Protein AF-0000000079074286 (afdb_homodimer)

Structure (mmCIF, N/CA/C/O backbone):
data_AF-0000000079074286-model_v1
#
loop_
_entity.id
_entity.type
_entity.pdbx_description
1 polymer 'Guanine permease'
#
loop_
_atom_site.group_PDB
_atom_site.id
_atom_site.type_symbol
_atom_site.label_atom_id
_atom_site.label_alt_id
_atom_site.label_comp_id
_atom_site.label_asym_id
_atom_site.label_entity_id
_atom_site.label_seq_id
_atom_site.pdbx_PDB_ins_code
_atom_site.Cartn_x
_atom_site.Cartn_y
_atom_site.Cartn_z
_atom_site.occupancy
_atom_site.B_iso_or_equiv
_atom_site.auth_seq_id
_atom_site.auth_comp_id
_atom_site.auth_asym_id
_atom_site.auth_atom_id
_atom_site.pdbx_PDB_model_num
ATOM 1 N N . MET A 1 1 ? -18.609 -40.625 -25.031 1 68.31 1 MET A N 1
ATOM 2 C CA . MET A 1 1 ? -19.172 -39.281 -25 1 68.31 1 MET A CA 1
ATOM 3 C C . MET A 1 1 ? -20.312 -39.188 -24 1 68.31 1 MET A C 1
ATOM 5 O O . MET A 1 1 ? -20.406 -38.219 -23.234 1 68.31 1 MET A O 1
ATOM 9 N N . ASN A 1 2 ? -20.969 -40.281 -23.906 1 74.06 2 ASN A N 1
ATOM 10 C CA . ASN A 1 2 ? -22.062 -40.312 -22.953 1 74.06 2 ASN A CA 1
ATOM 11 C C . ASN A 1 2 ? -21.562 -40.406 -21.516 1 74.06 2 ASN A C 1
ATOM 13 O O . ASN A 1 2 ? -22.125 -39.781 -20.609 1 74.06 2 ASN A O 1
ATOM 17 N N . PHE A 1 3 ? -20.516 -41.094 -21.375 1 84.81 3 PHE A N 1
ATOM 18 C CA . PHE A 1 3 ? -19.938 -41.219 -20.031 1 84.81 3 PHE A CA 1
ATOM 19 C C . PHE A 1 3 ? -19.438 -39.875 -19.531 1 84.81 3 PHE A C 1
ATOM 21 O O . PHE A 1 3 ? -19.656 -39.531 -18.375 1 84.81 3 PHE A O 1
ATOM 28 N N . ILE A 1 4 ? -18.812 -39.188 -20.328 1 85.12 4 ILE A N 1
ATOM 29 C CA . ILE A 1 4 ? -18.281 -37.875 -19.969 1 85.12 4 ILE A CA 1
ATOM 30 C C . ILE A 1 4 ? -19.406 -36.938 -19.609 1 85.12 4 ILE A C 1
ATOM 32 O O . ILE A 1 4 ? -19.328 -36.219 -18.609 1 85.12 4 ILE A O 1
ATOM 36 N N . LYS A 1 5 ? -20.5 -37.031 -20.328 1 85.44 5 LYS A N 1
ATOM 37 C CA . LYS A 1 5 ? -21.641 -36.156 -20.094 1 85.44 5 LYS A CA 1
ATOM 38 C C . LYS A 1 5 ? -22.312 -36.469 -18.766 1 85.44 5 LYS A C 1
ATOM 40 O O . LYS A 1 5 ? -22.75 -35.562 -18.047 1 85.44 5 LYS A O 1
ATOM 45 N N . SER A 1 6 ? -22.312 -37.75 -18.562 1 85.56 6 SER A N 1
ATOM 46 C CA . SER A 1 6 ? -22.984 -38.156 -17.328 1 85.56 6 SER A CA 1
ATOM 47 C C . SER A 1 6 ? -22.094 -37.906 -16.109 1 85.56 6 SER A C 1
ATOM 49 O O . SER A 1 6 ? -22.594 -37.531 -15.047 1 85.56 6 SER A O 1
ATOM 51 N N . TYR A 1 7 ? -20.859 -38.125 -16.297 1 85.31 7 TYR A N 1
ATOM 52 C CA . TYR A 1 7 ? -19.938 -37.969 -15.18 1 85.31 7 TYR A CA 1
ATOM 53 C C . TYR A 1 7 ? -19.844 -36.531 -14.742 1 85.31 7 TYR A C 1
ATOM 55 O O . TYR A 1 7 ? -19.906 -36.219 -13.539 1 85.31 7 TYR A O 1
ATOM 63 N N . PHE A 1 8 ? -19.797 -35.625 -15.648 1 89.31 8 PHE A N 1
ATOM 64 C CA . PHE A 1 8 ? -19.625 -34.219 -15.328 1 89.31 8 PHE A CA 1
ATOM 65 C C . PHE A 1 8 ? -20.984 -33.5 -15.258 1 89.31 8 PHE A C 1
ATOM 67 O O . PHE A 1 8 ? -21.047 -32.312 -14.969 1 89.31 8 PHE A O 1
ATOM 74 N N . GLN A 1 9 ? -22.016 -34.188 -15.5 1 88.38 9 GLN A N 1
ATOM 75 C CA . GLN A 1 9 ? -23.391 -33.688 -15.414 1 88.38 9 GLN A CA 1
ATOM 76 C C . GLN A 1 9 ? -23.562 -32.438 -16.281 1 88.38 9 GLN A C 1
ATOM 78 O O . GLN A 1 9 ? -24.047 -31.406 -15.812 1 88.38 9 GLN A O 1
ATOM 83 N N . LEU A 1 10 ? -23.203 -32.562 -17.484 1 88.25 10 LEU A N 1
ATOM 84 C CA . LEU A 1 10 ? -23.234 -31.422 -18.406 1 88.25 10 LEU A CA 1
ATOM 85 C C . LEU A 1 10 ? -24.656 -30.922 -18.594 1 88.25 10 LEU A C 1
ATOM 87 O O . LEU A 1 10 ? -24.891 -29.703 -18.719 1 88.25 10 LEU A O 1
ATOM 91 N N . ASP A 1 11 ? -25.609 -31.797 -18.547 1 86.12 11 ASP A N 1
ATOM 92 C CA . ASP A 1 11 ? -27 -31.422 -18.75 1 86.12 11 ASP A CA 1
ATOM 93 C C . ASP A 1 11 ? -27.547 -30.656 -17.531 1 86.12 11 ASP A C 1
ATOM 95 O O . ASP A 1 11 ? -28.328 -29.719 -17.688 1 86.12 11 ASP A O 1
ATOM 99 N N . LYS A 1 12 ? -27.078 -31.031 -16.484 1 86.25 12 LYS A N 1
ATOM 100 C CA . LYS A 1 12 ? -27.531 -30.391 -15.258 1 86.25 12 LYS A CA 1
ATOM 101 C C . LYS A 1 12 ? -27.062 -28.938 -15.203 1 86.25 12 LYS A C 1
ATOM 103 O O . LYS A 1 12 ? -27.797 -28.062 -14.734 1 86.25 12 LYS A O 1
ATOM 108 N N . TYR A 1 13 ? -25.859 -28.781 -15.75 1 89 13 TYR A N 1
ATOM 109 C CA . TYR A 1 13 ? -25.281 -27.438 -15.688 1 89 13 TYR A CA 1
ATOM 110 C C . TYR A 1 13 ? -25.484 -26.688 -17 1 89 13 TYR A C 1
ATOM 112 O O . TYR A 1 13 ? -24.953 -25.594 -17.188 1 89 13 TYR A O 1
ATOM 120 N N . LYS A 1 14 ? -26.391 -27.219 -17.859 1 85.38 14 LYS A N 1
ATOM 121 C CA . LYS A 1 14 ? -26.812 -26.578 -19.109 1 85.38 14 LYS A CA 1
ATOM 122 C C . LYS A 1 14 ? -25.594 -26.141 -19.938 1 85.38 14 LYS A C 1
ATOM 124 O O . LYS A 1 14 ? -25.516 -24.984 -20.359 1 85.38 14 LYS A O 1
ATOM 129 N N . THR A 1 15 ? -24.531 -27.078 -20.016 1 91.75 15 THR A N 1
ATOM 130 C CA . THR A 1 15 ? -23.344 -26.812 -20.844 1 91.75 15 THR A CA 1
ATOM 131 C C . THR A 1 15 ? -23.062 -27.984 -21.781 1 91.75 15 THR A C 1
ATOM 133 O O . THR A 1 15 ? -23.828 -28.953 -21.812 1 91.75 15 THR A O 1
ATOM 136 N N . ASN A 1 16 ? -22.109 -27.719 -22.719 1 92.25 16 ASN A N 1
ATOM 137 C CA . ASN A 1 16 ? -21.734 -28.766 -23.672 1 92.25 16 ASN A CA 1
ATOM 138 C C . ASN A 1 16 ? -20.219 -28.859 -23.812 1 92.25 16 ASN A C 1
ATOM 140 O O . ASN A 1 16 ? -19.484 -28.047 -23.25 1 92.25 16 ASN A O 1
ATOM 144 N N . ILE A 1 17 ? -19.797 -29.922 -24.531 1 93.38 17 ILE A N 1
ATOM 145 C CA . ILE A 1 17 ? -18.375 -30.219 -24.656 1 93.38 17 ILE A CA 1
ATOM 146 C C . ILE A 1 17 ? -17.672 -29.094 -25.391 1 93.38 17 ILE A C 1
ATOM 148 O O . ILE A 1 17 ? -16.547 -28.719 -25.031 1 93.38 17 ILE A O 1
ATOM 152 N N . ARG A 1 18 ? -18.312 -28.516 -26.344 1 94.44 18 ARG A N 1
ATOM 153 C CA . ARG A 1 18 ? -17.719 -27.422 -27.094 1 94.44 18 ARG A CA 1
ATOM 154 C C . ARG A 1 18 ? -17.516 -26.188 -26.219 1 94.44 18 ARG A C 1
ATOM 156 O O . ARG A 1 18 ? -16.453 -25.547 -26.266 1 94.44 18 ARG A O 1
ATOM 163 N N . THR A 1 19 ? -18.516 -25.969 -25.484 1 94.31 19 THR A N 1
ATOM 164 C CA . THR A 1 19 ? -18.438 -24.812 -24.594 1 94.31 19 THR A CA 1
ATOM 165 C C . THR A 1 19 ? -17.375 -25.031 -23.531 1 94.31 19 THR A C 1
ATOM 167 O O . THR A 1 19 ? -16.609 -24.125 -23.219 1 94.31 19 THR A O 1
ATOM 170 N N . GLU A 1 20 ? -17.328 -26.188 -23.047 1 95.62 20 GLU A N 1
ATOM 171 C CA . GLU A 1 20 ? -16.328 -26.516 -22.031 1 95.62 20 GLU A CA 1
ATOM 172 C C . GLU A 1 20 ? -14.922 -26.484 -22.609 1 95.62 20 GLU A C 1
ATOM 174 O O . GLU A 1 20 ? -13.969 -26.125 -21.922 1 95.62 20 GLU A O 1
ATOM 179 N N . PHE A 1 21 ? -14.812 -26.844 -23.844 1 96 21 PHE A N 1
ATOM 180 C CA . PHE A 1 21 ? -13.523 -26.797 -24.516 1 96 21 PHE A CA 1
ATOM 181 C C . PHE A 1 21 ? -13.055 -25.359 -24.672 1 96 21 PHE A C 1
ATOM 183 O O . PHE A 1 21 ? -11.898 -25.031 -24.375 1 96 21 PHE A O 1
ATOM 190 N N . ILE A 1 22 ? -13.906 -24.531 -25.094 1 95.19 22 ILE A N 1
ATOM 191 C CA . ILE A 1 22 ? -13.578 -23.141 -25.297 1 95.19 22 ILE A CA 1
ATOM 192 C C . ILE A 1 22 ? -13.266 -22.484 -23.938 1 95.19 22 ILE A C 1
ATOM 194 O O . ILE A 1 22 ? -12.344 -21.672 -23.844 1 95.19 22 ILE A O 1
ATOM 198 N N . ALA A 1 23 ? -14.039 -22.859 -23 1 95.25 23 ALA A N 1
ATOM 199 C CA . ALA A 1 23 ? -13.805 -22.344 -21.641 1 95.25 23 ALA A CA 1
ATOM 200 C C . ALA A 1 23 ? -12.445 -22.797 -21.125 1 95.25 23 ALA A C 1
ATOM 202 O O . ALA A 1 23 ? -11.734 -22.031 -20.469 1 95.25 23 ALA A O 1
ATOM 203 N N . GLY A 1 24 ? -12.141 -24.016 -21.406 1 95.94 24 GLY A N 1
ATOM 204 C CA . GLY A 1 24 ? -10.844 -24.531 -21.016 1 95.94 24 GLY A CA 1
ATOM 205 C C . GLY A 1 24 ? -9.688 -23.828 -21.703 1 95.94 24 GLY A C 1
ATOM 206 O O . GLY A 1 24 ? -8.68 -23.516 -21.062 1 95.94 24 GLY A O 1
ATOM 207 N N . LEU A 1 25 ? -9.844 -23.609 -22.938 1 95.12 25 LEU A N 1
ATOM 208 C CA . LEU A 1 25 ? -8.812 -22.891 -23.688 1 95.12 25 LEU A CA 1
ATOM 209 C C . LEU A 1 25 ? -8.648 -21.469 -23.188 1 95.12 25 LEU A C 1
ATOM 211 O O . LEU A 1 25 ? -7.527 -20.984 -23.047 1 95.12 25 LEU A O 1
ATOM 215 N N . THR A 1 26 ? -9.75 -20.891 -22.938 1 93.06 26 THR A N 1
ATOM 216 C CA . THR A 1 26 ? -9.742 -19.531 -22.438 1 93.06 26 THR A CA 1
ATOM 217 C C . THR A 1 26 ? -9.055 -19.453 -21.078 1 93.06 26 THR A C 1
ATOM 219 O O . THR A 1 26 ? -8.234 -18.562 -20.828 1 93.06 26 THR A O 1
ATOM 222 N N . THR A 1 27 ? -9.352 -20.344 -20.219 1 94.56 27 THR A N 1
ATOM 223 C CA . THR A 1 27 ? -8.727 -20.406 -18.906 1 94.56 27 THR A CA 1
ATOM 224 C C . THR A 1 27 ? -7.23 -20.656 -19.031 1 94.56 27 THR A C 1
ATOM 226 O O . THR A 1 27 ? -6.422 -19.984 -18.375 1 94.56 27 THR A O 1
ATOM 229 N N . PHE A 1 28 ? -6.918 -21.578 -19.891 1 95.56 28 PHE A N 1
ATOM 230 C CA . PHE A 1 28 ? -5.516 -21.922 -20.062 1 95.56 28 PHE A CA 1
ATOM 231 C C . PHE A 1 28 ? -4.707 -20.734 -20.562 1 95.56 28 PHE A C 1
ATOM 233 O O . PHE A 1 28 ? -3.65 -20.422 -20 1 95.56 28 PHE A O 1
ATOM 240 N N . ILE A 1 29 ? -5.168 -20.078 -21.5 1 91.81 29 ILE A N 1
ATOM 241 C CA . ILE A 1 29 ? -4.453 -18.938 -22.062 1 91.81 29 ILE A CA 1
ATOM 242 C C . ILE A 1 29 ? -4.293 -17.859 -21 1 91.81 29 ILE A C 1
ATOM 244 O O . ILE A 1 29 ? -3.266 -17.188 -20.938 1 91.81 29 ILE A O 1
ATOM 248 N N . SER A 1 30 ? -5.266 -17.766 -20.203 1 89.56 30 SER A N 1
ATOM 249 C CA . SER A 1 30 ? -5.246 -16.75 -19.156 1 89.56 30 SER A CA 1
ATOM 250 C C . SER A 1 30 ? -4.242 -17.109 -18.062 1 89.56 30 SER A C 1
ATOM 252 O O . SER A 1 30 ? -3.68 -16.219 -17.422 1 89.56 30 SER A O 1
ATOM 254 N N . MET A 1 31 ? -3.957 -18.344 -17.906 1 92.44 31 MET A N 1
ATOM 255 C CA . MET A 1 31 ? -3.092 -18.781 -16.812 1 92.44 31 MET A CA 1
ATOM 256 C C . MET A 1 31 ? -1.703 -19.141 -17.328 1 92.44 31 MET A C 1
ATOM 258 O O . MET A 1 31 ? -0.777 -19.344 -16.547 1 92.44 31 MET A O 1
ATOM 262 N N . SER A 1 32 ? -1.538 -19.188 -18.609 1 92 32 SER A N 1
ATOM 263 C CA . SER A 1 32 ? -0.347 -19.75 -19.234 1 92 32 SER A CA 1
ATOM 264 C C . SER A 1 32 ? 0.896 -18.938 -18.906 1 92 32 SER A C 1
ATOM 266 O O . SER A 1 32 ? 2.02 -19.438 -19 1 92 32 SER A O 1
ATOM 268 N N . TYR A 1 33 ? 0.696 -17.719 -18.469 1 89.62 33 TYR A N 1
ATOM 269 C CA . TYR A 1 33 ? 1.846 -16.891 -18.125 1 89.62 33 TYR A CA 1
ATOM 270 C C . TYR A 1 33 ? 2.643 -17.5 -16.984 1 89.62 33 TYR A C 1
ATOM 272 O O . TYR A 1 33 ? 3.846 -17.266 -16.859 1 89.62 33 TYR A O 1
ATOM 280 N N . ILE A 1 34 ? 2.012 -18.391 -16.203 1 93.12 34 ILE A N 1
ATOM 281 C CA . ILE A 1 34 ? 2.631 -18.953 -15.008 1 93.12 34 ILE A CA 1
ATOM 282 C C . ILE A 1 34 ? 3.76 -19.906 -15.414 1 93.12 34 ILE A C 1
ATOM 284 O O . ILE A 1 34 ? 4.699 -20.125 -14.648 1 93.12 34 ILE A O 1
ATOM 288 N N . LEU A 1 35 ? 3.699 -20.453 -16.609 1 92.62 35 LEU A N 1
ATOM 289 C CA . LEU A 1 35 ? 4.707 -21.375 -17.141 1 92.62 35 LEU A CA 1
ATOM 290 C C . LEU A 1 35 ? 6.062 -20.688 -17.25 1 92.62 35 LEU A C 1
ATOM 292 O O . LEU A 1 35 ? 7.105 -21.328 -17.156 1 92.62 35 LEU A O 1
ATOM 296 N N . PHE A 1 36 ? 6.02 -19.422 -17.328 1 90.38 36 PHE A N 1
ATOM 297 C CA . PHE A 1 36 ? 7.258 -18.688 -17.547 1 90.38 36 PHE A CA 1
ATOM 298 C C . PHE A 1 36 ? 7.582 -17.812 -16.344 1 90.38 36 PHE A C 1
ATOM 300 O O . PHE A 1 36 ? 8.75 -17.625 -15.992 1 90.38 36 PHE A O 1
ATOM 307 N N . VAL A 1 37 ? 6.574 -17.375 -15.68 1 90.38 37 VAL A N 1
ATOM 308 C CA . VAL A 1 37 ? 6.77 -16.484 -14.547 1 90.38 37 VAL A CA 1
ATOM 309 C C . VAL A 1 37 ? 7.277 -17.266 -13.344 1 90.38 37 VAL A C 1
ATOM 311 O O . VAL A 1 37 ? 8.172 -16.812 -12.625 1 90.38 37 VAL A O 1
ATOM 314 N N . ASN A 1 38 ? 6.691 -18.406 -13.148 1 93.62 38 ASN A N 1
ATOM 315 C CA . ASN A 1 38 ? 7.078 -19.203 -11.992 1 93.62 38 ASN A CA 1
ATOM 316 C C . ASN A 1 38 ? 8.555 -19.594 -12.055 1 93.62 38 ASN A C 1
ATOM 318 O O . ASN A 1 38 ? 9.281 -19.438 -11.07 1 93.62 38 ASN A O 1
ATOM 322 N N . PRO A 1 39 ? 9.023 -20.094 -13.188 1 92.5 39 PRO A N 1
ATOM 323 C CA . PRO A 1 39 ? 10.453 -20.406 -13.273 1 92.5 39 PRO A CA 1
ATOM 324 C C . PRO A 1 39 ? 11.344 -19.188 -13.086 1 92.5 39 PRO A C 1
ATOM 326 O O . PRO A 1 39 ? 12.438 -19.297 -12.539 1 92.5 39 PRO A O 1
ATOM 329 N N . SER A 1 40 ? 10.898 -18.156 -13.539 1 89.44 40 SER A N 1
ATOM 330 C CA . SER A 1 40 ? 11.664 -16.922 -13.359 1 89.44 40 SER A CA 1
ATOM 331 C C . SER A 1 40 ? 11.781 -16.562 -11.891 1 89.44 40 SER A C 1
ATOM 333 O O . SER A 1 40 ? 12.859 -16.172 -11.43 1 89.44 40 SER A O 1
ATOM 335 N N . VAL A 1 41 ? 10.781 -16.688 -11.164 1 88.62 41 VAL A N 1
ATOM 336 C CA . VAL A 1 41 ? 10.75 -16.312 -9.75 1 88.62 41 VAL A CA 1
ATOM 337 C C . VAL A 1 41 ? 11.523 -17.344 -8.93 1 88.62 41 VAL A C 1
ATOM 339 O O . VAL A 1 41 ? 12.391 -17 -8.133 1 88.62 41 VAL A O 1
ATOM 342 N N . LEU A 1 42 ? 11.25 -18.609 -9.18 1 92.56 42 LEU A N 1
ATOM 343 C CA . LEU A 1 42 ? 11.914 -19.672 -8.414 1 92.56 42 LEU A CA 1
ATOM 344 C C . LEU A 1 42 ? 13.383 -19.781 -8.82 1 92.56 42 LEU A C 1
ATOM 346 O O . LEU A 1 42 ? 14.219 -20.203 -8.023 1 92.56 42 LEU A O 1
ATOM 350 N N . GLY A 1 43 ? 13.617 -19.422 -10.039 1 91.06 43 GLY A N 1
ATOM 351 C CA . GLY A 1 43 ? 15 -19.422 -10.508 1 91.06 43 GLY A CA 1
ATOM 352 C C . GLY A 1 43 ? 15.898 -18.484 -9.727 1 91.06 43 GLY A C 1
ATOM 353 O O . GLY A 1 43 ? 17.109 -18.734 -9.602 1 91.06 43 GLY A O 1
ATOM 354 N N . ALA A 1 44 ? 15.352 -17.531 -9.219 1 86.38 44 ALA A N 1
ATOM 355 C CA . ALA A 1 44 ? 16.125 -16.578 -8.422 1 86.38 44 ALA A CA 1
ATOM 356 C C . ALA A 1 44 ? 16.688 -17.234 -7.164 1 86.38 44 ALA A C 1
ATOM 358 O O . ALA A 1 44 ? 17.688 -16.781 -6.613 1 86.38 44 ALA A O 1
ATOM 359 N N . SER A 1 45 ? 16.062 -18.25 -6.727 1 90.25 45 SER A N 1
ATOM 360 C CA . SER A 1 45 ? 16.516 -18.969 -5.535 1 90.25 45 SER A CA 1
ATOM 361 C C . SER A 1 45 ? 17.641 -19.938 -5.867 1 90.25 45 SER A C 1
ATOM 363 O O . SER A 1 45 ? 18.203 -20.578 -4.973 1 90.25 45 SER A O 1
ATOM 365 N N . GLY A 1 46 ? 17.938 -20.094 -7.172 1 90.31 46 GLY A N 1
ATOM 366 C CA . GLY A 1 46 ? 19 -21 -7.586 1 90.31 46 GLY A CA 1
ATOM 367 C C . GLY A 1 46 ? 18.469 -22.297 -8.172 1 90.31 46 GLY A C 1
ATOM 368 O O . GLY A 1 46 ? 19.25 -23.156 -8.586 1 90.31 46 GLY A O 1
ATOM 369 N N . MET A 1 47 ? 17.203 -22.406 -8.25 1 92.94 47 MET A N 1
ATOM 370 C CA . MET A 1 47 ? 16.609 -23.609 -8.82 1 92.94 47 MET A CA 1
ATOM 371 C C . MET A 1 47 ? 16.812 -23.641 -10.336 1 92.94 47 MET A C 1
ATOM 373 O O . MET A 1 47 ? 16.844 -22.609 -10.984 1 92.94 47 MET A O 1
ATOM 377 N N . ASN A 1 48 ? 16.922 -24.812 -10.805 1 92.88 48 ASN A N 1
ATOM 378 C CA . ASN A 1 48 ? 17 -24.984 -12.25 1 92.88 48 ASN A CA 1
ATOM 379 C C . ASN A 1 48 ? 15.703 -24.578 -12.938 1 92.88 48 ASN A C 1
ATOM 381 O O . ASN A 1 48 ? 14.672 -25.234 -12.766 1 92.88 48 ASN A O 1
ATOM 385 N N . THR A 1 49 ? 15.773 -23.609 -13.781 1 92 49 THR A N 1
ATOM 386 C CA . THR A 1 49 ? 14.586 -23.031 -14.383 1 92 49 THR A CA 1
ATOM 387 C C . THR A 1 49 ? 13.898 -24.031 -15.305 1 92 49 THR A C 1
ATOM 389 O O . THR A 1 49 ? 12.672 -24.047 -15.406 1 92 49 THR A O 1
ATOM 392 N N . GLY A 1 50 ? 14.664 -24.781 -15.969 1 91.31 50 GLY A N 1
ATOM 393 C CA . GLY A 1 50 ? 14.086 -25.812 -16.812 1 91.31 50 GLY A CA 1
ATOM 394 C C . GLY A 1 50 ? 13.297 -26.844 -16.047 1 91.31 50 GLY A C 1
ATOM 395 O O . GLY A 1 50 ? 12.188 -27.219 -16.438 1 91.31 50 GLY A O 1
ATOM 396 N N . ALA A 1 51 ? 13.883 -27.297 -14.984 1 93 51 ALA A N 1
ATOM 397 C CA . ALA A 1 51 ? 13.195 -28.266 -14.133 1 93 51 ALA A CA 1
ATOM 398 C C . ALA A 1 51 ? 11.938 -27.672 -13.523 1 93 51 ALA A C 1
ATOM 400 O O . ALA A 1 51 ? 10.914 -28.359 -13.406 1 93 51 ALA A O 1
ATOM 401 N N . VAL A 1 52 ? 12.047 -26.422 -13.156 1 93.81 52 VAL A N 1
ATOM 402 C CA . VAL A 1 52 ? 10.898 -25.75 -12.547 1 93.81 52 VAL A CA 1
ATOM 403 C C . VAL A 1 52 ? 9.789 -25.578 -13.578 1 93.81 52 VAL A C 1
ATOM 405 O O . VAL A 1 52 ? 8.602 -25.672 -13.242 1 93.81 52 VAL A O 1
ATOM 408 N N . PHE A 1 53 ? 10.141 -25.328 -14.797 1 93.69 53 PHE A N 1
ATOM 409 C CA . PHE A 1 53 ? 9.164 -25.219 -15.875 1 93.69 53 PHE A CA 1
ATOM 410 C C . PHE A 1 53 ? 8.359 -26.516 -16 1 93.69 53 PHE A C 1
ATOM 412 O O . PHE A 1 53 ? 7.125 -26.484 -16.031 1 93.69 53 PHE A O 1
ATOM 419 N N . THR A 1 54 ? 9.078 -27.578 -16.062 1 94.25 54 THR A N 1
ATOM 420 C CA . THR A 1 54 ? 8.422 -28.875 -16.172 1 94.25 54 THR A CA 1
ATOM 421 C C . THR A 1 54 ? 7.582 -29.172 -14.938 1 94.25 54 THR A C 1
ATOM 423 O O . THR A 1 54 ? 6.461 -29.672 -15.047 1 94.25 54 THR A O 1
ATOM 426 N N . ALA A 1 55 ? 8.164 -28.875 -13.828 1 94.56 55 ALA A N 1
ATOM 427 C CA . ALA A 1 55 ? 7.434 -29.078 -12.578 1 94.56 55 ALA A CA 1
ATOM 428 C C . ALA A 1 55 ? 6.156 -28.25 -12.547 1 94.56 55 ALA A C 1
ATOM 430 O O . ALA A 1 55 ? 5.121 -28.703 -12.055 1 94.56 55 ALA A O 1
ATOM 431 N N . THR A 1 56 ? 6.25 -27.016 -12.969 1 94.69 56 THR A N 1
ATOM 432 C CA . THR A 1 56 ? 5.105 -26.125 -13.008 1 94.69 56 THR A CA 1
ATOM 433 C C . THR A 1 56 ? 4.004 -26.688 -13.898 1 94.69 56 THR A C 1
ATOM 435 O O . THR A 1 56 ? 2.838 -26.719 -13.5 1 94.69 56 THR A O 1
ATOM 438 N N . ALA A 1 57 ? 4.348 -27.109 -15.086 1 95 57 ALA A N 1
ATOM 439 C CA . ALA A 1 57 ? 3.375 -27.641 -16.047 1 95 57 ALA A CA 1
ATOM 440 C C . ALA A 1 57 ? 2.711 -28.906 -15.492 1 95 57 ALA A C 1
ATOM 442 O O . ALA A 1 57 ? 1.489 -29.047 -15.562 1 95 57 ALA A O 1
ATOM 443 N N . LEU A 1 58 ? 3.479 -29.734 -14.969 1 95.19 58 LEU A N 1
ATOM 444 C CA . LEU A 1 58 ? 2.965 -31 -14.469 1 95.19 58 LEU A CA 1
ATOM 445 C C . LEU A 1 58 ? 2.096 -30.797 -13.234 1 95.19 58 LEU A C 1
ATOM 447 O O . LEU A 1 58 ? 1.038 -31.406 -13.102 1 95.19 58 LEU A O 1
ATOM 451 N N . ALA A 1 59 ? 2.615 -30.016 -12.344 1 95.31 59 ALA A N 1
ATOM 452 C CA . ALA A 1 59 ? 1.847 -29.734 -11.141 1 95.31 59 ALA A CA 1
ATOM 453 C C . ALA A 1 59 ? 0.518 -29.062 -11.477 1 95.31 59 ALA A C 1
ATOM 455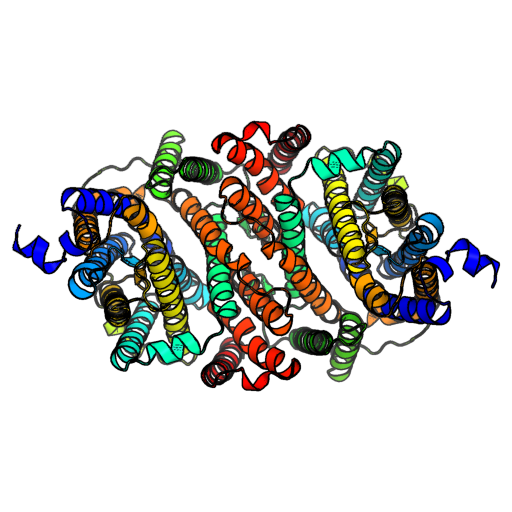 O O . ALA A 1 59 ? -0.512 -29.375 -10.875 1 95.31 59 ALA A O 1
ATOM 456 N N . ALA A 1 60 ? 0.575 -28.094 -12.367 1 96.06 60 ALA A N 1
ATOM 457 C CA . ALA A 1 60 ? -0.651 -27.438 -12.805 1 96.06 60 ALA A CA 1
ATOM 458 C C . ALA A 1 60 ? -1.607 -28.422 -13.461 1 96.06 60 ALA A C 1
ATOM 460 O O . ALA A 1 60 ? -2.814 -28.391 -13.203 1 96.06 60 ALA A O 1
ATOM 461 N N . ALA A 1 61 ? -1.059 -29.266 -14.305 1 96.44 61 ALA A N 1
ATOM 462 C CA . ALA A 1 61 ? -1.876 -30.266 -14.992 1 96.44 61 ALA A CA 1
ATOM 463 C C . ALA A 1 61 ? -2.529 -31.219 -14 1 96.44 61 ALA A C 1
ATOM 465 O O . ALA A 1 61 ? -3.74 -31.453 -14.055 1 96.44 61 ALA A O 1
ATOM 466 N N . LEU A 1 62 ? -1.784 -31.734 -13.156 1 95.06 62 LEU A N 1
ATOM 467 C CA . LEU A 1 62 ? -2.293 -32.719 -12.195 1 95.06 62 LEU A CA 1
ATOM 468 C C . LEU A 1 62 ? -3.275 -32.062 -11.227 1 95.06 62 LEU A C 1
ATOM 470 O O . LEU A 1 62 ? -4.344 -32.594 -10.953 1 95.06 62 LEU A O 1
ATOM 474 N N . GLY A 1 63 ? -2.83 -30.969 -10.68 1 94.75 63 GLY A N 1
ATOM 475 C CA . GLY A 1 63 ? -3.721 -30.25 -9.773 1 94.75 63 GLY A CA 1
ATOM 476 C C . GLY A 1 63 ? -5.051 -29.891 -10.398 1 94.75 63 GLY A C 1
ATOM 477 O O . GLY A 1 63 ? -6.105 -30.078 -9.789 1 94.75 63 GLY A O 1
ATOM 478 N N . THR A 1 64 ? -5 -29.359 -11.57 1 96.44 64 THR A N 1
ATOM 479 C CA . THR A 1 64 ? -6.211 -28.969 -12.289 1 96.44 64 THR A CA 1
ATOM 480 C C . THR A 1 64 ? -7.055 -30.188 -12.625 1 96.44 64 THR A C 1
ATOM 482 O O . THR A 1 64 ? -8.289 -30.141 -12.562 1 96.44 64 THR A O 1
ATOM 485 N N . ALA A 1 65 ? -6.414 -31.234 -13 1 96.5 65 ALA A N 1
ATOM 486 C CA . ALA A 1 65 ? -7.129 -32.469 -13.312 1 96.5 65 ALA A CA 1
ATOM 487 C C . ALA A 1 65 ? -7.879 -33 -12.094 1 96.5 65 ALA A C 1
ATOM 489 O O . ALA A 1 65 ? -9.031 -33.406 -12.195 1 96.5 65 ALA A O 1
ATOM 490 N N . ILE A 1 66 ? -7.254 -32.969 -10.977 1 95.25 66 ILE A N 1
ATOM 491 C CA . ILE A 1 66 ? -7.891 -33.438 -9.75 1 95.25 66 ILE A CA 1
ATOM 492 C C . ILE A 1 66 ? -9.086 -32.562 -9.422 1 95.25 66 ILE A C 1
ATOM 494 O O . ILE A 1 66 ? -10.148 -33.031 -9.047 1 95.25 66 ILE A O 1
ATOM 498 N N . MET A 1 67 ? -8.906 -31.266 -9.547 1 94.56 67 MET A N 1
ATOM 499 C CA . MET A 1 67 ? -9.984 -30.312 -9.32 1 94.56 67 MET A CA 1
ATOM 500 C C . MET A 1 67 ? -11.164 -30.594 -10.242 1 94.56 67 MET A C 1
ATOM 502 O O . MET A 1 67 ? -12.32 -30.531 -9.82 1 94.56 67 MET A O 1
ATOM 506 N N . GLY A 1 68 ? -10.875 -30.906 -11.477 1 94.56 68 GLY A N 1
ATOM 507 C CA . GLY A 1 68 ? -11.914 -31.172 -12.453 1 94.56 68 GLY A CA 1
ATOM 508 C C . GLY A 1 68 ? -12.594 -32.531 -12.25 1 94.56 68 GLY A C 1
ATOM 509 O O . GLY A 1 68 ? -13.82 -32.625 -12.289 1 94.56 68 GLY A O 1
ATOM 510 N N . ILE A 1 69 ? -11.859 -33.5 -12 1 95 69 ILE A N 1
ATOM 511 C CA . ILE A 1 69 ? -12.383 -34.875 -11.961 1 95 69 ILE A CA 1
ATOM 512 C C . ILE A 1 69 ? -13.008 -35.125 -10.594 1 95 69 ILE A C 1
ATOM 514 O O . ILE A 1 69 ? -14.078 -35.75 -10.5 1 95 69 ILE A O 1
ATOM 518 N N . VAL A 1 70 ? -12.383 -34.719 -9.562 1 92.19 70 VAL A N 1
ATOM 519 C CA . VAL A 1 70 ? -12.828 -35.062 -8.219 1 92.19 70 VAL A CA 1
ATOM 520 C C . VAL A 1 70 ? -13.836 -34.031 -7.715 1 92.19 70 VAL A C 1
ATOM 522 O O . VAL A 1 70 ? -14.891 -34.375 -7.184 1 92.19 70 VAL A O 1
ATOM 525 N N . ALA A 1 71 ? -13.531 -32.812 -7.859 1 91.38 71 ALA A N 1
ATOM 526 C CA . ALA A 1 71 ? -14.398 -31.781 -7.32 1 91.38 71 ALA A CA 1
ATOM 527 C C . ALA A 1 71 ? -15.414 -31.328 -8.359 1 91.38 71 ALA A C 1
ATOM 529 O O . ALA A 1 71 ? -16.438 -30.734 -8.023 1 91.38 71 ALA A O 1
ATOM 530 N N . ASN A 1 72 ? -15.219 -31.516 -9.625 1 94.12 72 ASN A N 1
ATOM 531 C CA . ASN A 1 72 ? -16.094 -31.156 -10.734 1 94.12 72 ASN A CA 1
ATOM 532 C C . ASN A 1 72 ? -16.328 -29.641 -10.781 1 94.12 72 ASN A C 1
ATOM 534 O O . ASN A 1 72 ? -17.484 -29.203 -10.875 1 94.12 72 ASN A O 1
ATOM 538 N N . TYR A 1 73 ? -15.273 -28.875 -10.609 1 93.56 73 TYR A N 1
ATOM 539 C CA . TYR A 1 73 ? -15.328 -27.422 -10.758 1 93.56 73 TYR A CA 1
ATOM 540 C C . TYR A 1 73 ? -14.477 -26.969 -11.93 1 93.56 73 TYR A C 1
ATOM 542 O O . TYR A 1 73 ? -13.438 -27.562 -12.227 1 93.56 73 TYR A O 1
ATOM 550 N N . PRO A 1 74 ? -14.93 -26.016 -12.609 1 95.5 74 PRO A N 1
ATOM 551 C CA . PRO A 1 74 ? -14.164 -25.453 -13.734 1 95.5 74 PRO A CA 1
ATOM 552 C C . PRO A 1 74 ? -13.062 -24.5 -13.281 1 95.5 74 PRO A C 1
ATOM 554 O O . PRO A 1 74 ? -12.945 -23.391 -13.812 1 95.5 74 PRO A O 1
ATOM 557 N N . ILE A 1 75 ? -12.203 -24.938 -12.344 1 94.62 75 ILE A N 1
ATOM 558 C CA . ILE A 1 75 ? -11.188 -24.078 -11.758 1 94.62 75 ILE A CA 1
ATOM 559 C C . ILE A 1 75 ? -9.805 -24.672 -12.008 1 94.62 75 ILE A C 1
ATOM 561 O O . ILE A 1 75 ? -9.57 -25.844 -11.758 1 94.62 75 ILE A O 1
ATOM 565 N N . GLY A 1 76 ? -8.984 -23.797 -12.586 1 95.25 76 GLY A N 1
ATOM 566 C CA . GLY A 1 76 ? -7.609 -24.219 -12.812 1 95.25 76 GLY A CA 1
ATOM 567 C C . GLY A 1 76 ? -6.715 -23.984 -11.609 1 95.25 76 GLY A C 1
ATOM 568 O O . GLY A 1 76 ? -6.926 -23.031 -10.844 1 95.25 76 GLY A O 1
ATOM 569 N N . GLU A 1 77 ? -5.715 -24.891 -11.492 1 95.44 77 GLU A N 1
ATOM 570 C CA . GLU A 1 77 ? -4.73 -24.797 -10.414 1 95.44 77 GLU A CA 1
ATOM 571 C C . GLU A 1 77 ? -3.316 -24.672 -10.969 1 95.44 77 GLU A C 1
ATOM 573 O O . GLU A 1 77 ? -2.988 -25.297 -11.984 1 95.44 77 GLU A O 1
ATOM 578 N N . ALA A 1 78 ? -2.551 -23.875 -10.391 1 94.94 78 ALA A N 1
ATOM 579 C CA . ALA A 1 78 ? -1.143 -23.688 -10.727 1 94.94 78 ALA A CA 1
ATOM 580 C C . ALA A 1 78 ? -0.383 -23.047 -9.562 1 94.94 78 ALA A C 1
ATOM 582 O O . ALA A 1 78 ? -0.979 -22.703 -8.539 1 94.94 78 ALA A O 1
ATOM 583 N N . PRO A 1 79 ? 0.971 -23.062 -9.664 1 93.62 79 PRO A N 1
ATOM 584 C CA . PRO A 1 79 ? 1.707 -22.391 -8.594 1 93.62 79 PRO A CA 1
ATOM 585 C C . PRO A 1 79 ? 1.282 -20.938 -8.406 1 93.62 79 PRO A C 1
ATOM 587 O O . PRO A 1 79 ? 1.268 -20.156 -9.367 1 93.62 79 PRO A O 1
ATOM 590 N N . ALA A 1 80 ? 0.949 -20.641 -7.176 1 87.94 80 ALA A N 1
ATOM 591 C CA . ALA A 1 80 ? 0.444 -19.312 -6.848 1 87.94 80 ALA A CA 1
ATOM 592 C C . ALA A 1 80 ? 1.578 -18.297 -6.789 1 87.94 80 ALA A C 1
ATOM 594 O O . ALA A 1 80 ? 2.588 -18.516 -6.117 1 87.94 80 ALA A O 1
ATOM 595 N N . LEU A 1 81 ? 1.445 -17.203 -7.453 1 82.06 81 LEU A N 1
ATOM 596 C CA . LEU A 1 81 ? 2.514 -16.219 -7.598 1 82.06 81 LEU A CA 1
ATOM 597 C C . LEU A 1 81 ? 2.896 -15.625 -6.246 1 82.06 81 LEU A C 1
ATOM 599 O O . LEU A 1 81 ? 4.082 -15.438 -5.961 1 82.06 81 LEU A O 1
ATOM 603 N N . GLY A 1 82 ? 1.896 -15.344 -5.5 1 79.56 82 GLY A N 1
ATOM 604 C CA . GLY A 1 82 ? 2.184 -14.789 -4.188 1 79.56 82 GLY A CA 1
ATOM 605 C C . GLY A 1 82 ? 3.021 -15.711 -3.318 1 79.56 82 GLY A C 1
ATOM 606 O O . GLY A 1 82 ? 3.971 -15.266 -2.67 1 79.56 82 GLY A O 1
ATOM 607 N N . ILE A 1 83 ? 2.824 -16.922 -3.355 1 87.12 83 ILE A N 1
ATOM 608 C CA . ILE A 1 83 ? 3.492 -17.891 -2.486 1 87.12 83 ILE A CA 1
ATOM 609 C C . ILE A 1 83 ? 4.863 -18.234 -3.057 1 87.12 83 ILE A C 1
ATOM 611 O O . ILE A 1 83 ? 5.816 -18.469 -2.307 1 87.12 83 ILE A O 1
ATOM 615 N N . ASN A 1 84 ? 4.941 -18.188 -4.348 1 91.5 84 ASN A N 1
ATOM 616 C CA . ASN A 1 84 ? 6.246 -18.422 -4.949 1 91.5 84 ASN A CA 1
ATOM 617 C C . ASN A 1 84 ? 7.234 -17.312 -4.609 1 91.5 84 ASN A C 1
ATOM 619 O O . ASN A 1 84 ? 8.43 -17.562 -4.441 1 91.5 84 ASN A O 1
ATOM 623 N N . ALA A 1 85 ? 6.656 -16.188 -4.578 1 85 85 ALA A N 1
ATOM 624 C CA . ALA A 1 85 ? 7.508 -15.062 -4.176 1 85 85 ALA A CA 1
ATOM 625 C C . ALA A 1 85 ? 7.98 -15.227 -2.734 1 85 85 ALA A C 1
ATOM 627 O O . ALA A 1 85 ? 9.133 -14.922 -2.414 1 85 85 ALA A O 1
ATOM 628 N N . PHE A 1 86 ? 7.105 -15.625 -1.912 1 85.75 86 PHE A N 1
ATOM 629 C CA . PHE A 1 86 ? 7.477 -15.906 -0.531 1 85.75 86 PHE A CA 1
ATOM 630 C C . PHE A 1 86 ? 8.57 -16.969 -0.469 1 85.75 86 PHE A C 1
ATOM 632 O O . PHE A 1 86 ? 9.547 -16.812 0.27 1 85.75 86 PHE A O 1
ATOM 639 N N . PHE A 1 87 ? 8.422 -17.938 -1.233 1 91.44 87 PHE A N 1
ATOM 640 C CA . PHE A 1 87 ? 9.367 -19.047 -1.312 1 91.44 87 PHE A CA 1
ATOM 641 C C . PHE A 1 87 ? 10.75 -18.547 -1.732 1 91.44 87 PHE A C 1
ATOM 643 O O . PHE A 1 87 ? 11.734 -18.781 -1.033 1 91.44 87 PHE A O 1
ATOM 650 N N . ALA A 1 88 ? 10.828 -17.828 -2.764 1 89.75 88 ALA A N 1
ATOM 651 C CA . ALA A 1 88 ? 12.102 -17.469 -3.377 1 89.75 88 ALA A CA 1
ATOM 652 C C . ALA A 1 88 ? 12.75 -16.297 -2.656 1 89.75 88 ALA A C 1
ATOM 654 O O . ALA A 1 88 ? 13.922 -16.359 -2.264 1 89.75 88 ALA A O 1
ATOM 655 N N . TYR A 1 89 ? 12.008 -15.359 -2.373 1 82.25 89 TYR A N 1
ATOM 656 C CA . TYR A 1 89 ? 12.633 -14.102 -1.979 1 82.25 89 TYR A CA 1
ATOM 657 C C . TYR A 1 89 ? 12.664 -13.961 -0.461 1 82.25 89 TYR A C 1
ATOM 659 O O . TYR A 1 89 ? 13.586 -13.352 0.093 1 82.25 89 TYR A O 1
ATOM 667 N N . THR A 1 90 ? 11.695 -14.453 0.193 1 82.06 90 THR A N 1
ATOM 668 C CA . THR A 1 90 ? 11.703 -14.359 1.648 1 82.06 90 THR A CA 1
ATOM 669 C C . THR A 1 90 ? 12.453 -15.531 2.266 1 82.06 90 THR A C 1
ATOM 671 O O . THR A 1 90 ? 13.383 -15.328 3.057 1 82.06 90 THR A O 1
ATOM 674 N N . VAL A 1 91 ? 12.156 -16.688 1.906 1 87.56 91 VAL A N 1
ATOM 675 C CA . VAL A 1 91 ? 12.703 -17.875 2.564 1 87.56 91 VAL A CA 1
ATOM 676 C C . VAL A 1 91 ? 14.117 -18.141 2.047 1 87.56 91 VAL A C 1
ATOM 678 O O . VAL A 1 91 ? 15.062 -18.219 2.83 1 87.56 91 VAL A O 1
ATOM 681 N N . CYS A 1 92 ? 14.281 -18.203 0.742 1 89.25 92 CYS A N 1
ATOM 682 C CA . CYS A 1 92 ? 15.562 -18.609 0.183 1 89.25 92 CYS A CA 1
ATOM 683 C C . CYS A 1 92 ? 16.562 -17.453 0.208 1 89.25 92 CYS A C 1
ATOM 685 O O . CYS A 1 92 ? 17.656 -17.578 0.75 1 89.25 92 CYS A O 1
ATOM 687 N N . ILE A 1 93 ? 16.188 -16.375 -0.322 1 83.19 93 ILE A N 1
ATOM 688 C CA . ILE A 1 93 ? 17.109 -15.25 -0.441 1 83.19 93 ILE A CA 1
ATOM 689 C C . ILE A 1 93 ? 17.156 -14.469 0.872 1 83.19 93 ILE A C 1
ATOM 691 O O . ILE A 1 93 ? 18.234 -14.148 1.38 1 83.19 93 ILE A O 1
ATOM 695 N N . GLY A 1 94 ? 16.031 -14.211 1.468 1 78.19 94 GLY A N 1
ATOM 696 C CA . GLY A 1 94 ? 15.953 -13.414 2.68 1 78.19 94 GLY A CA 1
ATOM 697 C C . GLY A 1 94 ? 16.5 -14.125 3.902 1 78.19 94 GLY A C 1
ATOM 698 O O . GLY A 1 94 ? 17.328 -13.586 4.625 1 78.19 94 GLY A O 1
ATOM 699 N N . MET A 1 95 ? 16.062 -15.32 4.098 1 80.75 95 MET A N 1
ATOM 700 C CA . MET A 1 95 ? 16.438 -16.078 5.285 1 80.75 95 MET A CA 1
ATOM 701 C C . MET A 1 95 ? 17.625 -16.984 4.992 1 80.75 95 MET A C 1
ATOM 703 O O . MET A 1 95 ? 18.109 -17.703 5.875 1 80.75 95 MET A O 1
ATOM 707 N N . HIS A 1 96 ? 18.141 -17.031 3.719 1 86.62 96 HIS A N 1
ATOM 708 C CA . HIS A 1 96 ? 19.281 -17.812 3.273 1 86.62 96 HIS A CA 1
ATOM 709 C C . HIS A 1 96 ? 19.062 -19.297 3.51 1 86.62 96 HIS A C 1
ATOM 711 O O . HIS A 1 96 ? 19.953 -20 4.004 1 86.62 96 HIS A O 1
ATOM 717 N N . VAL A 1 97 ? 17.875 -19.734 3.293 1 90.06 97 VAL A N 1
ATOM 718 C CA . VAL A 1 97 ? 17.531 -21.141 3.367 1 90.06 97 VAL A CA 1
ATOM 719 C C . VAL A 1 97 ? 17.641 -21.781 1.984 1 90.06 97 VAL A C 1
ATOM 721 O O . VAL A 1 97 ? 17.266 -21.172 0.98 1 90.06 97 VAL A O 1
ATOM 724 N N . SER A 1 98 ? 18.219 -22.859 1.952 1 92.81 98 SER A N 1
ATOM 725 C CA . SER A 1 98 ? 18.328 -23.547 0.671 1 92.81 98 SER A CA 1
ATOM 726 C C . SER A 1 98 ? 16.953 -23.859 0.089 1 92.81 98 SER A C 1
ATOM 728 O O . SER A 1 98 ? 15.992 -24.062 0.832 1 92.81 98 SER A O 1
ATOM 730 N N . TRP A 1 99 ? 16.859 -23.859 -1.245 1 94.19 99 TRP A N 1
ATOM 731 C CA . TRP A 1 99 ? 15.578 -24.109 -1.896 1 94.19 99 TRP A CA 1
ATOM 732 C C . TRP A 1 99 ? 15.086 -25.516 -1.614 1 94.19 99 TRP A C 1
ATOM 734 O O . TRP A 1 99 ? 13.883 -25.766 -1.584 1 94.19 99 TRP A O 1
ATOM 744 N N . GLU A 1 100 ? 16.016 -26.391 -1.364 1 94.19 100 GLU A N 1
ATOM 745 C CA . GLU A 1 100 ? 15.641 -27.766 -1.011 1 94.19 100 GLU A CA 1
ATOM 746 C C . GLU A 1 100 ? 14.875 -27.797 0.308 1 94.19 100 GLU A C 1
ATOM 748 O O . GLU A 1 100 ? 13.836 -28.453 0.408 1 94.19 100 GLU A O 1
ATOM 753 N N . THR A 1 101 ? 15.406 -27.109 1.205 1 93.69 101 THR A N 1
ATOM 754 C CA . THR A 1 101 ? 14.758 -27.047 2.512 1 93.69 101 THR A CA 1
ATOM 755 C C . THR A 1 101 ? 13.422 -26.312 2.424 1 93.69 101 THR A C 1
ATOM 757 O O . THR A 1 101 ? 12.469 -26.672 3.113 1 93.69 101 THR A O 1
ATOM 760 N N . ALA A 1 102 ? 13.422 -25.281 1.629 1 93.5 102 ALA A N 1
ATOM 761 C CA . ALA A 1 102 ? 12.172 -24.547 1.421 1 93.5 102 ALA A CA 1
ATOM 762 C C . ALA A 1 102 ? 11.109 -25.453 0.808 1 93.5 102 ALA A C 1
ATOM 764 O O . ALA A 1 102 ? 9.938 -25.391 1.2 1 93.5 102 ALA A O 1
ATOM 765 N N . LEU A 1 103 ? 11.562 -26.266 -0.114 1 94.31 103 LEU A N 1
ATOM 766 C CA . LEU A 1 103 ? 10.641 -27.203 -0.738 1 94.31 103 LEU A CA 1
ATOM 767 C C . LEU A 1 103 ? 10.125 -28.219 0.282 1 94.31 103 LEU A C 1
ATOM 769 O O . LEU A 1 103 ? 8.961 -28.625 0.227 1 94.31 103 LEU A O 1
ATOM 773 N N . ALA A 1 104 ? 10.969 -28.578 1.096 1 94.25 104 ALA A N 1
ATOM 774 C CA . ALA A 1 104 ? 10.57 -29.5 2.16 1 94.25 104 ALA A CA 1
ATOM 775 C C . ALA A 1 104 ? 9.508 -28.875 3.059 1 94.25 104 ALA A C 1
ATOM 777 O O . ALA A 1 104 ? 8.586 -29.547 3.512 1 94.25 104 ALA A O 1
ATOM 778 N N . SER A 1 105 ? 9.703 -27.672 3.312 1 93.69 105 SER A N 1
ATOM 779 C CA . SER A 1 105 ? 8.727 -26.953 4.125 1 93.69 105 SER A CA 1
ATOM 780 C C . SER A 1 105 ? 7.367 -26.906 3.432 1 93.69 105 SER A C 1
ATOM 782 O O . SER A 1 105 ? 6.324 -27 4.086 1 93.69 105 SER A O 1
ATOM 784 N N . VAL A 1 106 ? 7.383 -26.672 2.176 1 94.12 106 VAL A N 1
ATOM 785 C CA . VAL A 1 106 ? 6.145 -26.672 1.403 1 94.12 106 VAL A CA 1
ATOM 786 C C . VAL A 1 106 ? 5.48 -28.047 1.488 1 94.12 106 VAL A C 1
ATOM 788 O O . VAL A 1 106 ? 4.258 -28.141 1.628 1 94.12 106 VAL A O 1
ATOM 791 N N . PHE A 1 107 ? 6.258 -29.047 1.41 1 95.19 107 PHE A N 1
ATOM 792 C CA . PHE A 1 107 ? 5.758 -30.406 1.484 1 95.19 107 PHE A CA 1
ATOM 793 C C . PHE A 1 107 ? 5.105 -30.672 2.836 1 95.19 107 PHE A C 1
ATOM 795 O O . PHE A 1 107 ? 3.988 -31.203 2.902 1 95.19 107 PHE A O 1
ATOM 802 N N . VAL A 1 108 ? 5.777 -30.328 3.848 1 94.69 108 VAL A N 1
ATOM 803 C CA . VAL A 1 108 ? 5.242 -30.516 5.191 1 94.69 108 VAL A CA 1
ATOM 804 C C . VAL A 1 108 ? 3.953 -29.719 5.359 1 94.69 108 VAL A C 1
ATOM 806 O O . VAL A 1 108 ? 2.977 -30.219 5.93 1 94.69 108 VAL A O 1
ATOM 809 N N . ALA A 1 109 ? 4.004 -28.516 4.91 1 92.81 109 ALA A N 1
ATOM 810 C CA . ALA A 1 109 ? 2.811 -27.688 4.965 1 92.81 109 ALA A CA 1
ATOM 811 C C . ALA A 1 109 ? 1.647 -28.344 4.223 1 92.81 109 ALA A C 1
ATOM 813 O O . ALA A 1 109 ? 0.498 -28.25 4.656 1 92.81 109 ALA A O 1
ATOM 814 N N . SER A 1 110 ? 1.919 -28.922 3.111 1 92.94 110 SER A N 1
ATOM 815 C CA . SER A 1 110 ? 0.876 -29.562 2.314 1 92.94 110 SER A CA 1
ATOM 816 C C . SER A 1 110 ? 0.289 -30.766 3.039 1 92.94 110 SER A C 1
ATOM 818 O O . SER A 1 110 ? -0.913 -31.031 2.951 1 92.94 110 SER A O 1
ATOM 820 N N . ILE A 1 111 ? 1.092 -31.469 3.707 1 93.69 111 ILE A N 1
ATOM 821 C CA . ILE A 1 111 ? 0.616 -32.625 4.477 1 93.69 111 ILE A CA 1
ATOM 822 C C . ILE A 1 111 ? -0.311 -32.125 5.594 1 93.69 111 ILE A C 1
ATOM 824 O O . ILE A 1 111 ? -1.367 -32.719 5.828 1 93.69 111 ILE A O 1
ATOM 828 N N . ILE A 1 112 ? 0.12 -31.156 6.211 1 91.19 112 ILE A N 1
ATOM 829 C CA . ILE A 1 112 ? -0.721 -30.578 7.262 1 91.19 112 ILE A CA 1
ATOM 830 C C . ILE A 1 112 ? -2.043 -30.109 6.66 1 91.19 112 ILE A C 1
ATOM 832 O O . ILE A 1 112 ? -3.105 -30.297 7.254 1 91.19 112 ILE A O 1
ATOM 836 N N . PHE A 1 113 ? -1.933 -29.5 5.535 1 88.75 113 PHE A N 1
ATOM 837 C CA . PHE A 1 113 ? -3.125 -29.016 4.848 1 88.75 113 PHE A CA 1
ATOM 838 C C . PHE A 1 113 ? -4.051 -30.172 4.504 1 88.75 113 PHE A C 1
ATOM 840 O O . PHE A 1 113 ? -5.27 -30.078 4.656 1 88.75 113 PHE A O 1
ATOM 847 N N . ILE A 1 114 ? -3.543 -31.25 4.055 1 90.31 114 ILE A N 1
ATOM 848 C CA . ILE A 1 114 ? -4.324 -32.438 3.734 1 90.31 114 ILE A CA 1
ATOM 849 C C . ILE A 1 114 ? -5.008 -32.969 4.992 1 90.31 114 ILE A C 1
ATOM 851 O O . ILE A 1 114 ? -6.188 -33.312 4.965 1 90.31 114 ILE A O 1
ATOM 855 N N . LEU A 1 115 ? -4.309 -32.938 6.07 1 89.94 115 LEU A N 1
ATOM 856 C CA . LEU A 1 115 ? -4.855 -33.406 7.332 1 89.94 115 LEU A CA 1
ATOM 857 C C . LEU A 1 115 ? -5.988 -32.531 7.816 1 89.94 115 LEU A C 1
ATOM 859 O O . LEU A 1 115 ? -7.016 -33 8.289 1 89.94 115 LEU A O 1
ATOM 863 N N . ILE A 1 116 ? -5.773 -31.281 7.703 1 83.62 116 ILE A N 1
ATOM 864 C CA . ILE A 1 116 ? -6.797 -30.328 8.102 1 83.62 116 ILE A CA 1
ATOM 865 C C . ILE A 1 116 ? -8.055 -30.531 7.254 1 83.62 116 ILE A C 1
ATOM 867 O O . ILE A 1 116 ? -9.172 -30.438 7.762 1 83.62 116 ILE A O 1
ATOM 871 N N . THR A 1 117 ? -7.863 -30.719 6.016 1 81.88 117 THR A N 1
ATOM 872 C CA . THR A 1 117 ? -8.977 -30.922 5.094 1 81.88 117 THR A CA 1
ATOM 873 C C . THR A 1 117 ? -9.695 -32.219 5.379 1 81.88 117 THR A C 1
ATOM 875 O O . THR A 1 117 ? -10.93 -32.281 5.363 1 81.88 117 THR A O 1
ATOM 878 N N . LEU A 1 118 ? -8.969 -33.188 5.633 1 82.81 118 LEU A N 1
ATOM 879 C CA . LEU A 1 118 ? -9.531 -34.5 5.883 1 82.81 118 LEU A CA 1
ATOM 880 C C . LEU A 1 118 ? -10.344 -34.5 7.176 1 82.81 118 LEU A C 1
ATOM 882 O O . LEU A 1 118 ? -11.383 -35.156 7.258 1 82.81 118 LEU A O 1
ATOM 886 N N . PHE A 1 119 ? -9.867 -33.75 8.156 1 82 119 PHE A N 1
ATOM 887 C CA . PHE A 1 119 ? -10.531 -33.75 9.453 1 82 119 PHE A CA 1
ATOM 888 C C . PHE A 1 119 ? -11.617 -32.656 9.5 1 82 119 PHE A C 1
ATOM 890 O O . PHE A 1 119 ? -12.18 -32.406 10.562 1 82 119 PHE A O 1
ATOM 897 N N . LYS A 1 120 ? -11.961 -32.062 8.406 1 77.38 120 LYS A N 1
ATOM 898 C CA . LYS A 1 120 ? -13.008 -31.078 8.258 1 77.38 120 LYS A CA 1
ATOM 899 C C . LYS A 1 120 ? -12.805 -29.906 9.219 1 77.38 120 LYS A C 1
ATOM 901 O O . LYS A 1 120 ? -13.758 -29.422 9.828 1 77.38 120 LYS A O 1
ATOM 906 N N . LEU A 1 121 ? -11.531 -29.594 9.43 1 75.56 121 LEU A N 1
ATOM 907 C CA . LEU A 1 121 ? -11.188 -28.469 10.281 1 75.56 121 LEU A CA 1
ATOM 908 C C . LEU A 1 121 ? -11.195 -27.156 9.492 1 75.56 121 LEU A C 1
ATOM 910 O O . LEU A 1 121 ? -11 -26.078 10.055 1 75.56 121 LEU A O 1
ATOM 914 N N . ARG A 1 122 ? -11.469 -27.359 8.305 1 66.81 122 ARG A N 1
ATOM 915 C CA . ARG A 1 122 ? -11.344 -26.219 7.406 1 66.81 122 ARG A CA 1
ATOM 916 C C . ARG A 1 122 ? -12.312 -25.109 7.793 1 66.81 122 ARG A C 1
ATOM 918 O O . ARG A 1 122 ? -11.961 -23.922 7.766 1 66.81 122 ARG A O 1
ATOM 925 N N . GLU A 1 123 ? -13.492 -25.547 8.094 1 64.31 123 GLU A N 1
ATOM 926 C CA . GLU A 1 123 ? -14.5 -24.562 8.469 1 64.31 123 GLU A CA 1
ATOM 927 C C . GLU A 1 123 ? -14.078 -23.781 9.711 1 64.31 123 GLU A C 1
ATOM 929 O O . GLU A 1 123 ? -14.266 -22.562 9.781 1 64.31 123 GLU A O 1
ATOM 934 N N . LYS A 1 124 ? -13.484 -24.484 10.562 1 65.69 124 LYS A N 1
ATOM 935 C CA . LYS A 1 124 ? -13.062 -23.859 11.805 1 65.69 124 LYS A CA 1
ATOM 936 C C . LYS A 1 124 ? -11.93 -22.859 11.547 1 65.69 124 LYS A C 1
ATOM 938 O O . LYS A 1 124 ? -11.891 -21.797 12.164 1 65.69 124 LYS A O 1
ATOM 943 N N . ILE A 1 125 ? -11.133 -23.219 10.648 1 65.75 125 ILE A N 1
ATOM 944 C CA . ILE A 1 125 ? -9.977 -22.359 10.383 1 65.75 125 ILE A CA 1
ATOM 945 C C . ILE A 1 125 ? -10.414 -21.125 9.594 1 65.75 125 ILE A C 1
ATOM 947 O O . ILE A 1 125 ? -10.008 -20.016 9.906 1 65.75 125 ILE A O 1
ATOM 951 N N . ILE A 1 126 ? -11.242 -21.406 8.648 1 63.31 126 ILE A N 1
ATOM 952 C CA . ILE A 1 126 ? -11.688 -20.297 7.812 1 63.31 126 ILE A CA 1
ATOM 953 C C . ILE A 1 126 ? -12.461 -19.297 8.656 1 63.31 126 ILE A C 1
ATOM 955 O O . ILE A 1 126 ? -12.328 -18.078 8.469 1 63.31 126 ILE A O 1
ATOM 959 N N . ASP A 1 127 ? -13.125 -19.766 9.641 1 67.38 127 ASP A N 1
ATOM 960 C CA . ASP A 1 127 ? -13.961 -18.891 10.461 1 67.38 127 ASP A CA 1
ATOM 961 C C . ASP A 1 127 ? -13.141 -18.234 11.57 1 67.38 127 ASP A C 1
ATOM 963 O O . ASP A 1 127 ? -13.578 -17.25 12.18 1 67.38 127 ASP A O 1
ATOM 967 N N . SER A 1 128 ? -12.031 -18.766 11.742 1 70.44 128 SER A N 1
ATOM 968 C CA . SER A 1 128 ? -11.234 -18.297 12.867 1 70.44 128 SER A CA 1
ATOM 969 C C . SER A 1 128 ? -10.508 -17 12.531 1 70.44 128 SER A C 1
ATOM 971 O O . SER A 1 128 ? -10.141 -16.234 13.422 1 70.44 128 SER A O 1
ATOM 973 N N . ILE A 1 129 ? -10.156 -16.781 11.281 1 75.12 129 ILE A N 1
ATOM 974 C CA . ILE A 1 129 ? -9.469 -15.555 10.906 1 75.12 129 ILE A CA 1
ATOM 975 C C . ILE A 1 129 ? -10.469 -14.547 10.352 1 75.12 129 ILE A C 1
ATOM 977 O O . ILE A 1 129 ? -11.227 -14.867 9.43 1 75.12 129 ILE A O 1
ATOM 981 N N . PRO A 1 130 ? -10.484 -13.391 10.938 1 83.38 130 PRO A N 1
ATOM 982 C CA . PRO A 1 130 ? -11.414 -12.367 10.461 1 83.38 130 PRO A CA 1
ATOM 983 C C . PRO A 1 130 ? -11.25 -12.062 8.969 1 83.38 130 PRO A C 1
ATOM 985 O O . PRO A 1 130 ? -10.117 -12.039 8.469 1 83.38 130 PRO A O 1
ATOM 988 N N . ALA A 1 131 ? -12.344 -11.852 8.297 1 83.12 131 ALA A N 1
ATOM 989 C CA . ALA A 1 131 ? -12.359 -11.578 6.859 1 83.12 131 ALA A CA 1
ATOM 990 C C . ALA A 1 131 ? -11.477 -10.391 6.516 1 83.12 131 ALA A C 1
ATOM 992 O O . ALA A 1 131 ? -10.789 -10.391 5.492 1 83.12 131 ALA A O 1
ATOM 993 N N . ASP A 1 132 ? -11.469 -9.445 7.402 1 90.06 132 ASP A N 1
ATOM 994 C CA . ASP A 1 132 ? -10.688 -8.234 7.164 1 90.06 132 ASP A CA 1
ATOM 995 C C . ASP A 1 132 ? -9.195 -8.547 7.086 1 90.06 132 ASP A C 1
ATOM 997 O O . ASP A 1 132 ? -8.477 -7.98 6.258 1 90.06 132 ASP A O 1
ATOM 1001 N N . LEU A 1 133 ? -8.773 -9.43 7.941 1 88.06 133 LEU A N 1
ATOM 1002 C CA . LEU A 1 133 ? -7.355 -9.789 7.945 1 88.06 133 LEU A CA 1
ATOM 1003 C C . LEU A 1 133 ? -7.004 -10.617 6.715 1 88.06 133 LEU A C 1
ATOM 1005 O O . LEU A 1 133 ? -5.895 -10.516 6.188 1 88.06 133 LEU A O 1
ATOM 1009 N N . LYS A 1 134 ? -7.934 -11.383 6.27 1 82.88 134 LYS A N 1
ATOM 1010 C CA . LYS A 1 134 ? -7.707 -12.156 5.051 1 82.88 134 LYS A CA 1
ATOM 1011 C C . LYS A 1 134 ? -7.516 -11.234 3.848 1 82.88 134 LYS A C 1
ATOM 1013 O O . LYS A 1 134 ? -6.629 -11.453 3.023 1 82.88 134 LYS A O 1
ATOM 1018 N N . PHE A 1 135 ? -8.359 -10.242 3.746 1 87.38 135 PHE A N 1
ATOM 1019 C CA . PHE A 1 135 ? -8.25 -9.258 2.676 1 87.38 135 PHE A CA 1
ATOM 1020 C C . PHE A 1 135 ? -6.926 -8.516 2.762 1 87.38 135 PHE A C 1
ATOM 1022 O O . PHE A 1 135 ? -6.301 -8.227 1.738 1 87.38 135 PHE A O 1
ATOM 1029 N N . ALA A 1 136 ? -6.527 -8.266 3.986 1 90.88 136 ALA A N 1
ATOM 1030 C CA . ALA A 1 136 ? -5.266 -7.559 4.191 1 90.88 136 ALA A CA 1
ATOM 1031 C C . ALA A 1 136 ? -4.082 -8.406 3.738 1 90.88 136 ALA A C 1
ATOM 1033 O O . ALA A 1 136 ? -3.139 -7.895 3.131 1 90.88 136 ALA A O 1
ATOM 1034 N N . ILE A 1 137 ? -4.164 -9.648 4.066 1 84.94 137 ILE A N 1
ATOM 1035 C CA . ILE A 1 137 ? -3.094 -10.555 3.684 1 84.94 137 ILE A CA 1
ATOM 1036 C C . ILE A 1 137 ? -3.004 -10.633 2.16 1 84.94 137 ILE A C 1
ATOM 1038 O O . ILE A 1 137 ? -1.917 -10.516 1.59 1 84.94 137 ILE A O 1
ATOM 1042 N N . SER A 1 138 ? -4.094 -10.789 1.565 1 82.12 138 SER A N 1
ATOM 1043 C CA . SER A 1 138 ? -4.133 -10.859 0.109 1 82.12 138 SER A CA 1
ATOM 1044 C C . SER A 1 138 ? -3.59 -9.578 -0.521 1 82.12 138 SER A C 1
ATOM 1046 O O . SER A 1 138 ? -2.771 -9.633 -1.44 1 82.12 138 SER A O 1
ATOM 1048 N N . SER A 1 139 ? -4.027 -8.453 -0.059 1 88.62 139 SER A N 1
ATOM 1049 C CA . SER A 1 139 ? -3.586 -7.16 -0.579 1 88.62 139 SER A CA 1
ATOM 1050 C C . SER A 1 139 ? -2.098 -6.941 -0.32 1 88.62 139 SER A C 1
ATOM 1052 O O . SER A 1 139 ? -1.389 -6.398 -1.17 1 88.62 139 SER A O 1
ATOM 1054 N N . GLY A 1 140 ? -1.66 -7.336 0.86 1 89.38 140 GLY A N 1
ATOM 1055 C CA . GLY A 1 140 ? -0.248 -7.219 1.186 1 89.38 140 GLY A CA 1
ATOM 1056 C C . GLY A 1 140 ? 0.644 -8.055 0.288 1 89.38 140 GLY A C 1
ATOM 1057 O O . GLY A 1 140 ? 1.703 -7.594 -0.144 1 89.38 140 GLY A O 1
ATOM 1058 N N . ILE A 1 141 ? 0.214 -9.227 0.042 1 83.75 141 ILE A N 1
ATOM 1059 C CA . ILE A 1 141 ? 0.943 -10.094 -0.877 1 83.75 141 ILE A CA 1
ATOM 1060 C C . ILE A 1 141 ? 0.984 -9.453 -2.266 1 83.75 141 ILE A C 1
ATOM 1062 O O . ILE A 1 141 ? 2.023 -9.469 -2.93 1 83.75 141 ILE A O 1
ATOM 1066 N N . GLY A 1 142 ? -0.141 -8.977 -2.664 1 86.81 142 GLY A N 1
ATOM 1067 C CA . GLY A 1 142 ? -0.195 -8.297 -3.947 1 86.81 142 GLY A CA 1
ATOM 1068 C C . GLY A 1 142 ? 0.809 -7.168 -4.066 1 86.81 142 GLY A C 1
ATOM 1069 O O . GLY A 1 142 ? 1.506 -7.051 -5.078 1 86.81 142 GLY A O 1
ATOM 1070 N N . LEU A 1 143 ? 0.86 -6.297 -3.035 1 91.56 143 LEU A N 1
ATOM 1071 C CA . LEU A 1 143 ? 1.812 -5.191 -3.041 1 91.56 143 LEU A CA 1
ATOM 1072 C C . LEU A 1 143 ? 3.246 -5.707 -3.08 1 91.56 143 LEU A C 1
ATOM 1074 O O . LEU A 1 143 ? 4.102 -5.121 -3.746 1 91.56 143 LEU A O 1
ATOM 1078 N N . PHE A 1 144 ? 3.432 -6.703 -2.387 1 87.62 144 PHE A N 1
ATOM 1079 C CA . PHE A 1 144 ? 4.766 -7.285 -2.357 1 87.62 144 PHE A CA 1
ATOM 1080 C C . PHE A 1 144 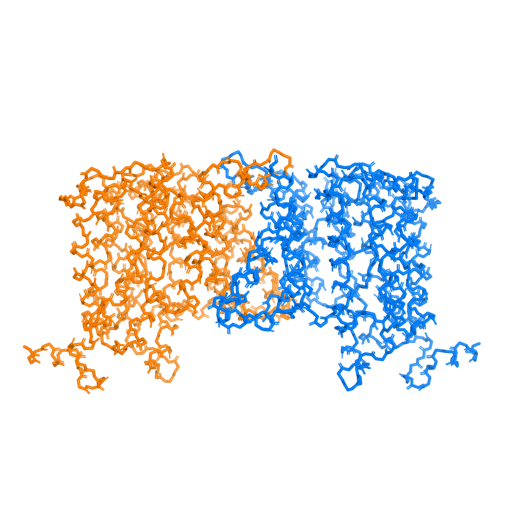? 5.152 -7.824 -3.73 1 87.62 144 PHE A C 1
ATOM 1082 O O . PHE A 1 144 ? 6.27 -7.598 -4.199 1 87.62 144 PHE A O 1
ATOM 1089 N N . ILE A 1 145 ? 4.273 -8.516 -4.379 1 86.25 145 ILE A N 1
ATOM 1090 C CA . ILE A 1 145 ? 4.523 -9.086 -5.699 1 86.25 145 ILE A CA 1
ATOM 1091 C C . ILE A 1 145 ? 4.75 -7.957 -6.707 1 86.25 145 ILE A C 1
ATOM 1093 O O . ILE A 1 145 ? 5.613 -8.07 -7.586 1 86.25 145 ILE A O 1
ATOM 1097 N N . ALA A 1 146 ? 3.965 -6.992 -6.59 1 91.12 146 ALA A N 1
ATOM 1098 C CA . ALA A 1 146 ? 4.148 -5.848 -7.477 1 91.12 146 ALA A CA 1
ATOM 1099 C C . ALA A 1 146 ? 5.516 -5.199 -7.262 1 91.12 146 ALA A C 1
ATOM 1101 O O . ALA A 1 146 ? 6.148 -4.738 -8.211 1 91.12 146 ALA A O 1
ATOM 1102 N N . PHE A 1 147 ? 5.906 -5.113 -6.027 1 89.38 147 PHE A N 1
ATOM 1103 C CA . PHE A 1 147 ? 7.23 -4.586 -5.719 1 89.38 147 PHE A CA 1
ATOM 1104 C C . PHE A 1 147 ? 8.312 -5.414 -6.402 1 89.38 147 PHE A C 1
ATOM 1106 O O . PHE A 1 147 ? 9.25 -4.863 -6.984 1 89.38 147 PHE A O 1
ATOM 1113 N N . LEU A 1 148 ? 8.195 -6.66 -6.34 1 85.69 148 LEU A N 1
ATOM 1114 C CA . LEU A 1 148 ? 9.141 -7.562 -6.992 1 85.69 148 LEU A CA 1
ATOM 1115 C C . LEU A 1 148 ? 9.156 -7.336 -8.5 1 85.69 148 LEU A C 1
ATOM 1117 O O . LEU A 1 148 ? 10.227 -7.336 -9.117 1 85.69 148 LEU A O 1
ATOM 1121 N N . GLY A 1 149 ? 7.988 -7.211 -9.047 1 88.81 149 GLY A N 1
ATOM 1122 C CA . GLY A 1 149 ? 7.91 -6.922 -10.469 1 88.81 149 GLY A CA 1
ATOM 1123 C C . GLY A 1 149 ? 8.594 -5.629 -10.852 1 88.81 149 GLY A C 1
ATOM 1124 O O . GLY A 1 149 ? 9.312 -5.574 -11.859 1 88.81 149 GLY A O 1
ATOM 1125 N N . LEU A 1 150 ? 8.359 -4.621 -10.055 1 90.44 150 LEU A N 1
ATOM 1126 C CA . LEU A 1 150 ? 8.977 -3.324 -10.32 1 90.44 150 LEU A CA 1
ATOM 1127 C C . LEU A 1 150 ? 10.492 -3.398 -10.172 1 90.44 150 LEU A C 1
ATOM 1129 O O . LEU A 1 150 ? 11.227 -2.727 -10.906 1 90.44 150 LEU A O 1
ATOM 1133 N N . GLN A 1 151 ? 10.922 -4.137 -9.203 1 87.06 151 GLN A N 1
ATOM 1134 C CA . GLN A 1 151 ? 12.352 -4.32 -8.977 1 87.06 151 GLN A CA 1
ATOM 1135 C C . GLN A 1 151 ? 12.977 -5.152 -10.094 1 87.06 151 GLN A C 1
ATOM 1137 O O . GLN A 1 151 ? 14.039 -4.797 -10.625 1 87.06 151 GLN A O 1
ATOM 1142 N N . ASN A 1 152 ? 12.305 -6.25 -10.453 1 84.75 152 ASN A N 1
ATOM 1143 C CA . ASN A 1 152 ? 12.797 -7.117 -11.516 1 84.75 152 ASN A CA 1
ATOM 1144 C C . ASN A 1 152 ? 12.797 -6.406 -12.867 1 84.75 152 ASN A C 1
ATOM 1146 O O . ASN A 1 152 ? 13.617 -6.703 -13.727 1 84.75 152 ASN A O 1
ATOM 1150 N N . GLY A 1 153 ? 11.883 -5.523 -13.031 1 88.88 153 GLY A N 1
ATOM 1151 C CA . GLY A 1 153 ? 11.812 -4.738 -14.25 1 88.88 153 GLY A CA 1
ATOM 1152 C C . GLY A 1 153 ? 12.758 -3.549 -14.25 1 88.88 153 GLY A C 1
ATOM 1153 O O . GLY A 1 153 ? 12.812 -2.791 -15.219 1 88.88 153 GLY A O 1
ATOM 1154 N N . LYS A 1 154 ? 13.414 -3.311 -13.172 1 84.69 154 LYS A N 1
ATOM 1155 C CA . LYS A 1 154 ? 14.422 -2.266 -13.008 1 84.69 154 LYS A CA 1
ATOM 1156 C C . LYS A 1 154 ? 13.773 -0.885 -12.945 1 84.69 154 LYS A C 1
ATOM 1158 O O . LYS A 1 154 ? 14.414 0.122 -13.258 1 84.69 154 LYS A O 1
ATOM 1163 N N . LEU A 1 155 ? 12.555 -0.914 -12.68 1 86.25 155 LEU A N 1
ATOM 1164 C CA . LEU A 1 155 ? 11.891 0.365 -12.469 1 86.25 155 LEU A CA 1
ATOM 1165 C C . LEU A 1 155 ? 12.211 0.937 -11.094 1 86.25 155 LEU A C 1
ATOM 1167 O O . LEU A 1 155 ? 12.172 2.154 -10.898 1 86.25 155 LEU A O 1
ATOM 1171 N N . ILE A 1 156 ? 12.406 0.05 -10.148 1 84.5 156 ILE A N 1
ATOM 1172 C CA . ILE A 1 156 ? 12.836 0.414 -8.805 1 84.5 156 ILE A CA 1
ATOM 1173 C C . ILE A 1 156 ? 14.195 -0.206 -8.516 1 84.5 156 ILE A C 1
ATOM 1175 O O . ILE A 1 156 ? 14.414 -1.391 -8.781 1 84.5 156 ILE A O 1
ATOM 1179 N N . VAL A 1 157 ? 15.047 0.646 -8.047 1 75.94 157 VAL A N 1
ATOM 1180 C CA . VAL A 1 157 ? 16.391 0.177 -7.777 1 75.94 157 VAL A CA 1
ATOM 1181 C C . VAL A 1 157 ? 16.828 0.615 -6.379 1 75.94 157 VAL A C 1
ATOM 1183 O O . VAL A 1 157 ? 16.203 1.497 -5.781 1 75.94 157 VAL A O 1
ATOM 1186 N N . ALA A 1 158 ? 17.781 -0.033 -5.867 1 71.88 158 ALA A N 1
ATOM 1187 C CA . ALA A 1 158 ? 18.328 0.313 -4.559 1 71.88 158 ALA A CA 1
ATOM 1188 C C . ALA A 1 158 ? 19 1.683 -4.59 1 71.88 158 ALA A C 1
ATOM 1190 O O . ALA A 1 158 ? 19.656 2.037 -5.57 1 71.88 158 ALA A O 1
ATOM 1191 N N . ASN A 1 159 ? 18.625 2.42 -3.619 1 68 159 ASN A N 1
ATOM 1192 C CA . ASN A 1 159 ? 19.281 3.709 -3.414 1 68 159 ASN A CA 1
ATOM 1193 C C . ASN A 1 159 ? 19.953 3.785 -2.047 1 68 159 ASN A C 1
ATOM 1195 O O . ASN A 1 159 ? 19.359 3.422 -1.034 1 68 159 ASN A O 1
ATOM 1199 N N . LYS A 1 160 ? 21.156 4.188 -1.99 1 63 160 LYS A N 1
ATOM 1200 C CA . LYS A 1 160 ? 21.922 4.238 -0.748 1 63 160 LYS A CA 1
ATOM 1201 C C . LYS A 1 160 ? 21.281 5.199 0.251 1 63 160 LYS A C 1
ATOM 1203 O O . LYS A 1 160 ? 21.25 4.918 1.45 1 63 160 LYS A O 1
ATOM 1208 N N . SER A 1 161 ? 20.75 6.234 -0.278 1 55.28 161 SER A N 1
ATOM 1209 C CA . SER A 1 161 ? 20.266 7.281 0.614 1 55.28 161 SER A CA 1
ATOM 1210 C C . SER A 1 161 ? 18.812 7.023 1.025 1 55.28 161 SER A C 1
ATOM 1212 O O . SER A 1 161 ? 18.438 7.281 2.17 1 55.28 161 SER A O 1
ATOM 1214 N N . THR A 1 162 ? 18.078 6.43 0.102 1 60.81 162 THR A N 1
ATOM 1215 C CA . THR A 1 162 ? 16.641 6.355 0.341 1 60.81 162 THR A CA 1
ATOM 1216 C C . THR A 1 162 ? 16.188 4.902 0.389 1 60.81 162 THR A C 1
ATOM 1218 O O . THR A 1 162 ? 14.984 4.633 0.494 1 60.81 162 THR A O 1
ATOM 1221 N N . LEU A 1 163 ? 17.047 3.953 0.362 1 62.03 163 LEU A N 1
ATOM 1222 C CA . LEU A 1 163 ? 16.797 2.516 0.37 1 62.03 163 LEU A CA 1
ATOM 1223 C C . LEU A 1 163 ? 16.266 2.049 -0.978 1 62.03 163 LEU A C 1
ATOM 1225 O O . LEU A 1 163 ? 16.781 1.098 -1.564 1 62.03 163 LEU A O 1
ATOM 1229 N N . VAL A 1 164 ? 15.195 2.9 -1.486 1 71.38 164 VAL A N 1
ATOM 1230 C CA . VAL A 1 164 ? 14.57 2.592 -2.77 1 71.38 164 VAL A CA 1
ATOM 1231 C C . VAL A 1 164 ? 14.547 3.844 -3.645 1 71.38 164 VAL A C 1
ATOM 1233 O O . VAL A 1 164 ? 14.617 4.965 -3.137 1 71.38 164 VAL A O 1
ATOM 1236 N N . GLY A 1 165 ? 14.602 3.668 -4.938 1 72 165 GLY A N 1
ATOM 1237 C CA . GLY A 1 165 ? 14.531 4.785 -5.863 1 72 165 GLY A CA 1
ATOM 1238 C C . GLY A 1 165 ? 14.117 4.375 -7.262 1 72 165 GLY A C 1
ATOM 1239 O O . GLY A 1 165 ? 13.969 3.186 -7.547 1 72 165 GLY A O 1
ATOM 1240 N N . LEU A 1 166 ? 13.891 5.41 -8.047 1 74.44 166 LEU A N 1
ATOM 1241 C CA . LEU A 1 166 ? 13.508 5.191 -9.43 1 74.44 166 LEU A CA 1
ATOM 1242 C C . LEU A 1 166 ? 14.688 4.699 -10.258 1 74.44 166 LEU A C 1
ATOM 1244 O O . LEU A 1 166 ? 15.812 5.184 -10.094 1 74.44 166 LEU A O 1
ATOM 1248 N N . GLY A 1 167 ? 14.367 3.705 -11.055 1 73.5 167 GLY A N 1
ATOM 1249 C CA . GLY A 1 167 ? 15.383 3.207 -11.969 1 73.5 167 GLY A CA 1
ATOM 1250 C C . GLY A 1 167 ? 15.703 4.172 -13.094 1 73.5 167 GLY A C 1
ATOM 1251 O O . GLY A 1 167 ? 14.891 5.043 -13.422 1 73.5 167 GLY A O 1
ATOM 1252 N N . SER A 1 168 ? 16.844 3.986 -13.641 1 75.06 168 SER A N 1
ATOM 1253 C CA . SER A 1 168 ? 17.281 4.859 -14.727 1 75.06 168 SER A CA 1
ATOM 1254 C C . SER A 1 168 ? 16.531 4.562 -16.016 1 75.06 168 SER A C 1
ATOM 1256 O O . SER A 1 168 ? 16.531 3.426 -16.5 1 75.06 168 SER A O 1
ATOM 1258 N N . LEU A 1 169 ? 15.93 5.5 -16.547 1 79.38 169 LEU A N 1
ATOM 1259 C CA . LEU A 1 169 ? 15.227 5.359 -17.812 1 79.38 169 LEU A CA 1
ATOM 1260 C C . LEU A 1 169 ? 16.219 5.23 -18.969 1 79.38 169 LEU A C 1
ATOM 1262 O O . LEU A 1 169 ? 15.828 4.918 -20.094 1 79.38 169 LEU A O 1
ATOM 1266 N N . HIS A 1 170 ? 17.422 5.301 -18.656 1 76.19 170 HIS A N 1
ATOM 1267 C CA . HIS A 1 170 ? 18.453 5.117 -19.672 1 76.19 170 HIS A CA 1
ATOM 1268 C C . HIS A 1 170 ? 18.703 3.635 -19.922 1 76.19 170 HIS A C 1
ATOM 1270 O O . HIS A 1 170 ? 19.281 3.271 -20.953 1 76.19 170 HIS A O 1
ATOM 1276 N N . ASP A 1 171 ? 18.391 2.885 -19.094 1 82 171 ASP A N 1
ATOM 1277 C CA . ASP A 1 171 ? 18.516 1.441 -19.281 1 82 171 ASP A CA 1
ATOM 1278 C C . ASP A 1 171 ? 17.438 0.914 -20.234 1 82 171 ASP A C 1
ATOM 1280 O O . ASP A 1 171 ? 16.25 0.984 -19.938 1 82 171 ASP A O 1
ATOM 1284 N N . PRO A 1 172 ? 17.844 0.498 -21.328 1 84.81 172 PRO A N 1
ATOM 1285 C CA . PRO A 1 172 ? 16.891 0.021 -22.328 1 84.81 172 PRO A CA 1
ATOM 1286 C C . PRO A 1 172 ? 16 -1.104 -21.797 1 84.81 172 PRO A C 1
ATOM 1288 O O . PRO A 1 172 ? 14.891 -1.307 -22.312 1 84.81 172 PRO A O 1
ATOM 1291 N N . LEU A 1 173 ? 16.484 -1.83 -20.875 1 87 173 LEU A N 1
ATOM 1292 C CA . LEU A 1 173 ? 15.711 -2.941 -20.328 1 87 173 LEU A CA 1
ATOM 1293 C C . LEU A 1 173 ? 14.445 -2.439 -19.641 1 87 173 LEU A C 1
ATOM 1295 O O . LEU A 1 173 ? 13.438 -3.145 -19.594 1 87 173 LEU A O 1
ATOM 1299 N N . VAL A 1 174 ? 14.555 -1.251 -19.156 1 88.62 174 VAL A N 1
ATOM 1300 C CA . VAL A 1 174 ? 13.414 -0.659 -18.469 1 88.62 174 VAL A CA 1
ATOM 1301 C C . VAL A 1 174 ? 12.266 -0.433 -19.438 1 88.62 174 VAL A C 1
ATOM 1303 O O . VAL A 1 174 ? 11.102 -0.582 -19.078 1 88.62 174 VAL A O 1
ATOM 1306 N N . TRP A 1 175 ? 12.578 -0.219 -20.641 1 90.44 175 TRP A N 1
ATOM 1307 C CA . TRP A 1 175 ? 11.57 0.086 -21.656 1 90.44 175 TRP A CA 1
ATOM 1308 C C . TRP A 1 175 ? 10.789 -1.167 -22.047 1 90.44 175 TRP A C 1
ATOM 1310 O O . TRP A 1 175 ? 9.641 -1.08 -22.484 1 90.44 175 TRP A O 1
ATOM 1320 N N . ILE A 1 176 ? 11.461 -2.291 -21.938 1 92 176 ILE A N 1
ATOM 1321 C CA . ILE A 1 176 ? 10.75 -3.543 -22.172 1 92 176 ILE A CA 1
ATOM 1322 C C . ILE A 1 176 ? 9.641 -3.711 -21.141 1 92 176 ILE A C 1
ATOM 1324 O O . ILE A 1 176 ? 8.516 -4.082 -21.484 1 92 176 ILE A O 1
ATOM 1328 N N . THR A 1 177 ? 9.938 -3.387 -19.938 1 93 177 THR A N 1
ATOM 1329 C CA . THR A 1 177 ? 8.977 -3.496 -18.844 1 93 177 THR A CA 1
ATOM 1330 C C . THR A 1 177 ? 7.844 -2.49 -19.016 1 93 177 THR A C 1
ATOM 1332 O O . THR A 1 177 ? 6.672 -2.826 -18.844 1 93 177 THR A O 1
ATOM 1335 N N . ILE A 1 178 ? 8.195 -1.297 -19.375 1 92.56 178 ILE A N 1
ATOM 1336 C CA . ILE A 1 178 ? 7.199 -0.243 -19.547 1 92.56 178 ILE A CA 1
ATOM 1337 C C . ILE A 1 178 ? 6.266 -0.591 -20.703 1 92.56 178 ILE A C 1
ATOM 1339 O O . ILE A 1 178 ? 5.043 -0.496 -20.562 1 92.56 178 ILE A O 1
ATOM 1343 N N . PHE A 1 179 ? 6.848 -0.968 -21.75 1 93.69 179 PHE A N 1
ATOM 1344 C CA . PHE A 1 179 ? 6.062 -1.363 -22.906 1 93.69 179 PHE A CA 1
ATOM 1345 C C . PHE A 1 179 ? 5.164 -2.549 -22.578 1 93.69 179 PHE A C 1
ATOM 1347 O O . PHE A 1 179 ? 3.977 -2.543 -22.906 1 93.69 179 PHE A O 1
ATOM 1354 N N . GLY A 1 180 ? 5.758 -3.547 -22 1 94 180 GLY A N 1
ATOM 1355 C CA . GLY A 1 180 ? 4.98 -4.715 -21.609 1 94 180 GLY A CA 1
ATOM 1356 C C . GLY A 1 180 ? 3.826 -4.379 -20.688 1 94 180 GLY A C 1
ATOM 1357 O O . GLY A 1 180 ? 2.727 -4.914 -20.844 1 94 180 GLY A O 1
ATOM 1358 N N . LEU A 1 181 ? 4.086 -3.52 -19.734 1 94.19 181 LEU A N 1
ATOM 1359 C CA . LEU A 1 181 ? 3.062 -3.127 -18.781 1 94.19 181 LEU A CA 1
ATOM 1360 C C . LEU A 1 181 ? 1.921 -2.391 -19.469 1 94.19 181 LEU A C 1
ATOM 1362 O O . LEU A 1 181 ? 0.749 -2.695 -19.234 1 94.19 181 LEU A O 1
ATOM 1366 N N . LEU A 1 182 ? 2.23 -1.487 -20.281 1 94.69 182 LEU A N 1
ATOM 1367 C CA . LEU A 1 182 ? 1.222 -0.691 -20.969 1 94.69 182 LEU A CA 1
ATOM 1368 C C . LEU A 1 182 ? 0.371 -1.567 -21.891 1 94.69 182 LEU A C 1
ATOM 1370 O O . LEU A 1 182 ? -0.858 -1.464 -21.891 1 94.69 182 LEU A O 1
ATOM 1374 N N . VAL A 1 183 ? 1.026 -2.379 -22.594 1 94.69 183 VAL A N 1
ATOM 1375 C CA . VAL A 1 183 ? 0.313 -3.238 -23.531 1 94.69 183 VAL A CA 1
ATOM 1376 C C . VAL A 1 183 ? -0.607 -4.188 -22.766 1 94.69 183 VAL A C 1
ATOM 1378 O O . VAL A 1 183 ? -1.755 -4.402 -23.156 1 94.69 183 VAL A O 1
ATOM 1381 N N . THR A 1 184 ? -0.111 -4.773 -21.734 1 94.31 184 THR A N 1
ATOM 1382 C CA . THR A 1 184 ? -0.911 -5.699 -20.953 1 94.31 184 THR A CA 1
ATOM 1383 C C . THR A 1 184 ? -2.141 -5 -20.375 1 94.31 184 THR A C 1
ATOM 1385 O O . THR A 1 184 ? -3.25 -5.531 -20.438 1 94.31 184 THR A O 1
ATOM 1388 N N . VAL A 1 185 ? -1.934 -3.859 -19.844 1 93.94 185 VAL A N 1
ATOM 1389 C CA . VAL A 1 185 ? -3.027 -3.102 -19.25 1 93.94 185 VAL A CA 1
ATOM 1390 C C . VAL A 1 185 ? -4.07 -2.768 -20.312 1 93.94 185 VAL A C 1
ATOM 1392 O O . VAL A 1 185 ? -5.273 -2.912 -20.078 1 93.94 185 VAL A O 1
ATOM 1395 N N . ILE A 1 186 ? -3.629 -2.346 -21.438 1 94.5 186 ILE A N 1
ATOM 1396 C CA . ILE A 1 186 ? -4.531 -1.986 -22.531 1 94.5 186 ILE A CA 1
ATOM 1397 C C . ILE A 1 186 ? -5.332 -3.213 -22.953 1 94.5 186 ILE A C 1
ATOM 1399 O O . ILE A 1 186 ? -6.551 -3.137 -23.125 1 94.5 186 ILE A O 1
ATOM 1403 N N . LEU A 1 187 ? -4.68 -4.309 -23.078 1 93.88 187 LEU A N 1
ATOM 1404 C CA . LEU A 1 187 ? -5.352 -5.535 -23.5 1 93.88 187 LEU A CA 1
ATOM 1405 C C . LEU A 1 187 ? -6.363 -5.98 -22.453 1 93.88 187 LEU A C 1
ATOM 1407 O O . LEU A 1 187 ? -7.438 -6.48 -22.781 1 93.88 187 LEU A O 1
ATOM 1411 N N . MET A 1 188 ? -5.996 -5.82 -21.281 1 91.56 188 MET A N 1
ATOM 1412 C CA . MET A 1 188 ? -6.914 -6.203 -20.203 1 91.56 188 MET A CA 1
ATOM 1413 C C . MET A 1 188 ? -8.148 -5.309 -20.203 1 91.56 188 MET A C 1
ATOM 1415 O O . MET A 1 188 ? -9.266 -5.789 -20 1 91.56 188 MET A O 1
ATOM 1419 N N . ILE A 1 189 ? -7.945 -4.047 -20.375 1 92.12 189 ILE A N 1
ATOM 1420 C CA . ILE A 1 189 ? -9.047 -3.094 -20.391 1 92.12 189 ILE A CA 1
ATOM 1421 C C . ILE A 1 189 ? -9.969 -3.408 -21.578 1 92.12 189 ILE A C 1
ATOM 1423 O O . ILE A 1 189 ? -11.195 -3.266 -21.469 1 92.12 189 ILE A O 1
ATOM 1427 N N . LEU A 1 190 ? -9.359 -3.904 -22.641 1 91.88 190 LEU A N 1
ATOM 1428 C CA . LEU A 1 190 ? -10.133 -4.277 -23.812 1 91.88 190 LEU A CA 1
ATOM 1429 C C . LEU A 1 190 ? -10.742 -5.664 -23.656 1 91.88 190 LEU A C 1
ATOM 1431 O O . LEU A 1 190 ? -11.383 -6.184 -24.578 1 91.88 190 LEU A O 1
ATOM 1435 N N . ASN A 1 191 ? -10.539 -6.312 -22.547 1 87.44 191 ASN A N 1
ATOM 1436 C CA . ASN A 1 191 ? -11.102 -7.609 -22.188 1 87.44 191 ASN A CA 1
ATOM 1437 C C . ASN A 1 191 ? -10.648 -8.703 -23.156 1 87.44 191 ASN A C 1
ATOM 1439 O O . ASN A 1 191 ? -11.461 -9.523 -23.594 1 87.44 191 ASN A O 1
ATOM 1443 N N . VAL A 1 192 ? -9.438 -8.594 -23.531 1 88 192 VAL A N 1
ATOM 1444 C CA . VAL A 1 192 ? -8.859 -9.648 -24.359 1 88 192 VAL A CA 1
ATOM 1445 C C . VAL A 1 192 ? -8.461 -10.828 -23.469 1 88 192 VAL A C 1
ATOM 1447 O O . VAL A 1 192 ? -7.711 -10.664 -22.516 1 88 192 VAL A O 1
ATOM 1450 N N . PRO A 1 193 ? -9.008 -11.984 -23.797 1 84.75 193 PRO A N 1
ATOM 1451 C CA . PRO A 1 193 ? -8.586 -13.141 -23 1 84.75 193 PRO A CA 1
ATOM 1452 C C . PRO A 1 193 ? -7.086 -13.414 -23.109 1 84.75 193 PRO A C 1
ATOM 1454 O O . PRO A 1 193 ? -6.508 -13.305 -24.188 1 84.75 193 PRO A O 1
ATOM 1457 N N . GLY A 1 194 ? -6.449 -13.719 -21.969 1 88.38 194 GLY A N 1
ATOM 1458 C CA . GLY A 1 194 ? -5.02 -13.977 -21.969 1 88.38 194 GLY A CA 1
ATOM 1459 C C . GLY A 1 194 ? -4.188 -12.711 -22.109 1 88.38 194 GLY A C 1
ATOM 1460 O O . GLY A 1 194 ? -3.088 -12.75 -22.672 1 88.38 194 GLY A O 1
ATOM 1461 N N . ALA A 1 195 ? -4.727 -11.664 -21.672 1 91.94 195 ALA A N 1
ATOM 1462 C CA . ALA A 1 195 ? -4.074 -10.367 -21.828 1 91.94 195 ALA A CA 1
ATOM 1463 C C . ALA A 1 195 ? -2.672 -10.383 -21.219 1 91.94 195 ALA A C 1
ATOM 1465 O O . ALA A 1 195 ? -1.735 -9.828 -21.812 1 91.94 195 ALA A O 1
ATOM 1466 N N . ILE A 1 196 ? -2.504 -11.047 -20.141 1 90.06 196 ILE A N 1
ATOM 1467 C CA . ILE A 1 196 ? -1.209 -11.062 -19.469 1 90.06 196 ILE A CA 1
ATOM 1468 C C . ILE A 1 196 ? -0.202 -11.844 -20.312 1 90.06 196 ILE A C 1
ATOM 1470 O O . ILE A 1 196 ? 0.926 -11.398 -20.516 1 90.06 196 ILE A O 1
ATOM 1474 N N . PHE A 1 197 ? -0.627 -12.953 -20.797 1 90.31 197 PHE A N 1
ATOM 1475 C CA . PHE A 1 197 ? 0.25 -13.781 -21.625 1 90.31 197 PHE A CA 1
ATOM 1476 C C . PHE A 1 197 ? 0.605 -13.062 -22.922 1 90.31 197 PHE A C 1
ATOM 1478 O O . PHE A 1 197 ? 1.773 -13.016 -23.312 1 90.31 197 PHE A O 1
ATOM 1485 N N . ILE A 1 198 ? -0.355 -12.555 -23.578 1 91.81 198 ILE A N 1
ATOM 1486 C CA . ILE A 1 198 ? -0.12 -11.852 -24.844 1 91.81 198 ILE A CA 1
ATOM 1487 C C . ILE A 1 198 ? 0.805 -10.664 -24.594 1 91.81 198 ILE A C 1
ATOM 1489 O O . ILE A 1 198 ? 1.685 -10.375 -25.406 1 91.81 198 ILE A O 1
ATOM 1493 N N . GLY A 1 199 ? 0.565 -9.977 -23.484 1 92.88 199 GLY A N 1
ATOM 1494 C CA . GLY A 1 199 ? 1.447 -8.883 -23.141 1 92.88 199 GLY A CA 1
ATOM 1495 C C . GLY A 1 199 ? 2.893 -9.305 -22.953 1 92.88 199 GLY A C 1
ATOM 1496 O O . GLY A 1 199 ? 3.809 -8.602 -23.391 1 92.88 199 GLY A O 1
ATOM 1497 N N . MET A 1 200 ? 3.068 -10.406 -22.391 1 91.31 200 MET A N 1
ATOM 1498 C CA . MET A 1 200 ? 4.414 -10.938 -22.188 1 91.31 200 MET A CA 1
ATOM 1499 C C . MET A 1 200 ? 5.074 -11.281 -23.516 1 91.31 200 MET A C 1
ATOM 1501 O O . MET A 1 200 ? 6.258 -11.008 -23.719 1 91.31 200 MET A O 1
ATOM 1505 N N . VAL A 1 201 ? 4.32 -11.844 -24.375 1 91.56 201 VAL A N 1
ATOM 1506 C CA . VAL A 1 201 ? 4.836 -12.219 -25.688 1 91.56 201 VAL A CA 1
ATOM 1507 C C . VAL A 1 201 ? 5.227 -10.961 -26.469 1 91.56 201 VAL A C 1
ATOM 1509 O O . VAL A 1 201 ? 6.297 -10.906 -27.078 1 91.56 201 VAL A O 1
ATOM 1512 N N . LEU A 1 202 ? 4.406 -10.023 -26.422 1 93.56 202 LEU A N 1
ATOM 1513 C CA . LEU A 1 202 ? 4.695 -8.781 -27.125 1 93.56 202 LEU A CA 1
ATOM 1514 C C . LEU A 1 202 ? 5.906 -8.078 -26.516 1 93.56 202 LEU A C 1
ATOM 1516 O O . LEU A 1 202 ? 6.699 -7.469 -27.234 1 93.56 202 LEU A O 1
ATOM 1520 N N . ALA A 1 203 ? 5.984 -8.156 -25.234 1 92.81 203 ALA A N 1
ATOM 1521 C CA . ALA A 1 203 ? 7.156 -7.582 -24.562 1 92.81 203 ALA A CA 1
ATOM 1522 C C . ALA A 1 203 ? 8.43 -8.297 -25 1 92.81 203 ALA A C 1
ATOM 1524 O O . ALA A 1 203 ? 9.469 -7.664 -25.203 1 92.81 203 ALA A O 1
ATOM 1525 N N . ALA A 1 204 ? 8.336 -9.586 -25.094 1 91.38 204 ALA A N 1
ATOM 1526 C CA . ALA A 1 204 ? 9.484 -10.375 -25.547 1 91.38 204 ALA A CA 1
ATOM 1527 C C . ALA A 1 204 ? 9.867 -10.008 -26.984 1 91.38 204 ALA A C 1
ATOM 1529 O O . ALA A 1 204 ? 11.047 -9.875 -27.297 1 91.38 204 ALA A O 1
ATOM 1530 N N . ILE A 1 205 ? 8.859 -9.836 -27.781 1 92.44 205 ILE A N 1
ATOM 1531 C CA . ILE A 1 205 ? 9.094 -9.453 -29.172 1 92.44 205 ILE A CA 1
ATOM 1532 C C . ILE A 1 205 ? 9.75 -8.078 -29.219 1 92.44 205 ILE A C 1
ATOM 1534 O O . ILE A 1 205 ? 10.68 -7.852 -30 1 92.44 205 ILE A O 1
ATOM 1538 N N . PHE A 1 206 ? 9.242 -7.23 -28.438 1 92.62 206 PHE A N 1
ATOM 1539 C CA . PHE A 1 206 ? 9.82 -5.895 -28.344 1 92.62 206 PHE A CA 1
ATOM 1540 C C . PHE A 1 206 ? 11.281 -5.969 -27.922 1 92.62 206 PHE A C 1
ATOM 1542 O O . PHE A 1 206 ? 12.133 -5.266 -28.484 1 92.62 206 PHE A O 1
ATOM 1549 N N . GLY A 1 207 ? 11.57 -6.73 -26.969 1 90.88 207 GLY A N 1
ATOM 1550 C CA . GLY A 1 207 ? 12.938 -6.914 -26.516 1 90.88 207 GLY A CA 1
ATOM 1551 C C . GLY A 1 207 ? 13.844 -7.508 -27.578 1 90.88 207 GLY A C 1
ATOM 1552 O O . GLY A 1 207 ? 15.016 -7.129 -27.672 1 90.88 207 GLY A O 1
ATOM 1553 N N . ILE A 1 208 ? 13.312 -8.398 -28.359 1 88.75 208 ILE A N 1
ATOM 1554 C CA . ILE A 1 208 ? 14.078 -9.023 -29.438 1 88.75 208 ILE A CA 1
ATOM 1555 C C . ILE A 1 208 ? 14.344 -8.008 -30.547 1 88.75 208 ILE A C 1
ATOM 1557 O O . ILE A 1 208 ? 15.453 -7.922 -31.062 1 88.75 208 ILE A O 1
ATOM 1561 N N . CYS A 1 209 ? 13.352 -7.223 -30.812 1 90.38 209 CYS A N 1
ATOM 1562 C CA . CYS A 1 209 ? 13.477 -6.223 -31.875 1 90.38 209 CYS A CA 1
ATOM 1563 C C . CYS A 1 209 ? 14.477 -5.145 -31.484 1 90.38 209 CYS A C 1
ATOM 1565 O O . CYS A 1 209 ? 15.172 -4.598 -32.344 1 90.38 209 CYS A O 1
ATOM 1567 N N . THR A 1 210 ? 14.609 -4.84 -30.234 1 89.5 210 THR A N 1
ATOM 1568 C CA . THR A 1 210 ? 15.539 -3.814 -29.766 1 89.5 210 THR A CA 1
ATOM 1569 C C . THR A 1 210 ? 16.922 -4.414 -29.5 1 89.5 210 THR A C 1
ATOM 1571 O O . THR A 1 210 ? 17.844 -3.697 -29.141 1 89.5 210 THR A O 1
ATOM 1574 N N . GLY A 1 211 ? 17.047 -5.672 -29.547 1 84.69 211 GLY A N 1
ATOM 1575 C CA . GLY A 1 211 ? 18.328 -6.348 -29.438 1 84.69 211 GLY A CA 1
ATOM 1576 C C . GLY A 1 211 ? 18.703 -6.684 -28 1 84.69 211 GLY A C 1
ATOM 1577 O O . GLY A 1 211 ? 19.844 -7.062 -27.734 1 84.69 211 GLY A O 1
ATOM 1578 N N . GLN A 1 212 ? 17.781 -6.555 -27.172 1 86.5 212 GLN A N 1
ATOM 1579 C CA . GLN A 1 212 ? 18.109 -6.762 -25.766 1 86.5 212 GLN A CA 1
ATOM 1580 C C . GLN A 1 212 ? 17.906 -8.219 -25.359 1 86.5 212 GLN A C 1
ATOM 1582 O O . GLN A 1 212 ? 18.453 -8.664 -24.359 1 86.5 212 GLN A O 1
ATOM 1587 N N . ILE A 1 213 ? 17.078 -8.969 -26.156 1 84.31 213 ILE A N 1
ATOM 1588 C CA . ILE A 1 213 ? 16.812 -10.375 -25.891 1 84.31 213 ILE A CA 1
ATOM 1589 C C . ILE A 1 213 ? 17.203 -11.219 -27.094 1 84.31 213 ILE A C 1
ATOM 1591 O O . ILE A 1 213 ? 16.938 -10.844 -28.234 1 84.31 213 ILE A O 1
ATOM 1595 N N . ALA A 1 214 ? 17.859 -12.227 -26.859 1 80.81 214 ALA A N 1
ATOM 1596 C CA . ALA A 1 214 ? 18.312 -13.102 -27.938 1 80.81 214 ALA A CA 1
ATOM 1597 C C . ALA A 1 214 ? 17.156 -13.914 -28.5 1 80.81 214 ALA A C 1
ATOM 1599 O O . ALA A 1 214 ? 16.25 -14.312 -27.781 1 80.81 214 ALA A O 1
ATOM 1600 N N . LEU A 1 215 ? 17.172 -14.078 -29.703 1 76.88 215 LEU A N 1
ATOM 1601 C CA . LEU A 1 215 ? 16.172 -14.906 -30.375 1 76.88 215 LEU A CA 1
ATOM 1602 C C . LEU A 1 215 ? 16.312 -16.359 -29.953 1 76.88 215 LEU A C 1
ATOM 1604 O O . LEU A 1 215 ? 17.422 -16.875 -29.828 1 76.88 215 LEU A O 1
ATOM 1608 N N . PRO A 1 216 ? 15.141 -16.938 -29.703 1 75.31 216 PRO A N 1
ATOM 1609 C CA . PRO A 1 216 ? 15.234 -18.359 -29.312 1 75.31 216 PRO A CA 1
ATOM 1610 C C . PRO A 1 216 ? 15.695 -19.25 -30.469 1 75.31 216 PRO A C 1
ATOM 1612 O O . PRO A 1 216 ? 15.336 -19 -31.625 1 75.31 216 PRO A O 1
ATOM 1615 N N . HIS A 1 217 ? 16.578 -20.094 -30.219 1 72.69 217 HIS A N 1
ATOM 1616 C CA . HIS A 1 217 ? 17.125 -21 -31.234 1 72.69 217 HIS A CA 1
ATOM 1617 C C . HIS A 1 217 ? 16.078 -22.016 -31.672 1 72.69 217 HIS A C 1
ATOM 1619 O O . HIS A 1 217 ? 16.062 -22.406 -32.844 1 72.69 217 HIS A O 1
ATOM 1625 N N . LYS A 1 218 ? 15.211 -22.469 -30.719 1 78.69 218 LYS A N 1
ATOM 1626 C CA . LYS A 1 218 ? 14.172 -23.453 -30.984 1 78.69 218 LYS A CA 1
ATOM 1627 C C . LYS A 1 218 ? 12.867 -23.078 -30.281 1 78.69 218 LYS A C 1
ATOM 1629 O O . LYS A 1 218 ? 12.891 -22.5 -29.188 1 78.69 218 LYS A O 1
ATOM 1634 N N . VAL A 1 219 ? 11.82 -23.359 -30.984 1 78.31 219 VAL A N 1
ATOM 1635 C CA . VAL A 1 219 ? 10.516 -23.047 -30.422 1 78.31 219 VAL A CA 1
ATOM 1636 C C . VAL A 1 219 ? 9.961 -24.266 -29.688 1 78.31 219 VAL A C 1
ATOM 1638 O O . VAL A 1 219 ? 9.352 -24.125 -28.625 1 78.31 219 VAL A O 1
ATOM 1641 N N . ILE A 1 220 ? 10.211 -25.453 -30.141 1 83.19 220 ILE A N 1
ATOM 1642 C CA . ILE A 1 220 ? 9.672 -26.672 -29.547 1 83.19 220 ILE A CA 1
ATOM 1643 C C . ILE A 1 220 ? 10.812 -27.625 -29.188 1 83.19 220 ILE A C 1
ATOM 1645 O O . ILE A 1 220 ? 11.812 -27.703 -29.906 1 83.19 220 ILE A O 1
ATOM 1649 N N . SER A 1 221 ? 10.805 -28.203 -28.031 1 82.06 221 SER A N 1
ATOM 1650 C CA . SER A 1 221 ? 11.75 -29.219 -27.594 1 82.06 221 SER A CA 1
ATOM 1651 C C . SER A 1 221 ? 11.125 -30.125 -26.531 1 82.06 221 SER A C 1
ATOM 1653 O O . SER A 1 221 ? 9.969 -29.953 -26.156 1 82.06 221 SER A O 1
ATOM 1655 N N . THR A 1 222 ? 11.859 -31.172 -26.234 1 81.5 222 THR A N 1
ATOM 1656 C CA . THR A 1 222 ? 11.391 -32.031 -25.156 1 81.5 222 THR A CA 1
ATOM 1657 C C . THR A 1 222 ? 11.406 -31.328 -23.812 1 81.5 222 THR A C 1
ATOM 1659 O O . THR A 1 222 ? 12.203 -30.406 -23.609 1 81.5 222 THR A O 1
ATOM 1662 N N . ALA A 1 223 ? 10.406 -31.734 -23.016 1 84.75 223 ALA A N 1
ATOM 1663 C CA . ALA A 1 223 ? 10.328 -31.141 -21.688 1 84.75 223 ALA A CA 1
ATOM 1664 C C . ALA A 1 223 ? 11.633 -31.328 -20.922 1 84.75 223 ALA A C 1
ATOM 1666 O O . ALA A 1 223 ? 12.227 -32.406 -20.969 1 84.75 223 ALA A O 1
ATOM 1667 N N . PRO A 1 224 ? 12.133 -30.281 -20.312 1 83.25 224 PRO A N 1
ATOM 1668 C CA . PRO A 1 224 ? 13.344 -30.406 -19.484 1 83.25 224 PRO A CA 1
ATOM 1669 C C . PRO A 1 224 ? 13.195 -31.469 -18.391 1 83.25 224 PRO A C 1
ATOM 1671 O O . PRO A 1 224 ? 12.078 -31.734 -17.938 1 83.25 224 PRO A O 1
ATOM 1674 N N . SER A 1 225 ? 14.359 -31.953 -18 1 84 225 SER A N 1
ATOM 1675 C CA . SER A 1 225 ? 14.359 -33.031 -17.016 1 84 225 SER A CA 1
ATOM 1676 C C . SER A 1 225 ? 13.906 -32.531 -15.648 1 84 225 SER A C 1
ATOM 1678 O O . SER A 1 225 ? 14.25 -31.406 -15.25 1 84 225 SER A O 1
ATOM 1680 N N . LEU A 1 226 ? 13.133 -33.344 -15.008 1 88.06 226 LEU A N 1
ATOM 1681 C CA . LEU A 1 226 ? 12.633 -33.062 -13.664 1 88.06 226 LEU A CA 1
ATOM 1682 C C . LEU A 1 226 ? 13.633 -33.5 -12.609 1 88.06 226 LEU A C 1
ATOM 1684 O O . LEU A 1 226 ? 13.469 -33.188 -11.422 1 88.06 226 LEU A O 1
ATOM 1688 N N . ALA A 1 227 ? 14.672 -34.031 -12.922 1 83.31 227 ALA A N 1
ATOM 1689 C CA . ALA A 1 227 ? 15.594 -34.75 -12.039 1 83.31 227 ALA A CA 1
ATOM 1690 C C . ALA A 1 227 ? 16.188 -33.781 -11.008 1 83.31 227 ALA A C 1
ATOM 1692 O O . ALA A 1 227 ? 16.312 -34.156 -9.828 1 83.31 227 ALA A O 1
ATOM 1693 N N . PRO A 1 228 ? 16.484 -32.625 -11.398 1 85.62 228 PRO A N 1
ATOM 1694 C CA . PRO A 1 228 ? 17.141 -31.75 -10.43 1 85.62 228 PRO A CA 1
ATOM 1695 C C . PRO A 1 228 ? 16.234 -31.391 -9.258 1 85.62 228 PRO A C 1
ATOM 1697 O O . PRO A 1 228 ? 16.719 -31.094 -8.164 1 85.62 228 PRO A O 1
ATOM 1700 N N . THR A 1 229 ? 14.984 -31.391 -9.445 1 85.88 229 THR A N 1
ATOM 1701 C CA . THR A 1 229 ? 14.094 -30.891 -8.406 1 85.88 229 THR A CA 1
ATOM 1702 C C . THR A 1 229 ? 13.242 -32 -7.82 1 85.88 229 THR A C 1
ATOM 1704 O O . THR A 1 229 ? 12.727 -31.891 -6.711 1 85.88 229 THR A O 1
ATOM 1707 N N . PHE A 1 230 ? 13.188 -33.125 -8.508 1 88.75 230 PHE A N 1
ATOM 1708 C CA . PHE A 1 230 ? 12.281 -34.188 -8.148 1 88.75 230 PHE A CA 1
ATOM 1709 C C . PHE A 1 230 ? 12.695 -34.844 -6.824 1 88.75 230 PHE A C 1
ATOM 1711 O O . PHE A 1 230 ? 13.852 -35.219 -6.652 1 88.75 230 PHE A O 1
ATOM 1718 N N . GLY A 1 231 ? 11.797 -34.844 -5.898 1 86.81 231 GLY A N 1
ATOM 1719 C CA . GLY A 1 231 ? 11.977 -35.594 -4.652 1 86.81 231 GLY A CA 1
ATOM 1720 C C . GLY A 1 231 ? 12.773 -34.812 -3.621 1 86.81 231 GLY A C 1
ATOM 1721 O O . GLY A 1 231 ? 12.914 -35.25 -2.479 1 86.81 231 GLY A O 1
ATOM 1722 N N . GLN A 1 232 ? 13.297 -33.719 -3.955 1 85 232 GLN A N 1
ATOM 1723 C CA . GLN A 1 232 ? 14.133 -32.969 -3.033 1 85 232 GLN A CA 1
ATOM 1724 C C . GLN A 1 232 ? 13.344 -32.531 -1.795 1 85 232 GLN A C 1
ATOM 1726 O O . GLN A 1 232 ? 13.906 -32.438 -0.704 1 85 232 GLN A O 1
ATOM 1731 N N . ALA A 1 233 ? 12.125 -32.406 -1.973 1 86.38 233 ALA A N 1
ATOM 1732 C CA . ALA A 1 233 ? 11.266 -32 -0.861 1 86.38 233 ALA A CA 1
ATOM 1733 C C . ALA A 1 233 ? 11.227 -33.094 0.214 1 86.38 233 ALA A C 1
ATOM 1735 O O . ALA A 1 233 ? 11.211 -32.781 1.409 1 86.38 233 ALA A O 1
ATOM 1736 N N . ILE A 1 234 ? 11.25 -34.312 -0.177 1 87.12 234 ILE A N 1
ATOM 1737 C CA . ILE A 1 234 ? 11.156 -35.438 0.752 1 87.12 234 ILE A CA 1
ATOM 1738 C C . ILE A 1 234 ? 12.5 -35.656 1.431 1 87.12 234 ILE A C 1
ATOM 1740 O O . ILE A 1 234 ? 12.562 -35.906 2.635 1 87.12 234 ILE A O 1
ATOM 1744 N N . PHE A 1 235 ? 13.555 -35.438 0.717 1 86.56 235 PHE A N 1
ATOM 1745 C CA . PHE A 1 235 ? 14.898 -35.75 1.205 1 86.56 235 PHE A CA 1
ATOM 1746 C C . PHE A 1 235 ? 15.336 -34.719 2.244 1 86.56 235 PHE A C 1
ATOM 1748 O O . PHE A 1 235 ? 16.172 -35.031 3.098 1 86.56 235 PHE A O 1
ATOM 1755 N N . HIS A 1 236 ? 14.742 -33.594 2.246 1 88 236 HIS A N 1
ATOM 1756 C CA . HIS A 1 236 ? 15.242 -32.531 3.104 1 88 236 HIS A CA 1
ATOM 1757 C C . HIS A 1 236 ? 14.234 -32.188 4.195 1 88 236 HIS A C 1
ATOM 1759 O O . HIS A 1 236 ? 14.289 -31.094 4.773 1 88 236 HIS A O 1
ATOM 1765 N N . VAL A 1 237 ? 13.398 -33.062 4.488 1 89.25 237 VAL A N 1
ATOM 1766 C CA . VAL A 1 237 ? 12.414 -32.844 5.547 1 89.25 237 VAL A CA 1
ATOM 1767 C C . VAL A 1 237 ? 13.125 -32.75 6.895 1 89.25 237 VAL A C 1
ATOM 1769 O O . VAL A 1 237 ? 12.68 -32 7.777 1 89.25 237 VAL A O 1
ATOM 1772 N N . LYS A 1 238 ? 14.211 -33.344 7.039 1 85.88 238 LYS A N 1
ATOM 1773 C CA . LYS A 1 238 ? 14.969 -33.375 8.289 1 85.88 238 LYS A CA 1
ATOM 1774 C C . LYS A 1 238 ? 15.617 -32 8.555 1 85.88 238 LYS A C 1
ATOM 1776 O O . LYS A 1 238 ? 15.984 -31.703 9.688 1 85.88 238 LYS A O 1
ATOM 1781 N N . ASP A 1 239 ? 15.719 -31.312 7.461 1 86.62 239 ASP A N 1
ATOM 1782 C CA . ASP A 1 239 ? 16.375 -30.016 7.602 1 86.62 239 ASP A CA 1
ATOM 1783 C C . ASP A 1 239 ? 15.453 -29 8.266 1 86.62 239 ASP A C 1
ATOM 1785 O O . ASP A 1 239 ? 15.891 -27.906 8.633 1 86.62 239 ASP A O 1
ATOM 1789 N N . ILE A 1 240 ? 14.258 -29.422 8.43 1 88.69 240 ILE A N 1
ATOM 1790 C CA . ILE A 1 240 ? 13.312 -28.562 9.141 1 88.69 240 ILE A CA 1
ATOM 1791 C C . ILE A 1 240 ? 13.5 -28.734 10.648 1 88.69 240 ILE A C 1
ATOM 1793 O O . ILE A 1 240 ? 12.695 -29.406 11.305 1 88.69 240 ILE A O 1
ATOM 1797 N N . ASN A 1 241 ? 14.438 -28.109 11.227 1 84.19 241 ASN A N 1
ATOM 1798 C CA . ASN A 1 241 ? 14.781 -28.375 12.625 1 84.19 241 ASN A CA 1
ATOM 1799 C C . ASN A 1 241 ? 14.898 -27.094 13.43 1 84.19 241 ASN A C 1
ATOM 1801 O O . ASN A 1 241 ? 15.422 -27.094 14.547 1 84.19 241 ASN A O 1
ATOM 1805 N N . SER A 1 242 ? 14.523 -26.094 12.922 1 83.69 242 SER A N 1
ATOM 1806 C CA . SER A 1 242 ? 14.578 -24.828 13.633 1 83.69 242 SER A CA 1
ATOM 1807 C C . SER A 1 242 ? 13.195 -24.203 13.781 1 83.69 242 SER A C 1
ATOM 1809 O O . SER A 1 242 ? 12.281 -24.531 13.023 1 83.69 242 SER A O 1
ATOM 1811 N N . VAL A 1 243 ? 13.031 -23.469 14.773 1 81.06 243 VAL A N 1
ATOM 1812 C CA . VAL A 1 243 ? 11.781 -22.75 15.016 1 81.06 243 VAL A CA 1
ATOM 1813 C C . VAL A 1 243 ? 11.461 -21.859 13.82 1 81.06 243 VAL A C 1
ATOM 1815 O O . VAL A 1 243 ? 10.305 -21.719 13.438 1 81.06 243 VAL A O 1
ATOM 1818 N N . GLN A 1 244 ? 12.484 -21.359 13.289 1 81.38 244 GLN A N 1
ATOM 1819 C CA . GLN A 1 244 ? 12.336 -20.5 12.125 1 81.38 244 GLN A CA 1
ATOM 1820 C C . GLN A 1 244 ? 11.68 -21.25 10.961 1 81.38 244 GLN A C 1
ATOM 1822 O O . GLN A 1 244 ? 10.812 -20.703 10.281 1 81.38 244 GLN A O 1
ATOM 1827 N N . MET A 1 245 ? 12.102 -22.438 10.828 1 87.31 245 MET A N 1
ATOM 1828 C CA . MET A 1 245 ? 11.586 -23.219 9.703 1 87.31 245 MET A CA 1
ATOM 1829 C C . MET A 1 245 ? 10.141 -23.625 9.945 1 87.31 245 MET A C 1
ATOM 1831 O O . MET A 1 245 ? 9.359 -23.75 9 1 87.31 245 MET A O 1
ATOM 1835 N N . TRP A 1 246 ? 9.766 -23.766 11.141 1 88.38 246 TRP A N 1
ATOM 1836 C CA . TRP A 1 246 ? 8.383 -24.109 11.438 1 88.38 246 TRP A CA 1
ATOM 1837 C C . TRP A 1 246 ? 7.461 -22.922 11.195 1 88.38 246 TRP A C 1
ATOM 1839 O O . TRP A 1 246 ? 6.309 -23.094 10.789 1 88.38 246 TRP A O 1
ATOM 1849 N N . VAL A 1 247 ? 8 -21.797 11.391 1 81.19 247 VAL A N 1
ATOM 1850 C CA . VAL A 1 247 ? 7.227 -20.609 11.094 1 81.19 247 VAL A CA 1
ATOM 1851 C C . VAL A 1 247 ? 7.027 -20.484 9.586 1 81.19 247 VAL A C 1
ATOM 1853 O O . VAL A 1 247 ? 5.965 -20.047 9.125 1 81.19 247 VAL A O 1
ATOM 1856 N N . VAL A 1 248 ? 8.094 -20.859 8.953 1 87.44 248 VAL A N 1
ATOM 1857 C CA . VAL A 1 248 ? 8.008 -20.844 7.5 1 87.44 248 VAL A CA 1
ATOM 1858 C C . VAL A 1 248 ? 6.934 -21.812 7.035 1 87.44 248 VAL A C 1
ATOM 1860 O O . VAL A 1 248 ? 6.117 -21.484 6.168 1 87.44 248 VAL A O 1
ATOM 1863 N N . VAL A 1 249 ? 6.914 -22.953 7.633 1 91.12 249 VAL A N 1
ATOM 1864 C CA . VAL A 1 249 ? 5.922 -23.969 7.297 1 91.12 249 VAL A CA 1
ATOM 1865 C C . VAL A 1 249 ? 4.52 -23.438 7.586 1 91.12 249 VAL A C 1
ATOM 1867 O O . VAL A 1 249 ? 3.617 -23.562 6.754 1 91.12 249 VAL A O 1
ATOM 1870 N N . LEU A 1 250 ? 4.395 -22.844 8.633 1 85.56 250 LEU A N 1
ATOM 1871 C CA . LEU A 1 250 ? 3.1 -22.312 9.031 1 85.56 250 LEU A CA 1
ATOM 1872 C C . LEU A 1 250 ? 2.66 -21.188 8.102 1 85.56 250 LEU A C 1
ATOM 1874 O O . LEU A 1 250 ? 1.477 -21.078 7.777 1 85.56 250 LEU A O 1
ATOM 1878 N N . THR A 1 251 ? 3.602 -20.406 7.738 1 83.75 251 THR A N 1
ATOM 1879 C CA . THR A 1 251 ? 3.293 -19.297 6.844 1 83.75 251 THR A CA 1
ATOM 1880 C C . THR A 1 251 ? 2.844 -19.812 5.477 1 83.75 251 THR A C 1
ATOM 1882 O O . THR A 1 251 ? 1.88 -19.297 4.902 1 83.75 251 THR A O 1
ATOM 1885 N N . PHE A 1 252 ? 3.576 -20.797 4.984 1 89.75 252 PHE A N 1
ATOM 1886 C CA . PHE A 1 252 ? 3.154 -21.422 3.734 1 89.75 252 PHE A CA 1
ATOM 1887 C C . PHE A 1 252 ? 1.725 -21.938 3.84 1 89.75 252 PHE A C 1
ATOM 1889 O O . PHE A 1 252 ? 0.927 -21.766 2.916 1 89.75 252 PHE A O 1
ATOM 1896 N N . LEU A 1 253 ? 1.465 -22.516 4.934 1 86.88 253 LEU A N 1
ATOM 1897 C CA . LEU A 1 253 ? 0.153 -23.109 5.156 1 86.88 253 LEU A CA 1
ATOM 1898 C C . LEU A 1 253 ? -0.932 -22.047 5.195 1 86.88 253 LEU A C 1
ATOM 1900 O O . LEU A 1 253 ? -1.938 -22.141 4.488 1 86.88 253 LEU A O 1
ATOM 1904 N N . LEU A 1 254 ? -0.695 -21.062 5.941 1 79.25 254 LEU A N 1
ATOM 1905 C CA . LEU A 1 254 ? -1.708 -20.031 6.152 1 79.25 254 LEU A CA 1
ATOM 1906 C C . LEU A 1 254 ? -1.957 -19.25 4.875 1 79.25 254 LEU A C 1
ATOM 1908 O O . LEU A 1 254 ? -3.109 -19.016 4.496 1 79.25 254 LEU A O 1
ATOM 1912 N N . VAL A 1 255 ? -0.888 -18.844 4.289 1 80.31 255 VAL A N 1
ATOM 1913 C CA . VAL A 1 255 ? -1.01 -18.031 3.09 1 80.31 255 VAL A CA 1
ATOM 1914 C C . VAL A 1 255 ? -1.68 -18.828 1.977 1 80.31 255 VAL A C 1
ATOM 1916 O O . VAL A 1 255 ? -2.561 -18.312 1.28 1 80.31 255 VAL A O 1
ATOM 1919 N N . THR A 1 256 ? -1.256 -20.031 1.827 1 85.81 256 THR A N 1
ATOM 1920 C CA . THR A 1 256 ? -1.836 -20.875 0.78 1 85.81 256 THR A CA 1
ATOM 1921 C C . THR A 1 256 ? -3.303 -21.172 1.076 1 85.81 256 THR A C 1
ATOM 1923 O O . THR A 1 256 ? -4.137 -21.172 0.169 1 85.81 256 THR A O 1
ATOM 1926 N N . PHE A 1 257 ? -3.586 -21.453 2.244 1 80.31 257 PHE A N 1
ATOM 1927 C CA . PHE A 1 257 ? -4.949 -21.797 2.633 1 80.31 257 PHE A CA 1
ATOM 1928 C C . PHE A 1 257 ? -5.898 -20.641 2.373 1 80.31 257 PHE A C 1
ATOM 1930 O O . PHE A 1 257 ? -6.969 -20.812 1.794 1 80.31 257 PHE A O 1
ATOM 1937 N N . PHE A 1 258 ? -5.539 -19.516 2.754 1 73 258 PHE A N 1
ATOM 1938 C CA . PHE A 1 258 ? -6.422 -18.359 2.611 1 73 258 PHE A CA 1
ATOM 1939 C C . PHE A 1 258 ? -6.5 -17.922 1.158 1 73 258 PHE A C 1
ATOM 1941 O O . PHE A 1 258 ? -7.547 -17.453 0.698 1 73 258 PHE A O 1
ATOM 1948 N N . ASP A 1 259 ? -5.375 -17.984 0.539 1 76.88 259 ASP A N 1
ATOM 1949 C CA . ASP A 1 259 ? -5.367 -17.672 -0.886 1 76.88 259 ASP A CA 1
ATOM 1950 C C . ASP A 1 259 ? -6.305 -18.594 -1.659 1 76.88 259 ASP A C 1
ATOM 1952 O O . ASP A 1 259 ? -7.098 -18.125 -2.484 1 76.88 259 ASP A O 1
ATOM 1956 N N . THR A 1 260 ? -6.246 -19.859 -1.354 1 80.31 260 THR A N 1
ATOM 1957 C CA . THR A 1 260 ? -7.09 -20.844 -2.021 1 80.31 260 THR A CA 1
ATOM 1958 C C . THR A 1 260 ? -8.555 -20.641 -1.649 1 80.31 260 THR A C 1
ATOM 1960 O O . THR A 1 260 ? -9.422 -20.609 -2.523 1 80.31 260 THR A O 1
ATOM 1963 N N . ALA A 1 261 ? -8.875 -20.578 -0.404 1 74.81 261 ALA A N 1
ATOM 1964 C CA . ALA A 1 261 ? -10.25 -20.422 0.056 1 74.81 261 ALA A CA 1
ATOM 1965 C C . ALA A 1 261 ? -10.891 -19.172 -0.543 1 74.81 261 ALA A C 1
ATOM 1967 O O . ALA A 1 261 ? -12.023 -19.203 -1.019 1 74.81 261 ALA A O 1
ATOM 1968 N N . GLY A 1 262 ? -10.18 -18.141 -0.473 1 72.06 262 GLY A N 1
ATOM 1969 C CA . GLY A 1 262 ? -10.695 -16.891 -1.024 1 72.06 262 GLY A CA 1
ATOM 1970 C C . GLY A 1 262 ? -10.953 -16.969 -2.518 1 72.06 262 GLY A C 1
ATOM 1971 O O . GLY A 1 262 ? -11.977 -16.484 -3 1 72.06 262 GLY A O 1
ATOM 1972 N N . THR A 1 263 ? -10.086 -17.5 -3.262 1 81.75 263 THR A N 1
ATOM 1973 C CA . THR A 1 263 ? -10.211 -17.609 -4.711 1 81.75 263 THR A CA 1
ATOM 1974 C C . THR A 1 263 ? -11.344 -18.562 -5.086 1 81.75 263 THR A C 1
ATOM 1976 O O . THR A 1 263 ? -12.141 -18.266 -5.969 1 81.75 263 THR A O 1
ATOM 1979 N N . LEU A 1 264 ? -11.438 -19.656 -4.379 1 83.88 264 LEU A N 1
ATOM 1980 C CA . LEU A 1 264 ? -12.5 -20.625 -4.656 1 83.88 264 LEU A CA 1
ATOM 1981 C C . LEU A 1 264 ? -13.875 -20 -4.41 1 83.88 264 LEU A C 1
ATOM 1983 O O . LEU A 1 264 ? -14.773 -20.141 -5.238 1 83.88 264 LEU A O 1
ATOM 1987 N N . ILE A 1 265 ? -14.016 -19.391 -3.346 1 75.62 265 ILE A N 1
ATOM 1988 C CA . ILE A 1 265 ? -15.305 -18.797 -2.988 1 75.62 265 ILE A CA 1
ATOM 1989 C C . ILE A 1 265 ? -15.641 -17.672 -3.965 1 75.62 265 ILE A C 1
ATOM 1991 O O . ILE A 1 265 ? -16.781 -17.547 -4.395 1 75.62 265 ILE A O 1
ATOM 1995 N N . GLY A 1 266 ? -14.703 -16.922 -4.242 1 76.12 266 GLY A N 1
ATOM 1996 C CA . GLY A 1 266 ? -14.922 -15.859 -5.211 1 76.12 266 GLY A CA 1
ATOM 1997 C C . GLY A 1 266 ? -15.367 -16.375 -6.566 1 76.12 266 GLY A C 1
ATOM 1998 O O . GLY A 1 266 ? -16.312 -15.844 -7.164 1 76.12 266 GLY A O 1
ATOM 1999 N N . LEU A 1 267 ? -14.742 -17.344 -7.035 1 85.69 267 LEU A N 1
ATOM 2000 C CA . LEU A 1 267 ? -15.07 -17.938 -8.328 1 85.69 267 LEU A CA 1
ATOM 2001 C C . LEU A 1 267 ? -16.422 -18.641 -8.273 1 85.69 267 LEU A C 1
ATOM 2003 O O . LEU A 1 267 ? -17.188 -18.594 -9.242 1 85.69 267 LEU A O 1
ATOM 2007 N N . ALA A 1 268 ? -16.672 -19.234 -7.148 1 85.12 268 ALA A N 1
ATOM 2008 C CA . ALA A 1 268 ? -17.953 -19.906 -6.98 1 85.12 268 ALA A CA 1
ATOM 2009 C C . ALA A 1 268 ? -19.109 -18.906 -6.98 1 85.12 268 ALA A C 1
ATOM 2011 O O . ALA A 1 268 ? -20.172 -19.172 -7.535 1 85.12 268 ALA A O 1
ATOM 2012 N N . GLN A 1 269 ? -18.828 -17.906 -6.344 1 79.25 269 GLN A N 1
ATOM 2013 C CA . GLN A 1 269 ? -19.828 -16.844 -6.328 1 79.25 269 GLN A CA 1
ATOM 2014 C C . GLN A 1 269 ? -20.078 -16.297 -7.73 1 79.25 269 GLN A C 1
ATOM 2016 O O . GLN A 1 269 ? -21.219 -16.109 -8.133 1 79.25 269 GLN A O 1
ATOM 2021 N N . GLN A 1 270 ? -19.109 -16.062 -8.391 1 80.25 270 GLN A N 1
ATOM 2022 C CA . GLN A 1 270 ? -19.219 -15.555 -9.75 1 80.25 270 GLN A CA 1
ATOM 2023 C C . GLN A 1 270 ? -19.922 -16.547 -10.664 1 80.25 270 GLN A C 1
ATOM 2025 O O . GLN A 1 270 ? -20.719 -16.156 -11.523 1 80.25 270 GLN A O 1
ATOM 2030 N N . ALA A 1 271 ? -19.641 -17.781 -10.453 1 85.62 271 ALA A N 1
ATOM 2031 C CA . ALA A 1 271 ? -20.203 -18.828 -11.305 1 85.62 271 ALA A CA 1
ATOM 2032 C C . ALA A 1 271 ? -21.625 -19.188 -10.867 1 85.62 271 ALA A C 1
ATOM 2034 O O . ALA A 1 271 ? -22.344 -19.875 -11.594 1 85.62 271 ALA A O 1
ATOM 2035 N N . GLY A 1 272 ? -21.953 -18.656 -9.664 1 81.38 272 GLY A N 1
ATOM 2036 C CA . GLY A 1 272 ? -23.297 -18.953 -9.164 1 81.38 272 GLY A CA 1
ATOM 2037 C C . GLY A 1 272 ? -23.422 -20.328 -8.555 1 81.38 272 GLY A C 1
ATOM 2038 O O . GLY A 1 272 ? -24.5 -20.938 -8.594 1 81.38 272 GLY A O 1
ATOM 2039 N N . PHE A 1 273 ? -22.375 -20.812 -8.102 1 85.75 273 PHE A N 1
ATOM 2040 C CA . PHE A 1 273 ? -22.391 -22.156 -7.543 1 85.75 273 PHE A CA 1
ATOM 2041 C C . PHE A 1 273 ? -22.828 -22.141 -6.082 1 85.75 273 PHE A C 1
ATOM 2043 O O . PHE A 1 273 ? -23.109 -23.188 -5.496 1 85.75 273 PHE A O 1
ATOM 2050 N N . MET A 1 274 ? -22.812 -20.969 -5.535 1 80.88 274 MET A N 1
ATOM 2051 C CA . MET A 1 274 ? -23.094 -20.844 -4.109 1 80.88 274 MET A CA 1
ATOM 2052 C C . MET A 1 274 ? -24.516 -21.25 -3.787 1 80.88 274 MET A C 1
ATOM 2054 O O . MET A 1 274 ? -25.453 -20.891 -4.523 1 80.88 274 MET A O 1
ATOM 2058 N N . LYS A 1 275 ? -24.688 -22.078 -2.812 1 78.88 275 LYS A N 1
ATOM 2059 C CA . LYS A 1 275 ? -26 -22.453 -2.275 1 78.88 275 LYS A CA 1
ATOM 2060 C C . LYS A 1 275 ? -26.062 -22.203 -0.773 1 78.88 275 LYS A C 1
ATOM 2062 O O . LYS A 1 275 ? -25.266 -22.75 -0.006 1 78.88 275 LYS A O 1
ATOM 2067 N N . ASN A 1 276 ? -26.938 -21.344 -0.233 1 74.62 276 ASN A N 1
ATOM 2068 C CA . ASN A 1 276 ? -27.078 -20.984 1.174 1 74.62 276 ASN A CA 1
ATOM 2069 C C . ASN A 1 276 ? -25.781 -20.406 1.74 1 74.62 276 ASN A C 1
ATOM 2071 O O . ASN A 1 276 ? -25.328 -20.828 2.805 1 74.62 276 ASN A O 1
ATOM 2075 N N . ASN A 1 277 ? -25.062 -19.688 0.943 1 65.88 277 ASN A N 1
ATOM 2076 C CA . ASN A 1 277 ? -23.844 -18.984 1.312 1 65.88 277 ASN A CA 1
ATOM 2077 C C . ASN A 1 277 ? -22.688 -19.953 1.544 1 65.88 277 ASN A C 1
ATOM 2079 O O . ASN A 1 277 ? -21.734 -19.625 2.248 1 65.88 277 ASN A O 1
ATOM 2083 N N . LYS A 1 278 ? -23.047 -21.156 1.008 1 76.06 278 LYS A N 1
ATOM 2084 C CA . LYS A 1 278 ? -21.984 -22.172 1.069 1 76.06 278 LYS A CA 1
ATOM 2085 C C . LYS A 1 278 ? -21.672 -22.719 -0.319 1 76.06 278 LYS A C 1
ATOM 2087 O O . LYS A 1 278 ? -22.562 -22.891 -1.146 1 76.06 278 LYS A O 1
ATOM 2092 N N . MET A 1 279 ? -20.344 -22.984 -0.582 1 79.75 279 MET A N 1
ATOM 2093 C CA . MET A 1 279 ? -19.906 -23.609 -1.829 1 79.75 279 MET A CA 1
ATOM 2094 C C . MET A 1 279 ? -20.062 -25.125 -1.769 1 79.75 279 MET A C 1
ATOM 2096 O O . MET A 1 279 ? -19.438 -25.781 -0.937 1 79.75 279 MET A O 1
ATOM 2100 N N . PRO A 1 280 ? -20.906 -25.594 -2.602 1 84.44 280 PRO A N 1
ATOM 2101 C CA . PRO A 1 280 ? -21.062 -27.047 -2.609 1 84.44 280 PRO A CA 1
ATOM 2102 C C . PRO A 1 280 ? -19.75 -27.766 -2.939 1 84.44 280 PRO A C 1
ATOM 2104 O O . PRO A 1 280 ? -18.984 -27.312 -3.785 1 84.44 280 PRO A O 1
ATOM 2107 N N . ARG A 1 281 ? -19.453 -28.906 -2.281 1 86.69 281 ARG A N 1
ATOM 2108 C CA . ARG A 1 281 ? -18.297 -29.75 -2.518 1 86.69 281 ARG A CA 1
ATOM 2109 C C . ARG A 1 281 ? -17 -28.984 -2.262 1 86.69 281 ARG A C 1
ATOM 2111 O O . ARG A 1 281 ? -16 -29.203 -2.961 1 86.69 281 ARG A O 1
ATOM 2118 N N . VAL A 1 282 ? -17.016 -28.047 -1.394 1 82.69 282 VAL A N 1
ATOM 2119 C CA . VAL A 1 282 ? -15.844 -27.25 -1.065 1 82.69 282 VAL A CA 1
ATOM 2120 C C . VAL A 1 282 ? -14.758 -28.141 -0.482 1 82.69 282 VAL A C 1
ATOM 2122 O O . VAL A 1 282 ? -13.562 -27.906 -0.708 1 82.69 282 VAL A O 1
ATOM 2125 N N . GLY A 1 283 ? -15.172 -29.125 0.25 1 84 283 GLY A N 1
ATOM 2126 C CA . GLY A 1 283 ? -14.219 -30.078 0.809 1 84 283 GLY A CA 1
ATOM 2127 C C . GLY A 1 283 ? -13.414 -30.797 -0.249 1 84 283 GLY A C 1
ATOM 2128 O O . GLY A 1 283 ? -12.203 -30.969 -0.099 1 84 283 GLY A O 1
ATOM 2129 N N . LYS A 1 284 ? -14.023 -31.156 -1.295 1 88.94 284 LYS A N 1
ATOM 2130 C CA . LYS A 1 284 ? -13.336 -31.828 -2.395 1 88.94 284 LYS A CA 1
ATOM 2131 C C . LYS A 1 284 ? -12.398 -30.875 -3.127 1 88.94 284 LYS A C 1
ATOM 2133 O O . LYS A 1 284 ? -11.328 -31.281 -3.582 1 88.94 284 LYS A O 1
ATOM 2138 N N . ALA A 1 285 ? -12.852 -29.703 -3.252 1 89.44 285 ALA A N 1
ATOM 2139 C CA . ALA A 1 285 ? -12.016 -28.703 -3.904 1 89.44 285 ALA A CA 1
ATOM 2140 C C . ALA A 1 285 ? -10.75 -28.438 -3.102 1 89.44 285 ALA A C 1
ATOM 2142 O O . ALA A 1 285 ? -9.656 -28.328 -3.67 1 89.44 285 ALA A O 1
ATOM 2143 N N . LEU A 1 286 ? -10.93 -28.359 -1.824 1 87.12 286 LEU A N 1
ATOM 2144 C CA . LEU A 1 286 ? -9.781 -28.125 -0.954 1 87.12 286 LEU A CA 1
ATOM 2145 C C . LEU A 1 286 ? -8.859 -29.344 -0.934 1 87.12 286 LEU A C 1
ATOM 2147 O O . LEU A 1 286 ? -7.637 -29.203 -0.83 1 87.12 286 LEU A O 1
ATOM 2151 N N . ALA A 1 287 ? -9.453 -30.438 -0.991 1 88 287 ALA A N 1
ATOM 2152 C CA . ALA A 1 287 ? -8.656 -31.656 -1.064 1 88 287 ALA A CA 1
ATOM 2153 C C . ALA A 1 287 ? -7.836 -31.703 -2.352 1 88 287 ALA A C 1
ATOM 2155 O O . ALA A 1 287 ? -6.688 -32.156 -2.35 1 88 287 ALA A O 1
ATOM 2156 N N . ALA A 1 288 ? -8.477 -31.266 -3.357 1 90.62 288 ALA A N 1
ATOM 2157 C CA . ALA A 1 288 ? -7.758 -31.188 -4.629 1 90.62 288 ALA A CA 1
ATOM 2158 C C . ALA A 1 288 ? -6.594 -30.203 -4.535 1 90.62 288 ALA A C 1
ATOM 2160 O O . ALA A 1 288 ? -5.496 -30.484 -5.023 1 90.62 288 ALA A O 1
ATOM 2161 N N . ASP A 1 289 ? -6.805 -29.156 -3.951 1 91.19 289 ASP A N 1
ATOM 2162 C CA . ASP A 1 289 ? -5.789 -28.125 -3.805 1 91.19 289 ASP A CA 1
ATOM 2163 C C . ASP A 1 289 ? -4.629 -28.609 -2.939 1 91.19 289 ASP A C 1
ATOM 2165 O O . ASP A 1 289 ? -3.463 -28.406 -3.281 1 91.19 289 ASP A O 1
ATOM 2169 N N . SER A 1 290 ? -4.973 -29.172 -1.805 1 90.94 290 SER A N 1
ATOM 2170 C CA . SER A 1 290 ? -3.934 -29.641 -0.898 1 90.94 290 SER A CA 1
ATOM 2171 C C . SER A 1 290 ? -3.127 -30.781 -1.528 1 90.94 290 SER A C 1
ATOM 2173 O O . SER A 1 290 ? -1.912 -30.859 -1.34 1 90.94 290 SER A O 1
ATOM 2175 N N . SER A 1 291 ? -3.787 -31.609 -2.264 1 92.62 291 SER A N 1
ATOM 2176 C CA . SER A 1 291 ? -3.088 -32.656 -2.969 1 92.62 291 SER A CA 1
ATOM 2177 C C . SER A 1 291 ? -2.166 -32.125 -4.047 1 92.62 291 SER A C 1
ATOM 2179 O O . SER A 1 291 ? -1.045 -32.594 -4.223 1 92.62 291 SER A O 1
ATOM 2181 N N . ALA A 1 292 ? -2.676 -31.172 -4.73 1 93.06 292 ALA A N 1
ATOM 2182 C CA . ALA A 1 292 ? -1.861 -30.516 -5.75 1 93.06 292 ALA A CA 1
ATOM 2183 C C . ALA A 1 292 ? -0.622 -29.875 -5.137 1 93.06 292 ALA A C 1
ATOM 2185 O O . ALA A 1 292 ? 0.46 -29.906 -5.727 1 93.06 292 ALA A O 1
ATOM 2186 N N . MET A 1 293 ? -0.808 -29.266 -4.02 1 93.38 293 MET A N 1
ATOM 2187 C CA . MET A 1 293 ? 0.309 -28.656 -3.307 1 93.38 293 MET A CA 1
ATOM 2188 C C . MET A 1 293 ? 1.352 -29.703 -2.928 1 93.38 293 MET A C 1
ATOM 2190 O O . MET A 1 293 ? 2.555 -29.453 -3.049 1 93.38 293 MET A O 1
ATOM 2194 N N . ALA A 1 294 ? 0.898 -30.828 -2.506 1 94.19 294 ALA A N 1
ATOM 2195 C CA . ALA A 1 294 ? 1.802 -31.906 -2.121 1 94.19 294 ALA A CA 1
ATOM 2196 C C . ALA A 1 294 ? 2.572 -32.438 -3.328 1 94.19 294 ALA A C 1
ATOM 2198 O O . ALA A 1 294 ? 3.799 -32.562 -3.287 1 94.19 294 ALA A O 1
ATOM 2199 N N . VAL A 1 295 ? 1.874 -32.688 -4.348 1 93.31 295 VAL A N 1
ATOM 2200 C CA . VAL A 1 295 ? 2.502 -33.219 -5.559 1 93.31 295 VAL A CA 1
ATOM 2201 C C . VAL A 1 295 ? 3.449 -32.156 -6.141 1 93.31 295 VAL A C 1
ATOM 2203 O O . VAL A 1 295 ? 4.543 -32.5 -6.598 1 93.31 295 VAL A O 1
ATOM 2206 N N . GLY A 1 296 ? 2.998 -30.984 -6.16 1 93.81 296 GLY A N 1
ATOM 2207 C CA . GLY A 1 296 ? 3.852 -29.906 -6.641 1 93.81 296 GLY A CA 1
ATOM 2208 C C . GLY A 1 296 ? 5.164 -29.812 -5.891 1 93.81 296 GLY A C 1
ATOM 2209 O O . GLY A 1 296 ? 6.219 -29.594 -6.5 1 93.81 296 GLY A O 1
ATOM 2210 N N . SER A 1 297 ? 5.059 -29.938 -4.621 1 94.38 297 SER A N 1
ATOM 2211 C CA . SER A 1 297 ? 6.266 -29.859 -3.807 1 94.38 297 SER A CA 1
ATOM 2212 C C . SER A 1 297 ? 7.215 -31.016 -4.113 1 94.38 297 SER A C 1
ATOM 2214 O O . SER A 1 297 ? 8.438 -30.844 -4.098 1 94.38 297 SER A O 1
ATOM 2216 N N . ILE A 1 298 ? 6.695 -32.156 -4.418 1 94.25 298 ILE A N 1
ATOM 2217 C CA . ILE A 1 298 ? 7.508 -33.312 -4.746 1 94.25 298 ILE A CA 1
ATOM 2218 C C . ILE A 1 298 ? 8.141 -33.156 -6.125 1 94.25 298 ILE A C 1
ATOM 2220 O O . ILE A 1 298 ? 9.297 -33.531 -6.34 1 94.25 298 ILE A O 1
ATOM 2224 N N . LEU A 1 299 ? 7.383 -32.594 -7.023 1 94.12 299 LEU A N 1
ATOM 2225 C CA . LEU A 1 299 ? 7.895 -32.344 -8.367 1 94.12 299 LEU A CA 1
ATOM 2226 C C . LEU A 1 299 ? 8.953 -31.234 -8.352 1 94.12 299 LEU A C 1
ATOM 2228 O O . LEU A 1 299 ? 9.844 -31.219 -9.203 1 94.12 299 LEU A O 1
ATOM 2232 N N . GLY A 1 300 ? 8.844 -30.328 -7.43 1 93.88 300 GLY A N 1
ATOM 2233 C CA . GLY A 1 300 ? 9.867 -29.297 -7.312 1 93.88 300 GLY A CA 1
ATOM 2234 C C . GLY A 1 300 ? 9.352 -27.906 -7.609 1 93.88 300 GLY A C 1
ATOM 2235 O O . GLY A 1 300 ? 10.055 -27.094 -8.227 1 93.88 300 GLY A O 1
ATOM 2236 N N . THR A 1 301 ? 8.156 -27.656 -7.277 1 92.88 301 THR A N 1
ATOM 2237 C CA . THR A 1 301 ? 7.645 -26.297 -7.469 1 92.88 301 THR A CA 1
ATOM 2238 C C . THR A 1 301 ? 6.98 -25.797 -6.191 1 92.88 301 THR A C 1
ATOM 2240 O O . THR A 1 301 ? 6.848 -26.531 -5.215 1 92.88 301 THR A O 1
ATOM 2243 N N . SER A 1 302 ? 6.773 -24.484 -6.172 1 91.5 302 SER A N 1
ATOM 2244 C CA . SER A 1 302 ? 6.129 -23.828 -5.043 1 91.5 302 SER A CA 1
ATOM 2245 C C . SER A 1 302 ? 4.664 -24.234 -4.926 1 91.5 302 SER A C 1
ATOM 2247 O O . SER A 1 302 ? 4.137 -24.938 -5.793 1 91.5 302 SER A O 1
ATOM 2249 N N . PRO A 1 303 ? 4.02 -23.812 -3.83 1 92.19 303 PRO A N 1
ATOM 2250 C CA . PRO A 1 303 ? 2.65 -24.281 -3.592 1 92.19 303 PRO A CA 1
ATOM 2251 C C . PRO A 1 303 ? 1.699 -23.922 -4.73 1 92.19 303 PRO A C 1
ATOM 2253 O O . PRO A 1 303 ? 1.773 -22.812 -5.277 1 92.19 303 PRO A O 1
ATOM 2256 N N . VAL A 1 304 ? 0.851 -24.906 -5.023 1 92.94 304 VAL A N 1
ATOM 2257 C CA . VAL A 1 304 ? -0.163 -24.781 -6.062 1 92.94 304 VAL A CA 1
ATOM 2258 C C . VAL A 1 304 ? -1.475 -24.297 -5.449 1 92.94 304 VAL A C 1
ATOM 2260 O O . VAL A 1 304 ? -1.81 -24.656 -4.32 1 92.94 304 VAL A O 1
ATOM 2263 N N . GLY A 1 305 ? -2.111 -23.438 -6.176 1 90.56 305 GLY A N 1
ATOM 2264 C CA . GLY A 1 305 ? -3.395 -22.922 -5.73 1 90.56 305 GLY A CA 1
ATOM 2265 C C . GLY A 1 305 ? -4.332 -22.594 -6.879 1 90.56 305 GLY A C 1
ATOM 2266 O O . GLY A 1 305 ? -3.98 -22.781 -8.047 1 90.56 305 GLY A O 1
ATOM 2267 N N . ALA A 1 306 ? -5.562 -22.203 -6.445 1 90.88 306 ALA A N 1
ATOM 2268 C CA . ALA A 1 306 ? -6.586 -21.859 -7.422 1 90.88 306 ALA A CA 1
ATOM 2269 C C . ALA A 1 306 ? -6.273 -20.516 -8.078 1 90.88 306 ALA A C 1
ATOM 2271 O O . ALA A 1 306 ? -5.723 -19.609 -7.441 1 90.88 306 ALA A O 1
ATOM 2272 N N . PHE A 1 307 ? -6.559 -20.375 -9.289 1 90.12 307 PHE A N 1
ATOM 2273 C CA . PHE A 1 307 ? -6.25 -19.156 -10.055 1 90.12 307 PHE A CA 1
ATOM 2274 C C . PHE A 1 307 ? -7.512 -18.359 -10.328 1 90.12 307 PHE A C 1
ATOM 2276 O O . PHE A 1 307 ? -8.5 -18.891 -10.828 1 90.12 307 PHE A O 1
ATOM 2283 N N . VAL A 1 308 ? -7.414 -17.188 -10.125 1 83.81 308 VAL A N 1
ATOM 2284 C CA . VAL A 1 308 ? -8.523 -16.266 -10.352 1 83.81 308 VAL A CA 1
ATOM 2285 C C . VAL A 1 308 ? -8.797 -16.141 -11.852 1 83.81 308 VAL A C 1
ATOM 2287 O O . VAL A 1 308 ? -9.93 -15.867 -12.258 1 83.81 308 VAL A O 1
ATOM 2290 N N . GLU A 1 309 ? -7.863 -16.453 -12.664 1 86.94 309 GLU A N 1
ATOM 2291 C CA . GLU A 1 309 ? -7.988 -16.391 -14.117 1 86.94 309 GLU A CA 1
ATOM 2292 C C . GLU A 1 309 ? -9.031 -17.375 -14.633 1 86.94 309 GLU A C 1
ATOM 2294 O O . GLU A 1 309 ? -9.5 -17.266 -15.766 1 86.94 309 GLU A O 1
ATOM 2299 N N . SER A 1 310 ? -9.375 -18.312 -13.781 1 93.06 310 SER A N 1
ATOM 2300 C CA . SER A 1 310 ? -10.43 -19.25 -14.148 1 93.06 310 SER A CA 1
ATOM 2301 C C . SER A 1 310 ? -11.758 -18.531 -14.375 1 93.06 310 SER A C 1
ATOM 2303 O O . SER A 1 310 ? -12.656 -19.062 -15.023 1 93.06 310 SER A O 1
ATOM 2305 N N . SER A 1 311 ? -11.828 -17.359 -13.875 1 88.12 311 SER A N 1
ATOM 2306 C CA . SER A 1 311 ? -13.023 -16.547 -14.078 1 88.12 311 SER A CA 1
ATOM 2307 C C . SER A 1 311 ? -13.281 -16.297 -15.562 1 88.12 311 SER A C 1
ATOM 2309 O O . SER A 1 311 ? -14.43 -16.203 -15.992 1 88.12 311 SER A O 1
ATOM 2311 N N . ALA A 1 312 ? -12.234 -16.234 -16.328 1 88.56 312 ALA A N 1
ATOM 2312 C CA . ALA A 1 312 ? -12.367 -16 -17.766 1 88.56 312 ALA A CA 1
ATOM 2313 C C . ALA A 1 312 ? -13.078 -17.172 -18.438 1 88.56 312 ALA A C 1
ATOM 2315 O O . ALA A 1 312 ? -13.93 -16.969 -19.297 1 88.56 312 ALA A O 1
ATOM 2316 N N . GLY A 1 313 ? -12.703 -18.359 -18.078 1 92.44 313 GLY A N 1
ATOM 2317 C CA . GLY A 1 313 ? -13.383 -19.531 -18.609 1 92.44 313 GLY A CA 1
ATOM 2318 C C . GLY A 1 313 ? -14.828 -19.641 -18.156 1 92.44 313 GLY A C 1
ATOM 2319 O O . GLY A 1 313 ? -15.695 -20.031 -18.922 1 92.44 313 GLY A O 1
ATOM 2320 N N . ILE A 1 314 ? -15.055 -19.297 -16.938 1 91.69 314 ILE A N 1
ATOM 2321 C CA . ILE A 1 314 ? -16.406 -19.312 -16.391 1 91.69 314 ILE A CA 1
ATOM 2322 C C . ILE A 1 314 ? -17.281 -18.297 -17.125 1 91.69 314 ILE A C 1
ATOM 2324 O O . ILE A 1 314 ? -18.438 -18.562 -17.422 1 91.69 314 ILE A O 1
ATOM 2328 N N . ALA A 1 315 ? -16.719 -17.25 -17.469 1 87.56 315 ALA A N 1
ATOM 2329 C CA . ALA A 1 315 ? -17.453 -16.172 -18.156 1 87.56 315 ALA A CA 1
ATOM 2330 C C . ALA A 1 315 ? -17.891 -16.625 -19.547 1 87.56 315 ALA A C 1
ATOM 2332 O O . ALA A 1 315 ? -18.938 -16.188 -20.047 1 87.56 315 ALA A O 1
ATOM 2333 N N . VAL A 1 316 ? -17.125 -17.5 -20.141 1 91.19 316 VAL A N 1
ATOM 2334 C CA . VAL A 1 316 ? -17.469 -17.922 -21.484 1 91.19 316 VAL A CA 1
ATOM 2335 C C . VAL A 1 316 ? -18.375 -19.156 -21.422 1 91.19 316 VAL A C 1
ATOM 2337 O O . VAL A 1 316 ? -18.828 -19.656 -22.453 1 91.19 316 VAL A O 1
ATOM 2340 N N . GLY A 1 317 ? -18.641 -19.578 -20.172 1 90.88 317 GLY A N 1
ATOM 2341 C CA . GLY A 1 317 ? -19.688 -20.594 -20.047 1 90.88 317 GLY A CA 1
ATOM 2342 C C . GLY A 1 317 ? -19.188 -21.875 -19.375 1 90.88 317 GLY A C 1
ATOM 2343 O O . GLY A 1 317 ? -19.938 -22.844 -19.266 1 90.88 317 GLY A O 1
ATOM 2344 N N . GLY A 1 318 ? -17.938 -21.922 -19 1 93.94 318 GLY A N 1
ATOM 2345 C CA . GLY A 1 318 ? -17.453 -23.078 -18.266 1 93.94 318 GLY A CA 1
ATOM 2346 C C . GLY A 1 318 ? -18.172 -23.297 -16.938 1 93.94 318 GLY A C 1
ATOM 2347 O O . GLY A 1 318 ? -18.281 -22.359 -16.141 1 93.94 318 GLY A O 1
ATOM 2348 N N . ARG A 1 319 ? -18.688 -24.547 -16.734 1 93.38 319 ARG A N 1
ATOM 2349 C CA . ARG A 1 319 ? -19.469 -24.766 -15.531 1 93.38 319 ARG A CA 1
ATOM 2350 C C . ARG A 1 319 ? -19.047 -26.047 -14.836 1 93.38 319 ARG A C 1
ATOM 2352 O O . ARG A 1 319 ? -19.312 -26.234 -13.641 1 93.38 319 ARG A O 1
ATOM 2359 N N . THR A 1 320 ? -18.375 -26.844 -15.547 1 93.69 320 THR A N 1
ATOM 2360 C CA . THR A 1 320 ? -18.109 -28.156 -14.977 1 93.69 320 THR A CA 1
ATOM 2361 C C . THR A 1 320 ? -16.609 -28.422 -14.938 1 93.69 320 THR A C 1
ATOM 2363 O O . THR A 1 320 ? -15.812 -27.609 -15.422 1 93.69 320 THR A O 1
ATOM 2366 N N . GLY A 1 321 ? -16.312 -29.578 -14.359 1 95.44 321 GLY A N 1
ATOM 2367 C CA . GLY A 1 321 ? -14.922 -30 -14.258 1 95.44 321 GLY A CA 1
ATOM 2368 C C . GLY A 1 321 ? -14.305 -30.344 -15.594 1 95.44 321 GLY A C 1
ATOM 2369 O O . GLY A 1 321 ? -13.078 -30.406 -15.727 1 95.44 321 GLY A O 1
ATOM 2370 N N . LEU A 1 322 ? -15.094 -30.484 -16.562 1 95.44 322 LEU A N 1
ATOM 2371 C CA . LEU A 1 322 ? -14.57 -30.781 -17.891 1 95.44 322 LEU A CA 1
ATOM 2372 C C . LEU A 1 322 ? -13.695 -29.625 -18.391 1 95.44 322 LEU A C 1
ATOM 2374 O O . LEU A 1 322 ? -12.711 -29.859 -19.094 1 95.44 322 LEU A O 1
ATOM 2378 N N . THR A 1 323 ? -14.078 -28.469 -18.078 1 96.12 323 THR A N 1
ATOM 2379 C CA . THR A 1 323 ? -13.266 -27.312 -18.391 1 96.12 323 THR A CA 1
ATOM 2380 C C . THR A 1 323 ? -11.867 -27.453 -17.781 1 96.12 323 THR A C 1
ATOM 2382 O O . THR A 1 323 ? -10.867 -27.219 -18.469 1 96.12 323 THR A O 1
ATOM 2385 N N . ALA A 1 324 ? -11.812 -27.859 -16.562 1 96.69 324 ALA A N 1
ATOM 2386 C CA . ALA A 1 324 ? -10.539 -28.031 -15.859 1 96.69 324 ALA A CA 1
ATOM 2387 C C . ALA A 1 324 ? -9.719 -29.156 -16.484 1 96.69 324 ALA A C 1
ATOM 2389 O O . ALA A 1 324 ? -8.492 -29.062 -16.547 1 96.69 324 ALA A O 1
ATOM 2390 N N . VAL A 1 325 ? -10.391 -30.141 -16.922 1 96.5 325 VAL A N 1
ATOM 2391 C CA . VAL A 1 325 ? -9.688 -31.25 -17.562 1 96.5 325 VAL A CA 1
ATOM 2392 C C . VAL A 1 325 ? -9.023 -30.781 -18.844 1 96.5 325 VAL A C 1
ATOM 2394 O O . VAL A 1 325 ? -7.887 -31.156 -19.141 1 96.5 325 VAL A O 1
ATOM 2397 N N . PHE A 1 326 ? -9.727 -30.031 -19.578 1 96.94 326 PHE A N 1
ATOM 2398 C CA . PHE A 1 326 ? -9.133 -29.484 -20.797 1 96.94 326 PHE A CA 1
ATOM 2399 C C . PHE A 1 326 ? -7.934 -28.609 -20.469 1 96.94 326 PHE A C 1
ATOM 2401 O O . PHE A 1 326 ? -6.914 -28.656 -21.156 1 96.94 326 PHE A O 1
ATOM 2408 N N . VAL A 1 327 ? -8.039 -27.781 -19.438 1 97.06 327 VAL A N 1
ATOM 2409 C CA . VAL A 1 327 ? -6.934 -26.938 -19.016 1 97.06 327 VAL A CA 1
ATOM 2410 C C . VAL A 1 327 ? -5.719 -27.812 -18.688 1 97.06 327 VAL A C 1
ATOM 2412 O O . VAL A 1 327 ? -4.594 -27.484 -19.062 1 97.06 327 VAL A O 1
ATOM 2415 N N . ALA A 1 328 ? -5.98 -28.891 -18 1 97.44 328 ALA A N 1
ATOM 2416 C CA . ALA A 1 328 ? -4.914 -29.828 -17.625 1 97.44 328 ALA A CA 1
ATOM 2417 C C . ALA A 1 328 ? -4.207 -30.375 -18.875 1 97.44 328 ALA A C 1
ATOM 2419 O O . ALA A 1 328 ? -2.979 -30.453 -18.906 1 97.44 328 ALA A O 1
ATOM 2420 N N . ILE A 1 329 ? -4.953 -30.719 -19.812 1 97.06 329 ILE A N 1
ATOM 2421 C CA . ILE A 1 329 ? -4.406 -31.266 -21.062 1 97.06 329 ILE A CA 1
ATOM 2422 C C . ILE A 1 329 ? -3.562 -30.203 -21.766 1 97.06 329 ILE A C 1
ATOM 2424 O O . ILE A 1 329 ? -2.482 -30.5 -22.281 1 97.06 329 ILE A O 1
ATOM 2428 N N . PHE A 1 330 ? -4.07 -29.031 -21.75 1 96.44 330 PHE A N 1
ATOM 2429 C CA . PHE A 1 330 ? -3.342 -27.953 -22.406 1 96.44 330 PHE A CA 1
ATOM 2430 C C . PHE A 1 330 ? -2.018 -27.688 -21.703 1 96.44 330 PHE A C 1
ATOM 2432 O O . PHE A 1 330 ? -1.021 -27.359 -22.344 1 96.44 330 PHE A O 1
ATOM 2439 N N . PHE A 1 331 ? -1.975 -27.781 -20.422 1 96 331 PHE A N 1
ATOM 2440 C CA . PHE A 1 331 ? -0.726 -27.625 -19.688 1 96 331 PHE A CA 1
ATOM 2441 C C . PHE A 1 331 ? 0.268 -28.719 -20.047 1 96 331 PHE A C 1
ATOM 2443 O O . PHE A 1 331 ? 1.467 -28.453 -20.188 1 96 331 PHE A O 1
ATOM 2450 N N . LEU A 1 332 ? -0.215 -29.906 -20.234 1 95.19 332 LEU A N 1
ATOM 2451 C CA . LEU A 1 332 ? 0.655 -31 -20.641 1 95.19 332 LEU A CA 1
ATOM 2452 C C . LEU A 1 332 ? 1.241 -30.75 -22.031 1 95.19 332 LEU A C 1
ATOM 2454 O O . LEU A 1 332 ? 2.432 -30.984 -22.25 1 95.19 332 LEU A O 1
ATOM 2458 N N . ILE A 1 333 ? 0.45 -30.234 -22.844 1 93.69 333 ILE A N 1
ATOM 2459 C CA . ILE A 1 333 ? 0.888 -29.969 -24.219 1 93.69 333 ILE A CA 1
ATOM 2460 C C . ILE A 1 333 ? 1.887 -28.812 -24.219 1 93.69 333 ILE A C 1
ATOM 2462 O O . ILE A 1 333 ? 2.842 -28.812 -24.984 1 93.69 333 ILE A O 1
ATOM 2466 N N . SER A 1 334 ? 1.698 -27.938 -23.328 1 92.25 334 SER A N 1
ATOM 2467 C CA . SER A 1 334 ? 2.52 -26.719 -23.281 1 92.25 334 SER A CA 1
ATOM 2468 C C . SER A 1 334 ? 3.947 -27.047 -22.859 1 92.25 334 SER A C 1
ATOM 2470 O O . SER A 1 334 ? 4.848 -26.219 -23 1 92.25 334 SER A O 1
ATOM 2472 N N . MET A 1 335 ? 4.25 -28.234 -22.406 1 91.31 335 MET A N 1
ATOM 2473 C CA . MET A 1 335 ? 5.582 -28.625 -21.953 1 91.31 335 MET A CA 1
ATOM 2474 C C . MET A 1 335 ? 6.566 -28.641 -23.125 1 91.31 335 MET A C 1
ATOM 2476 O O . MET A 1 335 ? 7.777 -28.516 -22.922 1 91.31 335 MET A O 1
ATOM 2480 N N . ILE A 1 336 ? 6.051 -28.672 -24.281 1 89.38 336 ILE A N 1
ATOM 2481 C CA . ILE A 1 336 ? 6.91 -28.734 -25.453 1 89.38 336 ILE A CA 1
ATOM 2482 C C . ILE A 1 336 ? 7.473 -27.344 -25.766 1 89.38 336 ILE A C 1
ATOM 2484 O O . ILE A 1 336 ? 8.422 -27.203 -26.531 1 89.38 336 ILE A O 1
ATOM 2488 N N . PHE A 1 337 ? 7.012 -26.344 -25.141 1 86.31 337 PHE A N 1
ATOM 2489 C CA . PHE A 1 337 ? 7.445 -24.984 -25.406 1 86.31 337 PHE A CA 1
ATOM 2490 C C . PHE A 1 337 ? 8.523 -24.547 -24.422 1 86.31 337 PHE A C 1
ATOM 2492 O O . PHE A 1 337 ? 8.734 -23.359 -24.219 1 86.31 337 PHE A O 1
ATOM 2499 N N . SER A 1 338 ? 9.281 -25.406 -23.969 1 85.12 338 SER A N 1
ATOM 2500 C CA . SER A 1 338 ? 10.297 -25.156 -22.953 1 85.12 338 SER A CA 1
ATOM 2501 C C . SER A 1 338 ? 11.406 -24.266 -23.484 1 85.12 338 SER A C 1
ATOM 2503 O O . SER A 1 338 ? 12.039 -23.516 -22.734 1 85.12 338 SER A O 1
ATOM 2505 N N . PRO A 1 339 ? 11.773 -24.328 -24.734 1 82.5 339 PRO A N 1
ATOM 2506 C CA . PRO A 1 339 ? 12.867 -23.484 -25.234 1 82.5 339 PRO A CA 1
ATOM 2507 C C . PRO A 1 339 ? 12.523 -22 -25.203 1 82.5 339 PRO A C 1
ATOM 2509 O O . PRO A 1 339 ? 13.422 -21.156 -25.25 1 82.5 339 PRO A O 1
ATOM 2512 N N . LEU A 1 340 ? 11.305 -21.734 -25.031 1 83.06 340 LEU A N 1
ATOM 2513 C CA . LEU A 1 340 ? 10.891 -20.344 -24.984 1 83.06 340 LEU A CA 1
ATOM 2514 C C . LEU A 1 340 ? 11.203 -19.719 -23.625 1 83.06 340 LEU A C 1
ATOM 2516 O O . LEU A 1 340 ? 11.125 -18.5 -23.453 1 83.06 340 LEU A O 1
ATOM 2520 N N . LEU A 1 341 ? 11.633 -20.484 -22.781 1 82 341 LEU A N 1
ATOM 2521 C CA . LEU A 1 341 ? 11.969 -20.016 -21.453 1 82 341 LEU A CA 1
ATOM 2522 C C . LEU A 1 341 ? 13.062 -18.953 -21.5 1 82 341 LEU A C 1
ATOM 2524 O O . LEU A 1 341 ? 13.062 -18.016 -20.703 1 82 341 LEU A O 1
ATOM 2528 N N . GLY A 1 342 ? 13.969 -19.078 -22.375 1 78.44 342 GLY A N 1
ATOM 2529 C CA . GLY A 1 342 ? 15.094 -18.156 -22.484 1 78.44 342 GLY A CA 1
ATOM 2530 C C . GLY A 1 342 ? 14.688 -16.766 -22.922 1 78.44 342 GLY A C 1
ATOM 2531 O O . GLY A 1 342 ? 15.398 -15.797 -22.656 1 78.44 342 GLY A O 1
ATOM 2532 N N . VAL A 1 343 ? 13.523 -16.719 -23.5 1 82.62 343 VAL A N 1
ATOM 2533 C CA . VAL A 1 343 ? 13.062 -15.438 -24.047 1 82.62 343 VAL A CA 1
ATOM 2534 C C . VAL A 1 343 ? 12.336 -14.648 -22.953 1 82.62 343 VAL A C 1
ATOM 2536 O O . VAL A 1 343 ? 12.242 -13.422 -23.016 1 82.62 343 VAL A O 1
ATOM 2539 N N . PHE A 1 344 ? 11.938 -15.328 -22 1 85.38 344 PHE A N 1
ATOM 2540 C CA . PHE A 1 344 ? 11.148 -14.688 -20.953 1 85.38 344 PHE A CA 1
ATOM 2541 C C . PHE A 1 344 ? 12.039 -14.297 -19.781 1 85.38 344 PHE A C 1
ATOM 2543 O O . PHE A 1 344 ? 12.008 -14.938 -18.734 1 85.38 344 PHE A O 1
ATOM 2550 N N . THR A 1 345 ? 12.672 -13.172 -20.016 1 85 345 THR A N 1
ATOM 2551 C CA . THR A 1 345 ? 13.555 -12.609 -19 1 85 345 THR A CA 1
ATOM 2552 C C . THR A 1 345 ? 12.742 -11.961 -17.875 1 85 345 THR A C 1
ATOM 2554 O O . THR A 1 345 ? 11.508 -11.891 -17.953 1 85 345 THR A O 1
ATOM 2557 N N . SER A 1 346 ? 13.43 -11.5 -16.922 1 84.94 346 SER A N 1
ATOM 2558 C CA . SER A 1 346 ? 12.789 -10.867 -15.773 1 84.94 346 SER A CA 1
ATOM 2559 C C . SER A 1 346 ? 12.016 -9.625 -16.188 1 84.94 346 SER A C 1
ATOM 2561 O O . SER A 1 346 ? 10.945 -9.344 -15.648 1 84.94 346 SER A O 1
ATOM 2563 N N . GLN A 1 347 ? 12.516 -8.945 -17.141 1 89.31 347 GLN A N 1
ATOM 2564 C CA . GLN A 1 347 ? 11.867 -7.727 -17.594 1 89.31 347 GLN A CA 1
ATOM 2565 C C . GLN A 1 347 ? 10.57 -8.039 -18.344 1 89.31 347 GLN A C 1
ATOM 2567 O O . GLN A 1 347 ? 9.625 -7.258 -18.297 1 89.31 347 GLN A O 1
ATOM 2572 N N . VAL A 1 348 ? 10.594 -9.188 -18.969 1 89.75 348 VAL A N 1
ATOM 2573 C CA . VAL A 1 348 ? 9.438 -9.594 -19.75 1 89.75 348 VAL A CA 1
ATOM 2574 C C . VAL A 1 348 ? 8.328 -10.078 -18.828 1 89.75 348 VAL A C 1
ATOM 2576 O O . VAL A 1 348 ? 7.145 -9.867 -19.094 1 89.75 348 VAL A O 1
ATOM 2579 N N . THR A 1 349 ? 8.742 -10.641 -17.703 1 88.94 349 THR A N 1
ATOM 2580 C CA . THR A 1 349 ? 7.754 -11.211 -16.797 1 88.94 349 THR A CA 1
ATOM 2581 C C . THR A 1 349 ? 7.324 -10.188 -15.75 1 88.94 349 THR A C 1
ATOM 2583 O O . THR A 1 349 ? 6.297 -10.359 -15.086 1 88.94 349 THR A O 1
ATOM 2586 N N . ALA A 1 350 ? 8.023 -9.109 -15.625 1 91.62 350 ALA A N 1
ATOM 2587 C CA . ALA A 1 350 ? 7.793 -8.102 -14.594 1 91.62 350 ALA A CA 1
ATOM 2588 C C . ALA A 1 350 ? 6.383 -7.527 -14.695 1 91.62 350 ALA A C 1
ATOM 2590 O O . ALA A 1 350 ? 5.699 -7.371 -13.68 1 91.62 350 ALA A O 1
ATOM 2591 N N . PRO A 1 351 ? 5.926 -7.242 -15.875 1 93.12 351 PRO A N 1
ATOM 2592 C CA . PRO A 1 351 ? 4.582 -6.676 -15.992 1 93.12 351 PRO A CA 1
ATOM 2593 C C . PRO A 1 351 ? 3.5 -7.594 -15.43 1 93.12 351 PRO A C 1
ATOM 2595 O O . PRO A 1 351 ? 2.523 -7.117 -14.844 1 93.12 351 PRO A O 1
ATOM 2598 N N . ALA A 1 352 ? 3.719 -8.836 -15.625 1 89.88 352 ALA A N 1
ATOM 2599 C CA . ALA A 1 352 ? 2.76 -9.805 -15.094 1 89.88 352 ALA A CA 1
ATOM 2600 C C . ALA A 1 352 ? 2.674 -9.719 -13.578 1 89.88 352 ALA A C 1
ATOM 2602 O O . ALA A 1 352 ? 1.58 -9.758 -13.008 1 89.88 352 ALA A O 1
ATOM 2603 N N . LEU A 1 353 ? 3.748 -9.555 -12.977 1 88.06 353 LEU A N 1
ATOM 2604 C CA . LEU A 1 353 ? 3.795 -9.453 -11.523 1 88.06 353 LEU A CA 1
ATOM 2605 C C . LEU A 1 353 ? 3.1 -8.18 -11.047 1 88.06 353 LEU A C 1
ATOM 2607 O O . LEU A 1 353 ? 2.334 -8.211 -10.078 1 88.06 353 LEU A O 1
ATOM 2611 N N . ILE A 1 354 ? 3.318 -7.137 -11.719 1 92.31 354 ILE A N 1
ATOM 2612 C CA . ILE A 1 354 ? 2.732 -5.855 -11.344 1 92.31 354 ILE A CA 1
ATOM 2613 C C . ILE A 1 354 ? 1.212 -5.926 -11.469 1 92.31 354 ILE A C 1
ATOM 2615 O O . ILE A 1 354 ? 0.489 -5.523 -10.555 1 92.31 354 ILE A O 1
ATOM 2619 N N . ILE A 1 355 ? 0.76 -6.484 -12.523 1 91.19 355 ILE A N 1
ATOM 2620 C CA . ILE A 1 355 ? -0.672 -6.52 -12.797 1 91.19 355 ILE A CA 1
ATOM 2621 C C . ILE A 1 355 ? -1.368 -7.441 -11.797 1 91.19 355 ILE A C 1
ATOM 2623 O O . ILE A 1 355 ? -2.475 -7.145 -11.336 1 91.19 355 ILE A O 1
ATOM 2627 N N . VAL A 1 356 ? -0.8 -8.523 -11.555 1 85.19 356 VAL A N 1
ATOM 2628 C CA . VAL A 1 356 ? -1.374 -9.422 -10.555 1 85.19 356 VAL A CA 1
ATOM 2629 C C . VAL A 1 356 ? -1.467 -8.703 -9.211 1 85.19 356 VAL A C 1
ATOM 2631 O O . VAL A 1 356 ? -2.439 -8.875 -8.469 1 85.19 356 VAL A O 1
ATOM 2634 N N . GLY A 1 357 ? -0.472 -7.961 -8.898 1 88.69 357 GLY A N 1
ATOM 2635 C CA . GLY A 1 357 ? -0.529 -7.148 -7.691 1 88.69 357 GLY A CA 1
ATOM 2636 C C . GLY A 1 357 ? -1.71 -6.195 -7.672 1 88.69 357 GLY A C 1
ATOM 2637 O O . GLY A 1 357 ? -2.381 -6.051 -6.645 1 88.69 357 GLY A O 1
ATOM 2638 N N . VAL A 1 358 ? -1.978 -5.582 -8.781 1 90.19 358 VAL A N 1
ATOM 2639 C CA . VAL A 1 358 ? -3.105 -4.664 -8.898 1 90.19 358 VAL A CA 1
ATOM 2640 C C . VAL A 1 358 ? -4.41 -5.41 -8.633 1 90.19 358 VAL A C 1
ATOM 2642 O O . VAL A 1 358 ? -5.277 -4.914 -7.914 1 90.19 358 VAL A O 1
ATOM 2645 N N . LEU A 1 359 ? -4.527 -6.547 -9.195 1 85.38 359 LEU A N 1
ATOM 2646 C CA . LEU A 1 359 ? -5.742 -7.34 -9.055 1 85.38 359 LEU A CA 1
ATOM 2647 C C . LEU A 1 359 ? -5.957 -7.746 -7.598 1 85.38 359 LEU A C 1
ATOM 2649 O O . LEU A 1 359 ? -7.086 -7.719 -7.102 1 85.38 359 LEU A O 1
ATOM 2653 N N . MET A 1 360 ? -4.883 -8.078 -6.957 1 82.94 360 MET A N 1
ATOM 2654 C CA . MET A 1 360 ? -4.988 -8.508 -5.566 1 82.94 360 MET A CA 1
ATOM 2655 C C . MET A 1 360 ? -5.25 -7.32 -4.648 1 82.94 360 MET A C 1
ATOM 2657 O O . MET A 1 360 ? -5.863 -7.469 -3.592 1 82.94 360 MET A O 1
ATOM 2661 N N . ALA A 1 361 ? -4.824 -6.152 -5.027 1 87.5 361 ALA A N 1
ATOM 2662 C CA . ALA A 1 361 ? -5.008 -4.941 -4.23 1 87.5 361 ALA A CA 1
ATOM 2663 C C . ALA A 1 361 ? -6.48 -4.543 -4.172 1 87.5 361 ALA A C 1
ATOM 2665 O O . ALA A 1 361 ? -6.883 -3.762 -3.307 1 87.5 361 ALA A O 1
ATOM 2666 N N . GLN A 1 362 ? -7.297 -5.055 -5.059 1 87.12 362 GLN A N 1
ATOM 2667 C CA . GLN A 1 362 ? -8.734 -4.793 -5.051 1 87.12 362 GLN A CA 1
ATOM 2668 C C . GLN A 1 362 ? -9.359 -5.203 -3.725 1 87.12 362 GLN A C 1
ATOM 2670 O O . GLN A 1 362 ? -10.359 -4.625 -3.301 1 87.12 362 GLN A O 1
ATOM 2675 N N . ASN A 1 363 ? -8.719 -6.121 -3.086 1 85.19 363 ASN A N 1
ATOM 2676 C CA . ASN A 1 363 ? -9.266 -6.641 -1.837 1 85.19 363 ASN A CA 1
ATOM 2677 C C . ASN A 1 363 ? -9.164 -5.617 -0.71 1 85.19 363 ASN A C 1
ATOM 2679 O O . ASN A 1 363 ? -9.836 -5.742 0.314 1 85.19 363 ASN A O 1
ATOM 2683 N N . THR A 1 364 ? -8.375 -4.598 -0.886 1 89.06 364 THR A N 1
ATOM 2684 C CA . THR A 1 364 ? -8.242 -3.557 0.127 1 89.06 364 THR A CA 1
ATOM 2685 C C . THR A 1 364 ? -9.57 -2.826 0.328 1 89.06 364 THR A C 1
ATOM 2687 O O . THR A 1 364 ? -9.836 -2.303 1.411 1 89.06 364 THR A O 1
ATOM 2690 N N . ALA A 1 365 ? -10.391 -2.805 -0.69 1 89.69 365 ALA A N 1
ATOM 2691 C CA . ALA A 1 365 ? -11.664 -2.086 -0.653 1 89.69 365 ALA A CA 1
ATOM 2692 C C . ALA A 1 365 ? -12.641 -2.744 0.318 1 89.69 365 ALA A C 1
ATOM 2694 O O . ALA A 1 365 ? -13.562 -2.098 0.811 1 89.69 365 ALA A O 1
ATOM 2695 N N . HIS A 1 366 ? -12.398 -3.924 0.657 1 87.5 366 HIS A N 1
ATOM 2696 C CA . HIS A 1 366 ? -13.344 -4.68 1.473 1 87.5 366 HIS A CA 1
ATOM 2697 C C . HIS A 1 366 ? -12.977 -4.613 2.949 1 87.5 366 HIS A C 1
ATOM 2699 O O . HIS A 1 366 ? -13.703 -5.129 3.801 1 87.5 366 HIS A O 1
ATOM 2705 N N . ILE A 1 367 ? -11.891 -4.027 3.232 1 91 367 ILE A N 1
ATOM 2706 C CA . ILE A 1 367 ? -11.469 -3.887 4.621 1 91 367 ILE A CA 1
ATOM 2707 C C . ILE A 1 367 ? -12.266 -2.773 5.297 1 91 367 ILE A C 1
ATOM 2709 O O . ILE A 1 367 ? -12.516 -1.728 4.691 1 91 367 ILE A O 1
ATOM 2713 N N . HIS A 1 368 ? -12.703 -3.01 6.523 1 92.44 368 HIS A N 1
ATOM 2714 C CA . HIS A 1 368 ? -13.398 -1.979 7.289 1 92.44 368 HIS A CA 1
ATOM 2715 C C . HIS A 1 368 ? -12.406 -0.994 7.902 1 92.44 368 HIS A C 1
ATOM 2717 O O . HIS A 1 368 ? -12.141 -1.044 9.102 1 92.44 368 HIS A O 1
ATOM 2723 N N . TRP A 1 369 ? -12.07 -0.051 7.148 1 90.44 369 TRP A N 1
ATOM 2724 C CA . TRP A 1 369 ? -11.047 0.919 7.523 1 90.44 369 TRP A CA 1
ATOM 2725 C C . TRP A 1 369 ? -11.57 1.868 8.602 1 90.44 369 TRP A C 1
ATOM 2727 O O . TRP A 1 369 ? -10.789 2.57 9.242 1 90.44 369 TRP A O 1
ATOM 2737 N N . ASN A 1 370 ? -12.859 1.891 8.82 1 86.94 370 ASN A N 1
ATOM 2738 C CA . ASN A 1 370 ? -13.469 2.803 9.781 1 86.94 370 ASN A CA 1
ATOM 2739 C C . ASN A 1 370 ? -13.273 2.326 11.219 1 86.94 370 ASN A C 1
ATOM 2741 O O . ASN A 1 370 ? -13.453 3.098 12.164 1 86.94 370 ASN A O 1
ATOM 2745 N N . LYS A 1 371 ? -12.922 1.127 11.406 1 91.56 371 LYS A N 1
ATOM 2746 C CA . LYS A 1 371 ? -12.609 0.566 12.719 1 91.56 371 LYS A CA 1
ATOM 2747 C C . LYS A 1 371 ? -11.109 0.464 12.93 1 91.56 371 LYS A C 1
ATOM 2749 O O . LYS A 1 371 ? -10.453 -0.436 12.391 1 91.56 371 LYS A O 1
ATOM 2754 N N . LEU A 1 372 ? -10.672 1.211 13.82 1 91.25 372 LEU A N 1
ATOM 2755 C CA . LEU A 1 372 ? -9.227 1.337 14.008 1 91.25 372 LEU A CA 1
ATOM 2756 C C . LEU A 1 372 ? -8.625 0.017 14.477 1 91.25 372 LEU A C 1
ATOM 2758 O O . LEU A 1 372 ? -7.473 -0.292 14.148 1 91.25 372 LEU A O 1
ATOM 2762 N N . GLU A 1 373 ? -9.422 -0.736 15.273 1 93.56 373 GLU A N 1
ATOM 2763 C CA . GLU A 1 373 ? -8.922 -2.012 15.781 1 93.56 373 GLU A CA 1
ATOM 2764 C C . GLU A 1 373 ? -8.641 -2.986 14.641 1 93.56 373 GLU A C 1
ATOM 2766 O O . GLU A 1 373 ? -7.859 -3.924 14.805 1 93.56 373 GLU A O 1
ATOM 2771 N N . ILE A 1 374 ? -9.25 -2.74 13.469 1 93.25 374 ILE A N 1
ATOM 2772 C CA . ILE A 1 374 ? -9.039 -3.566 12.281 1 93.25 374 ILE A CA 1
ATOM 2773 C C . ILE A 1 374 ? -8.094 -2.857 11.32 1 93.25 374 ILE A C 1
ATOM 2775 O O . ILE A 1 374 ? -7.203 -3.486 10.734 1 93.25 374 ILE A O 1
ATOM 2779 N N . ALA A 1 375 ? -8.203 -1.59 11.266 1 93.5 375 ALA A N 1
ATOM 2780 C CA . ALA A 1 375 ? -7.469 -0.788 10.289 1 93.5 375 ALA A CA 1
ATOM 2781 C C . ALA A 1 375 ? -5.973 -0.82 10.57 1 93.5 375 ALA A C 1
ATOM 2783 O O . ALA A 1 375 ? -5.16 -0.924 9.648 1 93.5 375 ALA A O 1
ATOM 2784 N N . VAL A 1 376 ? -5.609 -0.792 11.797 1 94.62 376 VAL A N 1
ATOM 2785 C CA . VAL A 1 376 ? -4.203 -0.691 12.156 1 94.62 376 VAL A CA 1
ATOM 2786 C C . VAL A 1 376 ? -3.488 -2.002 11.836 1 94.62 376 VAL A C 1
ATOM 2788 O O . VAL A 1 376 ? -2.488 -2.01 11.109 1 94.62 376 VAL A O 1
ATOM 2791 N N . PRO A 1 377 ? -4.055 -3.094 12.359 1 95.06 377 PRO A N 1
ATOM 2792 C CA . PRO A 1 377 ? -3.389 -4.348 12 1 95.06 377 PRO A CA 1
ATOM 2793 C C . PRO A 1 377 ? -3.379 -4.605 10.492 1 95.06 377 PRO A C 1
ATOM 2795 O O . PRO A 1 377 ? -2.385 -5.094 9.953 1 95.06 377 PRO A O 1
ATOM 2798 N N . ALA A 1 378 ? -4.48 -4.336 9.82 1 94.69 378 ALA A N 1
ATOM 2799 C CA . ALA A 1 378 ? -4.562 -4.527 8.375 1 94.69 378 ALA A CA 1
ATOM 2800 C C . ALA A 1 378 ? -3.516 -3.688 7.652 1 94.69 378 ALA A C 1
ATOM 2802 O O . ALA A 1 378 ? -2.85 -4.172 6.734 1 94.69 378 ALA A O 1
ATOM 2803 N N . PHE A 1 379 ? -3.383 -2.514 8.062 1 94.88 379 PHE A N 1
ATOM 2804 C CA . PHE A 1 379 ? -2.436 -1.591 7.449 1 94.88 379 PHE A CA 1
ATOM 2805 C C . PHE A 1 379 ? -1.005 -2.076 7.641 1 94.88 379 PHE A C 1
ATOM 2807 O O . PHE A 1 379 ? -0.192 -2.012 6.719 1 94.88 379 PHE A O 1
ATOM 2814 N N . LEU A 1 380 ? -0.692 -2.557 8.789 1 94.62 380 LEU A N 1
ATOM 2815 C CA . LEU A 1 380 ? 0.651 -3.035 9.102 1 94.62 380 LEU A CA 1
ATOM 2816 C C . LEU A 1 380 ? 0.989 -4.27 8.266 1 94.62 380 LEU A C 1
ATOM 2818 O O . LEU A 1 380 ? 2.141 -4.461 7.871 1 94.62 380 LEU A O 1
ATOM 2822 N N . ILE A 1 381 ? 0.018 -5.066 8.023 1 92.5 381 ILE A N 1
ATOM 2823 C CA . ILE A 1 381 ? 0.227 -6.227 7.168 1 92.5 381 ILE A CA 1
ATOM 2824 C C . ILE A 1 381 ? 0.523 -5.773 5.742 1 92.5 381 ILE A C 1
ATOM 2826 O O . ILE A 1 381 ? 1.513 -6.199 5.141 1 92.5 381 ILE A O 1
ATOM 2830 N N . ILE A 1 382 ? -0.312 -4.883 5.227 1 92.88 382 ILE A N 1
ATOM 2831 C CA . ILE A 1 382 ? -0.27 -4.449 3.834 1 92.88 382 ILE A CA 1
ATOM 2832 C C . ILE A 1 382 ? 1.046 -3.723 3.559 1 92.88 382 ILE A C 1
ATOM 2834 O O . ILE A 1 382 ? 1.703 -3.979 2.547 1 92.88 382 ILE A O 1
ATOM 2838 N N . LEU A 1 383 ? 1.437 -2.891 4.434 1 92.25 383 LEU A N 1
ATOM 2839 C CA . LEU A 1 383 ? 2.646 -2.1 4.238 1 92.25 383 LEU A CA 1
ATOM 2840 C C . LEU A 1 383 ? 3.883 -2.879 4.676 1 92.25 383 LEU A C 1
ATOM 2842 O O . LEU A 1 383 ? 4.969 -2.695 4.117 1 92.25 383 LEU A O 1
ATOM 2846 N N . GLY A 1 384 ? 3.719 -3.713 5.703 1 90.69 384 GLY A N 1
ATOM 2847 C CA . GLY A 1 384 ? 4.84 -4.445 6.27 1 90.69 384 GLY A CA 1
ATOM 2848 C C . GLY A 1 384 ? 5.453 -5.438 5.301 1 90.69 384 GLY A C 1
ATOM 2849 O O . GLY A 1 384 ? 6.676 -5.586 5.25 1 90.69 384 GLY A O 1
ATOM 2850 N N . MET A 1 385 ? 4.707 -6.07 4.484 1 88.19 385 MET A N 1
ATOM 2851 C CA . MET A 1 385 ? 5.203 -7.133 3.615 1 88.19 385 MET A CA 1
ATOM 2852 C C . MET A 1 385 ? 6.164 -6.574 2.566 1 88.19 385 MET A C 1
ATOM 2854 O O . MET A 1 385 ? 7.297 -7.043 2.443 1 88.19 385 MET A O 1
ATOM 2858 N N . PRO A 1 386 ? 5.746 -5.527 1.879 1 87.69 386 PRO A N 1
ATOM 2859 C CA . PRO A 1 386 ? 6.691 -5.008 0.889 1 87.69 386 PRO A CA 1
ATOM 2860 C C . PRO A 1 386 ? 7.887 -4.305 1.527 1 87.69 386 PRO A C 1
ATOM 2862 O O . PRO A 1 386 ? 9.016 -4.453 1.056 1 87.69 386 PRO A O 1
ATOM 2865 N N . LEU A 1 387 ? 7.711 -3.672 2.635 1 87.69 387 LEU A N 1
ATOM 2866 C CA . LEU A 1 387 ? 8.766 -2.822 3.182 1 87.69 387 LEU A CA 1
ATOM 2867 C C . LEU A 1 387 ? 9.758 -3.643 3.998 1 87.69 387 LEU A C 1
ATOM 2869 O O . LEU A 1 387 ? 10.875 -3.193 4.254 1 87.69 387 LEU A O 1
ATOM 2873 N N . THR A 1 388 ? 9.336 -4.781 4.461 1 83.56 388 THR A N 1
ATOM 2874 C CA . THR A 1 388 ? 10.281 -5.672 5.129 1 83.56 388 THR A CA 1
ATOM 2875 C C . THR A 1 388 ? 10.812 -6.715 4.156 1 83.56 388 THR A C 1
ATOM 2877 O O . THR A 1 388 ? 11.656 -7.543 4.523 1 83.56 388 THR A O 1
ATOM 2880 N N . TYR A 1 389 ? 10.312 -6.645 2.953 1 79.56 389 TYR A N 1
ATOM 2881 C CA . TYR A 1 389 ? 10.664 -7.633 1.937 1 79.56 389 TYR A CA 1
ATOM 2882 C C . TYR A 1 389 ? 10.422 -9.047 2.447 1 79.56 389 TYR A C 1
ATOM 2884 O O . TYR A 1 389 ? 11.242 -9.945 2.217 1 79.56 389 TYR A O 1
ATOM 2892 N N . SER A 1 390 ? 9.383 -9.211 3.275 1 82.38 390 SER A N 1
ATOM 2893 C CA . SER A 1 390 ? 9.07 -10.492 3.9 1 82.38 390 SER A CA 1
ATOM 2894 C C . SER A 1 390 ? 7.586 -10.602 4.223 1 82.38 390 SER A C 1
ATOM 2896 O O . SER A 1 390 ? 7.039 -9.773 4.953 1 82.38 390 SER A O 1
ATOM 2898 N N . ILE A 1 391 ? 7.023 -11.648 3.635 1 84.19 391 ILE A N 1
ATOM 2899 C CA . ILE A 1 391 ? 5.617 -11.891 3.916 1 84.19 391 ILE A CA 1
ATOM 2900 C C . ILE A 1 391 ? 5.441 -12.273 5.387 1 84.19 391 ILE A C 1
ATOM 2902 O O . ILE A 1 391 ? 4.5 -11.82 6.043 1 84.19 391 ILE A O 1
ATOM 2906 N N . SER A 1 392 ? 6.418 -13.023 5.93 1 81.56 392 SER A N 1
ATOM 2907 C CA . SER A 1 392 ? 6.332 -13.484 7.312 1 81.56 392 SER A CA 1
ATOM 2908 C C . SER A 1 392 ? 6.383 -12.312 8.289 1 81.56 392 SER A C 1
ATOM 2910 O O . SER A 1 392 ? 5.625 -12.273 9.258 1 81.56 392 SER A O 1
ATOM 2912 N N . ASP A 1 393 ? 7.211 -11.406 8.031 1 86 393 ASP A N 1
ATOM 2913 C CA . ASP A 1 393 ? 7.34 -10.258 8.922 1 86 393 ASP A CA 1
ATOM 2914 C C . ASP A 1 393 ? 6.078 -9.391 8.891 1 86 393 ASP A C 1
ATOM 2916 O O . ASP A 1 393 ? 5.605 -8.93 9.93 1 86 393 ASP A O 1
ATOM 2920 N N . GLY A 1 394 ? 5.609 -9.172 7.707 1 87.38 394 GLY A N 1
ATOM 2921 C CA . GLY A 1 394 ? 4.367 -8.422 7.594 1 87.38 394 GLY A CA 1
ATOM 2922 C C . GLY A 1 394 ? 3.205 -9.086 8.305 1 87.38 394 GLY A C 1
ATOM 2923 O O . GLY A 1 394 ? 2.422 -8.414 8.984 1 87.38 394 GLY A O 1
ATOM 2924 N N . LEU A 1 395 ? 3.15 -10.375 8.117 1 87.06 395 LEU A N 1
ATOM 2925 C CA . LEU A 1 395 ? 2.107 -11.141 8.789 1 87.06 395 LEU A CA 1
ATOM 2926 C C . LEU A 1 395 ? 2.25 -11.039 10.305 1 87.06 395 LEU A C 1
ATOM 2928 O O . LEU A 1 395 ? 1.254 -10.914 11.023 1 87.06 395 LEU A O 1
ATOM 2932 N N . SER A 1 396 ? 3.414 -11.133 10.773 1 88.62 396 SER A N 1
ATOM 2933 C CA . SER A 1 396 ? 3.662 -11.078 12.203 1 88.62 396 SER A CA 1
ATOM 2934 C C . SER A 1 396 ? 3.178 -9.766 12.805 1 88.62 396 SER A C 1
ATOM 2936 O O . SER A 1 396 ? 2.586 -9.75 13.883 1 88.62 396 SER A O 1
ATOM 2938 N N . TRP A 1 397 ? 3.432 -8.695 12.148 1 92.12 397 TRP A N 1
ATOM 2939 C CA . TRP A 1 397 ? 3.018 -7.391 12.656 1 92.12 397 TRP A CA 1
ATOM 2940 C C . TRP A 1 397 ? 1.503 -7.324 12.82 1 92.12 397 TRP A C 1
ATOM 2942 O O . TRP A 1 397 ? 1.002 -6.824 13.828 1 92.12 397 TRP A O 1
ATOM 2952 N N . GLY A 1 398 ? 0.795 -7.824 11.867 1 91.25 398 GLY A N 1
ATOM 2953 C CA . GLY A 1 398 ? -0.658 -7.793 11.914 1 91.25 398 GLY A CA 1
ATOM 2954 C C . GLY A 1 398 ? -1.244 -8.766 12.914 1 91.25 398 GLY A C 1
ATOM 2955 O O . GLY A 1 398 ? -2.162 -8.422 13.664 1 91.25 398 GLY A O 1
ATOM 2956 N N . MET A 1 399 ? -0.684 -9.93 12.953 1 89.81 399 MET A N 1
ATOM 2957 C CA . MET A 1 399 ? -1.231 -10.977 13.805 1 89.81 399 MET A CA 1
ATOM 2958 C C . MET A 1 399 ? -0.953 -10.68 15.273 1 89.81 399 MET A C 1
ATOM 2960 O O . MET A 1 399 ? -1.714 -11.086 16.156 1 89.81 399 MET A O 1
ATOM 2964 N N . ILE A 1 400 ? 0.065 -10 15.562 1 93 400 ILE A N 1
ATOM 2965 C CA . ILE A 1 400 ? 0.383 -9.641 16.938 1 93 400 ILE A CA 1
ATOM 2966 C C . ILE A 1 400 ? -0.448 -8.43 17.359 1 93 400 ILE A C 1
ATOM 2968 O O . ILE A 1 400 ? -0.958 -8.383 18.484 1 93 400 ILE A O 1
ATOM 2972 N N . THR A 1 401 ? -0.581 -7.5 16.484 1 94.56 401 THR A N 1
ATOM 2973 C CA . THR A 1 401 ? -1.252 -6.25 16.828 1 94.56 401 THR A CA 1
ATOM 2974 C C . THR A 1 401 ? -2.764 -6.445 16.891 1 94.56 401 THR A C 1
ATOM 2976 O O . THR A 1 401 ? -3.451 -5.793 17.672 1 94.56 401 THR A O 1
ATOM 2979 N N . TYR A 1 402 ? -3.312 -7.367 16.141 1 94.38 402 TYR A N 1
ATOM 2980 C CA . TYR A 1 402 ? -4.758 -7.531 16.016 1 94.38 402 TYR A CA 1
ATOM 2981 C C . TYR A 1 402 ? -5.379 -7.871 17.359 1 94.38 402 TYR A C 1
ATOM 2983 O O . TYR A 1 402 ? -6.293 -7.188 17.828 1 94.38 402 TYR A O 1
ATOM 2991 N N . PRO A 1 403 ? -4.875 -8.914 18.078 1 94.12 403 PRO A N 1
ATOM 2992 C CA . PRO A 1 403 ? -5.465 -9.227 19.391 1 94.12 403 PRO A CA 1
ATOM 2993 C C . PRO A 1 403 ? -5.32 -8.078 20.391 1 94.12 403 PRO A C 1
ATOM 2995 O O . PRO A 1 403 ? -6.211 -7.859 21.219 1 94.12 403 PRO A O 1
ATOM 2998 N N . ILE A 1 404 ? -4.254 -7.402 20.344 1 94.81 404 ILE A N 1
ATOM 2999 C CA . ILE A 1 404 ? -4.023 -6.281 21.25 1 94.81 404 ILE A CA 1
ATOM 3000 C C . ILE A 1 404 ? -5.051 -5.184 20.984 1 94.81 404 ILE A C 1
ATOM 3002 O O . ILE A 1 404 ? -5.633 -4.633 21.922 1 94.81 404 ILE A O 1
ATOM 3006 N N . CYS A 1 405 ? -5.238 -4.902 19.719 1 94.81 405 CYS A N 1
ATOM 3007 C CA . CYS A 1 405 ? -6.195 -3.865 19.344 1 94.81 405 CYS A CA 1
ATOM 3008 C C . CYS A 1 405 ? -7.613 -4.27 19.734 1 94.81 405 CYS A C 1
ATOM 3010 O O . CYS A 1 405 ? -8.398 -3.439 20.188 1 94.81 405 CYS A O 1
ATOM 3012 N N . MET A 1 406 ? -7.914 -5.535 19.547 1 94.62 406 MET A N 1
ATOM 3013 C CA . MET A 1 406 ? -9.258 -6.004 19.875 1 94.62 406 MET A CA 1
ATOM 3014 C C . MET A 1 406 ? -9.492 -5.957 21.375 1 94.62 406 MET A C 1
ATOM 3016 O O . MET A 1 406 ? -10.602 -5.68 21.828 1 94.62 406 MET A O 1
ATOM 3020 N N . LEU A 1 407 ? -8.484 -6.23 22.141 1 93.75 407 LEU A N 1
ATOM 3021 C CA . LEU A 1 407 ? -8.578 -6.125 23.594 1 93.75 407 LEU A CA 1
ATOM 3022 C C . LEU A 1 407 ? -8.812 -4.68 24.016 1 93.75 407 LEU A C 1
ATOM 3024 O O . LEU A 1 407 ? -9.602 -4.414 24.922 1 93.75 407 LEU A O 1
ATOM 3028 N N . ALA A 1 408 ? -8.156 -3.844 23.406 1 92.69 408 ALA A N 1
ATOM 3029 C CA . ALA A 1 408 ? -8.312 -2.424 23.703 1 92.69 408 ALA A CA 1
ATOM 3030 C C . ALA A 1 408 ? -9.711 -1.936 23.344 1 92.69 408 ALA A C 1
ATOM 3032 O O . ALA A 1 408 ? -10.266 -1.062 24.016 1 92.69 408 ALA A O 1
ATOM 3033 N N . ALA A 1 409 ? -10.25 -2.461 22.297 1 93.31 409 ALA A N 1
ATOM 3034 C CA . ALA A 1 409 ? -11.594 -2.09 21.844 1 93.31 409 ALA A CA 1
ATOM 3035 C C . ALA A 1 409 ? -12.664 -2.764 22.703 1 93.31 409 ALA A C 1
ATOM 3037 O O . ALA A 1 409 ? -13.859 -2.623 22.438 1 93.31 409 ALA A O 1
ATOM 3038 N N . LYS A 1 410 ? -12.234 -3.525 23.734 1 92 410 LYS A N 1
ATOM 3039 C CA . LYS A 1 410 ? -13.133 -4.266 24.609 1 92 410 LYS A CA 1
ATOM 3040 C C . LYS A 1 410 ? -13.906 -5.328 23.844 1 92 410 LYS A C 1
ATOM 3042 O O . LYS A 1 410 ? -15.078 -5.586 24.156 1 92 410 LYS A O 1
ATOM 3047 N N . ARG A 1 411 ? -13.328 -5.836 22.844 1 92.5 411 ARG A N 1
ATOM 3048 C CA . ARG A 1 411 ? -13.914 -6.898 22.031 1 92.5 411 ARG A CA 1
ATOM 3049 C C . ARG A 1 411 ? -13.031 -8.141 22.031 1 92.5 411 ARG A C 1
ATOM 3051 O O . ARG A 1 411 ? -12.914 -8.828 21.016 1 92.5 411 ARG A O 1
ATOM 3058 N N . GLY A 1 412 ? -12.383 -8.297 23.031 1 90.31 412 GLY A N 1
ATOM 3059 C CA . GLY A 1 412 ? -11.477 -9.422 23.156 1 90.31 412 GLY A CA 1
ATOM 3060 C C . GLY A 1 412 ? -12.164 -10.766 23.016 1 90.31 412 GLY A C 1
ATOM 3061 O O . GLY A 1 412 ? -11.547 -11.742 22.594 1 90.31 412 GLY A O 1
ATOM 3062 N N . LYS A 1 413 ? -13.383 -10.859 23.203 1 88.81 413 LYS A N 1
ATOM 3063 C CA . LYS A 1 413 ? -14.125 -12.109 23.141 1 88.81 413 LYS A CA 1
ATOM 3064 C C . LYS A 1 413 ? -14.336 -12.555 21.703 1 88.81 413 LYS A C 1
ATOM 3066 O O . LYS A 1 413 ? -14.586 -13.734 21.438 1 88.81 413 LYS A O 1
ATOM 3071 N N . GLU A 1 414 ? -14.25 -11.586 20.844 1 88.56 414 GLU A N 1
ATOM 3072 C CA . GLU A 1 414 ? -14.43 -11.891 19.422 1 88.56 414 GLU A CA 1
ATOM 3073 C C . GLU A 1 414 ? -13.18 -12.531 18.828 1 88.56 414 GLU A C 1
ATOM 3075 O O . GLU A 1 414 ? -13.227 -13.117 17.75 1 88.56 414 GLU A O 1
ATOM 3080 N N . VAL A 1 415 ? -12.141 -12.453 19.594 1 90.5 415 VAL A N 1
ATOM 3081 C CA . VAL A 1 415 ? -10.883 -13.016 19.109 1 90.5 415 VAL A CA 1
ATOM 3082 C C . VAL A 1 415 ? -10.883 -14.523 19.328 1 90.5 415 VAL A C 1
ATOM 3084 O O . VAL A 1 415 ? -11.008 -15 20.453 1 90.5 415 VAL A O 1
ATOM 3087 N N . THR A 1 416 ? -10.805 -15.297 18.25 1 86.81 416 THR A N 1
ATOM 3088 C CA . THR A 1 416 ? -10.828 -16.75 18.297 1 86.81 416 THR A CA 1
ATOM 3089 C C . THR A 1 416 ? -9.555 -17.297 18.938 1 86.81 416 THR A C 1
ATOM 3091 O O . THR A 1 416 ? -8.516 -16.625 18.922 1 86.81 416 THR A O 1
ATOM 3094 N N . PRO A 1 417 ? -9.625 -18.469 19.484 1 85.62 417 PRO A N 1
ATOM 3095 C CA . PRO A 1 417 ? -8.438 -19.094 20.078 1 85.62 417 PRO A CA 1
ATOM 3096 C C . PRO A 1 417 ? -7.305 -19.266 19.078 1 85.62 417 PRO A C 1
ATOM 3098 O O . PRO A 1 417 ? -6.129 -19.156 19.438 1 85.62 417 PRO A O 1
ATOM 3101 N N . MET A 1 418 ? -7.641 -19.516 17.938 1 81.62 418 MET A N 1
ATOM 3102 C CA . MET A 1 418 ? -6.625 -19.672 16.891 1 81.62 418 MET A CA 1
ATOM 3103 C C . MET A 1 418 ? -5.805 -18.391 16.734 1 81.62 418 MET A C 1
ATOM 3105 O O . MET A 1 418 ? -4.59 -18.453 16.547 1 81.62 418 MET A O 1
ATOM 3109 N N . MET A 1 419 ? -6.496 -17.297 16.812 1 87.19 419 MET A N 1
ATOM 3110 C CA . MET A 1 419 ? -5.793 -16.031 16.672 1 87.19 419 MET A CA 1
ATOM 3111 C C . MET A 1 419 ? -4.812 -15.82 17.812 1 87.19 419 MET A C 1
ATOM 3113 O O . MET A 1 419 ? -3.748 -15.234 17.641 1 87.19 419 MET A O 1
ATOM 3117 N N . TRP A 1 420 ? -5.16 -16.344 18.984 1 90.25 420 TRP A N 1
ATOM 3118 C CA . TRP A 1 420 ? -4.27 -16.25 20.141 1 90.25 420 TRP A CA 1
ATOM 3119 C C . TRP A 1 420 ? -3.051 -17.156 19.953 1 90.25 420 TRP A C 1
ATOM 3121 O O . TRP A 1 420 ? -1.938 -16.781 20.344 1 90.25 420 TRP A O 1
ATOM 3131 N N . VAL A 1 421 ? -3.311 -18.281 19.422 1 85.25 421 VAL A N 1
ATOM 3132 C CA . VAL A 1 421 ? -2.203 -19.188 19.141 1 85.25 421 VAL A CA 1
ATOM 3133 C C . VAL A 1 421 ? -1.245 -18.547 18.141 1 85.25 421 VAL A C 1
ATOM 3135 O O . VAL A 1 421 ? -0.026 -18.594 18.328 1 85.25 421 VAL A O 1
ATOM 3138 N N . LEU A 1 422 ? -1.824 -18.031 17.141 1 84.88 422 LEU A N 1
ATOM 3139 C CA . LEU A 1 422 ? -0.999 -17.375 16.141 1 84.88 422 LEU A CA 1
ATOM 3140 C C . LEU A 1 422 ? -0.245 -16.203 16.75 1 84.88 422 LEU A C 1
ATOM 3142 O O . LEU A 1 422 ? 0.904 -15.938 16.375 1 84.88 422 LEU A O 1
ATOM 3146 N N . PHE A 1 423 ? -0.896 -15.484 17.672 1 91.25 423 PHE A N 1
ATOM 3147 C CA . PHE A 1 423 ? -0.265 -14.383 18.391 1 91.25 423 PHE A CA 1
ATOM 3148 C C . PHE A 1 423 ? 1.017 -14.852 19.062 1 91.25 423 PHE A C 1
ATOM 3150 O O . PHE A 1 423 ? 2.07 -14.234 18.906 1 91.25 423 PHE A O 1
ATOM 3157 N N . VAL A 1 424 ? 0.962 -15.914 19.719 1 90.38 424 VAL A N 1
ATOM 3158 C CA . VAL A 1 424 ? 2.102 -16.438 20.469 1 90.38 424 VAL A CA 1
ATOM 3159 C C . VAL A 1 424 ? 3.162 -16.953 19.5 1 90.38 424 VAL A C 1
ATOM 3161 O O . VAL A 1 424 ? 4.355 -16.719 19.703 1 90.38 424 VAL A O 1
ATOM 3164 N N . VAL A 1 425 ? 2.76 -17.609 18.5 1 84.44 425 VAL A N 1
ATOM 3165 C CA . VAL A 1 425 ? 3.678 -18.203 17.531 1 84.44 425 VAL A CA 1
ATOM 3166 C C . VAL A 1 425 ? 4.492 -17.109 16.844 1 84.44 425 VAL A C 1
ATOM 3168 O O . VAL A 1 425 ? 5.707 -17.234 16.703 1 84.44 425 VAL A O 1
ATOM 3171 N N . PHE A 1 426 ? 3.834 -16.094 16.422 1 87.38 426 PHE A N 1
ATOM 3172 C CA . PHE A 1 426 ? 4.535 -15.039 15.703 1 87.38 426 PHE A CA 1
ATOM 3173 C C . PHE A 1 426 ? 5.379 -14.195 16.656 1 87.38 426 PHE A C 1
ATOM 3175 O O . PHE A 1 426 ? 6.391 -13.617 16.25 1 87.38 426 PHE A O 1
ATOM 3182 N N . LEU A 1 427 ? 4.969 -14.086 17.906 1 88.5 427 LEU A N 1
ATOM 3183 C CA . LEU A 1 427 ? 5.824 -13.445 18.891 1 88.5 427 LEU A CA 1
ATOM 3184 C C . LEU A 1 427 ? 7.141 -14.195 19.047 1 88.5 427 LEU A C 1
ATOM 3186 O O . LEU A 1 427 ? 8.203 -13.586 19.141 1 88.5 427 LEU A O 1
ATOM 3190 N N . ILE A 1 428 ? 7 -15.461 19.094 1 85.19 428 ILE A N 1
ATOM 3191 C CA . ILE A 1 428 ? 8.18 -16.312 19.219 1 85.19 428 ILE A CA 1
ATOM 3192 C C . ILE A 1 428 ? 9.039 -16.172 17.953 1 85.19 428 ILE A C 1
ATOM 3194 O O . ILE A 1 428 ? 10.266 -16.109 18.031 1 85.19 428 ILE A O 1
ATOM 3198 N N . PHE A 1 429 ? 8.375 -16.125 16.859 1 82.19 429 PHE A N 1
ATOM 3199 C CA . PHE A 1 429 ? 9.055 -15.953 15.586 1 82.19 429 PHE A CA 1
ATOM 3200 C C . PHE A 1 429 ? 9.906 -14.68 15.586 1 82.19 429 PHE A C 1
ATOM 3202 O O . PHE A 1 429 ? 11.078 -14.711 15.211 1 82.19 429 PHE A O 1
ATOM 3209 N N . LEU A 1 430 ? 9.297 -13.602 15.984 1 82.44 430 LEU A N 1
ATOM 3210 C CA . LEU A 1 430 ? 10.008 -12.328 16 1 82.44 430 LEU A CA 1
ATOM 3211 C C . LEU A 1 430 ? 11.148 -12.352 17.016 1 82.44 430 LEU A C 1
ATOM 3213 O O . LEU A 1 430 ? 12.195 -11.742 16.781 1 82.44 430 LEU A O 1
ATOM 3217 N N . TRP A 1 431 ? 10.906 -13.086 18.047 1 80.44 431 TRP A N 1
ATOM 3218 C CA . TRP A 1 431 ? 11.922 -13.172 19.094 1 80.44 431 TRP A CA 1
ATOM 3219 C C . TRP A 1 431 ? 13.117 -14 18.625 1 80.44 431 TRP A C 1
ATOM 3221 O O . TRP A 1 431 ? 14.266 -13.625 18.859 1 80.44 431 TRP A O 1
ATOM 3231 N N . VAL A 1 432 ? 12.82 -15.078 17.969 1 74.12 432 VAL A N 1
ATOM 3232 C CA . VAL A 1 432 ? 13.867 -16.016 17.562 1 74.12 432 VAL A CA 1
ATOM 3233 C C . VAL A 1 432 ? 14.664 -15.422 16.406 1 74.12 432 VAL A C 1
ATOM 3235 O O . VAL A 1 432 ? 15.883 -15.578 16.328 1 74.12 432 VAL A O 1
ATOM 3238 N N . LEU A 1 433 ? 13.977 -14.781 15.516 1 70 433 LEU A N 1
ATOM 3239 C CA . LEU A 1 433 ? 14.648 -14.273 14.328 1 70 433 LEU A CA 1
ATOM 3240 C C . LEU A 1 433 ? 15.445 -13.016 14.648 1 70 433 LEU A C 1
ATOM 3242 O O . LEU A 1 433 ? 16.422 -12.703 13.969 1 70 433 LEU A O 1
ATOM 3246 N N . ASN A 1 434 ? 15.008 -12.383 15.656 1 64.31 434 ASN A N 1
ATOM 3247 C CA . ASN A 1 434 ? 15.641 -11.086 15.859 1 64.31 434 ASN A CA 1
ATOM 3248 C C . ASN A 1 434 ? 16.422 -11.039 17.172 1 64.31 434 ASN A C 1
ATOM 3250 O O . ASN A 1 434 ? 17.078 -10.039 17.469 1 64.31 434 ASN A O 1
ATOM 3254 N N . PHE A 1 435 ? 16.234 -12.094 18 1 61.03 435 PHE A N 1
ATOM 3255 C CA . PHE A 1 435 ? 17.047 -12.164 19.219 1 61.03 435 PHE A CA 1
ATOM 3256 C C . PHE A 1 435 ? 17.906 -13.422 19.203 1 61.03 435 PHE A C 1
ATOM 3258 O O . PHE A 1 435 ? 19.078 -13.383 19.609 1 61.03 435 PHE A O 1
ATOM 3265 N N . MET B 1 1 ? -18.469 40.625 24.641 1 68 1 MET B N 1
ATOM 3266 C CA . MET B 1 1 ? -19.047 39.312 24.594 1 68 1 MET B CA 1
ATOM 3267 C C . MET B 1 1 ? -20.172 39.25 23.562 1 68 1 MET B C 1
ATOM 3269 O O . MET B 1 1 ? -20.281 38.281 22.812 1 68 1 MET B O 1
ATOM 3273 N N . ASN B 1 2 ? -20.812 40.344 23.484 1 73.94 2 ASN B N 1
ATOM 3274 C CA . ASN B 1 2 ? -21.906 40.375 22.516 1 73.94 2 ASN B CA 1
ATOM 3275 C C . ASN B 1 2 ? -21.375 40.469 21.078 1 73.94 2 ASN B C 1
ATOM 3277 O O . ASN B 1 2 ? -21.938 39.844 20.172 1 73.94 2 ASN B O 1
ATOM 3281 N N . PHE B 1 3 ? -20.312 41.156 20.953 1 84.69 3 PHE B N 1
ATOM 3282 C CA . PHE B 1 3 ? -19.734 41.281 19.625 1 84.69 3 PHE B CA 1
ATOM 3283 C C . PHE B 1 3 ? -19.234 39.938 19.109 1 84.69 3 PHE B C 1
ATOM 3285 O O . PHE B 1 3 ? -19.453 39.594 17.953 1 84.69 3 PHE B O 1
ATOM 3292 N N . ILE B 1 4 ? -18.641 39.219 19.922 1 84.75 4 ILE B N 1
ATOM 3293 C CA . ILE B 1 4 ? -18.109 37.906 19.562 1 84.75 4 ILE B CA 1
ATOM 3294 C C . ILE B 1 4 ? -19.25 36.969 19.172 1 84.75 4 ILE B C 1
ATOM 3296 O O . ILE B 1 4 ? -19.156 36.25 18.188 1 84.75 4 ILE B O 1
ATOM 3300 N N . LYS B 1 5 ? -20.328 37.094 19.875 1 85.06 5 LYS B N 1
ATOM 3301 C CA . LYS B 1 5 ? -21.469 36.219 19.625 1 85.06 5 LYS B CA 1
ATOM 3302 C C . LYS B 1 5 ? -22.125 36.562 18.281 1 85.06 5 LYS B C 1
ATOM 3304 O O . LYS B 1 5 ? -22.562 35.656 17.562 1 85.06 5 LYS B O 1
ATOM 3309 N N . SER B 1 6 ? -22.125 37.844 18.094 1 85.31 6 SER B N 1
ATOM 3310 C CA . SER B 1 6 ? -22.766 38.25 16.844 1 85.31 6 SER B CA 1
ATOM 3311 C C . SER B 1 6 ? -21.875 38 15.641 1 85.31 6 SER B C 1
ATOM 3313 O O . SER B 1 6 ? -22.359 37.625 14.57 1 85.31 6 SER B O 1
ATOM 3315 N N . TYR B 1 7 ? -20.625 38.219 15.852 1 84.75 7 TYR B N 1
ATOM 3316 C CA . TYR B 1 7 ? -19.703 38.062 14.742 1 84.75 7 TYR B CA 1
ATOM 3317 C C . TYR B 1 7 ? -19.625 36.594 14.297 1 84.75 7 TYR B C 1
ATOM 3319 O O . TYR B 1 7 ? -19.672 36.312 13.102 1 84.75 7 TYR B O 1
ATOM 3327 N N . PHE B 1 8 ? -19.594 35.688 15.203 1 89.12 8 PHE B N 1
ATOM 3328 C CA . PHE B 1 8 ? -19.438 34.281 14.883 1 89.12 8 PHE B CA 1
ATOM 3329 C C . PHE B 1 8 ? -20.781 33.562 14.789 1 89.12 8 PHE B C 1
ATOM 3331 O O . PHE B 1 8 ? -20.859 32.375 14.5 1 89.12 8 PHE B O 1
ATOM 3338 N N . GLN B 1 9 ? -21.828 34.25 15.016 1 88.06 9 GLN B N 1
ATOM 3339 C CA . GLN B 1 9 ? -23.203 33.781 14.914 1 88.06 9 GLN B CA 1
ATOM 3340 C C . GLN B 1 9 ? -23.391 32.531 15.781 1 88.06 9 GLN B C 1
ATOM 3342 O O . GLN B 1 9 ? -23.891 31.5 15.297 1 88.06 9 GLN B O 1
ATOM 3347 N N . LEU B 1 10 ? -23.062 32.625 16.984 1 88.06 10 LEU B N 1
ATOM 3348 C CA . LEU B 1 10 ? -23.109 31.5 17.891 1 88.06 10 LEU B CA 1
ATOM 3349 C C . LEU B 1 10 ? -24.547 31.016 18.078 1 88.06 10 LEU B C 1
ATOM 3351 O O . LEU B 1 10 ? -24.781 29.797 18.188 1 88.06 10 LEU B O 1
ATOM 3355 N N . ASP B 1 11 ? -25.484 31.891 18.016 1 85.81 11 ASP B N 1
ATOM 3356 C CA . ASP B 1 11 ? -26.891 31.547 18.188 1 85.81 11 ASP B CA 1
ATOM 3357 C C . ASP B 1 11 ? -27.422 30.781 16.984 1 85.81 11 ASP B C 1
ATOM 3359 O O . ASP B 1 11 ? -28.219 29.859 17.109 1 85.81 11 ASP B O 1
ATOM 3363 N N . LYS B 1 12 ? -26.938 31.156 15.938 1 86.06 12 LYS B N 1
ATOM 3364 C CA . LYS B 1 12 ? -27.375 30.516 14.695 1 86.06 12 LYS B CA 1
ATOM 3365 C C . LYS B 1 12 ? -26.938 29.062 14.641 1 86.06 12 LYS B C 1
ATOM 3367 O O . LYS B 1 12 ? -27.672 28.203 14.164 1 86.06 12 LYS B O 1
ATOM 3372 N N . TYR B 1 13 ? -25.734 28.891 15.211 1 89 13 TYR B N 1
ATOM 3373 C CA . TYR B 1 13 ? -25.188 27.547 15.141 1 89 13 TYR B CA 1
ATOM 3374 C C . TYR B 1 13 ? -25.406 26.797 16.453 1 89 13 TYR B C 1
ATOM 3376 O O . TYR B 1 13 ? -24.891 25.688 16.641 1 89 13 TYR B O 1
ATOM 3384 N N . LYS B 1 14 ? -26.281 27.344 17.328 1 85.81 14 LYS B N 1
ATOM 3385 C CA . LYS B 1 14 ? -26.719 26.703 18.562 1 85.81 14 LYS B CA 1
ATOM 3386 C C . LYS B 1 14 ? -25.531 26.25 19.406 1 85.81 14 LYS B C 1
ATOM 3388 O O . LYS B 1 14 ? -25.469 25.094 19.812 1 85.81 14 LYS B O 1
ATOM 3393 N N . THR B 1 15 ? -24.469 27.156 19.5 1 91.62 15 THR B N 1
ATOM 3394 C CA . THR B 1 15 ? -23.297 26.875 20.328 1 91.62 15 THR B CA 1
ATOM 3395 C C . THR B 1 15 ? -23.016 28.047 21.266 1 91.62 15 THR B C 1
ATOM 3397 O O . THR B 1 15 ? -23.766 29.031 21.297 1 91.62 15 THR B O 1
ATOM 3400 N N . ASN B 1 16 ? -22.094 27.781 22.234 1 92.06 16 ASN B N 1
ATOM 3401 C CA . ASN B 1 16 ? -21.703 28.812 23.188 1 92.06 16 ASN B CA 1
ATOM 3402 C C . ASN B 1 16 ? -20.203 28.891 23.359 1 92.06 16 ASN B C 1
ATOM 3404 O O . ASN B 1 16 ? -19.453 28.078 22.797 1 92.06 16 ASN B O 1
ATOM 3408 N N . ILE B 1 17 ? -19.781 29.953 24.078 1 93.25 17 ILE B N 1
ATOM 3409 C CA . ILE B 1 17 ? -18.359 30.234 24.219 1 93.25 17 ILE B CA 1
ATOM 3410 C C . ILE B 1 17 ? -17.672 29.094 24.953 1 93.25 17 ILE B C 1
ATOM 3412 O O . ILE B 1 17 ? -16.547 28.734 24.625 1 93.25 17 ILE B O 1
ATOM 3416 N N . ARG B 1 18 ? -18.312 28.547 25.906 1 94.38 18 ARG B N 1
ATOM 3417 C CA . ARG B 1 18 ? -17.75 27.438 26.672 1 94.38 18 ARG B CA 1
ATOM 3418 C C . ARG B 1 18 ? -17.547 26.203 25.797 1 94.38 18 ARG B C 1
ATOM 3420 O O . ARG B 1 18 ? -16.5 25.562 25.859 1 94.38 18 ARG B O 1
ATOM 3427 N N . THR B 1 19 ? -18.547 25.984 25.047 1 94.31 19 THR B N 1
ATOM 3428 C CA . THR B 1 19 ? -18.469 24.844 24.141 1 94.31 19 THR B CA 1
ATOM 3429 C C . THR B 1 19 ? -17.391 25.047 23.094 1 94.31 19 THR B C 1
ATOM 3431 O O . THR B 1 19 ? -16.625 24.125 22.781 1 94.31 19 THR B O 1
ATOM 3434 N N . GLU B 1 20 ? -17.328 26.203 22.609 1 95.5 20 GLU B N 1
ATOM 3435 C CA . GLU B 1 20 ? -16.312 26.531 21.609 1 95.5 20 GLU B CA 1
ATOM 3436 C C . GLU B 1 20 ? -14.906 26.469 22.203 1 95.5 20 GLU B C 1
ATOM 3438 O O . GLU B 1 20 ? -13.953 26.109 21.531 1 95.5 20 GLU B O 1
ATOM 3443 N N . PHE B 1 21 ? -14.82 26.844 23.453 1 95.94 21 PHE B N 1
ATOM 3444 C CA . PHE B 1 21 ? -13.531 26.766 24.125 1 95.94 21 PHE B CA 1
ATOM 3445 C C . PHE B 1 21 ? -13.086 25.328 24.297 1 95.94 21 PHE B C 1
ATOM 3447 O O . PHE B 1 21 ? -11.93 24.984 24 1 95.94 21 PHE B O 1
ATOM 3454 N N . ILE B 1 22 ? -13.953 24.516 24.688 1 95.12 22 ILE B N 1
ATOM 3455 C CA . ILE B 1 22 ? -13.633 23.109 24.891 1 95.12 22 ILE B CA 1
ATOM 3456 C C . ILE B 1 22 ? -13.32 22.453 23.547 1 95.12 22 ILE B C 1
ATOM 3458 O O . ILE B 1 22 ? -12.406 21.625 23.453 1 95.12 22 ILE B O 1
ATOM 3462 N N . ALA B 1 23 ? -14.07 22.844 22.594 1 95.19 23 ALA B N 1
ATOM 3463 C CA . ALA B 1 23 ? -13.828 22.328 21.25 1 95.19 23 ALA B CA 1
ATOM 3464 C C . ALA B 1 23 ? -12.453 22.766 20.734 1 95.19 23 ALA B C 1
ATOM 3466 O O . ALA B 1 23 ? -11.75 22 20.094 1 95.19 23 ALA B O 1
ATOM 3467 N N . GLY B 1 24 ? -12.148 23.969 21.047 1 95.88 24 GLY B N 1
ATOM 3468 C CA . GLY B 1 24 ? -10.844 24.484 20.656 1 95.88 24 GLY B CA 1
ATOM 3469 C C . GLY B 1 24 ? -9.695 23.766 21.359 1 95.88 24 GLY B C 1
ATOM 3470 O O . GLY B 1 24 ? -8.688 23.453 20.734 1 95.88 24 GLY B O 1
ATOM 3471 N N . LEU B 1 25 ? -9.867 23.547 22.594 1 95 25 LEU B N 1
ATOM 3472 C CA . LEU B 1 25 ? -8.859 22.812 23.359 1 95 25 LEU B CA 1
ATOM 3473 C C . LEU B 1 25 ? -8.703 21.391 22.844 1 95 25 LEU B C 1
ATOM 3475 O O . LEU B 1 25 ? -7.586 20.891 22.719 1 95 25 LEU B O 1
ATOM 3479 N N . THR B 1 26 ? -9.812 20.828 22.578 1 93 26 THR B N 1
ATOM 3480 C CA . THR B 1 26 ? -9.812 19.469 22.078 1 93 26 THR B CA 1
ATOM 3481 C C . THR B 1 26 ? -9.109 19.391 20.719 1 93 26 THR B C 1
ATOM 3483 O O . THR B 1 26 ? -8.297 18.484 20.484 1 93 26 THR B O 1
ATOM 3486 N N . THR B 1 27 ? -9.391 20.281 19.875 1 94.44 27 THR B N 1
ATOM 3487 C CA . THR B 1 27 ? -8.75 20.328 18.562 1 94.44 27 THR B CA 1
ATOM 3488 C C . THR B 1 27 ? -7.25 20.578 18.703 1 94.44 27 THR B C 1
ATOM 3490 O O . THR B 1 27 ? -6.445 19.891 18.062 1 94.44 27 THR B O 1
ATOM 3493 N N . PHE B 1 28 ? -6.934 21.484 19.562 1 95.56 28 PHE B N 1
ATOM 3494 C CA . PHE B 1 28 ? -5.531 21.828 19.75 1 95.56 28 PHE B CA 1
ATOM 3495 C C . PHE B 1 28 ? -4.742 20.625 20.25 1 95.56 28 PHE B C 1
ATOM 3497 O O . PHE B 1 28 ? -3.682 20.297 19.719 1 95.56 28 PHE B O 1
ATOM 3504 N N . ILE B 1 29 ? -5.219 19.984 21.203 1 91.75 29 ILE B N 1
ATOM 3505 C CA . ILE B 1 29 ? -4.523 18.828 21.766 1 91.75 29 ILE B CA 1
ATOM 3506 C C . ILE B 1 29 ? -4.363 17.75 20.703 1 91.75 29 ILE B C 1
ATOM 3508 O O . ILE B 1 29 ? -3.34 17.062 20.656 1 91.75 29 ILE B O 1
ATOM 3512 N N . SER B 1 30 ? -5.324 17.672 19.906 1 89.44 30 SER B N 1
ATOM 3513 C CA . SER B 1 30 ? -5.301 16.641 18.859 1 89.44 30 SER B CA 1
ATOM 3514 C C . SER B 1 30 ? -4.277 16.984 17.781 1 89.44 30 SER B C 1
ATOM 3516 O O . SER B 1 30 ? -3.719 16.094 17.141 1 89.44 30 SER B O 1
ATOM 3518 N N . MET B 1 31 ? -3.982 18.234 17.609 1 92.31 31 MET B N 1
ATOM 3519 C CA . MET B 1 31 ? -3.096 18.641 16.531 1 92.31 31 MET B CA 1
ATOM 3520 C C . MET B 1 31 ? -1.714 19 17.062 1 92.31 31 MET B C 1
ATOM 3522 O O . MET B 1 31 ? -0.778 19.203 16.297 1 92.31 31 MET B O 1
ATOM 3526 N N . SER B 1 32 ? -1.561 19.031 18.359 1 91.94 32 SER B N 1
ATOM 3527 C CA . SER B 1 32 ? -0.371 19.594 18.984 1 91.94 32 SER B CA 1
ATOM 3528 C C . SER B 1 32 ? 0.867 18.75 18.672 1 91.94 32 SER B C 1
ATOM 3530 O O . SER B 1 32 ? 1.994 19.25 18.781 1 91.94 32 SER B O 1
ATOM 3532 N N . TYR B 1 33 ? 0.652 17.531 18.234 1 89.44 33 TYR B N 1
ATOM 3533 C CA . TYR B 1 33 ? 1.795 16.688 17.906 1 89.44 33 TYR B CA 1
ATOM 3534 C C . TYR B 1 33 ? 2.613 17.297 16.781 1 89.44 33 TYR B C 1
ATOM 3536 O O . TYR B 1 33 ? 3.814 17.047 16.672 1 89.44 33 TYR B O 1
ATOM 3544 N N . ILE B 1 34 ? 2.004 18.188 15.984 1 93.06 34 ILE B N 1
ATOM 3545 C CA . ILE B 1 34 ? 2.646 18.75 14.805 1 93.06 34 ILE B CA 1
ATOM 3546 C C . ILE B 1 34 ? 3.783 19.688 15.227 1 93.06 34 ILE B C 1
ATOM 3548 O O . ILE B 1 34 ? 4.738 19.891 14.477 1 93.06 34 ILE B O 1
ATOM 3552 N N . LEU B 1 35 ? 3.719 20.234 16.422 1 92.56 35 LEU B N 1
ATOM 3553 C CA . LEU B 1 35 ? 4.73 21.141 16.953 1 92.56 35 LEU B CA 1
ATOM 3554 C C . LEU B 1 35 ? 6.074 20.438 17.078 1 92.56 35 LEU B C 1
ATOM 3556 O O . LEU B 1 35 ? 7.129 21.078 17 1 92.56 35 LEU B O 1
ATOM 3560 N N . PHE B 1 36 ? 6.016 19.188 17.172 1 90.31 36 PHE B N 1
ATOM 3561 C CA . PHE B 1 36 ? 7.238 18.422 17.406 1 90.31 36 PHE B CA 1
ATOM 3562 C C . PHE B 1 36 ? 7.57 17.547 16.188 1 90.31 36 PHE B C 1
ATOM 3564 O O . PHE B 1 36 ? 8.742 17.359 15.859 1 90.31 36 PHE B O 1
ATOM 3571 N N . VAL B 1 37 ? 6.566 17.141 15.516 1 90.25 37 VAL B N 1
ATOM 3572 C CA . VAL B 1 37 ? 6.766 16.234 14.383 1 90.25 37 VAL B CA 1
ATOM 3573 C C . VAL B 1 37 ? 7.297 17.016 13.188 1 90.25 37 VAL B C 1
ATOM 3575 O O . VAL B 1 37 ? 8.195 16.547 12.484 1 90.25 37 VAL B O 1
ATOM 3578 N N . ASN B 1 38 ? 6.719 18.156 12.992 1 93.62 38 ASN B N 1
ATOM 3579 C CA . ASN B 1 38 ? 7.129 18.953 11.844 1 93.62 38 ASN B CA 1
ATOM 3580 C C . ASN B 1 38 ? 8.609 19.328 11.922 1 93.62 38 ASN B C 1
ATOM 3582 O O . ASN B 1 38 ? 9.344 19.156 10.945 1 93.62 38 ASN B O 1
ATOM 3586 N N . PRO B 1 39 ? 9.07 19.812 13.055 1 92.44 39 PRO B N 1
ATOM 3587 C CA . PRO B 1 39 ? 10.5 20.109 13.164 1 92.44 39 PRO B CA 1
ATOM 3588 C C . PRO B 1 39 ? 11.383 18.875 12.984 1 92.44 39 PRO B C 1
ATOM 3590 O O . PRO B 1 39 ? 12.492 18.969 12.445 1 92.44 39 PRO B O 1
ATOM 3593 N N . SER B 1 40 ? 10.922 17.859 13.438 1 89.31 40 SER B N 1
ATOM 3594 C CA . SER B 1 40 ? 11.672 16.625 13.266 1 89.31 40 SER B CA 1
ATOM 3595 C C . SER B 1 40 ? 11.812 16.25 11.789 1 89.31 40 SER B C 1
ATOM 3597 O O . SER B 1 40 ? 12.883 15.844 11.344 1 89.31 40 SER B O 1
ATOM 3599 N N . VAL B 1 41 ? 10.812 16.391 11.047 1 88.44 41 VAL B N 1
ATOM 3600 C CA . VAL B 1 41 ? 10.797 16.031 9.633 1 88.44 41 VAL B CA 1
ATOM 3601 C C . VAL B 1 41 ? 11.586 17.047 8.828 1 88.44 41 VAL B C 1
ATOM 3603 O O . VAL B 1 41 ? 12.461 16.688 8.039 1 88.44 41 VAL B O 1
ATOM 3606 N N . LEU B 1 42 ? 11.328 18.312 9.07 1 92.44 42 LEU B N 1
ATOM 3607 C CA . LEU B 1 42 ? 12.008 19.359 8.32 1 92.44 42 LEU B CA 1
ATOM 3608 C C . LEU B 1 42 ? 13.469 19.469 8.742 1 92.44 42 LEU B C 1
ATOM 3610 O O . LEU B 1 42 ? 14.328 19.875 7.953 1 92.44 42 LEU B O 1
ATOM 3614 N N . GLY B 1 43 ? 13.695 19.094 9.961 1 91 43 GLY B N 1
ATOM 3615 C CA . GLY B 1 43 ? 15.07 19.094 10.445 1 91 43 GLY B CA 1
ATOM 3616 C C . GLY B 1 43 ? 15.969 18.141 9.68 1 91 43 GLY B C 1
ATOM 3617 O O . GLY B 1 43 ? 17.172 18.375 9.57 1 91 43 GLY B O 1
ATOM 3618 N N . ALA B 1 44 ? 15.422 17.188 9.164 1 86.31 44 ALA B N 1
ATOM 3619 C CA . ALA B 1 44 ? 16.188 16.219 8.375 1 86.31 44 ALA B CA 1
ATOM 3620 C C . ALA B 1 44 ? 16.766 16.875 7.125 1 86.31 44 ALA B C 1
ATOM 3622 O O . ALA B 1 44 ? 17.766 16.406 6.586 1 86.31 44 ALA B O 1
ATOM 3623 N N . SER B 1 45 ? 16.172 17.906 6.672 1 90.19 45 SER B N 1
ATOM 3624 C CA . SER B 1 45 ? 16.641 18.609 5.488 1 90.19 45 SER B CA 1
ATOM 3625 C C . SER B 1 45 ? 17.781 19.562 5.832 1 90.19 45 SER B C 1
ATOM 3627 O O . SER B 1 45 ? 18.359 20.188 4.945 1 90.19 45 SER B O 1
ATOM 3629 N N . GLY B 1 46 ? 18.062 19.719 7.145 1 90.19 46 GLY B N 1
ATOM 3630 C CA . GLY B 1 46 ? 19.125 20.625 7.57 1 90.19 46 GLY B CA 1
ATOM 3631 C C . GLY B 1 46 ? 18.609 21.922 8.156 1 90.19 46 GLY B C 1
ATOM 3632 O O . GLY B 1 46 ? 19.391 22.766 8.586 1 90.19 46 GLY B O 1
ATOM 3633 N N . MET B 1 47 ? 17.344 22.047 8.211 1 92.88 47 MET B N 1
ATOM 363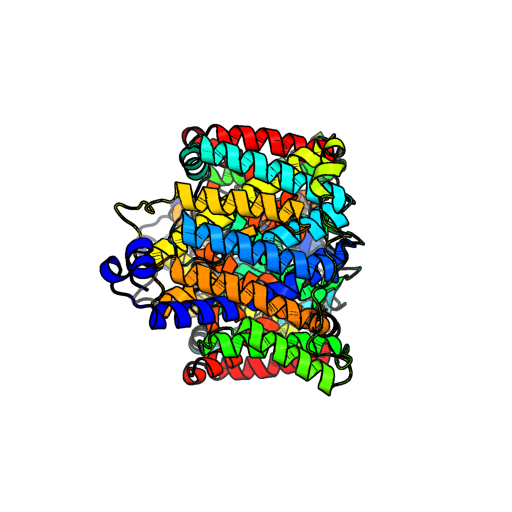4 C CA . MET B 1 47 ? 16.766 23.25 8.781 1 92.88 47 MET B CA 1
ATOM 3635 C C . MET B 1 47 ? 16.938 23.297 10.289 1 92.88 47 MET B C 1
ATOM 3637 O O . MET B 1 47 ? 16.953 22.25 10.945 1 92.88 47 MET B O 1
ATOM 3641 N N . ASN B 1 48 ? 17.062 24.453 10.766 1 92.69 48 ASN B N 1
ATOM 3642 C CA . ASN B 1 48 ? 17.141 24.625 12.211 1 92.69 48 ASN B CA 1
ATOM 3643 C C . ASN B 1 48 ? 15.828 24.234 12.883 1 92.69 48 ASN B C 1
ATOM 3645 O O . ASN B 1 48 ? 14.805 24.891 12.703 1 92.69 48 ASN B O 1
ATOM 3649 N N . THR B 1 49 ? 15.875 23.266 13.727 1 91.88 49 THR B N 1
ATOM 3650 C CA . THR B 1 49 ? 14.672 22.703 14.312 1 91.88 49 THR B CA 1
ATOM 3651 C C . THR B 1 49 ? 13.977 23.703 15.227 1 91.88 49 THR B C 1
ATOM 3653 O O . THR B 1 49 ? 12.75 23.734 15.312 1 91.88 49 THR B O 1
ATOM 3656 N N . GLY B 1 50 ? 14.742 24.453 15.906 1 91.19 50 GLY B N 1
ATOM 3657 C CA . GLY B 1 50 ? 14.164 25.484 16.75 1 91.19 50 GLY B CA 1
ATOM 3658 C C . GLY B 1 50 ? 13.391 26.531 15.953 1 91.19 50 GLY B C 1
ATOM 3659 O O . GLY B 1 50 ? 12.289 26.906 16.344 1 91.19 50 GLY B O 1
ATOM 3660 N N . ALA B 1 51 ? 13.992 26.969 14.914 1 92.88 51 ALA B N 1
ATOM 3661 C CA . ALA B 1 51 ? 13.336 27.953 14.047 1 92.88 51 ALA B CA 1
ATOM 3662 C C . ALA B 1 51 ? 12.07 27.375 13.422 1 92.88 51 ALA B C 1
ATOM 3664 O O . ALA B 1 51 ? 11.055 28.062 13.297 1 92.88 51 ALA B O 1
ATOM 3665 N N . VAL B 1 52 ? 12.172 26.109 13.055 1 93.81 52 VAL B N 1
ATOM 3666 C CA . VAL B 1 52 ? 11.023 25.453 12.438 1 93.81 52 VAL B CA 1
ATOM 3667 C C . VAL B 1 52 ? 9.898 25.297 13.461 1 93.81 52 VAL B C 1
ATOM 3669 O O . VAL B 1 52 ? 8.719 25.406 13.109 1 93.81 52 VAL B O 1
ATOM 3672 N N . PHE B 1 53 ? 10.234 25.031 14.68 1 93.56 53 PHE B N 1
ATOM 3673 C CA . PHE B 1 53 ? 9.25 24.938 15.742 1 93.56 53 PHE B CA 1
ATOM 3674 C C . PHE B 1 53 ? 8.453 26.234 15.867 1 93.56 53 PHE B C 1
ATOM 3676 O O . PHE B 1 53 ? 7.223 26.219 15.883 1 93.56 53 PHE B O 1
ATOM 3683 N N . THR B 1 54 ? 9.188 27.297 15.93 1 94.12 54 THR B N 1
ATOM 3684 C CA . THR B 1 54 ? 8.547 28.609 16.031 1 94.12 54 THR B CA 1
ATOM 3685 C C . THR B 1 54 ? 7.727 28.906 14.789 1 94.12 54 THR B C 1
ATOM 3687 O O . THR B 1 54 ? 6.605 29.422 14.891 1 94.12 54 THR B O 1
ATOM 3690 N N . ALA B 1 55 ? 8.305 28.609 13.68 1 94.5 55 ALA B N 1
ATOM 3691 C CA . ALA B 1 55 ? 7.594 28.812 12.422 1 94.5 55 ALA B CA 1
ATOM 3692 C C . ALA B 1 55 ? 6.309 28 12.375 1 94.5 55 ALA B C 1
ATOM 3694 O O . ALA B 1 55 ? 5.285 28.469 11.867 1 94.5 55 ALA B O 1
ATOM 3695 N N . THR B 1 56 ? 6.395 26.781 12.812 1 94.62 56 THR B N 1
ATOM 3696 C CA . THR B 1 56 ? 5.238 25.891 12.828 1 94.62 56 THR B CA 1
ATOM 3697 C C . THR B 1 56 ? 4.129 26.453 13.711 1 94.62 56 THR B C 1
ATOM 3699 O O . THR B 1 56 ? 2.969 26.516 13.297 1 94.62 56 THR B O 1
ATOM 3702 N N . ALA B 1 57 ? 4.469 26.875 14.898 1 94.81 57 ALA B N 1
ATOM 3703 C CA . ALA B 1 57 ? 3.49 27.422 15.836 1 94.81 57 ALA B CA 1
ATOM 3704 C C . ALA B 1 57 ? 2.848 28.688 15.281 1 94.81 57 ALA B C 1
ATOM 3706 O O . ALA B 1 57 ? 1.626 28.844 15.344 1 94.81 57 ALA B O 1
ATOM 3707 N N . LEU B 1 58 ? 3.629 29.516 14.766 1 95.06 58 LEU B N 1
ATOM 3708 C CA . LEU B 1 58 ? 3.137 30.797 14.258 1 95.06 58 LEU B CA 1
ATOM 3709 C C . LEU B 1 58 ? 2.279 30.594 13.008 1 95.06 58 LEU B C 1
ATOM 3711 O O . LEU B 1 58 ? 1.233 31.234 12.859 1 95.06 58 LEU B O 1
ATOM 3715 N N . ALA B 1 59 ? 2.797 29.812 12.141 1 95.19 59 ALA B N 1
ATOM 3716 C CA . ALA B 1 59 ? 2.041 29.531 10.922 1 95.19 59 ALA B CA 1
ATOM 3717 C C . ALA B 1 59 ? 0.7 28.875 11.25 1 95.19 59 ALA B C 1
ATOM 3719 O O . ALA B 1 59 ? -0.319 29.203 10.633 1 95.19 59 ALA B O 1
ATOM 3720 N N . ALA B 1 60 ? 0.736 27.922 12.133 1 96 60 ALA B N 1
ATOM 3721 C CA . ALA B 1 60 ? -0.502 27.266 12.555 1 96 60 ALA B CA 1
ATOM 3722 C C . ALA B 1 60 ? -1.454 28.281 13.203 1 96 60 ALA B C 1
ATOM 3724 O O . ALA B 1 60 ? -2.658 28.266 12.93 1 96 60 ALA B O 1
ATOM 3725 N N . ALA B 1 61 ? -0.904 29.109 14.055 1 96.38 61 ALA B N 1
ATOM 3726 C CA . ALA B 1 61 ? -1.717 30.125 14.734 1 96.38 61 ALA B CA 1
ATOM 3727 C C . ALA B 1 61 ? -2.344 31.078 13.734 1 96.38 61 ALA B C 1
ATOM 3729 O O . ALA B 1 61 ? -3.553 31.328 13.766 1 96.38 61 ALA B O 1
ATOM 3730 N N . LEU B 1 62 ? -1.584 31.578 12.883 1 95 62 LEU B N 1
ATOM 3731 C CA . LEU B 1 62 ? -2.068 32.562 11.922 1 95 62 LEU B CA 1
ATOM 3732 C C . LEU B 1 62 ? -3.049 31.922 10.945 1 95 62 LEU B C 1
ATOM 3734 O O . LEU B 1 62 ? -4.105 32.5 10.656 1 95 62 LEU B O 1
ATOM 3738 N N . GLY B 1 63 ? -2.623 30.828 10.398 1 94.62 63 GLY B N 1
ATOM 3739 C CA . GLY B 1 63 ? -3.512 30.125 9.477 1 94.62 63 GLY B CA 1
ATOM 3740 C C . GLY B 1 63 ? -4.855 29.781 10.094 1 94.62 63 GLY B C 1
ATOM 3741 O O . GLY B 1 63 ? -5.898 29.984 9.469 1 94.62 63 GLY B O 1
ATOM 3742 N N . THR B 1 64 ? -4.816 29.25 11.273 1 96.31 64 THR B N 1
ATOM 3743 C CA . THR B 1 64 ? -6.039 28.875 11.977 1 96.31 64 THR B CA 1
ATOM 3744 C C . THR B 1 64 ? -6.871 30.109 12.305 1 96.31 64 THR B C 1
ATOM 3746 O O . THR B 1 64 ? -8.102 30.062 12.227 1 96.31 64 THR B O 1
ATOM 3749 N N . ALA B 1 65 ? -6.223 31.141 12.695 1 96.44 65 ALA B N 1
ATOM 3750 C CA . ALA B 1 65 ? -6.926 32.406 12.992 1 96.44 65 ALA B CA 1
ATOM 3751 C C . ALA B 1 65 ? -7.656 32.938 11.766 1 96.44 65 ALA B C 1
ATOM 3753 O O . ALA B 1 65 ? -8.805 33.375 11.859 1 96.44 65 ALA B O 1
ATOM 3754 N N . ILE B 1 66 ? -7.012 32.906 10.648 1 95.19 66 ILE B N 1
ATOM 3755 C CA . ILE B 1 66 ? -7.629 33.375 9.414 1 95.19 66 ILE B CA 1
ATOM 3756 C C . ILE B 1 66 ? -8.828 32.5 9.07 1 95.19 66 ILE B C 1
ATOM 3758 O O . ILE B 1 66 ? -9.883 33 8.68 1 95.19 66 ILE B O 1
ATOM 3762 N N . MET B 1 67 ? -8.672 31.203 9.203 1 94.38 67 MET B N 1
ATOM 3763 C CA . MET B 1 67 ? -9.758 30.266 8.961 1 94.38 67 MET B CA 1
ATOM 3764 C C . MET B 1 67 ? -10.945 30.562 9.867 1 94.38 67 MET B C 1
ATOM 3766 O O . MET B 1 67 ? -12.094 30.5 9.43 1 94.38 67 MET B O 1
ATOM 3770 N N . GLY B 1 68 ? -10.672 30.875 11.117 1 94.44 68 GLY B N 1
ATOM 3771 C CA . GLY B 1 68 ? -11.719 31.156 12.086 1 94.44 68 GLY B CA 1
ATOM 3772 C C . GLY B 1 68 ? -12.375 32.5 11.875 1 94.44 68 GLY B C 1
ATOM 3773 O O . GLY B 1 68 ? -13.602 32.625 11.914 1 94.44 68 GLY B O 1
ATOM 3774 N N . ILE B 1 69 ? -11.633 33.469 11.617 1 94.88 69 ILE B N 1
ATOM 3775 C CA . ILE B 1 69 ? -12.141 34.844 11.562 1 94.88 69 ILE B CA 1
ATOM 3776 C C . ILE B 1 69 ? -12.742 35.125 10.188 1 94.88 69 ILE B C 1
ATOM 3778 O O . ILE B 1 69 ? -13.805 35.75 10.086 1 94.88 69 ILE B O 1
ATOM 3782 N N . VAL B 1 70 ? -12.109 34.688 9.172 1 92 70 VAL B N 1
ATOM 3783 C CA . VAL B 1 70 ? -12.531 35.031 7.824 1 92 70 VAL B CA 1
ATOM 3784 C C . VAL B 1 70 ? -13.547 34.031 7.312 1 92 70 VAL B C 1
ATOM 3786 O O . VAL B 1 70 ? -14.586 34.406 6.766 1 92 70 VAL B O 1
ATOM 3789 N N . ALA B 1 71 ? -13.258 32.812 7.461 1 91.31 71 ALA B N 1
ATOM 3790 C CA . ALA B 1 71 ? -14.133 31.781 6.91 1 91.31 71 ALA B CA 1
ATOM 3791 C C . ALA B 1 71 ? -15.164 31.344 7.941 1 91.31 71 ALA B C 1
ATOM 3793 O O . ALA B 1 71 ? -16.188 30.75 7.59 1 91.31 71 ALA B O 1
ATOM 3794 N N . ASN B 1 72 ? -14.977 31.516 9.211 1 94.06 72 ASN B N 1
ATOM 3795 C CA . ASN B 1 72 ? -15.867 31.172 10.312 1 94.06 72 ASN B CA 1
ATOM 3796 C C . ASN B 1 72 ? -16.125 29.672 10.359 1 94.06 72 ASN B C 1
ATOM 3798 O O . ASN B 1 72 ? -17.281 29.234 10.438 1 94.06 72 ASN B O 1
ATOM 3802 N N . TYR B 1 73 ? -15.07 28.891 10.195 1 93.5 73 TYR B N 1
ATOM 3803 C CA . TYR B 1 73 ? -15.148 27.438 10.344 1 93.5 73 TYR B CA 1
ATOM 3804 C C . TYR B 1 73 ? -14.32 26.969 11.531 1 93.5 73 TYR B C 1
ATOM 3806 O O . TYR B 1 73 ? -13.273 27.547 11.836 1 93.5 73 TYR B O 1
ATOM 3814 N N . PRO B 1 74 ? -14.797 26.016 12.203 1 95.44 74 PRO B N 1
ATOM 3815 C CA . PRO B 1 74 ? -14.055 25.453 13.336 1 95.44 74 PRO B CA 1
ATOM 3816 C C . PRO B 1 74 ? -12.953 24.484 12.898 1 95.44 74 PRO B C 1
ATOM 3818 O O . PRO B 1 74 ? -12.859 23.375 13.43 1 95.44 74 PRO B O 1
ATOM 3821 N N . ILE B 1 75 ? -12.086 24.906 11.961 1 94.62 75 ILE B N 1
ATOM 3822 C CA . ILE B 1 75 ? -11.07 24.031 11.383 1 94.62 75 ILE B CA 1
ATOM 3823 C C . ILE B 1 75 ? -9.68 24.609 11.648 1 94.62 75 ILE B C 1
ATOM 3825 O O . ILE B 1 75 ? -9.438 25.797 11.398 1 94.62 75 ILE B O 1
ATOM 3829 N N . GLY B 1 76 ? -8.883 23.734 12.242 1 95.19 76 GLY B N 1
ATOM 3830 C CA . GLY B 1 76 ? -7.504 24.141 12.477 1 95.19 76 GLY B CA 1
ATOM 3831 C C . GLY B 1 76 ? -6.598 23.891 11.281 1 95.19 76 GLY B C 1
ATOM 3832 O O . GLY B 1 76 ? -6.809 22.953 10.523 1 95.19 76 GLY B O 1
ATOM 3833 N N . GLU B 1 77 ? -5.582 24.781 11.18 1 95.44 77 GLU B N 1
ATOM 3834 C CA . GLU B 1 77 ? -4.586 24.672 10.117 1 95.44 77 GLU B CA 1
ATOM 3835 C C . GLU B 1 77 ? -3.18 24.531 10.688 1 95.44 77 GLU B C 1
ATOM 3837 O O . GLU B 1 77 ? -2.854 25.156 11.703 1 95.44 77 GLU B O 1
ATOM 3842 N N . ALA B 1 78 ? -2.416 23.719 10.109 1 94.88 78 ALA B N 1
ATOM 3843 C CA . ALA B 1 78 ? -1.013 23.516 10.461 1 94.88 78 ALA B CA 1
ATOM 3844 C C . ALA B 1 78 ? -0.247 22.875 9.305 1 94.88 78 ALA B C 1
ATOM 3846 O O . ALA B 1 78 ? -0.834 22.531 8.273 1 94.88 78 ALA B O 1
ATOM 3847 N N . PRO B 1 79 ? 1.107 22.875 9.438 1 93.56 79 PRO B N 1
ATOM 3848 C CA . PRO B 1 79 ? 1.849 22.188 8.375 1 93.56 79 PRO B CA 1
ATOM 3849 C C . PRO B 1 79 ? 1.409 20.734 8.18 1 93.56 79 PRO B C 1
ATOM 3851 O O . PRO B 1 79 ? 1.369 19.969 9.148 1 93.56 79 PRO B O 1
ATOM 3854 N N . ALA B 1 80 ? 1.092 20.453 6.941 1 87.94 80 ALA B N 1
ATOM 3855 C CA . ALA 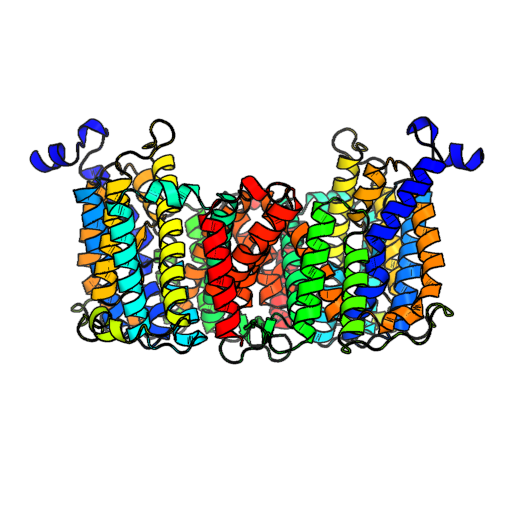B 1 80 ? 0.578 19.125 6.609 1 87.94 80 ALA B CA 1
ATOM 3856 C C . ALA B 1 80 ? 1.703 18.094 6.57 1 87.94 80 ALA B C 1
ATOM 3858 O O . ALA B 1 80 ? 2.732 18.312 5.926 1 87.94 80 ALA B O 1
ATOM 3859 N N . LEU B 1 81 ? 1.541 17 7.227 1 82.06 81 LEU B N 1
ATOM 3860 C CA . LEU B 1 81 ? 2.596 16 7.391 1 82.06 81 LEU B CA 1
ATOM 3861 C C . LEU B 1 81 ? 2.996 15.406 6.047 1 82.06 81 LEU B C 1
ATOM 3863 O O . LEU B 1 81 ? 4.184 15.203 5.781 1 82.06 81 LEU B O 1
ATOM 3867 N N . GLY B 1 82 ? 2.008 15.141 5.273 1 79.75 82 GLY B N 1
ATOM 3868 C CA . GLY B 1 82 ? 2.314 14.578 3.969 1 79.75 82 GLY B CA 1
ATOM 3869 C C . GLY B 1 82 ? 3.17 15.5 3.113 1 79.75 82 GLY B C 1
ATOM 3870 O O . GLY B 1 82 ? 4.125 15.047 2.479 1 79.75 82 GLY B O 1
ATOM 3871 N N . ILE B 1 83 ? 2.973 16.719 3.15 1 87.19 83 ILE B N 1
ATOM 3872 C CA . ILE B 1 83 ? 3.654 17.672 2.291 1 87.19 83 ILE B CA 1
ATOM 3873 C C . ILE B 1 83 ? 5.023 18.016 2.879 1 87.19 83 ILE B C 1
ATOM 3875 O O . ILE B 1 83 ? 5.984 18.234 2.141 1 87.19 83 ILE B O 1
ATOM 3879 N N . ASN B 1 84 ? 5.078 17.969 4.168 1 91.62 84 ASN B N 1
ATOM 3880 C CA . ASN B 1 84 ? 6.383 18.203 4.781 1 91.62 84 ASN B CA 1
ATOM 3881 C C . ASN B 1 84 ? 7.355 17.078 4.461 1 91.62 84 ASN B C 1
ATOM 3883 O O . ASN B 1 84 ? 8.555 17.312 4.305 1 91.62 84 ASN B O 1
ATOM 3887 N N . ALA B 1 85 ? 6.777 15.938 4.426 1 85.12 85 ALA B N 1
ATOM 3888 C CA . ALA B 1 85 ? 7.621 14.812 4.039 1 85.12 85 ALA B CA 1
ATOM 3889 C C . ALA B 1 85 ? 8.109 14.969 2.602 1 85.12 85 ALA B C 1
ATOM 3891 O O . ALA B 1 85 ? 9.266 14.648 2.297 1 85.12 85 ALA B O 1
ATOM 3892 N N . PHE B 1 86 ? 7.25 15.375 1.765 1 85.75 86 PHE B N 1
ATOM 3893 C CA . PHE B 1 86 ? 7.641 15.648 0.387 1 85.75 86 PHE B CA 1
ATOM 3894 C C . PHE B 1 86 ? 8.75 16.703 0.337 1 85.75 86 PHE B C 1
ATOM 3896 O O . PHE B 1 86 ? 9.727 16.531 -0.391 1 85.75 86 PHE B O 1
ATOM 3903 N N . PHE B 1 87 ? 8.594 17.672 1.097 1 91.44 87 PHE B N 1
ATOM 3904 C CA . PHE B 1 87 ? 9.555 18.766 1.187 1 91.44 87 PHE B CA 1
ATOM 3905 C C . PHE B 1 87 ? 10.922 18.266 1.625 1 91.44 87 PHE B C 1
ATOM 3907 O O . PHE B 1 87 ? 11.922 18.484 0.94 1 91.44 87 PHE B O 1
ATOM 3914 N N . ALA B 1 88 ? 10.984 17.531 2.654 1 89.75 88 ALA B N 1
ATOM 3915 C CA . ALA B 1 88 ? 12.25 17.172 3.285 1 89.75 88 ALA B CA 1
ATOM 3916 C C . ALA B 1 88 ? 12.891 15.984 2.572 1 89.75 88 ALA B C 1
ATOM 3918 O O . ALA B 1 88 ? 14.062 16.047 2.195 1 89.75 88 ALA B O 1
ATOM 3919 N N . TYR B 1 89 ? 12.141 15.055 2.285 1 82.25 89 TYR B N 1
ATOM 3920 C CA . TYR B 1 89 ? 12.75 13.789 1.896 1 82.25 89 TYR B CA 1
ATOM 3921 C C . TYR B 1 89 ? 12.797 13.648 0.378 1 82.25 89 TYR B C 1
ATOM 3923 O O . TYR B 1 89 ? 13.719 13.039 -0.167 1 82.25 89 TYR B O 1
ATOM 3931 N N . THR B 1 90 ? 11.844 14.148 -0.293 1 82.06 90 THR B N 1
ATOM 3932 C CA . THR B 1 90 ? 11.859 14.047 -1.748 1 82.06 90 THR B CA 1
ATOM 3933 C C . THR B 1 90 ? 12.633 15.211 -2.359 1 82.06 90 THR B C 1
ATOM 3935 O O . THR B 1 90 ? 13.562 15.008 -3.143 1 82.06 90 THR B O 1
ATOM 3938 N N . VAL B 1 91 ? 12.344 16.375 -1.999 1 87.62 91 VAL B N 1
ATOM 3939 C CA . VAL B 1 91 ? 12.914 17.547 -2.65 1 87.62 91 VAL B CA 1
ATOM 3940 C C . VAL B 1 91 ? 14.32 17.812 -2.119 1 87.62 91 VAL B C 1
ATOM 3942 O O . VAL B 1 91 ? 15.281 17.875 -2.893 1 87.62 91 VAL B O 1
ATOM 3945 N N . CYS B 1 92 ? 14.477 17.875 -0.814 1 89.12 92 CYS B N 1
ATOM 3946 C CA . CYS B 1 92 ? 15.758 18.25 -0.243 1 89.12 92 CYS B CA 1
ATOM 3947 C C . CYS B 1 92 ? 16.734 17.094 -0.257 1 89.12 92 CYS B C 1
ATOM 3949 O O . CYS B 1 92 ? 17.844 17.203 -0.778 1 89.12 92 CYS B O 1
ATOM 3951 N N . ILE B 1 93 ? 16.359 16.016 0.272 1 83.31 93 ILE B N 1
ATOM 3952 C CA . ILE B 1 93 ? 17.266 14.883 0.404 1 83.31 93 ILE B CA 1
ATOM 3953 C C . ILE B 1 93 ? 17.312 14.102 -0.908 1 83.31 93 ILE B C 1
ATOM 3955 O O . ILE B 1 93 ? 18.391 13.773 -1.402 1 83.31 93 ILE B O 1
ATOM 3959 N N . GLY B 1 94 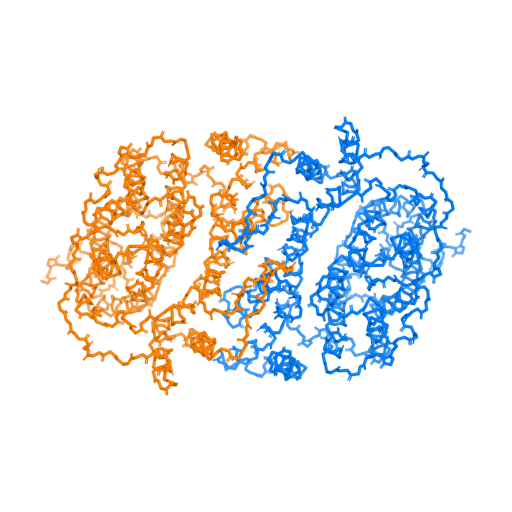? 16.188 13.859 -1.521 1 78.25 94 GLY B N 1
ATOM 3960 C CA . GLY B 1 94 ? 16.125 13.055 -2.732 1 78.25 94 GLY B CA 1
ATOM 3961 C C . GLY B 1 94 ? 16.688 13.773 -3.949 1 78.25 94 GLY B C 1
ATOM 3962 O O . GLY B 1 94 ? 17.516 13.219 -4.668 1 78.25 94 GLY B O 1
ATOM 3963 N N . MET B 1 95 ? 16.25 14.961 -4.156 1 80.81 95 MET B N 1
ATOM 3964 C CA . MET B 1 95 ? 16.656 15.71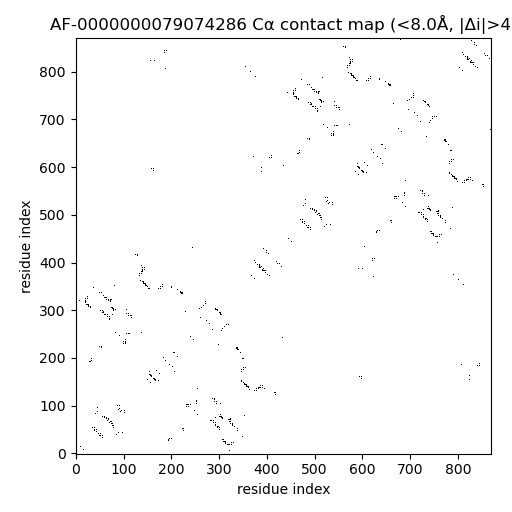9 -5.336 1 80.81 95 MET B CA 1
ATOM 3965 C C . MET B 1 95 ? 17.859 16.609 -5.031 1 80.81 95 MET B C 1
ATOM 3967 O O . MET B 1 95 ? 18.344 17.312 -5.914 1 80.81 95 MET B O 1
ATOM 3971 N N . HIS B 1 96 ? 18.344 16.656 -3.75 1 86.62 96 HIS B N 1
ATOM 3972 C CA . HIS B 1 96 ? 19.5 17.422 -3.293 1 86.62 96 HIS B CA 1
ATOM 3973 C C . HIS B 1 96 ? 19.297 18.922 -3.533 1 86.62 96 HIS B C 1
ATOM 3975 O O . HIS B 1 96 ? 20.203 19.594 -4.023 1 86.62 96 HIS B O 1
ATOM 3981 N N . VAL B 1 97 ? 18.109 19.359 -3.328 1 90.19 97 VAL B N 1
ATOM 3982 C CA . VAL B 1 97 ? 17.781 20.766 -3.408 1 90.19 97 VAL B CA 1
ATOM 3983 C C . VAL B 1 97 ? 17.891 21.406 -2.023 1 90.19 97 VAL B C 1
ATOM 3985 O O . VAL B 1 97 ? 17.5 20.797 -1.022 1 90.19 97 VAL B O 1
ATOM 3988 N N . SER B 1 98 ? 18.484 22.469 -1.979 1 92.81 98 SER B N 1
ATOM 3989 C CA . SER B 1 98 ? 18.594 23.156 -0.695 1 92.81 98 SER B CA 1
ATOM 3990 C C . SER B 1 98 ? 17.219 23.484 -0.126 1 92.81 98 SER B C 1
ATOM 3992 O O . SER B 1 98 ? 16.266 23.703 -0.878 1 92.81 98 SER B O 1
ATOM 3994 N N . TRP B 1 99 ? 17.109 23.484 1.206 1 94.25 99 TRP B N 1
ATOM 3995 C CA . TRP B 1 99 ? 15.82 23.75 1.847 1 94.25 99 TRP B CA 1
ATOM 3996 C C . TRP B 1 99 ? 15.352 25.172 1.556 1 94.25 99 TRP B C 1
ATOM 3998 O O . TRP B 1 99 ? 14.148 25.438 1.51 1 94.25 99 TRP B O 1
ATOM 4008 N N . GLU B 1 100 ? 16.297 26.047 1.307 1 94.19 100 GLU B N 1
ATOM 4009 C CA . GLU B 1 100 ? 15.945 27.406 0.947 1 94.19 100 GLU B CA 1
ATOM 4010 C C . GLU B 1 100 ? 15.188 27.453 -0.38 1 94.19 100 GLU B C 1
ATOM 4012 O O . GLU B 1 100 ? 14.156 28.125 -0.492 1 94.19 100 GLU B O 1
ATOM 4017 N N . THR B 1 101 ? 15.711 26.766 -1.267 1 93.69 101 THR B N 1
ATOM 4018 C CA . THR B 1 101 ? 15.078 26.703 -2.58 1 93.69 101 THR B CA 1
ATOM 4019 C C . THR B 1 101 ? 13.734 25.984 -2.508 1 93.69 101 THR B C 1
ATOM 4021 O O . THR B 1 101 ? 12.789 26.344 -3.209 1 93.69 101 THR B O 1
ATOM 4024 N N . ALA B 1 102 ? 13.719 24.953 -1.714 1 93.44 102 ALA B N 1
ATOM 4025 C CA . ALA B 1 102 ? 12.453 24.25 -1.519 1 93.44 102 ALA B CA 1
ATOM 4026 C C . ALA B 1 102 ? 11.391 25.156 -0.918 1 93.44 102 ALA B C 1
ATOM 4028 O O . ALA B 1 102 ? 10.227 25.125 -1.323 1 93.44 102 ALA B O 1
ATOM 4029 N N . LEU B 1 103 ? 11.852 25.969 0.016 1 94.31 103 LEU B N 1
ATOM 4030 C CA . LEU B 1 103 ? 10.938 26.922 0.628 1 94.31 103 LEU B CA 1
ATOM 4031 C C . LEU B 1 103 ? 10.438 27.938 -0.399 1 94.31 103 LEU B C 1
ATOM 4033 O O . LEU B 1 103 ? 9.281 28.359 -0.357 1 94.31 103 LEU B O 1
ATOM 4037 N N . ALA B 1 104 ? 11.297 28.297 -1.204 1 94.25 104 ALA B N 1
ATOM 4038 C CA . ALA B 1 104 ? 10.922 29.203 -2.275 1 94.25 104 ALA B CA 1
ATOM 4039 C C . ALA B 1 104 ? 9.859 28.594 -3.184 1 94.25 104 ALA B C 1
ATOM 4041 O O . ALA B 1 104 ? 8.953 29.281 -3.648 1 94.25 104 ALA B O 1
ATOM 4042 N N . SER B 1 105 ? 10.047 27.375 -3.441 1 93.69 105 SER B N 1
ATOM 4043 C CA . SER B 1 105 ? 9.07 26.672 -4.262 1 93.69 105 SER B CA 1
ATOM 4044 C C . SER B 1 105 ? 7.703 26.641 -3.586 1 93.69 105 SER B C 1
ATOM 4046 O O . SER B 1 105 ? 6.668 26.75 -4.25 1 93.69 105 SER B O 1
ATOM 4048 N N . VAL B 1 106 ? 7.707 26.422 -2.328 1 94 106 VAL B N 1
ATOM 4049 C CA . VAL B 1 106 ? 6.461 26.438 -1.57 1 94 106 VAL B CA 1
ATOM 4050 C C . VAL B 1 106 ? 5.812 27.812 -1.667 1 94 106 VAL B C 1
ATOM 4052 O O . VAL B 1 106 ? 4.594 27.922 -1.819 1 94 106 VAL B O 1
ATOM 4055 N N . PHE B 1 107 ? 6.598 28.797 -1.576 1 95.12 107 PHE B N 1
ATOM 4056 C CA . PHE B 1 107 ? 6.109 30.172 -1.658 1 95.12 107 PHE B CA 1
ATOM 4057 C C . PHE B 1 107 ? 5.477 30.453 -3.018 1 95.12 107 PHE B C 1
ATOM 4059 O O . PHE B 1 107 ? 4.367 30.984 -3.096 1 95.12 107 PHE B O 1
ATOM 4066 N N . VAL B 1 108 ? 6.156 30.078 -4.023 1 94.56 108 VAL B N 1
ATOM 4067 C CA . VAL B 1 108 ? 5.641 30.281 -5.375 1 94.56 108 VAL B CA 1
ATOM 4068 C C . VAL B 1 108 ? 4.348 29.484 -5.555 1 94.56 108 VAL B C 1
ATOM 4070 O O . VAL B 1 108 ? 3.383 30 -6.141 1 94.56 108 VAL B O 1
ATOM 4073 N N . ALA B 1 109 ? 4.379 28.297 -5.109 1 92.75 109 ALA B N 1
ATOM 4074 C CA . ALA B 1 109 ? 3.174 27.469 -5.176 1 92.75 109 ALA B CA 1
ATOM 4075 C C . ALA B 1 109 ? 2.012 28.141 -4.449 1 92.75 109 ALA B C 1
ATOM 4077 O O . ALA B 1 109 ? 0.865 28.062 -4.895 1 92.75 109 ALA B O 1
ATOM 4078 N N . SER B 1 110 ? 2.279 28.719 -3.332 1 92.81 110 SER B N 1
ATOM 4079 C CA . SER B 1 110 ? 1.234 29.375 -2.551 1 92.81 110 SER B CA 1
ATOM 4080 C C . SER B 1 110 ? 0.669 30.594 -3.285 1 92.81 110 SER B C 1
ATOM 4082 O O . SER B 1 110 ? -0.531 30.859 -3.213 1 92.81 110 SER B O 1
ATOM 4084 N N . ILE B 1 111 ? 1.484 31.281 -3.953 1 93.5 111 ILE B N 1
ATOM 4085 C CA . ILE B 1 111 ? 1.031 32.438 -4.73 1 93.5 111 ILE B CA 1
ATOM 4086 C C . ILE B 1 111 ? 0.113 31.953 -5.855 1 93.5 111 ILE B C 1
ATOM 4088 O O . ILE B 1 111 ? -0.933 32.562 -6.105 1 93.5 111 ILE B O 1
ATOM 4092 N N . ILE B 1 112 ? 0.537 30.969 -6.461 1 91.12 112 ILE B N 1
ATOM 4093 C CA . ILE B 1 112 ? -0.297 30.406 -7.516 1 91.12 112 ILE B CA 1
ATOM 4094 C C . ILE B 1 112 ? -1.632 29.953 -6.934 1 91.12 112 ILE B C 1
ATOM 4096 O O . ILE B 1 112 ? -2.686 30.156 -7.543 1 91.12 112 ILE B O 1
ATOM 4100 N N . PHE B 1 113 ? -1.536 29.344 -5.812 1 88.5 113 PHE B N 1
ATOM 4101 C CA . PHE B 1 113 ? -2.744 28.875 -5.137 1 88.5 113 PHE B CA 1
ATOM 4102 C C . PHE B 1 113 ? -3.658 30.047 -4.809 1 88.5 1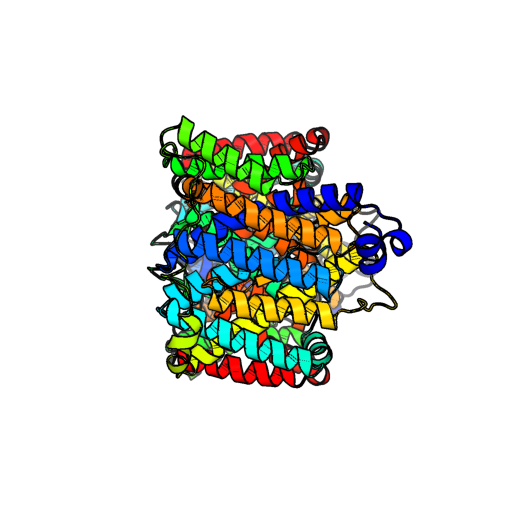13 PHE B C 1
ATOM 4104 O O . PHE B 1 113 ? -4.879 29.953 -4.973 1 88.5 113 PHE B O 1
ATOM 4111 N N . ILE B 1 114 ? -3.145 31.125 -4.352 1 90.19 114 ILE B N 1
ATOM 4112 C CA . ILE B 1 114 ? -3.914 32.312 -4.043 1 90.19 114 ILE B CA 1
ATOM 4113 C C . ILE B 1 114 ? -4.578 32.844 -5.309 1 90.19 114 ILE B C 1
ATOM 4115 O O . ILE B 1 114 ? -5.754 33.219 -5.293 1 90.19 114 ILE B O 1
ATOM 4119 N N . LEU B 1 115 ? -3.869 32.812 -6.379 1 89.75 115 LEU B N 1
ATOM 4120 C CA . LEU B 1 115 ? -4.395 33.281 -7.648 1 89.75 115 LEU B CA 1
ATOM 4121 C C . LEU B 1 115 ? -5.535 32.406 -8.141 1 89.75 115 LEU B C 1
ATOM 4123 O O . LEU B 1 115 ? -6.551 32.906 -8.625 1 89.75 115 LEU B O 1
ATOM 4127 N N . ILE B 1 116 ? -5.328 31.172 -8.016 1 83.56 116 ILE B N 1
ATOM 4128 C CA . ILE B 1 116 ? -6.363 30.219 -8.43 1 83.56 116 ILE B CA 1
ATOM 4129 C C . ILE B 1 116 ? -7.621 30.438 -7.594 1 83.56 116 ILE B C 1
ATOM 4131 O O . ILE B 1 116 ? -8.742 30.375 -8.117 1 83.56 116 ILE B O 1
ATOM 4135 N N . THR B 1 117 ? -7.441 30.641 -6.363 1 81.5 117 THR B N 1
ATOM 4136 C CA . THR B 1 117 ? -8.562 30.844 -5.449 1 81.5 117 THR B CA 1
ATOM 4137 C C . THR B 1 117 ? -9.266 32.156 -5.746 1 81.5 117 THR B C 1
ATOM 4139 O O . THR B 1 117 ? -10.492 32.25 -5.742 1 81.5 117 THR B O 1
ATOM 4142 N N . LEU B 1 118 ? -8.523 33.125 -5.992 1 82.69 118 LEU B N 1
ATOM 4143 C CA . LEU B 1 118 ? -9.07 34.438 -6.25 1 82.69 118 LEU B CA 1
ATOM 4144 C C . LEU B 1 118 ? -9.859 34.469 -7.555 1 82.69 118 LEU B C 1
ATOM 4146 O O . LEU B 1 118 ? -10.891 35.125 -7.648 1 82.69 118 LEU B O 1
ATOM 4150 N N . PHE B 1 119 ? -9.398 33.688 -8.523 1 81.94 119 PHE B N 1
ATOM 4151 C CA . PHE B 1 119 ? -10.047 33.688 -9.828 1 81.94 119 PHE B CA 1
ATOM 4152 C C . PHE B 1 119 ? -11.141 32.625 -9.883 1 81.94 119 PHE B C 1
ATOM 4154 O O . PHE B 1 119 ? -11.695 32.344 -10.953 1 81.94 119 PHE B O 1
ATOM 4161 N N . LYS B 1 120 ? -11.492 32.031 -8.797 1 77.19 120 LYS B N 1
ATOM 4162 C CA . LYS B 1 120 ? -12.562 31.031 -8.656 1 77.19 120 LYS B CA 1
ATOM 4163 C C . LYS B 1 120 ? -12.352 29.859 -9.617 1 77.19 120 LYS B C 1
ATOM 4165 O O . LYS B 1 120 ? -13.305 29.375 -10.234 1 77.19 120 LYS B O 1
ATOM 4170 N N . LEU B 1 121 ? -11.094 29.547 -9.805 1 75.25 121 LEU B N 1
ATOM 4171 C CA . LEU B 1 121 ? -10.758 28.406 -10.656 1 75.25 121 LEU B CA 1
ATOM 4172 C C . LEU B 1 121 ? -10.781 27.109 -9.852 1 75.25 121 LEU B C 1
ATOM 4174 O O . LEU B 1 121 ? -10.602 26.016 -10.414 1 75.25 121 LEU B O 1
ATOM 4178 N N . ARG B 1 122 ? -11.07 27.297 -8.68 1 66.62 122 ARG B N 1
ATOM 4179 C CA . ARG B 1 122 ? -10.977 26.156 -7.77 1 66.62 122 ARG B CA 1
ATOM 4180 C C . ARG B 1 122 ? -11.953 25.062 -8.156 1 66.62 122 ARG B C 1
ATOM 4182 O O . ARG B 1 122 ? -11.609 23.875 -8.125 1 66.62 122 ARG B O 1
ATOM 4189 N N . GLU B 1 123 ? -13.125 25.516 -8.477 1 64.31 123 GLU B N 1
ATOM 4190 C CA . GLU B 1 123 ? -14.141 24.547 -8.859 1 64.31 123 GLU B CA 1
ATOM 4191 C C . GLU B 1 123 ? -13.719 23.766 -10.094 1 64.31 123 GLU B C 1
ATOM 4193 O O . GLU B 1 123 ? -13.922 22.547 -10.164 1 64.31 123 GLU B O 1
ATOM 4198 N N . LYS B 1 124 ? -13.094 24.469 -10.938 1 65.31 124 LYS B N 1
ATOM 4199 C CA . LYS B 1 124 ? -12.664 23.828 -12.172 1 65.31 124 LYS B CA 1
ATOM 4200 C C . LYS B 1 124 ? -11.555 22.812 -11.906 1 65.31 124 LYS B C 1
ATOM 4202 O O . LYS B 1 124 ? -11.516 21.734 -12.516 1 65.31 124 LYS B O 1
ATOM 4207 N N . ILE B 1 125 ? -10.773 23.156 -11 1 65.44 125 ILE B N 1
ATOM 4208 C CA . ILE B 1 125 ? -9.625 22.297 -10.727 1 65.44 125 ILE B CA 1
ATOM 4209 C C . ILE B 1 125 ? -10.086 21.062 -9.938 1 65.44 125 ILE B C 1
ATOM 4211 O O . ILE B 1 125 ? -9.688 19.938 -10.25 1 65.44 125 ILE B O 1
ATOM 4215 N N . ILE B 1 126 ? -10.914 21.344 -9.016 1 63.06 126 ILE B N 1
ATOM 4216 C CA . ILE B 1 126 ? -11.375 20.25 -8.18 1 63.06 126 ILE B CA 1
ATOM 4217 C C . ILE B 1 126 ? -12.156 19.234 -9.031 1 63.06 126 ILE B C 1
ATOM 4219 O O . ILE B 1 126 ? -12.039 18.031 -8.828 1 63.06 126 ILE B O 1
ATOM 4223 N N . ASP B 1 127 ? -12.805 19.719 -10.016 1 67 127 ASP B N 1
ATOM 4224 C CA . ASP B 1 127 ? -13.633 18.844 -10.836 1 67 127 ASP B CA 1
ATOM 4225 C C . ASP B 1 127 ? -12.812 18.188 -11.938 1 67 127 ASP B C 1
ATOM 4227 O O . ASP B 1 127 ? -13.258 17.203 -12.547 1 67 127 ASP B O 1
ATOM 4231 N N . SER B 1 128 ? -11.703 18.719 -12.109 1 69.75 128 SER B N 1
ATOM 4232 C CA . SER B 1 128 ? -10.898 18.234 -13.227 1 69.75 128 SER B CA 1
ATOM 4233 C C . SER B 1 128 ? -10.188 16.922 -12.875 1 69.75 128 SER B C 1
ATOM 4235 O O . SER B 1 128 ? -9.812 16.156 -13.766 1 69.75 128 SER B O 1
ATOM 4237 N N . ILE B 1 129 ? -9.844 16.719 -11.625 1 74.88 129 ILE B N 1
ATOM 4238 C CA . ILE B 1 129 ? -9.164 15.484 -11.242 1 74.88 129 ILE B CA 1
ATOM 4239 C C . ILE B 1 129 ? -10.188 14.484 -10.695 1 74.88 129 ILE B C 1
ATOM 4241 O O . ILE B 1 129 ? -10.953 14.805 -9.781 1 74.88 129 ILE B O 1
ATOM 4245 N N . PRO B 1 130 ? -10.203 13.32 -11.289 1 83.19 130 PRO B N 1
ATOM 4246 C CA . PRO B 1 130 ? -11.148 12.305 -10.828 1 83.19 130 PRO B CA 1
ATOM 4247 C C . PRO B 1 130 ? -11.008 12 -9.336 1 83.19 130 PRO B C 1
ATOM 4249 O O . PRO B 1 130 ? -9.883 11.961 -8.82 1 83.19 130 PRO B O 1
ATOM 4252 N N . ALA B 1 131 ? -12.117 11.789 -8.68 1 83 131 ALA B N 1
ATOM 4253 C CA . ALA B 1 131 ? -12.148 11.523 -7.242 1 83 131 ALA B CA 1
ATOM 4254 C C . ALA B 1 131 ? -11.281 10.32 -6.891 1 83 131 ALA B C 1
ATOM 4256 O O . ALA B 1 131 ? -10.609 10.312 -5.855 1 83 131 ALA B O 1
ATOM 4257 N N . ASP B 1 132 ? -11.266 9.375 -7.777 1 90 132 ASP B N 1
ATOM 4258 C CA . ASP B 1 132 ? -10.5 8.156 -7.531 1 90 132 ASP B CA 1
ATOM 4259 C C . ASP B 1 132 ? -9.008 8.453 -7.438 1 90 132 ASP B C 1
ATOM 4261 O O . ASP B 1 132 ? -8.305 7.883 -6.598 1 90 132 ASP B O 1
ATOM 4265 N N . LEU B 1 133 ? -8.57 9.336 -8.281 1 88.06 133 LEU B N 1
ATOM 4266 C CA . LEU B 1 133 ? -7.148 9.672 -8.266 1 88.06 133 LEU B CA 1
ATOM 4267 C C . LEU B 1 133 ? -6.805 10.5 -7.031 1 88.06 133 LEU B C 1
ATOM 4269 O O . LEU B 1 133 ? -5.703 10.383 -6.492 1 88.06 133 LEU B O 1
ATOM 4273 N N . LYS B 1 134 ? -7.73 11.281 -6.602 1 82.56 134 LYS B N 1
ATOM 4274 C CA . LYS B 1 134 ? -7.512 12.047 -5.375 1 82.56 134 LYS B CA 1
ATOM 4275 C C . LYS B 1 134 ? -7.348 11.125 -4.172 1 82.56 134 LYS B C 1
ATOM 4277 O O . LYS B 1 134 ? -6.465 11.344 -3.336 1 82.56 134 LYS B O 1
ATOM 4282 N N . PHE B 1 135 ? -8.203 10.148 -4.082 1 87.25 135 PHE B N 1
ATOM 4283 C CA . PHE B 1 135 ? -8.117 9.164 -3.008 1 87.25 135 PHE B CA 1
ATOM 4284 C C . PHE B 1 135 ? -6.801 8.398 -3.078 1 87.25 135 PHE B C 1
ATOM 4286 O O . PHE B 1 135 ? -6.195 8.102 -2.047 1 87.25 135 PHE B O 1
ATOM 4293 N N . ALA B 1 136 ? -6.387 8.148 -4.297 1 90.88 136 ALA B N 1
ATOM 4294 C CA . ALA B 1 136 ? -5.129 7.426 -4.488 1 90.88 136 ALA B CA 1
ATOM 4295 C C . ALA B 1 136 ? -3.941 8.258 -4.02 1 90.88 136 ALA B C 1
ATOM 4297 O O . ALA B 1 136 ? -3.014 7.734 -3.4 1 90.88 136 ALA B O 1
ATOM 4298 N N . ILE B 1 137 ? -4.008 9.5 -4.359 1 84.88 137 ILE B N 1
ATOM 4299 C CA . ILE B 1 137 ? -2.93 10.398 -3.963 1 84.88 137 ILE B CA 1
ATOM 4300 C C . ILE B 1 137 ? -2.859 10.477 -2.439 1 84.88 137 ILE B C 1
ATOM 4302 O O . ILE B 1 137 ? -1.78 10.344 -1.855 1 84.88 137 ILE B O 1
ATOM 4306 N N . SER B 1 138 ? -3.961 10.641 -1.858 1 81.94 138 SER B N 1
ATOM 4307 C CA . SER B 1 138 ? -4.016 10.711 -0.402 1 81.94 138 SER B CA 1
ATOM 4308 C C . SER B 1 138 ? -3.496 9.43 0.235 1 81.94 138 SER B C 1
ATOM 4310 O O . SER B 1 138 ? -2.686 9.477 1.165 1 81.94 138 SER B O 1
ATOM 4312 N N . SER B 1 139 ? -3.936 8.305 -0.238 1 88.5 139 SER B N 1
ATOM 4313 C CA . SER B 1 139 ? -3.514 7.008 0.289 1 88.5 139 SER B CA 1
ATOM 4314 C C . SER B 1 139 ? -2.025 6.773 0.049 1 88.5 139 SER B C 1
ATOM 4316 O O . SER B 1 139 ? -1.333 6.223 0.906 1 88.5 139 SER B O 1
ATOM 4318 N N . GLY B 1 140 ? -1.569 7.156 -1.12 1 89.25 140 GLY B N 1
ATOM 4319 C CA . GLY B 1 140 ? -0.155 7.023 -1.428 1 89.25 140 GLY B CA 1
ATOM 4320 C C . GLY B 1 140 ? 0.734 7.852 -0.52 1 89.25 140 GLY B C 1
ATOM 4321 O O . GLY B 1 140 ? 1.784 7.383 -0.074 1 89.25 140 GLY B O 1
ATOM 4322 N N . ILE B 1 141 ? 0.314 9.031 -0.278 1 83.75 141 ILE B N 1
ATOM 4323 C CA . ILE B 1 141 ? 1.039 9.891 0.649 1 83.75 141 ILE B CA 1
ATOM 4324 C C . ILE B 1 141 ? 1.056 9.258 2.039 1 83.75 141 ILE B C 1
ATOM 4326 O O . ILE B 1 141 ? 2.086 9.258 2.717 1 83.75 141 ILE B O 1
ATOM 4330 N N . GLY B 1 142 ? -0.084 8.789 2.418 1 86.75 142 GLY B N 1
ATOM 4331 C CA . GLY B 1 142 ? -0.161 8.109 3.701 1 86.75 142 GLY B CA 1
ATOM 4332 C C . GLY B 1 142 ? 0.828 6.969 3.834 1 86.75 142 GLY B C 1
ATOM 4333 O O . GLY B 1 142 ? 1.51 6.848 4.852 1 86.75 142 GLY B O 1
ATOM 4334 N N . LEU B 1 143 ? 0.887 6.102 2.812 1 91.5 143 LEU B N 1
ATOM 4335 C CA . LEU B 1 143 ? 1.826 4.988 2.832 1 91.5 143 LEU B CA 1
ATOM 4336 C C . LEU B 1 143 ? 3.266 5.488 2.889 1 91.5 143 LEU B C 1
ATOM 4338 O O . LEU B 1 143 ? 4.105 4.895 3.566 1 91.5 143 LEU B O 1
ATOM 4342 N N . PHE B 1 144 ? 3.475 6.484 2.191 1 87.44 144 PHE B N 1
ATOM 4343 C CA . PHE B 1 144 ? 4.816 7.055 2.18 1 87.44 144 PHE B CA 1
ATOM 4344 C C . PHE B 1 144 ? 5.188 7.59 3.559 1 87.44 144 PHE B C 1
ATOM 4346 O O . PHE B 1 144 ? 6.297 7.352 4.043 1 87.44 144 PHE B O 1
ATOM 4353 N N . ILE B 1 145 ? 4.309 8.297 4.191 1 86.12 145 ILE B N 1
ATOM 4354 C CA . ILE B 1 145 ? 4.543 8.859 5.516 1 86.12 145 ILE B CA 1
ATOM 4355 C C . ILE B 1 145 ? 4.746 7.738 6.527 1 86.12 145 ILE B C 1
ATOM 4357 O O . ILE B 1 145 ? 5.594 7.84 7.418 1 86.12 145 ILE B O 1
ATOM 4361 N N . ALA B 1 146 ? 3.955 6.773 6.41 1 91.06 146 ALA B N 1
ATOM 4362 C CA . ALA B 1 146 ? 4.113 5.625 7.297 1 91.06 146 ALA B CA 1
ATOM 4363 C C . ALA B 1 146 ? 5.477 4.961 7.102 1 91.06 146 ALA B C 1
ATOM 4365 O O . ALA B 1 146 ? 6.09 4.5 8.062 1 91.06 146 ALA B O 1
ATOM 4366 N N . PHE B 1 147 ? 5.883 4.867 5.871 1 89.31 147 PHE B N 1
ATOM 4367 C CA . PHE B 1 147 ? 7.207 4.324 5.582 1 89.31 147 PHE B CA 1
ATOM 4368 C C . PHE B 1 147 ? 8.289 5.145 6.273 1 89.31 147 PHE B C 1
ATOM 4370 O O . PHE B 1 147 ? 9.211 4.586 6.871 1 89.31 147 PHE B O 1
ATOM 4377 N N . LEU B 1 148 ? 8.18 6.391 6.215 1 85.62 148 LEU B N 1
ATOM 4378 C CA . LEU B 1 148 ? 9.125 7.285 6.875 1 85.62 148 LEU B CA 1
ATOM 4379 C C . LEU B 1 148 ? 9.117 7.059 8.383 1 85.62 148 LEU B C 1
ATOM 4381 O O . LEU B 1 148 ? 10.18 7.047 9.016 1 85.62 148 LEU B O 1
ATOM 4385 N N . GLY B 1 149 ? 7.945 6.953 8.914 1 88.62 149 GLY B N 1
ATOM 4386 C CA . GLY B 1 149 ? 7.844 6.668 10.336 1 88.62 149 GLY B CA 1
ATOM 4387 C C . GLY B 1 149 ? 8.516 5.367 10.734 1 88.62 149 GLY B C 1
ATOM 4388 O O . GLY B 1 149 ? 9.211 5.305 11.75 1 88.62 149 GLY B O 1
ATOM 4389 N N . LEU B 1 150 ? 8.281 4.359 9.93 1 90.31 150 LEU B N 1
ATOM 4390 C CA . LEU B 1 150 ? 8.875 3.059 10.211 1 90.31 150 LEU B CA 1
ATOM 4391 C C . LEU B 1 150 ? 10.398 3.117 10.078 1 90.31 150 LEU B C 1
ATOM 4393 O O . LEU B 1 150 ? 11.109 2.439 10.82 1 90.31 150 LEU B O 1
ATOM 4397 N N . GLN B 1 151 ? 10.852 3.852 9.117 1 87 151 GLN B N 1
ATOM 4398 C CA . GLN B 1 151 ? 12.289 4.02 8.914 1 87 151 GLN B CA 1
ATOM 4399 C C . GLN B 1 151 ? 12.906 4.848 10.039 1 87 151 GLN B C 1
ATOM 4401 O O . GLN B 1 151 ? 13.945 4.484 10.586 1 87 151 GLN B O 1
ATOM 4406 N N . ASN B 1 152 ? 12.234 5.957 10.375 1 84.56 152 ASN B N 1
ATOM 4407 C CA . ASN B 1 152 ? 12.719 6.82 11.453 1 84.56 152 ASN B CA 1
ATOM 4408 C C . ASN B 1 152 ? 12.688 6.109 12.797 1 84.56 152 ASN B C 1
ATOM 4410 O O . ASN B 1 152 ? 13.508 6.398 13.672 1 84.56 152 ASN B O 1
ATOM 4414 N N . GLY B 1 153 ? 11.758 5.23 12.953 1 88.56 153 GLY B N 1
ATOM 4415 C CA . GLY B 1 153 ? 11.664 4.449 14.172 1 88.56 153 GLY B CA 1
ATOM 4416 C C . GLY B 1 153 ? 12.594 3.25 14.188 1 88.56 153 GLY B C 1
ATOM 4417 O O . GLY B 1 153 ? 12.625 2.494 15.156 1 88.56 153 GLY B O 1
ATOM 4418 N N . LYS B 1 154 ? 13.273 3.004 13.125 1 84.31 154 LYS B N 1
ATOM 4419 C CA . LYS B 1 154 ? 14.266 1.948 12.977 1 84.31 154 LYS B CA 1
ATOM 4420 C C . LYS B 1 154 ? 13.609 0.574 12.906 1 84.31 154 LYS B C 1
ATOM 4422 O O . LYS B 1 154 ? 14.234 -0.439 13.219 1 84.31 154 LYS B O 1
ATOM 4427 N N . LEU B 1 155 ? 12.406 0.612 12.617 1 86.12 155 LEU B N 1
ATOM 4428 C CA . LEU B 1 155 ? 11.727 -0.66 12.398 1 86.12 155 LEU B CA 1
ATOM 4429 C C . LEU B 1 155 ? 12.062 -1.233 11.031 1 86.12 155 LEU B C 1
ATOM 4431 O O . LEU B 1 155 ? 12.008 -2.449 10.828 1 86.12 155 LEU B O 1
ATOM 4435 N N . ILE B 1 156 ? 12.273 -0.352 10.086 1 84.12 156 ILE B N 1
ATOM 4436 C CA . ILE B 1 156 ? 12.711 -0.72 8.742 1 84.12 156 ILE B CA 1
ATOM 4437 C C . ILE B 1 156 ? 14.086 -0.115 8.469 1 84.12 156 ILE B C 1
ATOM 4439 O O . ILE B 1 156 ? 14.312 1.069 8.727 1 84.12 156 ILE B O 1
ATOM 4443 N N . VAL B 1 157 ? 14.922 -0.969 8.023 1 75.44 157 VAL B N 1
ATOM 4444 C CA . VAL B 1 157 ? 16.281 -0.516 7.766 1 75.44 157 VAL B CA 1
ATOM 4445 C C . VAL B 1 157 ? 16.734 -0.968 6.379 1 75.44 157 VAL B C 1
ATOM 4447 O O . VAL B 1 157 ? 16.109 -1.842 5.773 1 75.44 157 VAL B O 1
ATOM 4450 N N . ALA B 1 158 ? 17.703 -0.347 5.875 1 71.38 158 ALA B N 1
ATOM 4451 C CA . ALA B 1 158 ? 18.266 -0.708 4.574 1 71.38 158 ALA B CA 1
ATOM 4452 C C . ALA B 1 158 ? 18.922 -2.088 4.625 1 71.38 158 ALA B C 1
ATOM 4454 O O . ALA B 1 158 ? 19.547 -2.447 5.617 1 71.38 158 ALA B O 1
ATOM 4455 N N . ASN B 1 159 ? 18.547 -2.816 3.658 1 67.62 159 ASN B N 1
ATOM 4456 C CA . ASN B 1 159 ? 19.188 -4.113 3.471 1 67.62 159 ASN B CA 1
ATOM 4457 C C . ASN B 1 159 ? 19.875 -4.207 2.115 1 67.62 159 ASN B C 1
ATOM 4459 O O . ASN B 1 159 ? 19.297 -3.855 1.089 1 67.62 159 ASN B O 1
ATOM 4463 N N . LYS B 1 160 ? 21.078 -4.609 2.078 1 62.78 160 LYS B N 1
ATOM 4464 C CA . LYS B 1 160 ? 21.859 -4.676 0.849 1 62.78 160 LYS B CA 1
ATOM 4465 C C . LYS B 1 160 ? 21.234 -5.637 -0.155 1 62.78 160 LYS B C 1
ATOM 4467 O O . LYS B 1 160 ? 21.219 -5.367 -1.357 1 62.78 160 LYS B O 1
ATOM 4472 N N . SER B 1 161 ? 20.672 -6.668 0.38 1 55.09 161 SER B N 1
ATOM 4473 C CA . SER B 1 161 ? 20.188 -7.715 -0.514 1 55.09 161 SER B CA 1
ATOM 4474 C C . SER B 1 161 ? 18.75 -7.438 -0.959 1 55.09 161 SER B C 1
ATOM 4476 O O . SER B 1 161 ? 18.391 -7.707 -2.107 1 55.09 161 SER B O 1
ATOM 4478 N N . THR B 1 162 ? 18.016 -6.828 -0.074 1 60.41 162 THR B N 1
ATOM 4479 C CA . THR B 1 162 ? 16.578 -6.734 -0.345 1 60.41 162 THR B CA 1
ATOM 4480 C C . THR B 1 162 ? 16.141 -5.273 -0.401 1 60.41 162 THR B C 1
ATOM 4482 O O . THR B 1 162 ? 14.945 -4.988 -0.535 1 60.41 162 THR B O 1
ATOM 4485 N N . LEU B 1 163 ? 16.984 -4.34 -0.358 1 61.97 163 LEU B N 1
ATOM 4486 C CA . LEU B 1 163 ? 16.766 -2.896 -0.371 1 61.97 163 LEU B CA 1
ATOM 4487 C C . LEU B 1 163 ? 16.219 -2.42 0.971 1 61.97 163 LEU B C 1
ATOM 4489 O O . LEU B 1 163 ? 16.75 -1.479 1.563 1 61.97 163 LEU B O 1
ATOM 4493 N N . VAL B 1 164 ? 15.133 -3.254 1.458 1 71.19 164 VAL B N 1
ATOM 4494 C CA . VAL B 1 164 ? 14.492 -2.932 2.73 1 71.19 164 VAL B CA 1
ATOM 4495 C C . VAL B 1 164 ? 14.438 -4.18 3.611 1 71.19 164 VAL B C 1
ATOM 4497 O O . VAL B 1 164 ? 14.516 -5.305 3.111 1 71.19 164 VAL B O 1
ATOM 4500 N N . GLY B 1 165 ? 14.492 -4.008 4.902 1 72.06 165 GLY B N 1
ATOM 4501 C CA . GLY B 1 165 ? 14.406 -5.121 5.836 1 72.06 165 GLY B CA 1
ATOM 4502 C C . GLY B 1 165 ? 13.969 -4.699 7.227 1 72.06 165 GLY B C 1
ATOM 4503 O O . GLY B 1 165 ? 13.836 -3.506 7.508 1 72.06 165 GLY B O 1
ATOM 4504 N N . LEU B 1 166 ? 13.727 -5.738 8.016 1 74.44 166 LEU B N 1
ATOM 4505 C CA . LEU B 1 166 ? 13.32 -5.508 9.398 1 74.44 166 LEU B CA 1
ATOM 4506 C C . LEU B 1 166 ? 14.5 -5.023 10.234 1 74.44 166 LEU B C 1
ATOM 4508 O O . LEU B 1 166 ? 15.617 -5.52 10.086 1 74.44 166 LEU B O 1
ATOM 4512 N N . GLY B 1 167 ? 14.18 -4.023 11.023 1 73.19 167 GLY B N 1
ATOM 4513 C CA . GLY B 1 167 ? 15.195 -3.539 11.945 1 73.19 167 GLY B CA 1
ATOM 4514 C C . GLY B 1 167 ? 15.484 -4.508 13.078 1 73.19 167 GLY B C 1
ATOM 4515 O O . GLY B 1 167 ? 14.664 -5.375 13.383 1 73.19 167 GLY B O 1
ATOM 4516 N N . SER B 1 168 ? 16.625 -4.324 13.641 1 74.62 168 SER B N 1
ATOM 4517 C CA . SER B 1 168 ? 17.047 -5.199 14.727 1 74.62 168 SER B CA 1
ATOM 4518 C C . SER B 1 168 ? 16.281 -4.898 16.016 1 74.62 168 SER B C 1
ATOM 4520 O O . SER B 1 168 ? 16.281 -3.764 16.484 1 74.62 168 SER B O 1
ATOM 4522 N N . LEU B 1 169 ? 15.648 -5.836 16.531 1 79.12 169 LEU B N 1
ATOM 4523 C CA . LEU B 1 169 ? 14.938 -5.688 17.781 1 79.12 169 LEU B CA 1
ATOM 4524 C C . LEU B 1 169 ? 15.906 -5.574 18.953 1 79.12 169 LEU B C 1
ATOM 4526 O O . LEU B 1 169 ? 15.508 -5.258 20.078 1 79.12 169 LEU B O 1
ATOM 4530 N N . HIS B 1 170 ? 17.109 -5.66 18.641 1 75.88 170 HIS B N 1
ATOM 4531 C CA . HIS B 1 170 ? 18.125 -5.484 19.672 1 75.88 170 HIS B CA 1
ATOM 4532 C C . HIS B 1 170 ? 18.406 -4.008 19.938 1 75.88 170 HIS B C 1
ATOM 4534 O O . HIS B 1 170 ? 18.953 -3.65 20.984 1 75.88 170 HIS B O 1
ATOM 4540 N N . ASP B 1 171 ? 18.109 -3.256 19.109 1 81.69 171 ASP B N 1
ATOM 4541 C CA . ASP B 1 171 ? 18.25 -1.812 19.281 1 81.69 171 ASP B CA 1
ATOM 4542 C C . ASP B 1 171 ? 17.172 -1.274 20.234 1 81.69 171 ASP B C 1
ATOM 4544 O O . ASP B 1 171 ? 15.984 -1.335 19.922 1 81.69 171 ASP B O 1
ATOM 4548 N N . PRO B 1 172 ? 17.578 -0.857 21.328 1 84.56 172 PRO B N 1
ATOM 4549 C CA . PRO B 1 172 ? 16.609 -0.372 22.328 1 84.56 172 PRO B CA 1
ATOM 4550 C C . PRO B 1 172 ? 15.742 0.765 21.781 1 84.56 172 PRO B C 1
ATOM 4552 O O . PRO B 1 172 ? 14.625 0.978 22.281 1 84.56 172 PRO B O 1
ATOM 4555 N N . LEU B 1 173 ? 16.234 1.484 20.859 1 86.75 173 LEU B N 1
ATOM 4556 C CA . LEU B 1 173 ? 15.484 2.605 20.297 1 86.75 173 LEU B CA 1
ATOM 4557 C C . LEU B 1 173 ? 14.227 2.117 19.594 1 86.75 173 LEU B C 1
ATOM 4559 O O . LEU B 1 173 ? 13.219 2.836 19.547 1 86.75 173 LEU B O 1
ATOM 4563 N N . VAL B 1 174 ? 14.328 0.927 19.125 1 88.38 174 VAL B N 1
ATOM 4564 C CA . VAL B 1 174 ? 13.195 0.35 18.406 1 88.38 174 VAL B CA 1
ATOM 4565 C C . VAL B 1 174 ? 12.031 0.141 19.375 1 88.38 174 VAL B C 1
ATOM 4567 O O . VAL B 1 174 ? 10.867 0.305 19 1 88.38 174 VAL B O 1
ATOM 4570 N N . TRP B 1 175 ? 12.32 -0.074 20.578 1 90.25 175 TRP B N 1
ATOM 4571 C CA . TRP B 1 175 ? 11.289 -0.366 21.578 1 90.25 175 TRP B CA 1
ATOM 4572 C C . TRP B 1 175 ? 10.523 0.896 21.953 1 90.25 175 TRP B C 1
ATOM 4574 O O . TRP B 1 175 ? 9.367 0.824 22.375 1 90.25 175 TRP B O 1
ATOM 4584 N N . ILE B 1 176 ? 11.203 2.018 21.859 1 91.81 176 ILE B N 1
ATOM 4585 C CA . ILE B 1 176 ? 10.5 3.279 22.078 1 91.81 176 ILE B CA 1
ATOM 4586 C C . ILE B 1 176 ? 9.406 3.455 21.031 1 91.81 176 ILE B C 1
ATOM 4588 O O . ILE B 1 176 ? 8.281 3.836 21.359 1 91.81 176 ILE B O 1
ATOM 4592 N N . THR B 1 177 ? 9.719 3.119 19.828 1 92.81 177 THR B N 1
ATOM 4593 C CA . THR B 1 177 ? 8.773 3.236 18.719 1 92.81 177 THR B CA 1
ATOM 4594 C C . THR B 1 177 ? 7.629 2.24 18.891 1 92.81 177 THR B C 1
ATOM 4596 O O . THR B 1 177 ? 6.465 2.586 18.688 1 92.81 177 THR B O 1
ATOM 4599 N N . ILE B 1 178 ? 7.961 1.045 19.25 1 92.44 178 ILE B N 1
ATOM 4600 C CA . ILE B 1 178 ? 6.953 0.002 19.406 1 92.44 178 ILE B CA 1
ATOM 4601 C C . ILE B 1 178 ? 6.008 0.361 20.547 1 92.44 178 ILE B C 1
ATOM 4603 O O . ILE B 1 178 ? 4.785 0.277 20.391 1 92.44 178 ILE B O 1
ATOM 4607 N N . PHE B 1 179 ? 6.582 0.734 21.609 1 93.44 179 PHE B N 1
ATOM 4608 C CA . PHE B 1 179 ? 5.781 1.138 22.766 1 93.44 179 PHE B CA 1
ATOM 4609 C C . PHE B 1 179 ? 4.898 2.332 22.406 1 93.44 179 PHE B C 1
ATOM 4611 O O . PHE B 1 179 ? 3.707 2.338 22.719 1 93.44 179 PHE B O 1
ATOM 4618 N N . GLY B 1 180 ? 5.516 3.324 21.844 1 93.88 180 GLY B N 1
ATOM 4619 C CA . GLY B 1 180 ? 4.75 4.5 21.453 1 93.88 180 GLY B CA 1
ATOM 4620 C C . GLY B 1 180 ? 3.607 4.176 20.5 1 93.88 180 GLY B C 1
ATOM 4621 O O . GLY B 1 180 ? 2.51 4.719 20.641 1 93.88 180 GLY B O 1
ATOM 4622 N N . LEU B 1 181 ? 3.869 3.312 19.562 1 94.06 181 LEU B N 1
ATOM 4623 C CA . LEU B 1 181 ? 2.854 2.93 18.594 1 94.06 181 LEU B CA 1
ATOM 4624 C C . LEU B 1 181 ? 1.696 2.203 19.266 1 94.06 181 LEU B C 1
ATOM 4626 O O . LEU B 1 181 ? 0.53 2.52 19.016 1 94.06 181 LEU B O 1
ATOM 4630 N N . LEU B 1 182 ? 1.988 1.302 20.078 1 94.62 182 LEU B N 1
ATOM 4631 C CA . LEU B 1 182 ? 0.964 0.515 20.75 1 94.62 182 LEU B CA 1
ATOM 4632 C C . LEU B 1 182 ? 0.109 1.398 21.656 1 94.62 182 LEU B C 1
ATOM 4634 O O . LEU B 1 182 ? -1.12 1.307 21.641 1 94.62 182 LEU B O 1
ATOM 4638 N N . VAL B 1 183 ? 0.764 2.201 22.375 1 94.56 183 VAL B N 1
ATOM 4639 C CA . VAL B 1 183 ? 0.046 3.068 23.312 1 94.56 183 VAL B CA 1
ATOM 4640 C C . VAL B 1 183 ? -0.855 4.023 22.531 1 94.56 183 VAL B C 1
ATOM 4642 O O . VAL B 1 183 ? -2.008 4.25 22.906 1 94.56 183 VAL B O 1
ATOM 4645 N N . THR B 1 184 ? -0.338 4.609 21.5 1 94.25 184 THR B N 1
ATOM 4646 C CA . THR B 1 184 ? -1.118 5.543 20.703 1 94.25 184 THR B CA 1
ATOM 4647 C C . THR B 1 184 ? -2.346 4.855 20.109 1 94.25 184 THR B C 1
ATOM 4649 O O . THR B 1 184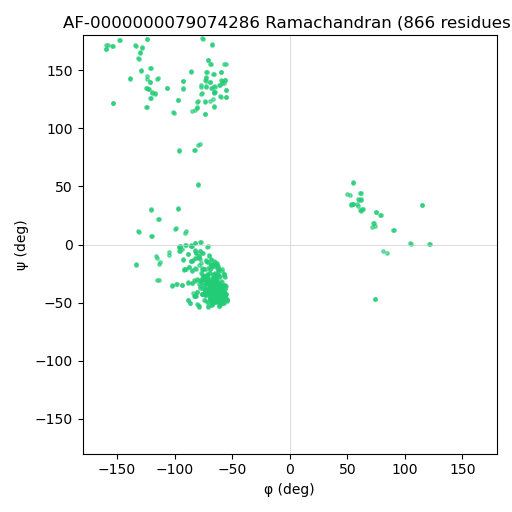 ? -3.453 5.395 20.172 1 94.25 184 THR B O 1
ATOM 4652 N N . VAL B 1 185 ? -2.145 3.709 19.594 1 93.88 185 VAL B N 1
ATOM 4653 C CA . VAL B 1 185 ? -3.236 2.961 18.984 1 93.88 185 VAL B CA 1
ATOM 4654 C C . VAL B 1 185 ? -4.297 2.637 20.031 1 93.88 185 VAL B C 1
ATOM 4656 O O . VAL B 1 185 ? -5.496 2.789 19.781 1 93.88 185 VAL B O 1
ATOM 4659 N N . ILE B 1 186 ? -3.873 2.215 21.156 1 94.44 186 ILE B N 1
ATOM 4660 C CA . ILE B 1 186 ? -4.793 1.867 22.234 1 94.44 186 ILE B CA 1
ATOM 4661 C C . ILE B 1 186 ? -5.59 3.102 22.656 1 94.44 186 ILE B C 1
ATOM 4663 O O . ILE B 1 186 ? -6.812 3.035 22.797 1 94.44 186 ILE B O 1
ATOM 4667 N N . LEU B 1 187 ? -4.93 4.184 22.797 1 93.88 187 LEU B N 1
ATOM 4668 C CA . LEU B 1 187 ? -5.594 5.418 23.203 1 93.88 187 LEU B CA 1
ATOM 4669 C C . LEU B 1 187 ? -6.59 5.871 22.125 1 93.88 187 LEU B C 1
ATOM 4671 O O . LEU B 1 187 ? -7.664 6.383 22.453 1 93.88 187 LEU B O 1
ATOM 4675 N N . MET B 1 188 ? -6.215 5.711 20.969 1 91.5 188 MET B N 1
ATOM 4676 C CA . MET B 1 188 ? -7.113 6.102 19.891 1 91.5 188 MET B CA 1
ATOM 4677 C C . MET B 1 188 ? -8.359 5.219 19.859 1 91.5 188 MET B C 1
ATOM 4679 O O . MET B 1 188 ? -9.469 5.707 19.641 1 91.5 188 MET B O 1
ATOM 4683 N N . ILE B 1 189 ? -8.156 3.949 20.031 1 92.06 189 ILE B N 1
ATOM 4684 C CA . ILE B 1 189 ? -9.273 3.008 20.047 1 92.06 189 ILE B CA 1
ATOM 4685 C C . ILE B 1 189 ? -10.211 3.336 21.203 1 92.06 189 ILE B C 1
ATOM 4687 O O . ILE B 1 189 ? -11.43 3.203 21.078 1 92.06 189 ILE B O 1
ATOM 4691 N N . LEU B 1 190 ? -9.609 3.828 22.266 1 91.75 190 LEU B N 1
ATOM 4692 C CA . LEU B 1 190 ? -10.398 4.211 23.438 1 91.75 190 LEU B CA 1
ATOM 4693 C C . LEU B 1 190 ? -10.984 5.605 23.266 1 91.75 190 LEU B C 1
ATOM 4695 O O . LEU B 1 190 ? -11.633 6.133 24.172 1 91.75 190 LEU B O 1
ATOM 4699 N N . ASN B 1 191 ? -10.758 6.242 22.172 1 87.38 191 ASN B N 1
ATOM 4700 C CA . ASN B 1 191 ? -11.305 7.547 21.797 1 87.38 191 ASN B CA 1
ATOM 4701 C C . ASN B 1 191 ? -10.859 8.641 22.766 1 87.38 191 ASN B C 1
ATOM 4703 O O . ASN B 1 191 ? -11.664 9.469 23.188 1 87.38 191 ASN B O 1
ATOM 4707 N N . VAL B 1 192 ? -9.648 8.531 23.156 1 88 192 VAL B N 1
ATOM 4708 C CA . VAL B 1 192 ? -9.078 9.586 23.984 1 88 192 VAL B CA 1
ATOM 4709 C C . VAL B 1 192 ? -8.648 10.758 23.109 1 88 192 VAL B C 1
ATOM 4711 O O . VAL B 1 192 ? -7.883 10.586 22.172 1 88 192 VAL B O 1
ATOM 4714 N N . PRO B 1 193 ? -9.195 11.914 23.422 1 84.75 193 PRO B N 1
ATOM 4715 C CA . PRO B 1 193 ? -8.742 13.062 22.641 1 84.75 193 PRO B CA 1
ATOM 4716 C C . PRO B 1 193 ? -7.242 13.32 22.766 1 84.75 193 PRO B C 1
ATOM 4718 O O . PRO B 1 193 ? -6.688 13.203 23.859 1 84.75 193 PRO B O 1
ATOM 4721 N N . GLY B 1 194 ? -6.578 13.625 21.641 1 88.25 194 GLY B N 1
ATOM 4722 C CA . GLY B 1 194 ? -5.145 13.867 21.672 1 88.25 194 GLY B CA 1
ATOM 4723 C C . GLY B 1 194 ? -4.332 12.594 21.828 1 88.25 194 GLY B C 1
ATOM 4724 O O . GLY B 1 194 ? -3.238 12.617 22.391 1 88.25 194 GLY B O 1
ATOM 4725 N N . ALA B 1 195 ? -4.871 11.555 21.375 1 91.94 195 ALA B N 1
ATOM 4726 C CA . ALA B 1 195 ? -4.238 10.25 21.531 1 91.94 195 ALA B CA 1
ATOM 4727 C C . ALA B 1 195 ? -2.826 10.25 20.953 1 91.94 195 ALA B C 1
ATOM 4729 O O . ALA B 1 195 ? -1.904 9.688 21.547 1 91.94 195 ALA B O 1
ATOM 4730 N N . ILE B 1 196 ? -2.639 10.898 19.875 1 89.94 196 ILE B N 1
ATOM 4731 C CA . ILE B 1 196 ? -1.336 10.898 19.219 1 89.94 196 ILE B CA 1
ATOM 4732 C C . ILE B 1 196 ? -0.331 11.672 20.078 1 89.94 196 ILE B C 1
ATOM 4734 O O . ILE B 1 196 ? 0.791 11.211 20.297 1 89.94 196 ILE B O 1
ATOM 4738 N N . PHE B 1 197 ? -0.752 12.797 20.547 1 90.31 197 PHE B N 1
ATOM 4739 C CA . PHE B 1 197 ? 0.124 13.609 21.391 1 90.31 197 PHE B CA 1
ATOM 4740 C C . PHE B 1 197 ? 0.457 12.891 22.688 1 90.31 197 PHE B C 1
ATOM 4742 O O . PHE B 1 197 ? 1.621 12.828 23.078 1 90.31 197 PHE B O 1
ATOM 4749 N N . ILE B 1 198 ? -0.519 12.391 23.344 1 91.75 198 ILE B N 1
ATOM 4750 C CA . ILE B 1 198 ? -0.305 11.688 24.594 1 91.75 198 ILE B CA 1
ATOM 4751 C C . ILE B 1 198 ? 0.609 10.484 24.375 1 91.75 198 ILE B C 1
ATOM 4753 O O . ILE B 1 198 ? 1.476 10.188 25.188 1 91.75 198 ILE B O 1
ATOM 4757 N N . GLY B 1 199 ? 0.378 9.812 23.266 1 92.75 199 GLY B N 1
ATOM 4758 C CA . GLY B 1 199 ? 1.251 8.703 22.906 1 92.75 199 GLY B CA 1
ATOM 4759 C C . GLY B 1 199 ? 2.703 9.117 22.75 1 92.75 199 GLY B C 1
ATOM 4760 O O . GLY B 1 199 ? 3.605 8.398 23.203 1 92.75 199 GLY B O 1
ATOM 4761 N N . MET B 1 200 ? 2.904 10.211 22.188 1 91.12 200 MET B N 1
ATOM 4762 C CA . MET B 1 200 ? 4.258 10.719 22 1 91.12 200 MET B CA 1
ATOM 4763 C C . MET B 1 200 ? 4.902 11.062 23.344 1 91.12 200 MET B C 1
ATOM 4765 O O . MET B 1 200 ? 6.082 10.781 23.547 1 91.12 200 MET B O 1
ATOM 4769 N N . VAL B 1 201 ? 4.141 11.633 24.188 1 91.44 201 VAL B N 1
ATOM 4770 C CA . VAL B 1 201 ? 4.645 12 25.516 1 91.44 201 VAL B CA 1
ATOM 4771 C C . VAL B 1 201 ? 5.012 10.742 26.297 1 91.44 201 VAL B C 1
ATOM 4773 O O . VAL B 1 201 ? 6.07 10.68 26.922 1 91.44 201 VAL B O 1
ATOM 4776 N N . LEU B 1 202 ? 4.18 9.82 26.234 1 93.38 202 LEU B N 1
ATOM 4777 C CA . LEU B 1 202 ? 4.445 8.57 26.938 1 93.38 202 LEU B CA 1
ATOM 4778 C C . LEU B 1 202 ? 5.656 7.855 26.359 1 93.38 202 LEU B C 1
ATOM 4780 O O . LEU B 1 202 ? 6.434 7.234 27.078 1 93.38 202 LEU B O 1
ATOM 4784 N N . ALA B 1 203 ? 5.75 7.934 25.062 1 92.69 203 ALA B N 1
ATOM 4785 C CA . ALA B 1 203 ? 6.922 7.352 24.422 1 92.69 203 ALA B CA 1
ATOM 4786 C C . ALA B 1 203 ? 8.203 8.047 24.875 1 92.69 203 ALA B C 1
ATOM 4788 O O . ALA B 1 203 ? 9.227 7.402 25.094 1 92.69 203 ALA B O 1
ATOM 4789 N N . ALA B 1 204 ? 8.125 9.336 24.969 1 91.19 204 ALA B N 1
ATOM 4790 C CA . ALA B 1 204 ? 9.273 10.109 25.438 1 91.19 204 ALA B CA 1
ATOM 4791 C C . ALA B 1 204 ? 9.633 9.734 26.875 1 91.19 204 ALA B C 1
ATOM 4793 O O . ALA B 1 204 ? 10.805 9.594 27.203 1 91.19 204 ALA B O 1
ATOM 4794 N N . ILE B 1 205 ? 8.617 9.586 27.656 1 92.12 205 ILE B N 1
ATOM 4795 C CA . ILE B 1 205 ? 8.828 9.203 29.047 1 92.12 205 ILE B CA 1
ATOM 4796 C C . ILE B 1 205 ? 9.461 7.812 29.109 1 92.12 205 ILE B C 1
ATOM 4798 O O . ILE B 1 205 ? 10.383 7.578 29.906 1 92.12 205 ILE B O 1
ATOM 4802 N N . PHE B 1 206 ? 8.953 6.969 28.312 1 92.38 206 PHE B N 1
ATOM 4803 C CA . PHE B 1 206 ? 9.523 5.629 28.25 1 92.38 206 PHE B CA 1
ATOM 4804 C C . PHE B 1 206 ? 10.992 5.684 27.844 1 92.38 206 PHE B C 1
ATOM 4806 O O . PHE B 1 206 ? 11.82 4.969 28.406 1 92.38 206 PHE B O 1
ATOM 4813 N N . GLY B 1 207 ? 11.297 6.441 26.891 1 90.69 207 GLY B N 1
ATOM 4814 C CA . GLY B 1 207 ? 12.672 6.605 26.453 1 90.69 207 GLY B CA 1
ATOM 4815 C C . GLY B 1 207 ? 13.578 7.191 27.516 1 90.69 207 GLY B C 1
ATOM 4816 O O . GLY B 1 207 ? 14.734 6.801 27.641 1 90.69 207 GLY B O 1
ATOM 4817 N N . ILE B 1 208 ? 13.047 8.094 28.297 1 88.5 208 ILE B N 1
ATOM 4818 C CA . ILE B 1 208 ? 13.797 8.711 29.391 1 88.5 208 ILE B CA 1
ATOM 4819 C C . ILE B 1 208 ? 14.039 7.691 30.5 1 88.5 208 ILE B C 1
ATOM 4821 O O . ILE B 1 208 ? 15.141 7.594 31.047 1 88.5 208 ILE B O 1
ATOM 4825 N N . CYS B 1 209 ? 13.039 6.918 30.75 1 90.12 209 CYS B N 1
ATOM 4826 C CA . CYS B 1 209 ? 13.133 5.922 31.812 1 90.12 209 CYS B CA 1
ATOM 4827 C C . CYS B 1 209 ? 14.133 4.828 31.438 1 90.12 209 CYS B C 1
ATOM 4829 O O . CYS B 1 209 ? 14.805 4.277 32.312 1 90.12 209 CYS B O 1
ATOM 4831 N N . THR B 1 210 ? 14.266 4.523 30.188 1 89.25 210 THR B N 1
ATOM 4832 C CA . THR B 1 210 ? 15.188 3.484 29.75 1 89.25 210 THR B CA 1
ATOM 4833 C C . THR B 1 210 ? 16.578 4.07 29.5 1 89.25 210 THR B C 1
ATOM 4835 O O . THR B 1 210 ? 17.516 3.34 29.156 1 89.25 210 THR B O 1
ATOM 4838 N N . GLY B 1 211 ? 16.719 5.324 29.531 1 84.31 211 GLY B N 1
ATOM 4839 C CA . GLY B 1 211 ? 18.016 5.988 29.453 1 84.31 211 GLY B CA 1
ATOM 4840 C C . GLY B 1 211 ? 18.422 6.32 28.016 1 84.31 211 GLY B C 1
ATOM 4841 O O . GLY B 1 211 ? 19.562 6.699 27.766 1 84.31 211 GLY B O 1
ATOM 4842 N N . GLN B 1 212 ? 17.5 6.199 27.172 1 86.12 212 GLN B N 1
ATOM 4843 C CA . GLN B 1 212 ? 17.844 6.398 25.766 1 86.12 212 GLN B CA 1
ATOM 4844 C C . GLN B 1 212 ? 17.672 7.859 25.359 1 86.12 212 GLN B C 1
ATOM 4846 O O . GLN B 1 212 ? 18.234 8.297 24.359 1 86.12 212 GLN B O 1
ATOM 4851 N N . ILE B 1 213 ? 16.844 8.617 26.156 1 83.88 213 ILE B N 1
ATOM 4852 C CA . ILE B 1 213 ? 16.594 10.031 25.875 1 83.88 213 ILE B CA 1
ATOM 4853 C C . ILE B 1 213 ? 16.984 10.875 27.094 1 83.88 213 ILE B C 1
ATOM 4855 O O . ILE B 1 213 ? 16.688 10.5 28.234 1 83.88 213 ILE B O 1
ATOM 4859 N N . ALA B 1 214 ? 17.656 11.875 26.859 1 80.38 214 ALA B N 1
ATOM 4860 C CA . ALA B 1 214 ? 18.109 12.75 27.938 1 80.38 214 ALA B CA 1
ATOM 4861 C C . ALA B 1 214 ? 16.953 13.57 28.5 1 80.38 214 ALA B C 1
ATOM 4863 O O . ALA B 1 214 ? 16.047 13.977 27.75 1 80.38 214 ALA B O 1
ATOM 4864 N N . LEU B 1 215 ? 16.953 13.727 29.688 1 76.25 215 LEU B N 1
ATOM 4865 C CA . LEU B 1 215 ? 15.961 14.562 30.344 1 76.25 215 LEU B CA 1
ATOM 4866 C C . LEU B 1 215 ? 16.109 16.031 29.922 1 76.25 215 LEU B C 1
ATOM 4868 O O . LEU B 1 215 ? 17.234 16.531 29.812 1 76.25 215 LEU B O 1
ATOM 4872 N N . PRO B 1 216 ? 14.953 16.609 29.641 1 74.56 216 PRO B N 1
ATOM 4873 C CA . PRO B 1 216 ? 15.07 18.031 29.266 1 74.56 216 PRO B CA 1
ATOM 4874 C C . PRO B 1 216 ? 15.523 18.906 30.438 1 74.56 216 PRO B C 1
ATOM 4876 O O . PRO B 1 216 ? 15.141 18.656 31.578 1 74.56 216 PRO B O 1
ATOM 4879 N N . HIS B 1 217 ? 16.406 19.734 30.188 1 72.38 217 HIS B N 1
ATOM 4880 C CA . HIS B 1 217 ? 16.953 20.625 31.219 1 72.38 217 HIS B CA 1
ATOM 4881 C C . HIS B 1 217 ? 15.914 21.656 31.641 1 72.38 217 HIS B C 1
ATOM 4883 O O . HIS B 1 217 ? 15.875 22.062 32.812 1 72.38 217 HIS B O 1
ATOM 4889 N N . LYS B 1 218 ? 15.078 22.109 30.688 1 78.12 218 LYS B N 1
ATOM 4890 C CA . LYS B 1 218 ? 14.047 23.109 30.938 1 78.12 218 LYS B CA 1
ATOM 4891 C C . LYS B 1 218 ? 12.75 22.75 30.219 1 78.12 218 LYS B C 1
ATOM 4893 O O . LYS B 1 218 ? 12.773 22.172 29.141 1 78.12 218 LYS B O 1
ATOM 4898 N N . VAL B 1 219 ? 11.703 23.062 30.922 1 77.62 219 VAL B N 1
ATOM 4899 C CA . VAL B 1 219 ? 10.398 22.766 30.344 1 77.62 219 VAL B CA 1
ATOM 4900 C C . VAL B 1 219 ? 9.859 23.984 29.594 1 77.62 219 VAL B C 1
ATOM 4902 O O . VAL B 1 219 ? 9.266 23.859 28.531 1 77.62 219 VAL B O 1
ATOM 4905 N N . ILE B 1 220 ? 10.125 25.172 30.062 1 82.81 220 ILE B N 1
ATOM 4906 C CA . ILE B 1 220 ? 9.609 26.391 29.469 1 82.81 220 ILE B CA 1
ATOM 4907 C C . ILE B 1 220 ? 10.766 27.328 29.109 1 82.81 220 ILE B C 1
ATOM 4909 O O . ILE B 1 220 ? 11.758 27.406 29.844 1 82.81 220 ILE B O 1
ATOM 4913 N N . SER B 1 221 ? 10.781 27.922 27.953 1 81.38 221 SER B N 1
ATOM 4914 C CA . SER B 1 221 ? 11.742 28.922 27.516 1 81.38 221 SER B CA 1
ATOM 4915 C C . SER B 1 221 ? 11.141 29.828 26.438 1 81.38 221 SER B C 1
ATOM 4917 O O . SER B 1 221 ? 9.984 29.656 26.047 1 81.38 221 SER B O 1
ATOM 4919 N N . THR B 1 222 ? 11.883 30.859 26.141 1 80.81 222 THR B N 1
ATOM 4920 C CA . THR B 1 222 ? 11.438 31.734 25.078 1 80.81 222 THR B CA 1
ATOM 4921 C C . THR B 1 222 ? 11.461 31.016 23.734 1 80.81 222 THR B C 1
ATOM 4923 O O . THR B 1 222 ? 12.25 30.078 23.531 1 80.81 222 THR B O 1
ATOM 4926 N N . ALA B 1 223 ? 10.477 31.438 22.922 1 84.81 223 ALA B N 1
ATOM 4927 C CA . ALA B 1 223 ? 10.414 30.844 21.578 1 84.81 223 ALA B CA 1
ATOM 4928 C C . ALA B 1 223 ? 11.734 31.016 20.828 1 84.81 223 ALA B C 1
ATOM 4930 O O . ALA B 1 223 ? 12.336 32.094 20.875 1 84.81 223 ALA B O 1
ATOM 4931 N N . PRO B 1 224 ? 12.227 29.953 20.219 1 83.12 224 PRO B N 1
ATOM 4932 C CA . PRO B 1 224 ? 13.445 30.078 19.422 1 83.12 224 PRO B CA 1
ATOM 4933 C C . PRO B 1 224 ? 13.328 31.125 18.312 1 83.12 224 PRO B C 1
ATOM 4935 O O . PRO B 1 224 ? 12.219 31.406 17.844 1 83.12 224 PRO B O 1
ATOM 4938 N N . SER B 1 225 ? 14.5 31.609 17.938 1 83.88 225 SER B N 1
ATOM 4939 C CA . SER B 1 225 ? 14.523 32.688 16.953 1 83.88 225 SER B CA 1
ATOM 4940 C C . SER B 1 225 ? 14.086 32.188 15.578 1 83.88 225 SER B C 1
ATOM 4942 O O . SER B 1 225 ? 14.422 31.062 15.188 1 83.88 225 SER B O 1
ATOM 4944 N N . LEU B 1 226 ? 13.328 33 14.938 1 87.88 226 LEU B N 1
ATOM 4945 C CA . LEU B 1 226 ? 12.844 32.719 13.586 1 87.88 226 LEU B CA 1
ATOM 4946 C C . LEU B 1 226 ? 13.859 33.156 12.539 1 87.88 226 LEU B C 1
ATOM 4948 O O . LEU B 1 226 ? 13.711 32.844 11.359 1 87.88 226 LEU B O 1
ATOM 4952 N N . ALA B 1 227 ? 14.898 33.688 12.867 1 83.19 227 ALA B N 1
ATOM 4953 C CA . ALA B 1 227 ? 15.852 34.375 11.992 1 83.19 227 ALA B CA 1
ATOM 4954 C C . ALA B 1 227 ? 16.453 33.406 10.969 1 83.19 227 ALA B C 1
ATOM 4956 O O . ALA B 1 227 ? 16.578 33.781 9.789 1 83.19 227 ALA B O 1
ATOM 4957 N N . PRO B 1 228 ? 16.719 32.25 11.367 1 85.5 228 PRO B N 1
ATOM 4958 C CA . PRO B 1 228 ? 17.375 31.375 10.406 1 85.5 228 PRO B CA 1
ATOM 4959 C C . PRO B 1 228 ? 16.469 31.016 9.219 1 85.5 228 PRO B C 1
ATOM 4961 O O . PRO B 1 228 ? 16.969 30.719 8.133 1 85.5 228 PRO B O 1
ATOM 4964 N N . THR B 1 229 ? 15.227 31.047 9.383 1 85.75 229 THR B N 1
ATOM 4965 C CA . THR B 1 229 ? 14.344 30.547 8.336 1 85.75 229 THR B CA 1
ATOM 4966 C C . THR B 1 229 ? 13.516 31.688 7.738 1 85.75 229 THR B C 1
ATOM 4968 O O . THR B 1 229 ? 13.016 31.562 6.617 1 85.75 229 THR B O 1
ATOM 4971 N N . PHE B 1 230 ? 13.453 32.781 8.422 1 88.62 230 PHE B N 1
ATOM 4972 C CA . PHE B 1 230 ? 12.57 33.875 8.055 1 88.62 230 PHE B CA 1
ATOM 4973 C C . PHE B 1 230 ? 13.008 34.5 6.738 1 88.62 230 PHE B C 1
ATOM 4975 O O . PHE B 1 230 ? 14.172 34.875 6.582 1 88.62 230 PHE B O 1
ATOM 4982 N N . GLY B 1 231 ? 12.117 34.562 5.801 1 86.5 231 GLY B N 1
ATOM 4983 C CA . GLY B 1 231 ? 12.32 35.281 4.559 1 86.5 231 GLY B CA 1
ATOM 4984 C C . GLY B 1 231 ? 13.133 34.5 3.539 1 86.5 231 GLY B C 1
ATOM 4985 O O . GLY B 1 231 ? 13.289 34.938 2.398 1 86.5 231 GLY B O 1
ATOM 4986 N N . GLN B 1 232 ? 13.633 33.406 3.879 1 84.88 232 GLN B N 1
ATOM 4987 C CA . GLN B 1 232 ? 14.469 32.625 2.967 1 84.88 232 GLN B CA 1
ATOM 4988 C C . GLN B 1 232 ? 13.695 32.219 1.72 1 84.88 232 GLN B C 1
ATOM 4990 O O . GLN B 1 232 ? 14.266 32.094 0.637 1 84.88 232 GLN B O 1
ATOM 4995 N N . ALA B 1 233 ? 12.469 32.094 1.879 1 86.25 233 ALA B N 1
ATOM 4996 C CA . ALA B 1 233 ? 11.617 31.703 0.757 1 86.25 233 ALA B CA 1
ATOM 4997 C C . ALA B 1 233 ? 11.609 32.781 -0.321 1 86.25 233 ALA B C 1
ATOM 4999 O O . ALA B 1 233 ? 11.602 32.469 -1.516 1 86.25 233 ALA B O 1
ATOM 5000 N N . ILE B 1 234 ? 11.641 34 0.059 1 87.06 234 ILE B N 1
ATOM 5001 C CA . ILE B 1 234 ? 11.562 35.125 -0.873 1 87.06 234 ILE B CA 1
ATOM 5002 C C . ILE B 1 234 ? 12.922 35.344 -1.538 1 87.06 234 ILE B C 1
ATOM 5004 O O . ILE B 1 234 ? 13 35.594 -2.742 1 87.06 234 ILE B O 1
ATOM 5008 N N . PHE B 1 235 ? 13.961 35.094 -0.809 1 86.44 235 PHE B N 1
ATOM 5009 C CA . PHE B 1 235 ? 15.312 35.406 -1.283 1 86.44 235 PHE B CA 1
ATOM 5010 C C . PHE B 1 235 ? 15.758 34.375 -2.314 1 86.44 235 PHE B C 1
ATOM 5012 O O . PHE B 1 235 ? 16.609 34.656 -3.16 1 86.44 235 PHE B O 1
ATOM 5019 N N . HIS B 1 236 ? 15.148 33.25 -2.314 1 88.12 236 HIS B N 1
ATOM 5020 C CA . HIS B 1 236 ? 15.641 32.156 -3.162 1 88.12 236 HIS B CA 1
ATOM 5021 C C . HIS B 1 236 ? 14.648 31.828 -4.27 1 88.12 236 HIS B C 1
ATOM 5023 O O . HIS B 1 236 ? 14.695 30.734 -4.844 1 88.12 236 HIS B O 1
ATOM 5029 N N . VAL B 1 237 ? 13.828 32.719 -4.578 1 89.31 237 VAL B N 1
ATOM 5030 C CA . VAL B 1 237 ? 12.859 32.531 -5.648 1 89.31 237 VAL B CA 1
ATOM 5031 C C . VAL B 1 237 ? 13.586 32.406 -6.988 1 89.31 237 VAL B C 1
ATOM 5033 O O . VAL B 1 237 ? 13.148 31.672 -7.879 1 89.31 237 VAL B O 1
ATOM 5036 N N . LYS B 1 238 ? 14.68 33.031 -7.121 1 86.12 238 LYS B N 1
ATOM 5037 C CA . LYS B 1 238 ? 15.453 33.031 -8.359 1 86.12 238 LYS B CA 1
ATOM 5038 C C . LYS B 1 238 ? 16.094 31.656 -8.617 1 86.12 238 LYS B C 1
ATOM 5040 O O . LYS B 1 238 ? 16.453 31.344 -9.75 1 86.12 238 LYS B O 1
ATOM 5045 N N . ASP B 1 239 ? 16.156 30.953 -7.523 1 86.56 239 ASP B N 1
ATOM 5046 C CA . ASP B 1 239 ? 16.797 29.656 -7.652 1 86.56 239 ASP B CA 1
ATOM 5047 C C . ASP B 1 239 ? 15.875 28.641 -8.328 1 86.56 239 ASP B C 1
ATOM 5049 O O . ASP B 1 239 ? 16.297 27.547 -8.695 1 86.56 239 ASP B O 1
ATOM 5053 N N . ILE B 1 240 ? 14.68 29.094 -8.5 1 88.75 240 ILE B N 1
ATOM 5054 C CA . ILE B 1 240 ? 13.742 28.234 -9.219 1 88.75 240 ILE B CA 1
ATOM 5055 C C . ILE B 1 240 ? 13.945 28.406 -10.727 1 88.75 240 ILE B C 1
ATOM 5057 O O . ILE B 1 240 ? 13.172 29.078 -11.398 1 88.75 240 ILE B O 1
ATOM 5061 N N . ASN B 1 241 ? 14.891 27.766 -11.297 1 84 241 ASN B N 1
ATOM 5062 C CA . ASN B 1 241 ? 15.25 28.031 -12.688 1 84 241 ASN B CA 1
ATOM 5063 C C . ASN B 1 241 ? 15.367 26.734 -13.492 1 84 241 ASN B C 1
ATOM 5065 O O . ASN B 1 241 ? 15.883 26.734 -14.609 1 84 241 ASN B O 1
ATOM 5069 N N . SER B 1 242 ? 14.961 25.734 -12.984 1 83.5 242 SER B N 1
ATOM 5070 C CA . SER B 1 242 ? 15.016 24.469 -13.695 1 83.5 242 SER B CA 1
ATOM 5071 C C . SER B 1 242 ? 13.625 23.859 -13.852 1 83.5 242 SER B C 1
ATOM 5073 O O . SER B 1 242 ? 12.703 24.203 -13.109 1 83.5 242 SER B O 1
ATOM 5075 N N . VAL B 1 243 ? 13.461 23.125 -14.844 1 80.81 243 VAL B N 1
ATOM 5076 C CA . VAL B 1 243 ? 12.203 22.422 -15.094 1 80.81 243 VAL B CA 1
ATOM 5077 C C . VAL B 1 243 ? 11.867 21.531 -13.898 1 80.81 243 VAL B C 1
ATOM 5079 O O . VAL B 1 243 ? 10.695 21.406 -13.523 1 80.81 243 VAL B O 1
ATOM 5082 N N . GLN B 1 244 ? 12.875 21.031 -13.352 1 81.19 244 GLN B N 1
ATOM 5083 C CA . GLN B 1 244 ? 12.703 20.172 -12.188 1 81.19 244 GLN B CA 1
ATOM 5084 C C . GLN B 1 244 ? 12.039 20.938 -11.039 1 81.19 244 GLN B C 1
ATOM 5086 O O . GLN B 1 244 ? 11.156 20.391 -10.359 1 81.19 244 GLN B O 1
ATOM 5091 N N . MET B 1 245 ? 12.477 22.125 -10.914 1 87.19 245 MET B N 1
ATOM 5092 C CA . MET B 1 245 ? 11.961 22.906 -9.797 1 87.19 245 MET B CA 1
ATOM 5093 C C . MET B 1 245 ? 10.523 23.344 -10.055 1 87.19 245 MET B C 1
ATOM 5095 O O . MET B 1 245 ? 9.727 23.469 -9.125 1 87.19 245 MET B O 1
ATOM 5099 N N . TRP B 1 246 ? 10.164 23.469 -11.258 1 88.19 246 TRP B N 1
ATOM 5100 C CA . TRP B 1 246 ? 8.789 23.828 -11.57 1 88.19 246 TRP B CA 1
ATOM 5101 C C . TRP B 1 246 ? 7.848 22.656 -11.336 1 88.19 246 TRP B C 1
ATOM 5103 O O . TRP B 1 246 ? 6.691 22.828 -10.953 1 88.19 246 TRP B O 1
ATOM 5113 N N . VAL B 1 247 ? 8.383 21.531 -11.516 1 80.94 247 VAL B N 1
ATOM 5114 C CA . VAL B 1 247 ? 7.594 20.344 -11.227 1 80.94 247 VAL B CA 1
ATOM 5115 C C . VAL B 1 247 ? 7.371 20.219 -9.719 1 80.94 247 VAL B C 1
ATOM 5117 O O . VAL B 1 247 ? 6.301 19.812 -9.273 1 80.94 247 VAL B O 1
ATOM 5120 N N . VAL B 1 248 ? 8.43 20.578 -9.078 1 87.25 248 VAL B N 1
ATOM 5121 C CA . VAL B 1 248 ? 8.328 20.562 -7.625 1 87.25 248 VAL B CA 1
ATOM 5122 C C . VAL B 1 248 ? 7.258 21.562 -7.176 1 87.25 248 VAL B C 1
ATOM 5124 O O . VAL B 1 248 ? 6.426 21.25 -6.32 1 87.25 248 VAL B O 1
ATOM 5127 N N . VAL B 1 249 ? 7.258 22.688 -7.777 1 91 249 VAL B N 1
ATOM 5128 C CA . VAL B 1 249 ? 6.273 23.719 -7.457 1 91 249 VAL B CA 1
ATOM 5129 C C . VAL B 1 249 ? 4.867 23.203 -7.762 1 91 249 VAL B C 1
ATOM 5131 O O . VAL B 1 249 ? 3.959 23.344 -6.941 1 91 249 VAL B O 1
ATOM 5134 N N . LEU B 1 250 ? 4.746 22.609 -8.812 1 85.31 250 LEU B N 1
ATOM 5135 C CA . LEU B 1 250 ? 3.449 22.094 -9.227 1 85.31 250 LEU B CA 1
ATOM 5136 C C . LEU B 1 250 ? 2.986 20.969 -8.305 1 85.31 250 LEU B C 1
ATOM 5138 O O . LEU B 1 250 ? 1.797 20.875 -7.992 1 85.31 250 LEU B O 1
ATOM 5142 N N . THR B 1 251 ? 3.916 20.188 -7.93 1 83.44 251 THR B N 1
ATOM 5143 C CA . THR B 1 251 ? 3.584 19.078 -7.039 1 83.44 251 THR B CA 1
ATOM 5144 C C . THR B 1 251 ? 3.123 19.609 -5.68 1 83.44 251 THR B C 1
ATOM 5146 O O . THR B 1 251 ? 2.146 19.109 -5.117 1 83.44 251 THR B O 1
ATOM 5149 N N . PHE B 1 252 ? 3.861 20.578 -5.176 1 89.62 252 PHE B N 1
ATOM 5150 C CA . PHE B 1 252 ? 3.43 21.203 -3.932 1 89.62 252 PHE B CA 1
ATOM 5151 C C . PHE B 1 252 ? 2.008 21.734 -4.055 1 89.62 252 PHE B C 1
ATOM 5153 O O . PHE B 1 252 ? 1.197 21.578 -3.141 1 89.62 252 PHE B O 1
ATOM 5160 N N . LEU B 1 253 ? 1.77 22.328 -5.152 1 86.75 253 LEU B N 1
ATOM 5161 C CA . LEU B 1 253 ? 0.467 22.938 -5.391 1 86.75 253 LEU B CA 1
ATOM 5162 C C . LEU B 1 253 ? -0.63 21.875 -5.445 1 86.75 253 LEU B C 1
ATOM 5164 O O . LEU B 1 253 ? -1.643 21.984 -4.75 1 86.75 253 LEU B O 1
ATOM 5168 N N . LEU B 1 254 ? -0.396 20.891 -6.184 1 78.81 254 LEU B N 1
ATOM 5169 C CA . LEU B 1 254 ? -1.419 19.875 -6.406 1 78.81 254 LEU B CA 1
ATOM 5170 C C . LEU B 1 254 ? -1.693 19.078 -5.129 1 78.81 254 LEU B C 1
ATOM 5172 O O . LEU B 1 254 ? -2.852 18.859 -4.77 1 78.81 254 LEU B O 1
ATOM 5176 N N . VAL B 1 255 ? -0.633 18.672 -4.535 1 80.06 255 VAL B N 1
ATOM 5177 C CA . VAL B 1 255 ? -0.777 17.859 -3.338 1 80.06 255 VAL B CA 1
ATOM 5178 C C . VAL B 1 255 ? -1.453 18.656 -2.232 1 80.06 255 VAL B C 1
ATOM 5180 O O . VAL B 1 255 ? -2.348 18.156 -1.548 1 80.06 255 VAL B O 1
ATOM 5183 N N . THR B 1 256 ? -1.017 19.875 -2.078 1 85.69 256 THR B N 1
ATOM 5184 C CA . THR B 1 256 ? -1.602 20.719 -1.04 1 85.69 256 THR B CA 1
ATOM 5185 C C . THR B 1 256 ? -3.061 21.031 -1.355 1 85.69 256 THR B C 1
ATOM 5187 O O . THR B 1 256 ? -3.908 21.031 -0.46 1 85.69 256 THR B O 1
ATOM 5190 N N . PHE B 1 257 ? -3.328 21.312 -2.529 1 80.25 257 PHE B N 1
ATOM 5191 C CA . PHE B 1 257 ? -4.68 21.672 -2.936 1 80.25 257 PHE B CA 1
ATOM 5192 C C . PHE B 1 257 ? -5.645 20.531 -2.689 1 80.25 257 PHE B C 1
ATOM 5194 O O . PHE B 1 257 ? -6.723 20.719 -2.127 1 80.25 257 PHE B O 1
ATOM 5201 N N . PHE B 1 258 ? -5.293 19.406 -3.066 1 72.69 258 PHE B N 1
ATOM 5202 C CA . PHE B 1 258 ? -6.188 18.266 -2.934 1 72.69 258 PHE B CA 1
ATOM 5203 C C . PHE B 1 258 ? -6.285 17.812 -1.48 1 72.69 258 PHE B C 1
ATOM 5205 O O . PHE B 1 258 ? -7.34 17.359 -1.035 1 72.69 258 PHE B O 1
ATOM 5212 N N . ASP B 1 259 ? -5.172 17.875 -0.841 1 76.62 259 ASP B N 1
ATOM 5213 C CA . ASP B 1 259 ? -5.184 17.562 0.584 1 76.62 259 ASP B CA 1
ATOM 5214 C C . ASP B 1 259 ? -6.121 18.484 1.345 1 76.62 259 ASP B C 1
ATOM 5216 O O . ASP B 1 259 ? -6.93 18.031 2.16 1 76.62 259 ASP B O 1
ATOM 5220 N N . THR B 1 260 ? -6.047 19.75 1.036 1 80.12 260 THR B N 1
ATOM 5221 C CA . THR B 1 260 ? -6.887 20.75 1.693 1 80.12 260 THR B CA 1
ATOM 5222 C C . THR B 1 260 ? -8.352 20.562 1.302 1 80.12 260 THR B C 1
ATOM 5224 O O . THR B 1 260 ? -9.234 20.547 2.164 1 80.12 260 THR B O 1
ATOM 5227 N N . ALA B 1 261 ? -8.672 20.5 0.05 1 74.81 261 ALA B N 1
ATOM 5228 C CA . ALA B 1 261 ? -10.039 20.344 -0.427 1 74.81 261 ALA B CA 1
ATOM 5229 C C . ALA B 1 261 ? -10.695 19.094 0.167 1 74.81 261 ALA B C 1
ATOM 5231 O O . ALA B 1 261 ? -11.836 19.141 0.625 1 74.81 261 ALA B O 1
ATOM 5232 N N . GLY B 1 262 ? -9.992 18.078 0.112 1 71.94 262 GLY B N 1
ATOM 5233 C CA . GLY B 1 262 ? -10.523 16.828 0.66 1 71.94 262 GLY B CA 1
ATOM 5234 C C . GLY B 1 262 ? -10.805 16.906 2.15 1 71.94 262 GLY B C 1
ATOM 5235 O O . GLY B 1 262 ? -11.836 16.438 2.621 1 71.94 262 GLY B O 1
ATOM 5236 N N . THR B 1 263 ? -9.93 17.438 2.908 1 81.75 263 THR B N 1
ATOM 5237 C CA . THR B 1 263 ? -10.078 17.547 4.355 1 81.75 263 THR B CA 1
ATOM 5238 C C . THR B 1 263 ? -11.203 18.516 4.711 1 81.75 263 THR B C 1
ATOM 5240 O O . THR B 1 263 ? -12.023 18.219 5.586 1 81.75 263 THR B O 1
ATOM 5243 N N . LEU B 1 264 ? -11.289 19.609 3.998 1 83.75 264 LEU B N 1
ATOM 5244 C CA . LEU B 1 264 ? -12.344 20.594 4.258 1 83.75 264 LEU B CA 1
ATOM 5245 C C . LEU B 1 264 ? -13.719 19.984 3.998 1 83.75 264 LEU B C 1
ATOM 5247 O O . LEU B 1 264 ? -14.625 20.125 4.816 1 83.75 264 LEU B O 1
ATOM 5251 N N . ILE B 1 265 ? -13.859 19.375 2.936 1 75.69 265 ILE B N 1
ATOM 5252 C CA . ILE B 1 265 ? -15.148 18.797 2.564 1 75.69 265 ILE B CA 1
ATOM 5253 C C . ILE B 1 265 ? -15.508 17.672 3.537 1 75.69 265 ILE B C 1
ATOM 5255 O O . ILE B 1 265 ? -16.656 17.547 3.957 1 75.69 265 ILE B O 1
ATOM 5259 N N . GLY B 1 266 ? -14.578 16.906 3.83 1 76 266 GLY B N 1
ATOM 5260 C CA . GLY B 1 266 ? -14.82 15.844 4.801 1 76 266 GLY B CA 1
ATOM 5261 C C . GLY B 1 266 ? -15.273 16.375 6.148 1 76 266 GLY B C 1
ATOM 5262 O O . GLY B 1 266 ? -16.234 15.852 6.734 1 76 266 GLY B O 1
ATOM 5263 N N . LEU B 1 267 ? -14.633 17.328 6.629 1 85.5 267 LEU B N 1
ATOM 5264 C CA . LEU B 1 267 ? -14.969 17.938 7.918 1 85.5 267 LEU B CA 1
ATOM 5265 C C . LEU B 1 267 ? -16.312 18.656 7.852 1 85.5 267 LEU B C 1
ATOM 5267 O O . LEU B 1 267 ? -17.094 18.625 8.805 1 85.5 267 LEU B O 1
ATOM 5271 N N . ALA B 1 268 ? -16.547 19.234 6.715 1 84.94 268 ALA B N 1
ATOM 5272 C CA . ALA B 1 268 ? -17.828 19.922 6.531 1 84.94 268 ALA B CA 1
ATOM 5273 C C . ALA B 1 268 ? -18.984 18.938 6.52 1 84.94 268 ALA B C 1
ATOM 5275 O O . ALA B 1 268 ? -20.062 19.219 7.062 1 84.94 268 ALA B O 1
ATOM 5276 N N . GLN B 1 269 ? -18.719 17.922 5.891 1 79.31 269 GLN B N 1
ATOM 5277 C CA . GLN B 1 269 ? -19.734 16.891 5.859 1 79.31 269 GLN B CA 1
ATOM 5278 C C . GLN B 1 269 ? -20 16.328 7.262 1 79.31 269 GLN B C 1
ATOM 5280 O O . GLN B 1 269 ? -21.156 16.156 7.652 1 79.31 269 GLN B O 1
ATOM 5285 N N . GLN B 1 270 ? -19.031 16.094 7.941 1 80.44 270 GLN B N 1
ATOM 5286 C CA . GLN B 1 270 ? -19.156 15.586 9.297 1 80.44 270 GLN B CA 1
ATOM 5287 C C . GLN B 1 270 ? -19.875 16.594 10.203 1 80.44 270 GLN B C 1
ATOM 5289 O O . GLN B 1 270 ? -20.672 16.203 11.055 1 80.44 270 GLN B O 1
ATOM 5294 N N . ALA B 1 271 ? -19.562 17.828 10 1 85.56 271 ALA B N 1
ATOM 5295 C CA . ALA B 1 271 ? -20.125 18.875 10.844 1 85.56 271 ALA B CA 1
ATOM 5296 C C . ALA B 1 271 ? -21.531 19.25 10.398 1 85.56 271 ALA B C 1
ATOM 5298 O O . ALA B 1 271 ? -22.266 19.938 11.125 1 85.56 271 ALA B O 1
ATOM 5299 N N . GLY B 1 272 ? -21.875 18.719 9.172 1 81.19 272 GLY B N 1
ATOM 5300 C CA . GLY B 1 272 ? -23.203 19.016 8.656 1 81.19 272 GLY B CA 1
ATOM 5301 C C . GLY B 1 272 ? -23.312 20.406 8.047 1 81.19 272 GLY B C 1
ATOM 5302 O O . GLY B 1 272 ? -24.375 21.016 8.07 1 81.19 272 GLY B O 1
ATOM 5303 N N . PHE B 1 273 ? -22.266 20.891 7.625 1 85.62 273 PHE B N 1
ATOM 5304 C CA . PHE B 1 273 ? -22.25 22.234 7.066 1 85.62 273 PHE B CA 1
ATOM 5305 C C . PHE B 1 273 ? -22.656 22.219 5.602 1 85.62 273 PHE B C 1
ATOM 5307 O O . PHE B 1 273 ? -22.922 23.266 5.012 1 85.62 273 PHE B O 1
ATOM 5314 N N . MET B 1 274 ? -22.672 21.047 5.059 1 80.75 274 MET B N 1
ATOM 5315 C CA . MET B 1 274 ? -22.938 20.906 3.629 1 80.75 274 MET B CA 1
ATOM 5316 C C . MET B 1 274 ? -24.359 21.328 3.299 1 80.75 274 MET B C 1
ATOM 5318 O O . MET B 1 274 ? -25.297 20.969 4.016 1 80.75 274 MET B O 1
ATOM 5322 N N . LYS B 1 275 ? -24.531 22.172 2.316 1 78.81 275 LYS B N 1
ATOM 5323 C CA . LYS B 1 275 ? -25.828 22.562 1.764 1 78.81 275 LYS B CA 1
ATOM 5324 C C . LYS B 1 275 ? -25.875 22.297 0.261 1 78.81 275 LYS B C 1
ATOM 5326 O O . LYS B 1 275 ? -25.094 22.875 -0.501 1 78.81 275 LYS B O 1
ATOM 5331 N N . ASN B 1 276 ? -26.734 21.453 -0.28 1 75.62 276 ASN B N 1
ATOM 5332 C CA . ASN B 1 276 ? -26.875 21.094 -1.688 1 75.62 276 ASN B CA 1
ATOM 5333 C C . ASN B 1 276 ? -25.578 20.5 -2.24 1 75.62 276 ASN B C 1
ATOM 5335 O O . ASN B 1 276 ? -25.109 20.906 -3.305 1 75.62 276 ASN B O 1
ATOM 5339 N N . ASN B 1 277 ? -24.828 19.797 -1.436 1 66.5 277 ASN B N 1
ATOM 5340 C CA . ASN B 1 277 ? -23.609 19.094 -1.786 1 66.5 277 ASN B CA 1
ATOM 5341 C C . ASN B 1 277 ? -22.438 20.062 -2.002 1 66.5 277 ASN B C 1
ATOM 5343 O O . ASN B 1 277 ? -21.5 19.75 -2.721 1 66.5 277 ASN B O 1
ATOM 5347 N N . LYS B 1 278 ? -22.719 21.25 -1.485 1 76.12 278 LYS B N 1
ATOM 5348 C CA . LYS B 1 278 ? -21.641 22.25 -1.536 1 76.12 278 LYS B CA 1
ATOM 5349 C C . LYS B 1 278 ? -21.328 22.781 -0.144 1 76.12 278 LYS B C 1
ATOM 5351 O O . LYS B 1 278 ? -22.234 22.953 0.677 1 76.12 278 LYS B O 1
ATOM 5356 N N . MET B 1 279 ? -20.078 23.062 0.113 1 79.69 279 MET B N 1
ATOM 5357 C CA . MET B 1 279 ? -19.656 23.672 1.366 1 79.69 279 MET B CA 1
ATOM 5358 C C . MET B 1 279 ? -19.797 25.188 1.306 1 79.69 279 MET B C 1
ATOM 5360 O O . MET B 1 279 ? -19.156 25.844 0.48 1 79.69 279 MET B O 1
ATOM 5364 N N . PRO B 1 280 ? -20.672 25.672 2.119 1 84.31 280 PRO B N 1
ATOM 5365 C CA . PRO B 1 280 ? -20.797 27.141 2.123 1 84.31 280 PRO B CA 1
ATOM 5366 C C . PRO B 1 280 ? -19.5 27.844 2.465 1 84.31 280 PRO B C 1
ATOM 5368 O O . PRO B 1 280 ? -18.734 27.375 3.318 1 84.31 280 PRO B O 1
ATOM 5371 N N . ARG B 1 281 ? -19.156 28.984 1.798 1 86.44 281 ARG B N 1
ATOM 5372 C CA . ARG B 1 281 ? -17.984 29.812 2.047 1 86.44 281 ARG B CA 1
ATOM 5373 C C . ARG B 1 281 ? -16.703 29.031 1.807 1 86.44 281 ARG B C 1
ATOM 5375 O O . ARG B 1 281 ? -15.711 29.234 2.516 1 86.44 281 ARG B O 1
ATOM 5382 N N . VAL B 1 282 ? -16.719 28.078 0.952 1 82.75 282 VAL B N 1
ATOM 5383 C CA . VAL B 1 282 ? -15.547 27.266 0.638 1 82.75 282 VAL B CA 1
ATOM 5384 C C . VAL B 1 282 ? -14.438 28.156 0.068 1 82.75 282 VAL B C 1
ATOM 5386 O O . VAL B 1 282 ? -13.258 27.906 0.31 1 82.75 282 VAL B O 1
ATOM 5389 N N . GLY B 1 283 ? -14.852 29.141 -0.676 1 84 283 GLY B N 1
ATOM 5390 C CA . GLY B 1 283 ? -13.883 30.078 -1.223 1 84 283 GLY B CA 1
ATOM 5391 C C . GLY B 1 283 ? -13.07 30.797 -0.155 1 84 283 GLY B C 1
ATOM 5392 O O . GLY B 1 283 ? -11.859 30.953 -0.29 1 84 283 GLY B O 1
ATOM 5393 N N . LYS B 1 284 ? -13.688 31.172 0.886 1 88.94 284 LYS B N 1
ATOM 5394 C CA . LYS B 1 284 ? -13.008 31.828 1.994 1 88.94 284 LYS B CA 1
ATOM 5395 C C . LYS B 1 284 ? -12.086 30.875 2.736 1 88.94 284 LYS B C 1
ATOM 5397 O O . LYS B 1 284 ? -11.016 31.266 3.207 1 88.94 284 LYS B O 1
ATOM 5402 N N . ALA B 1 285 ? -12.562 29.688 2.855 1 89.38 285 ALA B N 1
ATOM 5403 C CA . ALA B 1 285 ? -11.742 28.672 3.52 1 89.38 285 ALA B CA 1
ATOM 5404 C C . ALA B 1 285 ? -10.469 28.406 2.73 1 89.38 285 ALA B C 1
ATOM 5406 O O . ALA B 1 285 ? -9.383 28.281 3.312 1 89.38 285 ALA B O 1
ATOM 5407 N N . LEU B 1 286 ? -10.641 28.328 1.455 1 87.12 286 LEU B N 1
ATOM 5408 C CA . LEU B 1 286 ? -9.484 28.078 0.598 1 87.12 286 LEU B CA 1
ATOM 5409 C C . LEU B 1 286 ? -8.547 29.281 0.588 1 87.12 286 LEU B C 1
ATOM 5411 O O . LEU B 1 286 ? -7.328 29.125 0.498 1 87.12 286 LEU B O 1
ATOM 5415 N N . ALA B 1 287 ? -9.117 30.391 0.631 1 87.94 287 ALA B N 1
ATOM 5416 C CA . ALA B 1 287 ? -8.305 31.594 0.714 1 87.94 287 ALA B CA 1
ATOM 5417 C C . ALA B 1 287 ? -7.5 31.641 2.01 1 87.94 287 ALA B C 1
ATOM 5419 O O . ALA B 1 287 ? -6.348 32.062 2.021 1 87.94 287 ALA B O 1
ATOM 5420 N N . ALA B 1 288 ? -8.156 31.203 3.016 1 90.56 288 ALA B N 1
ATOM 5421 C CA . ALA B 1 288 ? -7.453 31.109 4.293 1 90.56 288 ALA B CA 1
ATOM 5422 C C . ALA B 1 288 ? -6.301 30.109 4.215 1 90.56 288 ALA B C 1
ATOM 5424 O O . ALA B 1 288 ? -5.203 30.391 4.711 1 90.56 288 ALA B O 1
ATOM 5425 N N . ASP B 1 289 ? -6.523 29.062 3.633 1 91 289 ASP B N 1
ATOM 5426 C CA . ASP B 1 289 ? -5.516 28.016 3.496 1 91 289 ASP B CA 1
ATOM 5427 C C . ASP B 1 289 ? -4.344 28.5 2.645 1 91 289 ASP B C 1
ATOM 5429 O O . ASP B 1 289 ? -3.182 28.281 3.002 1 91 289 ASP B O 1
ATOM 5433 N N . SER B 1 290 ? -4.672 29.062 1.505 1 90.81 290 SER B N 1
ATOM 5434 C CA . SER B 1 290 ? -3.617 29.516 0.61 1 90.81 290 SER B CA 1
ATOM 5435 C C . SER B 1 290 ? -2.803 30.641 1.25 1 90.81 290 SER B C 1
ATOM 5437 O O . SER B 1 290 ? -1.584 30.703 1.075 1 90.81 290 SER B O 1
ATOM 5439 N N . SER B 1 291 ? -3.455 31.484 1.974 1 92.5 291 SER B N 1
ATOM 5440 C CA . SER B 1 291 ? -2.75 32.531 2.688 1 92.5 291 SER B CA 1
ATOM 5441 C C . SER B 1 291 ? -1.849 31.969 3.777 1 92.5 291 SER B C 1
ATOM 5443 O O . SER B 1 291 ? -0.725 32.438 3.971 1 92.5 291 SER B O 1
ATOM 5445 N N . ALA B 1 292 ? -2.381 31.031 4.453 1 92.94 292 ALA B N 1
ATOM 5446 C CA . ALA B 1 292 ? -1.589 30.359 5.484 1 92.94 292 ALA B CA 1
ATOM 5447 C C . ALA B 1 292 ? -0.349 29.703 4.887 1 92.94 292 ALA B C 1
ATOM 5449 O O . ALA B 1 292 ? 0.725 29.719 5.492 1 92.94 292 ALA B O 1
ATOM 5450 N N . MET B 1 293 ? -0.53 29.109 3.768 1 93.25 293 MET B N 1
ATOM 5451 C CA . MET B 1 293 ? 0.587 28.469 3.068 1 93.25 293 MET B CA 1
ATOM 5452 C C . MET B 1 293 ? 1.647 29.5 2.699 1 93.25 293 MET B C 1
ATOM 5454 O O . MET B 1 293 ? 2.846 29.25 2.836 1 93.25 293 MET B O 1
ATOM 5458 N N . ALA B 1 294 ? 1.222 30.641 2.271 1 94.12 294 ALA B N 1
ATOM 5459 C CA . ALA B 1 294 ? 2.143 31.719 1.896 1 94.12 294 ALA B CA 1
ATOM 5460 C C . ALA B 1 294 ? 2.904 32.25 3.111 1 94.12 294 ALA B C 1
ATOM 5462 O O . ALA B 1 294 ? 4.133 32.344 3.086 1 94.12 294 ALA B O 1
ATOM 5463 N N . VAL B 1 295 ? 2.189 32.5 4.125 1 93.19 295 VAL B N 1
ATOM 5464 C CA . VAL B 1 295 ? 2.811 33.031 5.34 1 93.19 295 VAL B CA 1
ATOM 5465 C C . VAL B 1 295 ? 3.736 31.969 5.934 1 93.19 295 VAL B C 1
ATOM 5467 O O . VAL B 1 295 ? 4.832 32.281 6.406 1 93.19 295 VAL B O 1
ATOM 5470 N N . GLY B 1 296 ? 3.275 30.797 5.949 1 93.69 296 GLY B N 1
ATOM 5471 C CA . GLY B 1 296 ? 4.105 29.703 6.445 1 93.69 296 GLY B CA 1
ATOM 5472 C C . GLY B 1 296 ? 5.43 29.578 5.711 1 93.69 296 GLY B C 1
ATOM 5473 O O . GLY B 1 296 ? 6.469 29.359 6.332 1 93.69 296 GLY B O 1
ATOM 5474 N N . SER B 1 297 ? 5.336 29.703 4.438 1 94.25 297 SER B N 1
ATOM 5475 C CA . SER B 1 297 ? 6.551 29.609 3.641 1 94.25 297 SER B CA 1
ATOM 5476 C C . SER B 1 297 ? 7.512 30.75 3.957 1 94.25 297 SER B C 1
ATOM 5478 O O . SER B 1 297 ? 8.727 30.562 3.959 1 94.25 297 SER B O 1
ATOM 5480 N N . ILE B 1 298 ? 7.008 31.906 4.254 1 94.12 298 ILE B N 1
ATOM 5481 C CA . ILE B 1 298 ? 7.832 33.062 4.59 1 94.12 298 ILE B CA 1
ATOM 5482 C C . ILE B 1 298 ? 8.445 32.875 5.977 1 94.12 298 ILE B C 1
ATOM 5484 O O . ILE B 1 298 ? 9.602 33.25 6.207 1 94.12 298 ILE B O 1
ATOM 5488 N N . LEU B 1 299 ? 7.66 32.344 6.875 1 94.12 299 LEU B N 1
ATOM 5489 C CA . LEU B 1 299 ? 8.148 32.062 8.219 1 94.12 299 LEU B CA 1
ATOM 5490 C C . LEU B 1 299 ? 9.195 30.953 8.219 1 94.12 299 LEU B C 1
ATOM 5492 O O . LEU B 1 299 ? 10.07 30.922 9.078 1 94.12 299 LEU B O 1
ATOM 5496 N N . GLY B 1 300 ? 9.086 30.047 7.297 1 93.81 300 GLY B N 1
ATOM 5497 C CA . GLY B 1 300 ? 10.102 29 7.191 1 93.81 300 GLY B CA 1
ATOM 5498 C C . GLY B 1 300 ? 9.57 27.625 7.488 1 93.81 300 GLY B C 1
ATOM 5499 O O . GLY B 1 300 ? 10.25 26.812 8.117 1 93.81 300 GLY B O 1
ATOM 5500 N N . THR B 1 301 ? 8.375 27.375 7.145 1 92.81 301 THR B N 1
ATOM 5501 C CA . THR B 1 301 ? 7.844 26.031 7.328 1 92.81 301 THR B CA 1
ATOM 5502 C C . THR B 1 301 ? 7.188 25.531 6.047 1 92.81 301 THR B C 1
ATOM 5504 O O . THR B 1 301 ? 7.078 26.266 5.066 1 92.81 301 THR B O 1
ATOM 5507 N N . SER B 1 302 ? 6.953 24.234 6.02 1 91.44 302 SER B N 1
ATOM 5508 C CA . SER B 1 302 ? 6.316 23.578 4.883 1 91.44 302 SER B CA 1
ATOM 5509 C C . SER B 1 302 ? 4.859 24 4.742 1 91.44 302 SER B C 1
ATOM 5511 O O . SER B 1 302 ? 4.332 24.719 5.598 1 91.44 302 SER B O 1
ATOM 5513 N N . PRO B 1 303 ? 4.23 23.594 3.629 1 92.19 303 PRO B N 1
ATOM 5514 C CA . PRO B 1 303 ? 2.871 24.062 3.373 1 92.19 303 PRO B CA 1
ATOM 5515 C C . PRO B 1 303 ? 1.901 23.719 4.5 1 92.19 303 PRO B C 1
ATOM 5517 O O . PRO B 1 303 ? 1.957 22.609 5.047 1 92.19 303 PRO B O 1
ATOM 5520 N N . VAL B 1 304 ? 1.055 24.719 4.789 1 92.81 304 VAL B N 1
ATOM 5521 C CA . VAL B 1 304 ? 0.027 24.609 5.816 1 92.81 304 VAL B CA 1
ATOM 5522 C C . VAL B 1 304 ? -1.281 24.141 5.188 1 92.81 304 VAL B C 1
ATOM 5524 O O . VAL B 1 304 ? -1.598 24.5 4.051 1 92.81 304 VAL B O 1
ATOM 5527 N N . GLY B 1 305 ? -1.933 23.297 5.902 1 90.5 305 GLY B N 1
ATOM 5528 C CA . GLY B 1 305 ? -3.217 22.781 5.445 1 90.5 305 GLY B CA 1
ATOM 5529 C C . GLY B 1 305 ? -4.176 22.484 6.578 1 90.5 305 GLY B C 1
ATOM 5530 O O . GLY B 1 305 ? -3.832 22.641 7.75 1 90.5 305 GLY B O 1
ATOM 5531 N N . ALA B 1 306 ? -5.406 22.094 6.133 1 90.81 306 ALA B N 1
ATOM 5532 C CA . ALA B 1 306 ? -6.445 21.75 7.102 1 90.81 306 ALA B CA 1
ATOM 5533 C C . ALA B 1 306 ? -6.156 20.406 7.762 1 90.81 306 ALA B C 1
ATOM 5535 O O . ALA B 1 306 ? -5.609 19.5 7.129 1 90.81 306 ALA B O 1
ATOM 5536 N N . PHE B 1 307 ? -6.449 20.281 8.977 1 90.06 307 PHE B N 1
ATOM 5537 C CA . PHE B 1 307 ? -6.16 19.062 9.742 1 90.06 307 PHE B CA 1
ATOM 5538 C C . PHE B 1 307 ? -7.438 18.281 10 1 90.06 307 PHE B C 1
ATOM 5540 O O . PHE B 1 307 ? -8.43 18.828 10.484 1 90.06 307 PHE B O 1
ATOM 5547 N N . VAL B 1 308 ? -7.355 17.109 9.797 1 83.75 308 VAL B N 1
ATOM 5548 C CA . VAL B 1 308 ? -8.477 16.203 10.008 1 83.75 308 VAL B CA 1
ATOM 5549 C C . VAL B 1 308 ? -8.773 16.078 11.5 1 83.75 308 VAL B C 1
ATOM 5551 O O . VAL B 1 308 ? -9.906 15.82 11.898 1 83.75 308 VAL B O 1
ATOM 5554 N N . GLU B 1 309 ? -7.848 16.375 12.336 1 86.69 309 GLU B N 1
ATOM 5555 C CA . GLU B 1 309 ? -7.988 16.328 13.789 1 86.69 309 GLU B CA 1
ATOM 5556 C C . GLU B 1 309 ? -9.031 17.328 14.281 1 86.69 309 GLU B C 1
ATOM 5558 O O . GLU B 1 309 ? -9.516 17.219 15.406 1 86.69 309 GLU B O 1
ATOM 5563 N N . SER B 1 310 ? -9.359 18.25 13.422 1 93 310 SER B N 1
ATOM 5564 C CA . SER B 1 310 ? -10.406 19.203 13.781 1 93 310 SER B CA 1
ATOM 5565 C C . SER B 1 310 ? -11.742 18.5 13.992 1 93 310 SER B C 1
ATOM 5567 O O . SER B 1 310 ? -12.641 19.047 14.633 1 93 310 SER B O 1
ATOM 5569 N N . SER B 1 311 ? -11.828 17.328 13.492 1 88.06 311 SER B N 1
ATOM 5570 C CA . SER B 1 311 ? -13.031 16.531 13.688 1 88.06 311 SER B CA 1
ATOM 5571 C C . SER B 1 311 ? -13.305 16.297 15.172 1 88.06 311 SER B C 1
ATOM 5573 O O . SER B 1 311 ? -14.461 16.203 15.586 1 88.06 311 SER B O 1
ATOM 5575 N N . ALA B 1 312 ? -12.266 16.203 15.945 1 88.44 312 ALA B N 1
ATOM 5576 C CA . ALA B 1 312 ? -12.414 15.984 17.375 1 88.44 312 ALA B CA 1
ATOM 5577 C C . ALA B 1 312 ? -13.125 17.156 18.047 1 88.44 312 ALA B C 1
ATOM 5579 O O . ALA B 1 312 ? -13.984 16.969 18.906 1 88.44 312 ALA B O 1
ATOM 5580 N N . GLY B 1 313 ? -12.727 18.328 17.688 1 92.38 313 GLY B N 1
ATOM 5581 C CA . GLY B 1 313 ? -13.406 19.516 18.203 1 92.38 313 GLY B CA 1
ATOM 5582 C C . GLY B 1 313 ? -14.844 19.641 17.734 1 92.38 313 GLY B C 1
ATOM 5583 O O . GLY B 1 313 ? -15.719 20.031 18.5 1 92.38 313 GLY B O 1
ATOM 5584 N N . ILE B 1 314 ? -15.062 19.297 16.531 1 91.69 314 ILE B N 1
ATOM 5585 C CA . ILE B 1 314 ? -16.406 19.328 15.961 1 91.69 314 ILE B CA 1
ATOM 5586 C C . ILE B 1 314 ? -17.297 18.312 16.688 1 91.69 314 ILE B C 1
ATOM 5588 O O . ILE B 1 314 ? -18.469 18.594 16.969 1 91.69 314 ILE B O 1
ATOM 5592 N N . ALA B 1 315 ? -16.766 17.266 17.031 1 87.38 315 ALA B N 1
ATOM 5593 C CA . ALA B 1 315 ? -17.516 16.203 17.719 1 87.38 315 ALA B CA 1
ATOM 5594 C C . ALA B 1 315 ? -17.969 16.656 19.094 1 87.38 315 ALA B C 1
ATOM 5596 O O . ALA B 1 315 ? -19.016 16.219 19.578 1 87.38 315 ALA B O 1
ATOM 5597 N N . VAL B 1 316 ? -17.203 17.516 19.703 1 91.12 316 VAL B N 1
ATOM 5598 C CA . VAL B 1 316 ? -17.547 17.953 21.047 1 91.12 316 VAL B CA 1
ATOM 5599 C C . VAL B 1 316 ? -18.438 19.188 20.984 1 91.12 316 VAL B C 1
ATOM 5601 O O . VAL B 1 316 ? -18.875 19.703 22.016 1 91.12 316 VAL B O 1
ATOM 5604 N N . GLY B 1 317 ? -18.703 19.609 19.719 1 90.88 317 GLY B N 1
ATOM 5605 C CA . GLY B 1 317 ? -19.719 20.641 19.578 1 90.88 317 GLY B CA 1
ATOM 5606 C C . GLY B 1 317 ? -19.203 21.906 18.922 1 90.88 317 GLY B C 1
ATOM 5607 O O . GLY B 1 317 ? -19.938 22.891 18.797 1 90.88 317 GLY B O 1
ATOM 5608 N N . GLY B 1 318 ? -17.938 21.969 18.547 1 93.81 318 GLY B N 1
ATOM 5609 C CA . GLY B 1 318 ? -17.422 23.109 17.828 1 93.81 318 GLY B CA 1
ATOM 5610 C C . GLY B 1 318 ? -18.125 23.344 16.5 1 93.81 318 GLY B C 1
ATOM 5611 O O . GLY B 1 318 ? -18.234 22.406 15.688 1 93.81 318 GLY B O 1
ATOM 5612 N N . ARG B 1 319 ? -18.625 24.578 16.281 1 93.25 319 ARG B N 1
ATOM 5613 C CA . ARG B 1 319 ? -19.406 24.812 15.062 1 93.25 319 ARG B CA 1
ATOM 5614 C C . ARG B 1 319 ? -18.953 26.094 14.367 1 93.25 319 ARG B C 1
ATOM 5616 O O . ARG B 1 319 ? -19.188 26.266 13.164 1 93.25 319 ARG B O 1
ATOM 5623 N N . THR B 1 320 ? -18.281 26.875 15.094 1 93.5 320 THR B N 1
ATOM 5624 C CA . THR B 1 320 ? -17.984 28.188 14.523 1 93.5 320 THR B CA 1
ATOM 5625 C C . THR B 1 320 ? -16.484 28.438 14.508 1 93.5 320 THR B C 1
ATOM 5627 O O . THR B 1 320 ? -15.703 27.625 15 1 93.5 320 THR B O 1
ATOM 5630 N N . GLY B 1 321 ? -16.172 29.594 13.93 1 95.38 321 GLY B N 1
ATOM 5631 C CA . GLY B 1 321 ? -14.773 30 13.844 1 95.38 321 GLY B CA 1
ATOM 5632 C C . GLY B 1 321 ? -14.164 30.344 15.195 1 95.38 321 GLY B C 1
ATOM 5633 O O . GLY B 1 321 ? -12.938 30.375 15.336 1 95.38 321 GLY B O 1
ATOM 5634 N N . LEU B 1 322 ? -14.969 30.484 16.156 1 95.25 322 LEU B N 1
ATOM 5635 C CA . LEU B 1 322 ? -14.453 30.766 17.5 1 95.25 322 LEU B CA 1
ATOM 5636 C C . LEU B 1 322 ? -13.602 29.609 18 1 95.25 322 LEU B C 1
ATOM 5638 O O . LEU B 1 322 ? -12.617 29.828 18.719 1 95.25 322 LEU B O 1
ATOM 5642 N N . THR B 1 323 ? -13.992 28.469 17.672 1 96 323 THR B N 1
ATOM 5643 C CA . THR B 1 323 ? -13.188 27.297 18 1 96 323 THR B CA 1
ATOM 5644 C C . THR B 1 323 ? -11.781 27.422 17.406 1 96 323 THR B C 1
ATOM 5646 O O . THR B 1 323 ? -10.789 27.188 18.094 1 96 323 THR B O 1
ATOM 5649 N N . ALA B 1 324 ? -11.703 27.812 16.188 1 96.62 324 ALA B N 1
ATOM 5650 C CA . ALA B 1 324 ? -10.43 27.984 15.492 1 96.62 324 ALA B CA 1
ATOM 5651 C C . ALA B 1 324 ? -9.602 29.094 16.125 1 96.62 324 ALA B C 1
ATOM 5653 O O . ALA B 1 324 ? -8.375 29 16.203 1 96.62 324 ALA B O 1
ATOM 5654 N N . VAL B 1 325 ? -10.258 30.078 16.562 1 96.44 325 VAL B N 1
ATOM 5655 C CA . VAL B 1 325 ? -9.555 31.188 17.203 1 96.44 325 VAL B CA 1
ATOM 5656 C C . VAL B 1 325 ? -8.914 30.719 18.516 1 96.44 325 VAL B C 1
ATOM 5658 O O . VAL B 1 325 ? -7.773 31.078 18.812 1 96.44 325 VAL B O 1
ATOM 5661 N N . PHE B 1 326 ? -9.633 29.984 19.234 1 96.88 326 PHE B N 1
ATOM 5662 C CA . PHE B 1 326 ? -9.062 29.422 20.453 1 96.88 326 PHE B CA 1
ATOM 5663 C C . PHE B 1 326 ? -7.871 28.531 20.141 1 96.88 326 PHE B C 1
ATOM 5665 O O . PHE B 1 326 ? -6.859 28.562 20.844 1 96.88 326 PHE B O 1
ATOM 5672 N N . VAL B 1 327 ? -7.973 27.719 19.109 1 97 327 VAL B N 1
ATOM 5673 C CA . VAL B 1 327 ? -6.867 26.859 18.703 1 97 327 VAL B CA 1
ATOM 5674 C C . VAL B 1 327 ? -5.641 27.703 18.391 1 97 327 VAL B C 1
ATOM 5676 O O . VAL B 1 327 ? -4.523 27.375 18.781 1 97 327 VAL B O 1
ATOM 5679 N N . ALA B 1 328 ? -5.875 28.797 17.703 1 97.38 328 ALA B N 1
ATOM 5680 C CA . ALA B 1 328 ? -4.793 29.719 17.344 1 97.38 328 ALA B CA 1
ATOM 5681 C C . ALA B 1 328 ? -4.098 30.266 18.578 1 97.38 328 ALA B C 1
ATOM 5683 O O . ALA B 1 328 ? -2.867 30.328 18.625 1 97.38 328 ALA B O 1
ATOM 5684 N N . ILE B 1 329 ? -4.844 30.609 19.516 1 96.94 329 ILE B N 1
ATOM 5685 C CA . ILE B 1 329 ? -4.305 31.156 20.766 1 96.94 329 ILE B CA 1
ATOM 5686 C C . ILE B 1 329 ? -3.484 30.078 21.484 1 96.94 329 ILE B C 1
ATOM 5688 O O . ILE B 1 329 ? -2.41 30.375 22.016 1 96.94 329 ILE B O 1
ATOM 5692 N N . PHE B 1 330 ? -4.016 28.906 21.469 1 96.38 330 PHE B N 1
ATOM 5693 C CA . PHE B 1 330 ? -3.309 27.828 22.141 1 96.38 330 PHE B CA 1
ATOM 5694 C C . PHE B 1 330 ? -1.978 27.547 21.453 1 96.38 330 PHE B C 1
ATOM 5696 O O . PHE B 1 330 ? -0.993 27.203 22.109 1 96.38 330 PHE B O 1
ATOM 5703 N N . PHE B 1 331 ? -1.913 27.641 20.156 1 95.88 331 PHE B N 1
ATOM 5704 C CA . PHE B 1 331 ? -0.657 27.469 19.438 1 95.88 331 PHE B CA 1
ATOM 5705 C C . PHE B 1 331 ? 0.345 28.547 19.828 1 95.88 331 PHE B C 1
ATOM 5707 O O . PHE B 1 331 ? 1.539 28.266 19.969 1 95.88 331 PHE B O 1
ATOM 5714 N N . LEU B 1 332 ? -0.129 29.734 20 1 95 332 LEU B N 1
ATOM 5715 C CA . LEU B 1 332 ? 0.749 30.828 20.422 1 95 332 LEU B CA 1
ATOM 5716 C C . LEU B 1 332 ? 1.314 30.562 21.812 1 95 332 LEU B C 1
ATOM 5718 O O . LEU B 1 332 ? 2.502 30.797 22.062 1 95 332 LEU B O 1
ATOM 5722 N N . ILE B 1 333 ? 0.506 30.062 22.625 1 93.5 333 ILE B N 1
ATOM 5723 C CA . ILE B 1 333 ? 0.924 29.781 24 1 93.5 333 ILE B CA 1
ATOM 5724 C C . ILE B 1 333 ? 1.906 28.625 24 1 93.5 333 ILE B C 1
ATOM 5726 O O . ILE B 1 333 ? 2.848 28.594 24.797 1 93.5 333 ILE B O 1
ATOM 5730 N N . SER B 1 334 ? 1.723 27.75 23.125 1 92.06 334 SER B N 1
ATOM 5731 C CA . SER B 1 334 ? 2.529 26.531 23.094 1 92.06 334 SER B CA 1
ATOM 5732 C C . SER B 1 334 ? 3.967 26.844 22.672 1 92.06 334 SER B C 1
ATOM 5734 O O . SER B 1 334 ? 4.855 26 22.844 1 92.06 334 SER B O 1
ATOM 5736 N N . MET B 1 335 ? 4.281 28.016 22.234 1 91.12 335 MET B N 1
ATOM 5737 C CA . MET B 1 335 ? 5.625 28.391 21.797 1 91.12 335 MET B CA 1
ATOM 5738 C C . MET B 1 335 ? 6.594 28.406 22.969 1 91.12 335 MET B C 1
ATOM 5740 O O . MET B 1 335 ? 7.805 28.266 22.781 1 91.12 335 MET B O 1
ATOM 5744 N N . ILE B 1 336 ? 6.07 28.438 24.125 1 89 336 ILE B N 1
ATOM 5745 C CA . ILE B 1 336 ? 6.914 28.484 25.312 1 89 336 ILE B CA 1
ATOM 5746 C C . ILE B 1 336 ? 7.453 27.094 25.625 1 89 336 ILE B C 1
ATOM 5748 O O . ILE B 1 336 ? 8.398 26.953 26.406 1 89 336 ILE B O 1
ATOM 5752 N N . PHE B 1 337 ? 6.988 26.109 25 1 85.94 337 PHE B N 1
ATOM 5753 C CA . PHE B 1 337 ? 7.402 24.734 25.281 1 85.94 337 PHE B CA 1
ATOM 5754 C C . PHE B 1 337 ? 8.484 24.281 24.297 1 85.94 337 PHE B C 1
ATOM 5756 O O . PHE B 1 337 ? 8.688 23.078 24.109 1 85.94 337 PHE B O 1
ATOM 5763 N N . SER B 1 338 ? 9.266 25.125 23.859 1 84.69 338 SER B N 1
ATOM 5764 C CA . SER B 1 338 ? 10.289 24.859 22.859 1 84.69 338 SER B CA 1
ATOM 5765 C C . SER B 1 338 ? 11.383 23.953 23.422 1 84.69 338 SER B C 1
ATOM 5767 O O . SER B 1 338 ? 12.016 23.203 22.672 1 84.69 338 SER B O 1
ATOM 5769 N N . PRO B 1 339 ? 11.727 24.031 24.672 1 81.88 339 PRO B N 1
ATOM 5770 C CA . PRO B 1 339 ? 12.797 23.172 25.188 1 81.88 339 PRO B CA 1
ATOM 5771 C C . PRO B 1 339 ? 12.445 21.688 25.141 1 81.88 339 PRO B C 1
ATOM 5773 O O . PRO B 1 339 ? 13.328 20.828 25.203 1 81.88 339 PRO B O 1
ATOM 5776 N N . LEU B 1 340 ? 11.219 21.453 24.953 1 82.62 340 LEU B N 1
ATOM 5777 C CA . LEU B 1 340 ? 10.789 20.047 24.891 1 82.62 340 LEU B CA 1
ATOM 5778 C C . LEU B 1 340 ? 11.117 19.438 23.547 1 82.62 340 LEU B C 1
ATOM 5780 O O . LEU B 1 340 ? 11.023 18.219 23.375 1 82.62 340 LEU B O 1
ATOM 5784 N N . LEU B 1 341 ? 11.562 20.188 22.703 1 81.44 341 LEU B N 1
ATOM 5785 C CA . LEU B 1 341 ? 11.914 19.719 21.375 1 81.44 341 LEU B CA 1
ATOM 5786 C C . LEU B 1 341 ? 12.992 18.641 21.438 1 81.44 341 LEU B C 1
ATOM 5788 O O . LEU B 1 341 ? 12.992 17.703 20.641 1 81.44 341 LEU B O 1
ATOM 5792 N N . GLY B 1 342 ? 13.891 18.766 22.328 1 78.25 342 GLY B N 1
ATOM 5793 C CA . GLY B 1 342 ? 15.008 17.844 22.438 1 78.25 342 GLY B CA 1
ATOM 5794 C C . GLY B 1 342 ? 14.578 16.453 22.875 1 78.25 342 GLY B C 1
ATOM 5795 O O . GLY B 1 342 ? 15.281 15.469 22.625 1 78.25 342 GLY B O 1
ATOM 5796 N N . VAL B 1 343 ? 13.406 16.406 23.438 1 82.25 343 VAL B N 1
ATOM 5797 C CA . VAL B 1 343 ? 12.922 15.125 23.969 1 82.25 343 VAL B CA 1
ATOM 5798 C C . VAL B 1 343 ? 12.195 14.352 22.859 1 82.25 343 VAL B C 1
ATOM 5800 O O . VAL B 1 343 ? 12.086 13.125 22.938 1 82.25 343 VAL B O 1
ATOM 5803 N N . PHE B 1 344 ? 11.828 15.039 21.922 1 84.94 344 PHE B N 1
ATOM 5804 C CA . PHE B 1 344 ? 11.047 14.398 20.859 1 84.94 344 PHE B CA 1
ATOM 5805 C C . PHE B 1 344 ? 11.945 14 19.703 1 84.94 344 PHE B C 1
ATOM 5807 O O . PHE B 1 344 ? 11.938 14.641 18.641 1 84.94 344 PHE B O 1
ATOM 5814 N N . THR B 1 345 ? 12.562 12.875 19.938 1 84.56 345 THR B N 1
ATOM 5815 C CA . THR B 1 345 ? 13.453 12.297 18.922 1 84.56 345 THR B CA 1
ATOM 5816 C C . THR B 1 345 ? 12.641 11.656 17.797 1 84.56 345 THR B C 1
ATOM 5818 O O . THR B 1 345 ? 11.414 11.602 17.875 1 84.56 345 THR B O 1
ATOM 5821 N N . SER B 1 346 ? 13.344 11.18 16.859 1 84.62 346 SER B N 1
ATOM 5822 C CA . SER B 1 346 ? 12.711 10.562 15.695 1 84.62 346 SER B CA 1
ATOM 5823 C C . SER B 1 346 ? 11.922 9.32 16.094 1 84.62 346 SER B C 1
ATOM 5825 O O . SER B 1 346 ? 10.852 9.055 15.547 1 84.62 346 SER B O 1
ATOM 5827 N N . GLN B 1 347 ? 12.406 8.648 17.047 1 89.06 347 GLN B N 1
ATOM 5828 C CA . GLN B 1 347 ? 11.734 7.434 17.5 1 89.06 347 GLN B CA 1
ATOM 5829 C C . GLN B 1 347 ? 10.438 7.766 18.234 1 89.06 347 GLN B C 1
ATOM 5831 O O . GLN B 1 347 ? 9.477 6.992 18.188 1 89.06 347 GLN B O 1
ATOM 5836 N N . VAL B 1 348 ? 10.461 8.914 18.859 1 89.5 348 VAL B N 1
ATOM 5837 C CA . VAL B 1 348 ? 9.297 9.336 19.641 1 89.5 348 VAL B CA 1
ATOM 5838 C C . VAL B 1 348 ? 8.203 9.836 18.688 1 89.5 348 VAL B C 1
ATOM 5840 O O . VAL B 1 348 ? 7.016 9.633 18.953 1 89.5 348 VAL B O 1
ATOM 5843 N N . THR B 1 349 ? 8.641 10.383 17.562 1 88.75 349 THR B N 1
ATOM 5844 C CA . THR B 1 349 ? 7.668 10.969 16.641 1 88.75 349 THR B CA 1
ATOM 5845 C C . THR B 1 349 ? 7.234 9.945 15.602 1 88.75 349 THR B C 1
ATOM 5847 O O . THR B 1 349 ? 6.223 10.125 14.93 1 88.75 349 THR B O 1
ATOM 5850 N N . ALA B 1 350 ? 7.918 8.867 15.492 1 91.56 350 ALA B N 1
ATOM 5851 C CA . ALA B 1 350 ? 7.695 7.852 14.461 1 91.56 350 ALA B CA 1
ATOM 5852 C C . ALA B 1 350 ? 6.277 7.293 14.547 1 91.56 350 ALA B C 1
ATOM 5854 O O . ALA B 1 350 ? 5.605 7.141 13.523 1 91.56 350 ALA B O 1
ATOM 5855 N N . PRO B 1 351 ? 5.805 7.012 15.719 1 93 351 PRO B N 1
ATOM 5856 C CA . PRO B 1 351 ? 4.453 6.457 15.82 1 93 351 PRO B CA 1
ATOM 5857 C C . PRO B 1 351 ? 3.387 7.387 15.242 1 93 351 PRO B C 1
ATOM 5859 O O . PRO B 1 351 ? 2.412 6.918 14.641 1 93 351 PRO B O 1
ATOM 5862 N N . ALA B 1 352 ? 3.611 8.625 15.438 1 89.81 352 ALA B N 1
ATOM 5863 C CA . ALA B 1 352 ? 2.668 9.602 14.898 1 89.81 352 ALA B CA 1
ATOM 5864 C C . ALA B 1 352 ? 2.6 9.516 13.375 1 89.81 352 ALA B C 1
ATOM 5866 O O . ALA B 1 352 ? 1.515 9.57 12.789 1 89.81 352 ALA B O 1
ATOM 5867 N N . LEU B 1 353 ? 3.68 9.352 12.781 1 87.88 353 LEU B N 1
ATOM 5868 C CA . LEU B 1 353 ? 3.744 9.242 11.328 1 87.88 353 LEU B CA 1
ATOM 5869 C C . LEU B 1 353 ? 3.043 7.973 10.852 1 87.88 353 LEU B C 1
ATOM 5871 O O . LEU B 1 353 ? 2.293 8.008 9.875 1 87.88 353 LEU B O 1
ATOM 5875 N N . ILE B 1 354 ? 3.246 6.934 11.523 1 92.25 354 ILE B N 1
ATOM 5876 C CA . ILE B 1 354 ? 2.652 5.656 11.148 1 92.25 354 ILE B CA 1
ATOM 5877 C C . ILE B 1 354 ? 1.132 5.742 11.25 1 92.25 354 ILE B C 1
ATOM 5879 O O . ILE B 1 354 ? 0.417 5.348 10.328 1 92.25 354 ILE B O 1
ATOM 5883 N N . ILE B 1 355 ? 0.666 6.305 12.305 1 91.12 355 ILE B N 1
ATOM 5884 C CA . ILE B 1 355 ? -0.77 6.352 12.555 1 91.12 355 ILE B CA 1
ATOM 5885 C C . ILE B 1 355 ? -1.443 7.277 11.547 1 91.12 355 ILE B C 1
ATOM 5887 O O . ILE B 1 355 ? -2.547 6.992 11.078 1 91.12 355 ILE B O 1
ATOM 5891 N N . VAL B 1 356 ? -0.858 8.359 11.305 1 85.06 356 VAL B N 1
ATOM 5892 C CA . VAL B 1 356 ? -1.409 9.266 10.305 1 85.06 356 VAL B CA 1
ATOM 5893 C C . VAL B 1 356 ? -1.491 8.547 8.953 1 85.06 356 VAL B C 1
ATOM 5895 O O . VAL B 1 356 ? -2.455 8.727 8.203 1 85.06 356 VAL B O 1
ATOM 5898 N N . GLY B 1 357 ? -0.507 7.793 8.648 1 88.56 357 GLY B N 1
ATOM 5899 C CA . GLY B 1 357 ? -0.555 6.977 7.449 1 88.56 357 GLY B CA 1
ATOM 5900 C C . GLY B 1 357 ? -1.743 6.031 7.414 1 88.56 357 GLY B C 1
ATOM 5901 O O . GLY B 1 357 ? -2.4 5.891 6.379 1 88.56 357 GLY B O 1
ATOM 5902 N N . VAL B 1 358 ? -2.029 5.422 8.516 1 90.19 358 VAL B N 1
ATOM 5903 C CA . VAL B 1 358 ? -3.166 4.516 8.625 1 90.19 358 VAL B CA 1
ATOM 5904 C C . VAL B 1 358 ? -4.461 5.273 8.344 1 90.19 358 VAL B C 1
ATOM 5906 O O . VAL B 1 358 ? -5.328 4.781 7.613 1 90.19 358 VAL B O 1
ATOM 5909 N N . LEU B 1 359 ? -4.574 6.414 8.906 1 85.25 359 LEU B N 1
ATOM 5910 C CA . LEU B 1 359 ? -5.781 7.219 8.742 1 85.25 359 LEU B CA 1
ATOM 5911 C C . LEU B 1 359 ? -5.973 7.625 7.285 1 85.25 359 LEU B C 1
ATOM 5913 O O . LEU B 1 359 ? -7.094 7.605 6.773 1 85.25 359 LEU B O 1
ATOM 5917 N N . MET B 1 360 ? -4.887 7.945 6.656 1 83 360 MET B N 1
ATOM 5918 C CA . MET B 1 360 ? -4.973 8.375 5.262 1 83 360 MET B CA 1
ATOM 5919 C C . MET B 1 360 ? -5.227 7.184 4.34 1 83 360 MET B C 1
ATOM 5921 O O . MET B 1 360 ? -5.832 7.336 3.277 1 83 360 MET B O 1
ATOM 5925 N N . ALA B 1 361 ? -4.82 6.02 4.727 1 87.44 361 ALA B N 1
ATOM 5926 C CA . ALA B 1 361 ? -5.012 4.809 3.93 1 87.44 361 ALA B CA 1
ATOM 5927 C C . ALA B 1 361 ? -6.488 4.43 3.85 1 87.44 361 ALA B C 1
ATOM 5929 O O . ALA B 1 361 ? -6.887 3.652 2.98 1 87.44 361 ALA B O 1
ATOM 5930 N N . GLN B 1 362 ? -7.316 4.949 4.727 1 87 362 GLN B N 1
ATOM 5931 C CA . GLN B 1 362 ? -8.758 4.707 4.703 1 87 362 GLN B CA 1
ATOM 5932 C C . GLN B 1 362 ? -9.359 5.129 3.367 1 87 362 GLN B C 1
ATOM 5934 O O . GLN B 1 362 ? -10.359 4.559 2.926 1 87 362 GLN B O 1
ATOM 5939 N N . ASN B 1 363 ? -8.695 6.035 2.746 1 85.19 363 ASN B N 1
ATOM 5940 C CA . ASN B 1 363 ? -9.219 6.562 1.488 1 85.19 363 ASN B CA 1
ATOM 5941 C C . ASN B 1 363 ? -9.109 5.539 0.363 1 85.19 363 ASN B C 1
ATOM 5943 O O . ASN B 1 363 ? -9.773 5.668 -0.667 1 85.19 363 ASN B O 1
ATOM 5947 N N . THR B 1 364 ? -8.328 4.516 0.551 1 89.06 364 THR B N 1
ATOM 5948 C CA . THR B 1 364 ? -8.188 3.471 -0.459 1 89.06 364 THR B CA 1
ATOM 5949 C C . THR B 1 364 ? -9.516 2.752 -0.675 1 89.06 364 THR B C 1
ATOM 5951 O O . THR B 1 364 ? -9.781 2.23 -1.762 1 89.06 364 THR B O 1
ATOM 5954 N N . ALA B 1 365 ? -10.359 2.721 0.329 1 89.75 365 ALA B N 1
ATOM 5955 C CA . ALA B 1 365 ? -11.641 2.014 0.275 1 89.75 365 ALA B CA 1
ATOM 5956 C C . ALA B 1 365 ? -12.594 2.684 -0.709 1 89.75 365 ALA B C 1
ATOM 5958 O O . ALA B 1 365 ? -13.516 2.045 -1.218 1 89.75 365 ALA B O 1
ATOM 5959 N N . HIS B 1 366 ? -12.352 3.867 -1.046 1 87.62 366 HIS B N 1
ATOM 5960 C CA . HIS B 1 366 ? -13.273 4.633 -1.873 1 87.62 366 HIS B CA 1
ATOM 5961 C C . HIS B 1 366 ? -12.883 4.562 -3.346 1 87.62 366 HIS B C 1
ATOM 5963 O O . HIS B 1 366 ? -13.594 5.082 -4.207 1 87.62 366 HIS B O 1
ATOM 5969 N N . ILE B 1 367 ? -11.789 3.957 -3.609 1 91.06 367 ILE B N 1
ATOM 5970 C CA . ILE B 1 367 ? -11.352 3.812 -4.992 1 91.06 367 ILE B CA 1
ATOM 5971 C C . ILE B 1 367 ? -12.148 2.703 -5.676 1 91.06 367 ILE B C 1
ATOM 5973 O O . ILE B 1 367 ? -12.422 1.661 -5.07 1 91.06 367 ILE B O 1
ATOM 5977 N N . HIS B 1 368 ? -12.594 2.967 -6.906 1 92.38 368 HIS B N 1
ATOM 5978 C CA . HIS B 1 368 ? -13.281 1.94 -7.684 1 92.38 368 HIS B CA 1
ATOM 5979 C C . HIS B 1 368 ? -12.289 0.949 -8.281 1 92.38 368 HIS B C 1
ATOM 5981 O O . HIS B 1 368 ? -12 1.002 -9.484 1 92.38 368 HIS B O 1
ATOM 5987 N N . TRP B 1 369 ? -11.969 -0.023 -7.527 1 90.69 369 TRP B N 1
ATOM 5988 C CA . TRP B 1 369 ? -10.953 -1.004 -7.887 1 90.69 369 TRP B CA 1
ATOM 5989 C C . TRP B 1 369 ? -11.461 -1.947 -8.969 1 90.69 369 TRP B C 1
ATOM 5991 O O . TRP B 1 369 ? -10.68 -2.652 -9.609 1 90.69 369 TRP B O 1
ATOM 6001 N N . ASN B 1 370 ? -12.75 -1.938 -9.219 1 87 370 ASN B N 1
ATOM 6002 C CA . ASN B 1 370 ? -13.359 -2.848 -10.188 1 87 370 ASN B CA 1
ATOM 6003 C C . ASN B 1 370 ? -13.141 -2.371 -11.617 1 87 370 ASN B C 1
ATOM 6005 O O . ASN B 1 370 ? -13.312 -3.139 -12.57 1 87 370 ASN B O 1
ATOM 6009 N N . LYS B 1 371 ? -12.805 -1.166 -11.797 1 91.69 371 LYS B N 1
ATOM 6010 C CA . LYS B 1 371 ? -12.477 -0.606 -13.102 1 91.69 371 LYS B CA 1
ATOM 6011 C C . LYS B 1 371 ? -10.961 -0.516 -13.297 1 91.69 371 LYS B C 1
ATOM 6013 O O . LYS B 1 371 ? -10.312 0.38 -12.75 1 91.69 371 LYS B O 1
ATOM 6018 N N . LEU B 1 372 ? -10.5 -1.28 -14.188 1 91.38 372 LEU B N 1
ATOM 6019 C CA . LEU B 1 372 ? -9.055 -1.417 -14.359 1 91.38 372 LEU B CA 1
ATOM 6020 C C . LEU B 1 372 ? -8.438 -0.101 -14.812 1 91.38 372 LEU B C 1
ATOM 6022 O O . LEU B 1 372 ? -7.285 0.199 -14.477 1 91.38 372 LEU B O 1
ATOM 6026 N N . GLU B 1 373 ? -9.227 0.655 -15.625 1 93.62 373 GLU B N 1
ATOM 6027 C CA . GLU B 1 373 ? -8.711 1.928 -16.125 1 93.62 373 GLU B CA 1
ATOM 6028 C C . GLU B 1 373 ? -8.43 2.896 -14.977 1 93.62 373 GLU B C 1
ATOM 6030 O O . GLU B 1 373 ? -7.641 3.828 -15.125 1 93.62 373 GLU B O 1
ATOM 6035 N N . ILE B 1 374 ? -9.062 2.658 -13.805 1 93.25 374 ILE B N 1
ATOM 6036 C CA . ILE B 1 374 ? -8.859 3.48 -12.617 1 93.25 374 ILE B CA 1
ATOM 6037 C C . ILE B 1 374 ? -7.93 2.76 -11.641 1 93.25 374 ILE B C 1
ATOM 6039 O O . ILE B 1 374 ? -7.047 3.379 -11.039 1 93.25 374 ILE B O 1
ATOM 6043 N N . ALA B 1 375 ? -8.047 1.488 -11.602 1 93.5 375 ALA B N 1
ATOM 6044 C CA . ALA B 1 375 ? -7.328 0.677 -10.617 1 93.5 375 ALA B CA 1
ATOM 6045 C C . ALA B 1 375 ? -5.828 0.695 -10.883 1 93.5 375 ALA B C 1
ATOM 6047 O O . ALA B 1 375 ? -5.027 0.791 -9.945 1 93.5 375 ALA B O 1
ATOM 6048 N N . VAL B 1 376 ? -5.453 0.666 -12.094 1 94.75 376 VAL B N 1
ATOM 6049 C CA . VAL B 1 376 ? -4.043 0.549 -12.445 1 94.75 376 VAL B CA 1
ATOM 6050 C C . VAL B 1 376 ? -3.318 1.852 -12.109 1 94.75 376 VAL B C 1
ATOM 6052 O O . VAL B 1 376 ? -2.328 1.85 -11.375 1 94.75 376 VAL B O 1
ATOM 6055 N N . PRO B 1 377 ? -3.857 2.953 -12.641 1 95.12 377 PRO B N 1
ATOM 6056 C CA . PRO B 1 377 ? -3.184 4.199 -12.273 1 95.12 377 PRO B CA 1
ATOM 6057 C C . PRO B 1 377 ? -3.191 4.457 -10.773 1 95.12 377 PRO B C 1
ATOM 6059 O O . PRO B 1 377 ? -2.197 4.938 -10.219 1 95.12 377 PRO B O 1
ATOM 6062 N N . ALA B 1 378 ? -4.309 4.195 -10.109 1 94.69 378 ALA B N 1
ATOM 6063 C CA . ALA B 1 378 ? -4.41 4.387 -8.664 1 94.69 378 ALA B CA 1
ATOM 6064 C C . ALA B 1 378 ? -3.381 3.533 -7.926 1 94.69 378 ALA B C 1
ATOM 6066 O O . ALA B 1 378 ? -2.721 4.012 -7 1 94.69 378 ALA B O 1
ATOM 6067 N N . PHE B 1 379 ? -3.254 2.371 -8.344 1 94.88 379 PHE B N 1
ATOM 6068 C CA . PHE B 1 379 ? -2.324 1.438 -7.715 1 94.88 379 PHE B CA 1
ATOM 6069 C C . PHE B 1 379 ? -0.884 1.907 -7.891 1 94.88 379 PHE B C 1
ATOM 6071 O O . PHE B 1 379 ? -0.083 1.832 -6.957 1 94.88 379 PHE B O 1
ATOM 6078 N N . LEU B 1 380 ? -0.551 2.383 -9.031 1 94.69 380 LEU B N 1
ATOM 6079 C CA . LEU B 1 380 ? 0.8 2.852 -9.32 1 94.69 380 LEU B CA 1
ATOM 6080 C C . LEU B 1 380 ? 1.14 4.082 -8.484 1 94.69 380 LEU B C 1
ATOM 6082 O O . LEU B 1 380 ? 2.289 4.258 -8.07 1 94.69 380 LEU B O 1
ATOM 6086 N N . ILE B 1 381 ? 0.173 4.887 -8.258 1 92.5 381 ILE B N 1
ATOM 6087 C CA . ILE B 1 381 ? 0.383 6.047 -7.398 1 92.5 381 ILE B CA 1
ATOM 6088 C C . ILE B 1 381 ? 0.656 5.586 -5.969 1 92.5 381 ILE B C 1
ATOM 6090 O O . ILE B 1 381 ? 1.64 6.004 -5.355 1 92.5 381 ILE B O 1
ATOM 6094 N N . ILE B 1 382 ? -0.192 4.703 -5.469 1 92.88 382 ILE B N 1
ATOM 6095 C CA . ILE B 1 382 ? -0.172 4.27 -4.074 1 92.88 382 ILE B CA 1
ATOM 6096 C C . ILE B 1 382 ? 1.133 3.529 -3.783 1 92.88 382 ILE B C 1
ATOM 6098 O O . ILE B 1 382 ? 1.78 3.779 -2.764 1 92.88 382 ILE B O 1
ATOM 6102 N N . LEU B 1 383 ? 1.529 2.695 -4.652 1 92.38 383 LEU B N 1
ATOM 6103 C CA . LEU B 1 383 ? 2.729 1.892 -4.438 1 92.38 383 LEU B CA 1
ATOM 6104 C C . LEU B 1 383 ? 3.977 2.656 -4.863 1 92.38 383 LEU B C 1
ATOM 6106 O O . LEU B 1 383 ? 5.055 2.461 -4.293 1 92.38 383 LEU B O 1
ATOM 6110 N N . GLY B 1 384 ? 3.842 3.486 -5.891 1 90.69 384 GLY B N 1
ATOM 6111 C CA . GLY B 1 384 ? 4.977 4.207 -6.445 1 90.69 384 GLY B CA 1
ATOM 6112 C C . GLY B 1 384 ? 5.59 5.191 -5.469 1 90.69 384 GLY B C 1
ATOM 6113 O O . GLY B 1 384 ? 6.816 5.332 -5.402 1 90.69 384 GLY B O 1
ATOM 6114 N N . MET B 1 385 ? 4.836 5.832 -4.656 1 88.19 385 MET B N 1
ATOM 6115 C CA . MET B 1 385 ? 5.332 6.887 -3.781 1 88.19 385 MET B CA 1
ATOM 6116 C C . MET B 1 385 ? 6.273 6.32 -2.721 1 88.19 385 MET B C 1
ATOM 6118 O O . MET B 1 385 ? 7.41 6.773 -2.586 1 88.19 385 MET B O 1
ATOM 6122 N N . PRO B 1 386 ? 5.832 5.281 -2.041 1 87.62 386 PRO B N 1
ATOM 6123 C CA . PRO B 1 386 ? 6.762 4.75 -1.037 1 87.62 386 PRO B CA 1
ATOM 6124 C C . PRO B 1 386 ? 7.953 4.031 -1.659 1 87.62 386 PRO B C 1
ATOM 6126 O O . PRO B 1 386 ? 9.078 4.16 -1.173 1 87.62 386 PRO B O 1
ATOM 6129 N N . LEU B 1 387 ? 7.793 3.404 -2.77 1 87.69 387 LEU B N 1
ATOM 6130 C CA . LEU B 1 387 ? 8.844 2.541 -3.305 1 87.69 387 LEU B CA 1
ATOM 6131 C C . LEU B 1 387 ? 9.852 3.352 -4.105 1 87.69 387 LEU B C 1
ATOM 6133 O O . LEU B 1 387 ? 10.969 2.889 -4.348 1 87.69 387 LEU B O 1
ATOM 6137 N N . THR B 1 388 ? 9.453 4.492 -4.574 1 83.75 388 THR B N 1
ATOM 6138 C CA . THR B 1 388 ? 10.414 5.375 -5.227 1 83.75 388 THR B CA 1
ATOM 6139 C C . THR B 1 388 ? 10.945 6.414 -4.25 1 83.75 388 THR B C 1
ATOM 6141 O O . THR B 1 388 ? 11.797 7.234 -4.605 1 83.75 388 THR B O 1
ATOM 6144 N N . TYR B 1 389 ? 10.43 6.348 -3.055 1 79.56 389 TYR B N 1
ATOM 6145 C CA . TYR B 1 389 ? 10.773 7.328 -2.033 1 79.56 389 TYR B CA 1
ATOM 6146 C C . TYR B 1 389 ? 10.555 8.75 -2.547 1 79.56 389 TYR B C 1
ATOM 6148 O O . TYR B 1 389 ? 11.383 9.633 -2.305 1 79.56 389 TYR B O 1
ATOM 6156 N N . SER B 1 390 ? 9.523 8.93 -3.385 1 82.31 390 SER B N 1
ATOM 6157 C CA . SER B 1 390 ? 9.234 10.211 -4.012 1 82.31 390 SER B CA 1
ATOM 6158 C C . SER B 1 390 ? 7.75 10.336 -4.352 1 82.31 390 SER B C 1
ATOM 6160 O O . SER B 1 390 ? 7.207 9.516 -5.094 1 82.31 390 SER B O 1
ATOM 6162 N N . ILE B 1 391 ? 7.195 11.383 -3.777 1 84 391 ILE B N 1
ATOM 6163 C CA . ILE B 1 391 ? 5.789 11.641 -4.074 1 84 391 ILE B CA 1
ATOM 6164 C C . ILE B 1 391 ? 5.637 12.023 -5.547 1 84 391 ILE B C 1
ATOM 6166 O O . ILE B 1 391 ? 4.699 11.578 -6.215 1 84 391 ILE B O 1
ATOM 6170 N N . SER B 1 392 ? 6.633 12.773 -6.074 1 81.44 392 SER B N 1
ATOM 6171 C CA . SER B 1 392 ? 6.566 13.234 -7.457 1 81.44 392 SER B CA 1
ATOM 6172 C C . SER B 1 392 ? 6.621 12.062 -8.438 1 81.44 392 SER B C 1
ATOM 6174 O O . SER B 1 392 ? 5.875 12.039 -9.422 1 81.44 392 SER B O 1
ATOM 6176 N N . ASP B 1 393 ? 7.438 11.141 -8.164 1 86.06 393 ASP B N 1
ATOM 6177 C CA . ASP B 1 393 ? 7.562 9.992 -9.055 1 86.06 393 ASP B CA 1
ATOM 6178 C C . ASP B 1 393 ? 6.293 9.148 -9.039 1 86.06 393 ASP B C 1
ATOM 6180 O O . ASP B 1 393 ? 5.832 8.688 -10.086 1 86.06 393 ASP B O 1
ATOM 6184 N N . GLY B 1 394 ? 5.793 8.922 -7.867 1 87.38 394 GLY B N 1
ATOM 6185 C CA . GLY B 1 394 ? 4.543 8.188 -7.773 1 87.38 394 GLY B CA 1
ATOM 6186 C C . GLY B 1 394 ? 3.398 8.867 -8.5 1 87.38 394 GLY B C 1
ATOM 6187 O O . GLY B 1 394 ? 2.613 8.203 -9.188 1 87.38 394 GLY B O 1
ATOM 6188 N N . LEU B 1 395 ? 3.352 10.156 -8.312 1 87 395 LEU B N 1
ATOM 6189 C CA . LEU B 1 395 ? 2.328 10.938 -9 1 87 395 LEU B CA 1
ATOM 6190 C C . LEU B 1 395 ? 2.492 10.836 -10.508 1 87 395 LEU B C 1
ATOM 6192 O O . LEU B 1 395 ? 1.506 10.727 -11.242 1 87 395 LEU B O 1
ATOM 6196 N N . SER B 1 396 ? 3.668 10.922 -10.961 1 88.62 396 SER B N 1
ATOM 6197 C CA . SER B 1 396 ? 3.938 10.867 -12.398 1 88.62 396 SER B CA 1
ATOM 6198 C C . SER B 1 396 ? 3.445 9.555 -13 1 88.62 396 SER B C 1
ATOM 6200 O O . SER B 1 396 ? 2.867 9.539 -14.086 1 88.62 396 SER B O 1
ATOM 6202 N N . TRP B 1 397 ? 3.684 8.477 -12.336 1 92.06 397 TRP B N 1
ATOM 6203 C CA . TRP B 1 397 ? 3.26 7.176 -12.852 1 92.06 397 TRP B CA 1
ATOM 6204 C C . TRP B 1 397 ? 1.748 7.129 -13.031 1 92.06 397 TRP B C 1
ATOM 6206 O O . TRP B 1 397 ? 1.255 6.637 -14.047 1 92.06 397 TRP B O 1
ATOM 6216 N N . GLY B 1 398 ? 1.028 7.641 -12.094 1 91.19 398 GLY B N 1
ATOM 6217 C CA . GLY B 1 398 ? -0.425 7.629 -12.148 1 91.19 398 GLY B CA 1
ATOM 6218 C C . GLY B 1 398 ? -0.989 8.609 -13.164 1 91.19 398 GLY B C 1
ATOM 6219 O O . GLY B 1 398 ? -1.904 8.266 -13.922 1 91.19 398 GLY B O 1
ATOM 6220 N N . MET B 1 399 ? -0.407 9.758 -13.195 1 89.62 399 MET B N 1
ATOM 6221 C CA . MET B 1 399 ? -0.934 10.812 -14.062 1 89.62 399 MET B CA 1
ATOM 6222 C C . MET B 1 399 ? -0.638 10.508 -15.523 1 89.62 399 MET B C 1
ATOM 6224 O O . MET B 1 399 ? -1.38 10.938 -16.406 1 89.62 399 MET B O 1
ATOM 6228 N N . ILE B 1 400 ? 0.375 9.82 -15.789 1 93.06 400 ILE B N 1
ATOM 6229 C CA . ILE B 1 400 ? 0.705 9.453 -17.156 1 93.06 400 ILE B CA 1
ATOM 6230 C C . ILE B 1 400 ? -0.136 8.25 -17.594 1 93.06 400 ILE B C 1
ATOM 6232 O O . ILE B 1 400 ? -0.632 8.203 -18.719 1 93.06 400 ILE B O 1
ATOM 6236 N N . THR B 1 401 ? -0.287 7.324 -16.719 1 94.56 401 THR B N 1
ATOM 6237 C CA . THR B 1 401 ? -0.968 6.082 -17.078 1 94.56 401 THR B CA 1
ATOM 6238 C C . THR B 1 401 ? -2.477 6.297 -17.156 1 94.56 401 THR B C 1
ATOM 6240 O O . THR B 1 401 ? -3.16 5.648 -17.938 1 94.56 401 THR B O 1
ATOM 6243 N N . TYR B 1 402 ? -3.033 7.223 -16.406 1 94.38 402 TYR B N 1
ATOM 6244 C CA . TYR B 1 402 ? -4.477 7.406 -16.297 1 94.38 402 TYR B CA 1
ATOM 6245 C C . TYR B 1 402 ? -5.078 7.754 -17.656 1 94.38 402 TYR B C 1
ATOM 6247 O O . TYR B 1 402 ? -5.996 7.078 -18.125 1 94.38 402 TYR B O 1
ATOM 6255 N N . PRO B 1 403 ? -4.555 8.789 -18.375 1 94.19 403 PRO B N 1
ATOM 6256 C CA . PRO B 1 403 ? -5.125 9.102 -19.688 1 94.19 403 PRO B CA 1
ATOM 6257 C C . PRO B 1 403 ? -4.98 7.961 -20.688 1 94.19 403 PRO B C 1
ATOM 6259 O O . PRO B 1 403 ? -5.863 7.75 -21.516 1 94.19 403 PRO B O 1
ATOM 6262 N N . ILE B 1 404 ? -3.918 7.273 -20.625 1 94.88 404 ILE B N 1
ATOM 6263 C CA . ILE B 1 404 ? -3.688 6.148 -21.531 1 94.88 404 ILE B CA 1
ATOM 6264 C C . ILE B 1 404 ? -4.73 5.062 -21.281 1 94.88 404 ILE B C 1
ATOM 6266 O O . ILE B 1 404 ? -5.309 4.52 -22.219 1 94.88 404 ILE B O 1
ATOM 6270 N N . CYS B 1 405 ? -4.941 4.785 -20.016 1 94.88 405 CYS B N 1
ATOM 6271 C CA . CYS B 1 405 ? -5.914 3.758 -19.656 1 94.88 405 CYS B CA 1
ATOM 6272 C C . CYS B 1 405 ? -7.324 4.176 -20.047 1 94.88 405 CYS B C 1
ATOM 6274 O O . CYS B 1 405 ? -8.109 3.355 -20.516 1 94.88 405 CYS B O 1
ATOM 6276 N N . MET B 1 406 ? -7.617 5.445 -19.875 1 94.69 406 MET B N 1
ATOM 6277 C CA . MET B 1 406 ? -8.945 5.93 -20.219 1 94.69 406 MET B CA 1
ATOM 6278 C C . MET B 1 406 ? -9.164 5.887 -21.719 1 94.69 406 MET B C 1
ATOM 6280 O O . MET B 1 406 ? -10.273 5.621 -22.188 1 94.69 406 MET B O 1
ATOM 6284 N N . LEU B 1 407 ? -8.148 6.16 -22.469 1 93.81 407 LEU B N 1
ATOM 6285 C CA . LEU B 1 407 ? -8.227 6.055 -23.922 1 93.81 407 LEU B CA 1
ATOM 6286 C C . LEU B 1 407 ? -8.461 4.609 -24.344 1 93.81 407 LEU B C 1
ATOM 6288 O O . LEU B 1 407 ? -9.242 4.352 -25.266 1 93.81 407 LEU B O 1
ATOM 6292 N N . ALA B 1 408 ? -7.816 3.77 -23.719 1 92.69 408 ALA B N 1
ATOM 6293 C CA . ALA B 1 408 ? -7.98 2.352 -24.031 1 92.69 408 ALA B CA 1
ATOM 6294 C C . ALA B 1 408 ? -9.391 1.876 -23.688 1 92.69 408 ALA B C 1
ATOM 6296 O O . ALA B 1 408 ? -9.945 1.01 -24.359 1 92.69 408 ALA B O 1
ATOM 6297 N N . ALA B 1 409 ? -9.938 2.408 -22.656 1 93.31 409 ALA B N 1
ATOM 6298 C CA . ALA B 1 409 ? -11.289 2.049 -22.219 1 93.31 409 ALA B CA 1
ATOM 6299 C C . ALA B 1 409 ? -12.344 2.732 -23.078 1 93.31 409 ALA B C 1
ATOM 6301 O O . ALA B 1 409 ? -13.539 2.594 -22.828 1 93.31 409 ALA B O 1
ATOM 6302 N N . LYS B 1 410 ? -11.898 3.488 -24.094 1 92 410 LYS B N 1
ATOM 6303 C CA . LYS B 1 410 ? -12.773 4.234 -25 1 92 410 LYS B CA 1
ATOM 6304 C C . LYS B 1 410 ? -13.555 5.305 -24.25 1 92 410 LYS B C 1
ATOM 6306 O O . LYS B 1 410 ? -14.711 5.578 -24.562 1 92 410 LYS B O 1
ATOM 6311 N N . ARG B 1 411 ? -12.977 5.812 -23.219 1 92.69 411 ARG B N 1
ATOM 6312 C CA . ARG B 1 411 ? -13.562 6.883 -22.422 1 92.69 411 ARG B CA 1
ATOM 6313 C C . ARG B 1 411 ? -12.656 8.117 -22.406 1 92.69 411 ARG B C 1
ATOM 6315 O O . ARG B 1 411 ? -12.547 8.805 -21.391 1 92.69 411 ARG B O 1
ATOM 6322 N N . GLY B 1 412 ? -12.016 8.258 -23.391 1 90.25 412 GLY B N 1
ATOM 6323 C CA . GLY B 1 412 ? -11.094 9.383 -23.516 1 90.25 412 GLY B CA 1
ATOM 6324 C C . GLY B 1 412 ? -11.773 10.727 -23.375 1 90.25 412 GLY B C 1
ATOM 6325 O O . GLY B 1 412 ? -11.156 11.703 -22.938 1 90.25 412 GLY B O 1
ATOM 6326 N N . LYS B 1 413 ? -12.969 10.844 -23.594 1 88.69 413 LYS B N 1
ATOM 6327 C CA . LYS B 1 413 ? -13.703 12.109 -23.531 1 88.69 413 LYS B CA 1
ATOM 6328 C C . LYS B 1 413 ? -13.938 12.547 -22.094 1 88.69 413 LYS B C 1
ATOM 6330 O O . LYS B 1 413 ? -14.172 13.727 -21.828 1 88.69 413 LYS B O 1
ATOM 6335 N N . GLU B 1 414 ? -13.859 11.57 -21.234 1 88.44 414 GLU B N 1
ATOM 6336 C CA . GLU B 1 414 ? -14.062 11.875 -19.828 1 88.44 414 GLU B CA 1
ATOM 6337 C C . GLU B 1 414 ? -12.812 12.5 -19.219 1 88.44 414 GLU B C 1
ATOM 6339 O O . GLU B 1 414 ? -12.867 13.086 -18.125 1 88.44 414 GLU B O 1
ATOM 6344 N N . VAL B 1 415 ? -11.766 12.414 -19.969 1 90.56 415 VAL B N 1
ATOM 6345 C CA . VAL B 1 415 ? -10.516 12.961 -19.469 1 90.56 415 VAL B CA 1
ATOM 6346 C C . VAL B 1 415 ? -10.492 14.477 -19.672 1 90.56 415 VAL B C 1
ATOM 6348 O O . VAL B 1 415 ? -10.602 14.953 -20.812 1 90.56 415 VAL B O 1
ATOM 6351 N N . THR B 1 416 ? -10.414 15.242 -18.609 1 86.75 416 THR B N 1
ATOM 6352 C CA . THR B 1 416 ? -10.422 16.703 -18.656 1 86.75 416 THR B CA 1
ATOM 6353 C C . THR B 1 416 ? -9.133 17.234 -19.281 1 86.75 416 THR B C 1
ATOM 6355 O O . THR B 1 416 ? -8.102 16.547 -19.25 1 86.75 416 THR B O 1
ATOM 6358 N N . PRO B 1 417 ? -9.195 18.391 -19.812 1 85.44 417 PRO B N 1
ATOM 6359 C CA . PRO B 1 417 ? -7.992 19 -20.391 1 85.44 417 PRO B CA 1
ATOM 6360 C C . PRO B 1 417 ? -6.863 19.156 -19.375 1 85.44 417 PRO B C 1
ATOM 6362 O O . PRO B 1 417 ? -5.688 19.031 -19.734 1 85.44 417 PRO B O 1
ATOM 6365 N N . MET B 1 418 ? -7.215 19.422 -18.25 1 81.38 418 MET B N 1
ATOM 6366 C CA . MET B 1 418 ? -6.207 19.578 -17.188 1 81.38 418 MET B CA 1
ATOM 6367 C C . MET B 1 418 ? -5.402 18.281 -17.031 1 81.38 418 MET B C 1
ATOM 6369 O O . MET B 1 418 ? -4.188 18.328 -16.828 1 81.38 418 MET B O 1
ATOM 6373 N N . MET B 1 419 ? -6.105 17.203 -17.109 1 87.12 419 MET B N 1
ATOM 6374 C CA . MET B 1 419 ? -5.414 15.922 -16.969 1 87.12 419 MET B CA 1
ATOM 6375 C C . MET B 1 419 ? -4.422 15.703 -18.109 1 87.12 419 MET B C 1
ATOM 6377 O O . MET B 1 419 ? -3.369 15.094 -17.906 1 87.12 419 MET B O 1
ATOM 6381 N N . TRP B 1 420 ? -4.746 16.219 -19.266 1 90.25 420 TRP B N 1
ATOM 6382 C CA . TRP B 1 420 ? -3.84 16.109 -20.406 1 90.25 420 TRP B CA 1
ATOM 6383 C C . TRP B 1 420 ? -2.615 17 -20.219 1 90.25 420 TRP B C 1
ATOM 6385 O O . TRP B 1 420 ? -1.502 16.625 -20.594 1 90.25 420 TRP B O 1
ATOM 6395 N N . VAL B 1 421 ? -2.879 18.141 -19.672 1 85.12 421 VAL B N 1
ATOM 6396 C CA . VAL B 1 421 ? -1.765 19.031 -19.391 1 85.12 421 VAL B CA 1
ATOM 6397 C C . VAL B 1 421 ? -0.826 18.391 -18.375 1 85.12 421 VAL B C 1
ATOM 6399 O O . VAL B 1 421 ? 0.396 18.422 -18.547 1 85.12 421 VAL B O 1
ATOM 6402 N N . LEU B 1 422 ? -1.419 17.875 -17.391 1 84.5 422 LEU B N 1
ATOM 6403 C CA . LEU B 1 422 ? -0.612 17.219 -16.375 1 84.5 422 LEU B CA 1
ATOM 6404 C C . LEU B 1 422 ? 0.137 16.031 -16.969 1 84.5 422 LEU B C 1
ATOM 6406 O O . LEU B 1 422 ? 1.279 15.75 -16.594 1 84.5 422 LEU B O 1
ATOM 6410 N N . PHE B 1 423 ? -0.51 15.32 -17.891 1 91.06 423 PHE B N 1
ATOM 6411 C CA . PHE B 1 423 ? 0.119 14.211 -18.609 1 91.06 423 PHE B CA 1
ATOM 6412 C C . PHE B 1 423 ? 1.412 14.664 -19.281 1 91.06 423 PHE B C 1
ATOM 6414 O O . PHE B 1 423 ? 2.457 14.031 -19.109 1 91.06 423 PHE B O 1
ATOM 6421 N N . VAL B 1 424 ? 1.369 15.727 -19.922 1 90.25 424 VAL B N 1
ATOM 6422 C CA . VAL B 1 424 ? 2.521 16.234 -20.672 1 90.25 424 VAL B CA 1
ATOM 6423 C C . VAL B 1 424 ? 3.578 16.75 -19.688 1 90.25 424 VAL B C 1
ATOM 6425 O O . VAL B 1 424 ? 4.773 16.5 -19.875 1 90.25 424 VAL B O 1
ATOM 6428 N N . VAL B 1 425 ? 3.174 17.406 -18.688 1 84.25 425 VAL B N 1
ATOM 6429 C CA . VAL B 1 425 ? 4.086 17.984 -17.719 1 84.25 425 VAL B CA 1
ATOM 6430 C C . VAL B 1 425 ? 4.879 16.875 -17.016 1 84.25 425 VAL B C 1
ATOM 6432 O O . VAL B 1 425 ? 6.098 16.984 -16.859 1 84.25 425 VAL B O 1
ATOM 6435 N N . PHE B 1 426 ? 4.211 15.859 -16.609 1 87.25 426 PHE B N 1
ATOM 6436 C CA . PHE B 1 426 ? 4.891 14.797 -15.875 1 87.25 426 PHE B CA 1
ATOM 6437 C C . PHE B 1 426 ? 5.738 13.953 -16.812 1 87.25 426 PHE B C 1
ATOM 6439 O O . PHE B 1 426 ? 6.738 13.359 -16.406 1 87.25 426 PHE B O 1
ATOM 6446 N N . LEU B 1 427 ? 5.34 13.852 -18.062 1 88.56 427 LEU B N 1
ATOM 6447 C CA . LEU B 1 427 ? 6.199 13.195 -19.047 1 88.56 427 LEU B CA 1
ATOM 6448 C C . LEU B 1 427 ? 7.523 13.938 -19.188 1 88.56 427 LEU B C 1
ATOM 6450 O O . LEU B 1 427 ? 8.586 13.312 -19.266 1 88.56 427 LEU B O 1
ATOM 6454 N N . ILE B 1 428 ? 7.395 15.203 -19.234 1 85.19 428 ILE B N 1
ATOM 6455 C CA . ILE B 1 428 ? 8.586 16.031 -19.344 1 85.19 428 ILE B CA 1
ATOM 6456 C C . ILE B 1 428 ? 9.422 15.898 -18.078 1 85.19 428 ILE B C 1
ATOM 6458 O O . ILE B 1 428 ? 10.648 15.812 -18.141 1 85.19 428 ILE B O 1
ATOM 6462 N N . PHE B 1 429 ? 8.742 15.844 -16.984 1 82.12 429 PHE B N 1
ATOM 6463 C CA . PHE B 1 429 ? 9.414 15.672 -15.703 1 82.12 429 PHE B CA 1
ATOM 6464 C C . PHE B 1 429 ? 10.242 14.391 -15.695 1 82.12 429 PHE B C 1
ATOM 6466 O O . PHE B 1 429 ? 11.414 14.414 -15.312 1 82.12 429 PHE B O 1
ATOM 6473 N N . LEU B 1 430 ? 9.648 13.328 -16.094 1 82.5 430 LEU B N 1
ATOM 6474 C CA . LEU B 1 430 ? 10.344 12.047 -16.109 1 82.5 430 LEU B CA 1
ATOM 6475 C C . LEU B 1 430 ? 11.492 12.055 -17.094 1 82.5 430 LEU B C 1
ATOM 6477 O O . LEU B 1 430 ? 12.531 11.438 -16.859 1 82.5 430 LEU B O 1
ATOM 6481 N N . TRP B 1 431 ? 11.266 12.789 -18.125 1 80.38 431 TRP B N 1
ATOM 6482 C CA . TRP B 1 431 ? 12.297 12.867 -19.172 1 80.38 431 TRP B CA 1
ATOM 6483 C C . TRP B 1 431 ? 13.492 13.68 -18.688 1 80.38 431 TRP B C 1
ATOM 6485 O O . TRP B 1 431 ? 14.641 13.289 -18.891 1 80.38 431 TRP B O 1
ATOM 6495 N N . VAL B 1 432 ? 13.203 14.758 -18.047 1 74 432 VAL B N 1
ATOM 6496 C CA . VAL B 1 432 ? 14.258 15.68 -17.625 1 74 432 VAL B CA 1
ATOM 6497 C C . VAL B 1 432 ? 15.031 15.086 -16.453 1 74 432 VAL B C 1
ATOM 6499 O O . VAL B 1 432 ? 16.25 15.227 -16.375 1 74 432 VAL B O 1
ATOM 6502 N N . LEU B 1 433 ? 14.32 14.461 -15.578 1 70.25 433 LEU B N 1
ATOM 6503 C CA . LEU B 1 433 ? 14.969 13.953 -14.375 1 70.25 433 LEU B CA 1
ATOM 6504 C C . LEU B 1 433 ? 15.758 12.68 -14.68 1 70.25 433 LEU B C 1
ATOM 6506 O O . LEU B 1 433 ? 16.719 12.359 -13.977 1 70.25 433 LEU B O 1
ATOM 6510 N N . ASN B 1 434 ? 15.344 12.047 -15.688 1 64.56 434 ASN B N 1
ATOM 6511 C CA . ASN B 1 434 ? 15.961 10.742 -15.883 1 64.56 434 ASN B CA 1
ATOM 6512 C C . ASN B 1 434 ? 16.781 10.695 -17.172 1 64.56 434 ASN B C 1
ATOM 6514 O O . ASN B 1 434 ? 17.422 9.688 -17.469 1 64.56 434 ASN B O 1
ATOM 6518 N N . PHE B 1 435 ? 16.609 11.742 -18.016 1 61.06 435 PHE B N 1
ATOM 6519 C CA . PHE B 1 435 ? 17.438 11.812 -19.203 1 61.06 435 PHE B CA 1
ATOM 6520 C C . PHE B 1 435 ? 18.297 13.07 -19.188 1 61.06 435 PHE B C 1
ATOM 6522 O O . PHE B 1 435 ? 19.469 13.031 -19.562 1 61.06 435 PHE B O 1
#

pLDDT: mean 87.51, std 7.24, range [55.09, 97.44]

Radius of gyration: 28.01 Å; Cα contacts (8 Å, |Δi|>4): 1824; chains: 2; bounding box: 50×82×64 Å

Nearest PDB structures (foldseek):
  8irn-assembly1_B  TM=9.393E-01  e=1.354E-26  Arabidopsis thaliana
  8wo7-assembly1_A  TM=9.391E-01  e=4.811E-25  Arabidopsis thaliana
  5iof-assembly1_A  TM=7.665E-01  e=2.586E-10  Deinococcus geothermalis DSM 11300
  5da0-assembly1_A  TM=7.665E-01  e=3.078E-10  Deinococcus geothermalis DSM 11300
  6ki1-assembly1_A  TM=6.850E-01  e=2.382E-09  Synechocystis sp. PCC 6803

Secondary structure (DSSP, 8-state):
-HHHHHHHTTTTTT--HHHHHHHHHHHHHHHTTHHHHHHHHHHTTT--HHHHHHHHHHHHHHHHHHIIIII-----EEE-HHHHHIIIIIIIIIS---HHHHHHHHHHHHHHHHHHHHTT-HHHHHHHS-HHHHHHHHHHHHHHHHHHHHHHTTSEEEETTTEEEEPPTTSHHHHHHHHHHHHHHHHHHTT-TTHHHHHHHHHHHHHHHTTSSPPPS-S--PPPPSTTTTTHHHHTGGG--SHHHHHHHHHHHHHHHHHHHHHHHHHHHHHT--BTTB-TTHHHHHHHHHHHHHHHHHHT-PPEEE-TTHHHHHHTT--SHHHHHHHHHHHHHGGGGGGGGGG--HHHHHHHHHHHHHHHHGGGGGS-TT-HHHHHHHHHHHHHHHHHT-HHHHHHHHHHHHHHHHHHTT-GGGS-HHHHHHHHHHHHHHHHHH-/-HHHHHHHTTTTTT--HHHHHHHHHHHHHHHTTHHHHHHHHHHTTT--HHHHHHHHHHHHHHHHHHIIIII-----EEE-HHHHHIIIIIIIIIS---HHHHHHHHHHHHHHHHHHHHTT-HHHHHHHS-HHHHHHHHHHHHHHHHHHHHHHTTSEEEETTTEEEEPPTTSHHHHHHHHHHHHHHHHHHTT-TTHHHHHHHHHHHHHHHTTSSPPPS-S--PPPPSTTTTTHHHHTGGG--SHHHHHHHHHHHHHHHHHHHHHHHHHHHHHT--BTTB-TTHHHHHHHHHHHHHHHHHHT-PPEEE-TTHHHHHHTT--SHHHHHHHHHHHHHHGGGGGGGGG--HHHHHHHHHHHHHHHHGGGGGS-TT-HHHHHHHHHHHHHHHHHT-HHHHHHHHHHHHHHHHHHTT-GGGS-HHHHHHHHHHHHHHHHHH-

Sequence (870 aa):
MNFIKSYFQLDKYKTNIRTEFIAGLTTFISMSYILFVNPSVLGASGMNTGAVFTATALAAALGTAIMGIVANYPIGEAPALGINAFFAYTVCIGMHVSWETALASVFVASIIFILITLFKLREKIIDSIPADLKFAISSGIGLFIAFLGLQNGKLIVANKSTLVGLGSLHDPLVWITIFGLLVTVILMILNVPGAIFIGMVLAAIFGICTGQIALPHKVISTAPSLAPTFGQAIFHVKDINSVQMWVVVLTFLLVTFFDTAGTLIGLAQQAGFMKNNKMPRVGKALAADSSAMAVGSILGTSPVGAFVESSAGIAVGGRTGLTAVFVAIFFLISMIFSPLLGVFTSQVTAPALIIVGVLMAQNTAHIHWNKLEIAVPAFLIILGMPLTYSISDGLSWGMITYPICMLAAKRGKEVTPMMWVLFVVFLIFLWVLNFMNFIKSYFQLDKYKTNIRTEFIAGLTTFISMSYILFVNPSVLGASGMNTGAVFTATALAAALGTAIMGIVANYPIGEAPALGINAFFAYTVCIGMHVSWETALASVFVASIIFILITLFKLREKIIDSIPADLKFAISSGIGLFIAFLGLQNGKLIVANKSTLVGLGSLHDPLVWITIFGLLVTVILMILNVPGAIFIGMVLAAIFGICTGQIALPHKVISTAPSLAPTFGQAIFHVKDINSVQMWVVVLTFLLVTFFDTAGTLIGLAQQAGFMKNNKMPRVGKALAADSSAMAVGSILGTSPVGAFVESSAGIAVGGRTGLTAVFVAIFFLISMIFSPLLGVFTSQVTAPALIIVGVLMAQNTAHIHWNKLEIAVPAFLIILGMPLTYSISDGLSWGMITYPICMLAAKRGKEVTPMMWVLFVVFLIFLWVLNF

Solvent-accessible surface area (backbone atoms only — not comparable to full-atom values): 39568 Å² total; per-residue (Å²): 110,66,62,59,39,59,74,51,36,28,72,80,63,74,47,50,71,67,42,18,45,53,10,8,52,42,20,35,43,37,49,51,44,49,54,48,41,48,18,53,47,40,30,72,44,68,45,59,40,53,21,23,28,37,17,40,28,50,28,17,16,50,20,4,30,39,19,8,70,72,36,43,34,39,41,39,29,32,60,32,66,60,53,29,46,41,49,18,48,26,42,20,60,62,64,66,37,54,56,46,42,53,26,10,31,45,28,53,23,17,49,51,44,40,49,37,49,72,66,63,41,48,65,59,53,61,68,40,50,56,67,46,52,52,28,20,49,46,19,8,40,14,46,27,39,21,49,50,13,35,39,52,15,39,50,32,33,74,27,92,88,61,27,28,17,68,34,58,68,71,42,69,60,31,50,31,17,52,49,19,35,52,49,19,51,42,32,45,56,60,64,40,84,21,20,58,31,52,17,31,52,52,14,33,49,50,25,37,74,72,64,78,36,70,77,66,92,43,65,68,41,75,57,45,63,43,68,89,32,44,46,36,15,69,76,25,45,76,67,62,74,45,72,68,44,51,49,49,21,48,47,53,36,51,53,50,49,50,50,28,53,51,39,50,51,52,49,30,52,73,69,60,53,51,51,94,91,34,62,73,62,46,68,44,39,50,44,21,37,24,47,18,13,32,50,12,8,34,36,34,28,51,53,32,25,54,44,70,44,22,49,56,7,36,73,65,50,22,66,27,6,59,12,6,38,44,28,14,51,50,29,57,60,53,37,33,45,48,46,46,51,77,47,49,40,54,28,31,41,12,30,52,32,34,50,51,12,47,62,32,38,42,36,47,42,71,37,60,49,86,39,58,47,50,27,49,21,29,43,38,17,32,52,28,11,45,48,31,46,18,59,66,58,5,47,32,49,16,46,48,41,29,60,56,32,28,43,52,60,71,42,47,83,75,56,37,70,61,46,52,51,48,25,53,51,38,51,48,47,54,44,64,76,46,100,110,66,61,59,39,61,73,51,37,28,71,81,64,73,47,51,71,70,41,20,46,52,10,8,52,41,20,36,42,38,50,50,42,47,53,48,41,49,21,52,47,41,29,73,44,67,46,58,41,51,20,25,28,37,19,39,27,50,28,17,15,50,21,4,30,39,18,8,71,70,35,42,32,37,40,40,28,31,60,33,65,60,54,30,46,39,48,18,48,25,43,20,60,61,65,65,37,56,55,46,43,52,26,10,31,44,29,52,23,17,51,51,44,41,50,37,49,73,68,63,42,47,65,59,53,60,67,39,51,55,68,46,52,53,27,20,50,46,18,8,39,12,48,28,39,21,49,49,12,34,40,51,15,40,49,31,33,76,25,92,89,60,28,29,17,69,34,58,68,70,41,68,58,31,51,32,16,51,51,19,35,53,48,19,50,42,31,44,57,61,66,41,83,19,21,58,31,54,16,31,52,51,14,32,50,49,25,38,74,72,65,78,36,70,75,65,91,44,64,69,42,75,58,44,63,41,69,88,32,44,47,36,15,69,76,25,45,77,67,62,74,44,73,67,45,52,49,51,19,49,46,54,35,51,53,50,49,50,51,28,53,52,37,48,51,52,49,30,52,74,69,60,54,49,55,95,90,35,61,72,61,46,67,43,39,50,44,20,36,24,49,18,14,32,52,11,9,33,37,34,31,51,51,34,26,55,44,68,45,20,49,56,8,36,71,65,51,23,65,26,6,59,12,7,38,43,26,14,52,50,31,58,60,53,37,32,42,48,45,47,51,78,49,49,39,55,26,31,40,11,32,50,32,33,51,52,11,48,62,32,38,41,36,47,43,71,38,60,50,87,40,58,47,50,27,49,21,29,45,38,18,32,54,28,12,44,48,31,46,19,58,67,60,4,47,33,51,16,46,46,42,30,60,55,32,26,44,52,61,73,42,46,82,76,57,35,70,62,48,53,52,48,26,52,52,37,51,48,48,54,43,64,76,47,99

InterPro domains:
  IPR006043 Nucleobase cation symporter 2 family [PF00860] (20-392)
  IPR026033 Azaguanine-like transporters, bacteria and archaea type [PIRSF005353] (2-431)
  IPR045018 Azaguanine-like transporters [PTHR43337] (3-425)

Foldseek 3Di:
DVVVCVQFVCVVLVHDLVLLLVLLVLLLLQCVLCLQLQLQLQVLLVDDSLLQSLLQLQLQLQLLLLCFRFLWFLWTKTFDLLQSNQLRQCVCVVVVDHSLLSLLLLQVLLVVLLVCLVVVVLVVVVLQDDPQLLLLLLLQSLVQLLLLLCVLQQQWDQDPVPRIDGGDPPPVSNVLLVQLLVQLVVCVVVVPRSSNVVSLVVSLVVCVVVPNAPDQPDQFDARDDLVRQAQSNVVCNVVCDDLLSVLSSVVLNVSQSSVAVVLVLVLCVLLVCDDPSHRPSVSSSSSSQSVSSNSSSNSHGHRMHTDNSSSSSSVSPNGTSSSSNSNSVVSVVCSRRSSCNRSRGSSSSSSVSNVSSVVSNVSNVVNPCVQVLSNVLSVQLNVVCNVVVHNLRSNLSSLQSNLVSCVVVVNNVSNGVVSVVSNVSSVVNCVVVPD/DVVVCVQFVCVVLVHDLVLLLVLLVLLLLQCVLCLQLQLQLQVLLVDDSLLQSLLQLQLQLQLLLLCFRFLWFLWTKTFDLLQSNQLRQCVCVVVVDHSLLSLLLLQVLLVVLLVCLVVVCLVVVVLQDDPQLLLLLLLQSLVQLLLLLCVLQQQWDQDPVPRIDGGDPVPVSNVLLVQLLVQLVVCVVVVPRSSNVVSLVVSLVVCVVVPNADDQPDQFDARDDLVRQAQSNVVCNVVCDDLLSVLSSVCLNVSQSSVQVVLVLVLCVLLVCDDPSDHPSVSSSSSSQSVSSNSSSNSHGHRMHTDNSSSSSSVSPNGTSSSSNSNSVVSVVCSRRSSCNRSRGSSSSSSVSNVSSVVSNVSNVVNPCVQVLSNVLSVQLNVVCNVVVHNLRSNLSSLQSNLVSCVVVVNNVSNGVVSVVVNVSSVVNCVVVPD

Organism: NCBI:txid47770